Protein AF-0000000084959348 (afdb_homodimer)

Nearest PDB structures (foldseek):
  6wb6-assembly1_A  TM=6.745E-01  e=1.686E-42  Manduca sexta
  6wb6-assembly2_B  TM=6.674E-01  e=2.872E-41  Manduca sexta
  6xr0-assembly1_M  TM=3.450E-01  e=1.501E-37  Homo sapiens
  1f9b-assembly1_A  TM=3.464E-01  e=2.519E-33  Equus caballus
  5ub7-assembly2_B  TM=6.569E-01  e=8.329E-08  Xanthomonas citri pv. citri str. 306

pLDDT: mean 89.27, std 14.3, range [28.97, 98.81]

Solvent-accessible surface area (backbone atoms only — not comparable to full-atom values): 75124 Å² total; per-residue (Å²): 120,70,71,59,53,54,52,51,53,50,52,53,54,62,62,57,57,64,77,65,68,81,73,59,47,29,35,38,31,29,53,82,78,40,49,71,45,32,40,54,30,24,43,39,87,89,41,54,38,38,63,43,80,36,82,21,52,49,48,39,50,53,30,22,63,72,64,73,24,38,32,36,75,40,44,49,70,42,44,51,54,42,41,76,79,42,52,78,39,42,28,47,43,29,38,38,34,42,66,90,40,68,84,52,84,42,68,48,36,33,29,35,38,28,64,60,54,85,68,56,79,80,46,53,32,65,51,52,56,56,58,44,50,59,38,18,35,14,35,30,45,44,59,91,87,42,87,71,49,52,34,69,76,40,42,67,58,53,61,62,40,25,76,66,73,68,72,59,88,90,49,37,45,66,52,34,53,50,50,35,46,39,72,34,19,46,35,16,19,55,23,56,66,83,40,75,42,67,70,59,29,52,52,50,45,67,74,44,46,42,41,14,61,46,24,75,35,48,89,76,22,29,53,81,48,53,52,82,64,12,39,56,24,12,49,46,30,30,75,68,62,54,15,51,29,20,54,37,49,43,71,56,44,49,70,71,52,40,67,44,75,63,32,24,36,45,27,86,73,27,45,73,43,62,45,70,48,89,79,61,67,54,73,36,45,40,53,45,29,25,39,30,22,19,51,93,48,37,77,70,44,49,60,50,48,50,43,36,56,73,59,49,82,46,72,23,30,43,34,47,26,45,74,74,33,65,66,24,44,79,39,83,47,68,92,47,45,47,67,64,69,45,70,57,46,85,72,63,53,85,72,63,80,64,46,65,70,65,44,33,34,41,24,54,44,69,68,27,28,50,54,42,47,53,51,31,50,45,34,46,63,41,48,47,52,36,50,58,43,65,42,70,35,86,37,73,66,56,39,42,52,32,25,62,71,66,74,30,42,36,39,59,42,57,41,44,46,49,56,40,40,36,75,61,43,57,33,33,77,66,32,35,32,35,47,33,88,94,48,48,37,37,24,36,35,39,29,70,48,49,94,81,79,64,60,82,61,65,37,64,75,45,46,56,63,32,25,37,17,27,22,31,46,60,20,52,39,45,51,32,46,52,52,41,32,35,76,68,65,72,38,67,64,61,58,68,58,52,67,55,50,50,41,68,39,25,67,24,13,20,32,13,17,65,83,34,68,90,57,36,86,62,86,64,57,63,74,39,51,49,34,32,26,50,48,39,40,44,100,87,36,72,38,41,42,67,41,83,79,14,75,38,27,36,45,70,6,8,49,46,30,35,74,69,62,58,18,59,30,18,32,32,51,54,97,76,42,75,87,77,56,68,45,70,52,25,28,34,44,19,52,86,28,43,59,49,93,48,58,25,81,76,66,58,78,74,33,37,52,38,58,20,44,44,31,30,29,35,23,58,46,59,94,77,43,58,50,63,50,51,32,50,51,39,33,52,48,44,46,42,72,68,22,44,57,42,61,91,55,87,40,51,46,60,59,41,32,63,56,90,89,38,70,52,37,70,32,49,54,46,36,65,48,76,38,57,82,81,48,78,50,66,34,55,43,44,39,52,48,53,58,49,54,67,65,61,13,72,69,70,68,60,66,67,53,55,54,48,50,48,48,49,52,50,48,49,57,56,58,59,58,64,72,108,122,69,72,59,53,52,51,51,53,50,48,53,54,60,65,56,55,62,77,66,66,82,71,59,46,29,36,39,31,28,53,82,79,41,50,70,46,32,40,52,29,24,43,38,87,87,42,54,39,38,63,42,78,35,80,21,51,49,48,41,51,52,31,22,61,70,65,74,23,38,33,37,75,40,43,49,70,42,45,49,53,42,42,76,79,43,50,78,38,40,27,48,43,28,39,39,33,42,67,92,41,68,84,51,84,45,69,47,36,32,30,34,40,28,65,60,53,85,70,56,79,79,47,53,32,64,52,52,56,56,59,44,50,59,38,18,35,15,36,30,45,44,58,92,87,44,87,72,48,53,34,69,76,40,42,65,60,53,61,62,40,25,75,66,73,69,70,58,88,92,49,36,43,66,52,34,53,50,51,35,46,40,72,34,20,45,33,16,18,54,21,55,64,81,39,72,42,66,70,60,28,52,51,52,47,69,75,45,45,41,46,13,61,45,25,75,35,48,89,76,24,28,53,81,46,52,52,81,64,12,38,54,24,11,50,47,29,31,75,69,64,56,15,51,29,21,54,38,47,44,72,57,45,50,72,72,52,40,65,44,75,64,31,25,35,46,28,86,72,27,46,73,44,61,45,72,49,88,80,61,67,52,71,36,48,39,52,46,28,25,39,31,22,18,50,94,48,36,75,68,44,49,59,51,50,50,42,37,55,72,59,50,81,46,73,22,30,44,34,47,25,46,72,74,33,66,66,26,43,77,41,83,48,67,93,49,44,45,69,65,66,45,64,62,44,84,74,63,52,85,72,62,82,64,46,63,69,65,43,32,35,40,26,53,44,67,70,25,28,49,53,44,49,53,50,32,51,44,34,44,62,42,48,46,52,36,50,56,42,66,42,69,34,88,37,72,66,54,38,44,52,32,26,62,70,67,74,30,44,36,37,58,40,56,41,45,46,50,56,39,39,35,73,63,43,57,32,32,77,64,32,35,32,36,48,34,88,93,48,49,38,37,23,37,35,37,30,70,48,50,94,82,78,65,62,81,60,65,38,63,76,44,45,56,64,32,26,38,17,26,23,31,45,61,20,53,39,45,51,31,48,52,53,42,32,35,76,66,64,73,39,68,65,63,56,67,57,53,67,55,51,51,41,70,39,27,66,25,14,18,32,12,18,64,84,33,69,89,57,34,86,63,87,64,56,64,73,39,51,48,33,31,26,48,47,39,39,45,101,89,37,74,40,42,42,66,43,84,78,15,76,41,27,36,47,72,7,8,48,45,30,35,74,70,62,56,18,60,30,19,33,30,52,54,95,77,42,74,87,77,54,69,45,70,52,24,30,33,44,20,51,87,28,44,57,49,92,46,59,26,80,77,67,59,78,73,33,36,51,38,57,21,42,43,31,32,29,35,22,58,44,59,91,75,43,57,50,62,49,51,33,49,50,38,32,52,46,45,47,42,72,69,22,44,57,42,60,90,56,87,41,53,45,59,59,40,32,62,56,91,89,36,71,52,37,69,32,48,54,46,36,63,48,76,37,58,82,81,49,79,49,65,33,54,44,44,38,50,48,54,58,49,55,66,63,61,13,73,70,70,69,62,66,67,57,56,55,53,51,50,50,53,53,52,50,51,57,59,60,57,61,67,72,111

Structure (mmCIF, N/CA/C/O backbone):
data_AF-0000000084959348-model_v1
#
loop_
_entity.id
_entity.type
_entity.pdbx_description
1 polymer 'Transferrin-like domain-containing protein'
#
loop_
_atom_site.group_PDB
_atom_site.id
_atom_site.type_symbol
_atom_site.label_atom_id
_atom_site.label_alt_id
_atom_site.label_comp_id
_atom_site.label_asym_id
_atom_site.label_entity_id
_atom_site.label_seq_id
_atom_site.pdbx_PDB_ins_code
_atom_site.Cartn_x
_atom_site.Cartn_y
_atom_site.Cartn_z
_atom_site.occupancy
_atom_site.B_iso_or_equiv
_atom_site.auth_seq_id
_atom_site.auth_comp_id
_atom_site.auth_asym_id
_atom_site.auth_atom_id
_atom_site.pdbx_PDB_model_num
ATOM 1 N N . MET A 1 1 ? 8.578 -3.455 -66.5 1 36.06 1 MET A N 1
ATOM 2 C CA . MET A 1 1 ? 8.773 -2.479 -65.438 1 36.06 1 MET A CA 1
ATOM 3 C C . MET A 1 1 ? 7.609 -2.506 -64.438 1 36.06 1 MET A C 1
ATOM 5 O O . MET A 1 1 ? 7.691 -1.922 -63.344 1 36.06 1 MET A O 1
ATOM 9 N N . GLY A 1 2 ? 6.438 -2.943 -64.875 1 48.62 2 GLY A N 1
ATOM 10 C CA . GLY A 1 2 ? 5.215 -2.971 -64.125 1 48.62 2 GLY A CA 1
ATOM 11 C C . GLY A 1 2 ? 5.246 -4.008 -63 1 48.62 2 GLY A C 1
ATOM 12 O O . GLY A 1 2 ? 4.695 -3.787 -61.906 1 48.62 2 GLY A O 1
ATOM 13 N N . ASN A 1 3 ? 5.824 -5.172 -63.281 1 51.34 3 ASN A N 1
ATOM 14 C CA . ASN A 1 3 ? 5.801 -6.27 -62.344 1 51.34 3 ASN A CA 1
ATOM 15 C C . ASN A 1 3 ? 6.742 -6.012 -61.156 1 51.34 3 ASN A C 1
ATOM 17 O O . ASN A 1 3 ? 6.652 -6.68 -60.125 1 51.34 3 ASN A O 1
ATOM 21 N N . LEU A 1 4 ? 7.785 -5.117 -61.375 1 51.5 4 LEU A N 1
ATOM 22 C CA . LEU A 1 4 ? 8.742 -4.84 -60.312 1 51.5 4 LEU A CA 1
ATOM 23 C C . LEU A 1 4 ? 8.125 -3.932 -59.25 1 51.5 4 LEU A C 1
ATOM 25 O O . LEU A 1 4 ? 8.383 -4.098 -58.031 1 51.5 4 LEU A O 1
ATOM 29 N N . VAL A 1 5 ? 7.195 -3.02 -59.656 1 55.66 5 VAL A N 1
ATOM 30 C CA . VAL A 1 5 ? 6.586 -2.109 -58.688 1 55.66 5 VAL A CA 1
ATOM 31 C C . VAL A 1 5 ? 5.633 -2.881 -57.781 1 55.66 5 VAL A C 1
ATOM 33 O O . VAL A 1 5 ? 5.562 -2.617 -56.562 1 55.66 5 VAL A O 1
ATOM 36 N N . TRP A 1 6 ? 4.98 -3.928 -58.312 1 54.16 6 TRP A N 1
ATOM 37 C CA . TRP A 1 6 ? 4.027 -4.645 -57.469 1 54.16 6 TRP A CA 1
ATOM 38 C C . TRP A 1 6 ? 4.754 -5.465 -56.406 1 54.16 6 TRP A C 1
ATOM 40 O O . TRP A 1 6 ? 4.293 -5.57 -55.281 1 54.16 6 TRP A O 1
ATOM 50 N N . VAL A 1 7 ? 5.98 -6 -56.719 1 52.06 7 VAL A N 1
ATOM 51 C CA . VAL A 1 7 ? 6.727 -6.766 -55.719 1 52.06 7 VAL A CA 1
ATOM 52 C C . VAL A 1 7 ? 7.273 -5.828 -54.656 1 52.06 7 VAL A C 1
ATOM 54 O O . VAL A 1 7 ? 7.277 -6.168 -53.469 1 52.06 7 VAL A O 1
ATOM 57 N N . ILE A 1 8 ? 7.664 -4.531 -55.031 1 53.38 8 ILE A N 1
ATOM 58 C CA . ILE A 1 8 ? 8.164 -3.615 -54 1 53.38 8 ILE A CA 1
ATOM 59 C C . ILE A 1 8 ? 7.012 -3.186 -53.094 1 53.38 8 ILE A C 1
ATOM 61 O O . ILE A 1 8 ? 7.176 -3.107 -51.875 1 53.38 8 ILE A O 1
ATOM 65 N N . LEU A 1 9 ? 5.789 -2.947 -53.688 1 50.22 9 LEU A N 1
ATOM 66 C CA . LEU A 1 9 ? 4.656 -2.582 -52.844 1 50.22 9 LEU A CA 1
ATOM 67 C C . LEU A 1 9 ? 4.227 -3.756 -51.969 1 50.22 9 LEU A C 1
ATOM 69 O O . LEU A 1 9 ? 3.82 -3.566 -50.844 1 50.22 9 LEU A O 1
ATOM 73 N N . LEU A 1 10 ? 4.355 -4.988 -52.5 1 46.06 10 LEU A N 1
ATOM 74 C CA . LEU A 1 10 ? 3.984 -6.129 -51.688 1 46.06 10 LEU A CA 1
ATOM 75 C C . LEU A 1 10 ? 5.031 -6.375 -50.594 1 46.06 10 LEU A C 1
ATOM 77 O O . LEU A 1 10 ? 4.695 -6.754 -49.469 1 46.06 10 LEU A O 1
ATOM 81 N N . VAL A 1 11 ? 6.398 -6.168 -50.938 1 47.94 11 VAL A N 1
ATOM 82 C CA . VAL A 1 11 ? 7.41 -6.352 -49.906 1 47.94 11 VAL A CA 1
ATOM 83 C C . VAL A 1 11 ? 7.316 -5.215 -48.906 1 47.94 11 VAL A C 1
ATOM 85 O O . VAL A 1 11 ? 7.633 -5.398 -47.719 1 47.94 11 VAL A O 1
ATOM 88 N N . ALA A 1 12 ? 7.031 -3.99 -49.406 1 46.06 12 ALA A N 1
ATOM 89 C CA . ALA A 1 12 ? 6.848 -2.922 -48.406 1 46.06 12 ALA A CA 1
ATOM 90 C C . ALA A 1 12 ? 5.617 -3.178 -47.562 1 46.06 12 ALA A C 1
ATOM 92 O O . ALA A 1 12 ? 5.551 -2.721 -46.406 1 46.06 12 ALA A O 1
ATOM 93 N N . ALA A 1 13 ? 4.527 -3.787 -48.062 1 43.28 13 ALA A N 1
ATOM 94 C CA . ALA A 1 13 ? 3.355 -4.098 -47.25 1 43.28 13 ALA A CA 1
ATOM 95 C C . ALA A 1 13 ? 3.65 -5.238 -46.281 1 43.28 13 ALA A C 1
ATOM 97 O O . ALA A 1 13 ? 3.059 -5.312 -45.219 1 43.28 13 ALA A O 1
ATOM 98 N N . ALA A 1 14 ? 4.449 -6.27 -46.656 1 43.34 14 ALA A N 1
ATOM 99 C CA . ALA A 1 14 ? 4.75 -7.328 -45.688 1 43.34 14 ALA A CA 1
ATOM 100 C C . ALA A 1 14 ? 5.629 -6.801 -44.562 1 43.34 14 ALA A C 1
ATOM 102 O O . ALA A 1 14 ? 5.613 -7.34 -43.438 1 43.34 14 ALA A O 1
ATOM 103 N N . HIS A 1 15 ? 6.566 -5.887 -44.844 1 36.09 15 HIS A N 1
ATOM 104 C CA . HIS A 1 15 ? 7.434 -5.422 -43.75 1 36.09 15 HIS A CA 1
ATOM 105 C C . HIS A 1 15 ? 6.664 -4.543 -42.781 1 36.09 15 HIS A C 1
ATOM 107 O O . HIS A 1 15 ? 7.152 -4.258 -41.688 1 36.09 15 HIS A O 1
ATOM 113 N N . ALA A 1 16 ? 5.836 -3.785 -43.438 1 37.88 16 ALA A N 1
ATOM 114 C CA . ALA A 1 16 ? 5.195 -2.969 -42.406 1 37.88 16 ALA A CA 1
ATOM 115 C C . ALA A 1 16 ? 4.293 -3.82 -41.5 1 37.88 16 ALA A C 1
ATOM 117 O O . ALA A 1 16 ? 3.08 -3.604 -41.469 1 37.88 16 ALA A O 1
ATOM 118 N N . GLN A 1 17 ? 4.273 -5.078 -41.625 1 33.5 17 GLN A N 1
ATOM 119 C CA . GLN A 1 17 ? 3.629 -5.637 -40.438 1 33.5 17 GLN A CA 1
ATOM 120 C C . GLN A 1 17 ? 4.09 -4.918 -39.156 1 33.5 17 GLN A C 1
ATOM 122 O O . GLN A 1 17 ? 5.223 -5.105 -38.719 1 33.5 17 GLN A O 1
ATOM 127 N N . ASP A 1 18 ? 3.932 -3.754 -38.969 1 34.72 18 ASP A N 1
ATOM 128 C CA . ASP A 1 18 ? 3.967 -2.994 -37.719 1 34.72 18 ASP A CA 1
ATOM 129 C C . ASP A 1 18 ? 3.707 -3.898 -36.531 1 34.72 18 ASP A C 1
ATOM 131 O O . ASP A 1 18 ? 2.627 -4.477 -36.406 1 34.72 18 ASP A O 1
ATOM 135 N N . LEU A 1 19 ? 4.562 -4.742 -36.125 1 37.03 19 LEU A N 1
ATOM 136 C CA . LEU A 1 19 ? 4.441 -5.199 -34.75 1 37.03 19 LEU A CA 1
ATOM 137 C C . LEU A 1 19 ? 3.689 -4.18 -33.906 1 37.03 19 LEU A C 1
ATOM 139 O O . LEU A 1 19 ? 4.207 -3.096 -33.625 1 37.03 19 LEU A O 1
ATOM 143 N N . GLU A 1 20 ? 2.559 -3.889 -34.156 1 42.62 20 GLU A N 1
ATOM 144 C CA . GLU A 1 20 ? 1.675 -3.104 -33.312 1 42.62 20 GLU A CA 1
ATOM 145 C C . GLU A 1 20 ? 2.047 -3.262 -31.844 1 42.62 20 GLU A C 1
ATOM 147 O O . GLU A 1 20 ? 1.857 -4.332 -31.25 1 42.62 20 GLU A O 1
ATOM 152 N N . LYS A 1 21 ? 3.047 -2.74 -31.562 1 53.06 21 LYS A N 1
ATOM 153 C CA . LYS A 1 21 ? 3.309 -2.627 -30.125 1 53.06 21 LYS A CA 1
ATOM 154 C C . LYS A 1 21 ? 2.008 -2.52 -29.344 1 53.06 21 LYS A C 1
ATOM 156 O O . LYS A 1 21 ? 1.189 -1.634 -29.594 1 53.06 21 LYS A O 1
ATOM 161 N N . ARG A 1 22 ? 1.646 -3.709 -28.859 1 60.22 22 ARG A N 1
ATOM 162 C CA . ARG A 1 22 ? 0.459 -3.711 -28.016 1 60.22 22 ARG A CA 1
ATOM 163 C C . ARG A 1 22 ? 0.376 -2.432 -27.188 1 60.22 22 ARG A C 1
ATOM 165 O O . ARG A 1 22 ? 1.307 -2.1 -26.453 1 60.22 22 ARG A O 1
ATOM 172 N N . HIS A 1 23 ? -0.506 -1.532 -27.609 1 76.94 23 HIS A N 1
ATOM 173 C CA . HIS A 1 23 ? -0.757 -0.263 -26.938 1 76.94 23 HIS A CA 1
ATOM 174 C C . HIS A 1 23 ? -1.58 -0.466 -25.672 1 76.94 23 HIS A C 1
ATOM 176 O O . HIS A 1 23 ? -2.646 -1.083 -25.719 1 76.94 23 HIS A O 1
ATOM 182 N N . PHE A 1 24 ? -0.918 -0.311 -24.547 1 89.69 24 PHE A N 1
ATOM 183 C CA . PHE A 1 24 ? -1.628 -0.36 -23.266 1 89.69 24 PHE A CA 1
ATOM 184 C C . PHE A 1 24 ? -2.15 1.02 -22.891 1 89.69 24 PHE A C 1
ATOM 186 O O . PHE A 1 24 ? -1.478 2.027 -23.109 1 89.69 24 PHE A O 1
ATOM 193 N N . TYR A 1 25 ? -3.422 1.041 -22.484 1 96.56 25 TYR A N 1
ATOM 194 C CA . TYR A 1 25 ? -3.904 2.24 -21.812 1 96.56 25 TYR A CA 1
ATOM 195 C C . TYR A 1 25 ? -3.5 2.244 -20.344 1 96.56 25 TYR A C 1
ATOM 197 O O . TYR A 1 25 ? -3.68 1.245 -19.656 1 96.56 25 TYR A O 1
ATOM 205 N N . LYS A 1 26 ? -2.912 3.305 -19.969 1 97.5 26 LYS A N 1
ATOM 206 C CA . LYS A 1 26 ? -2.369 3.383 -18.609 1 97.5 26 LYS A CA 1
ATOM 207 C C . LYS A 1 26 ? -3.416 3.896 -17.625 1 97.5 26 LYS A C 1
ATOM 209 O O . LYS A 1 26 ? -3.908 5.02 -17.766 1 97.5 26 LYS A O 1
ATOM 214 N N . PHE A 1 27 ? -3.801 3.102 -16.625 1 98 27 PHE A N 1
ATOM 215 C CA . PHE A 1 27 ? -4.699 3.439 -15.531 1 98 27 PHE A CA 1
ATOM 216 C C . PHE A 1 27 ? -3.93 4.062 -14.375 1 98 27 PHE A C 1
ATOM 218 O O . PHE A 1 27 ? -2.984 3.465 -13.852 1 98 27 PHE A O 1
ATOM 225 N N . CYS A 1 28 ? -4.316 5.266 -13.984 1 98.19 28 CYS A N 1
ATOM 226 C CA . CYS A 1 28 ? -3.664 5.957 -12.883 1 98.19 28 CYS A CA 1
ATOM 227 C C . CYS A 1 28 ? -4.227 5.496 -11.539 1 98.19 28 CYS A C 1
ATOM 229 O O . CYS A 1 28 ? -5.426 5.633 -11.289 1 98.19 28 CYS A O 1
ATOM 231 N N . ALA A 1 29 ? -3.342 5.004 -10.664 1 97.19 29 ALA A N 1
ATOM 232 C CA . ALA A 1 29 ? -3.791 4.34 -9.445 1 97.19 29 ALA A CA 1
ATOM 233 C C . ALA A 1 29 ? -3.113 4.938 -8.211 1 97.19 29 ALA A C 1
ATOM 235 O O . ALA A 1 29 ? -2.012 4.523 -7.844 1 97.19 29 ALA A O 1
ATOM 236 N N . PRO A 1 30 ? -3.811 5.883 -7.484 1 95.56 30 PRO A N 1
ATOM 237 C CA . PRO A 1 30 ? -3.252 6.348 -6.215 1 95.56 30 PRO A CA 1
ATOM 238 C C . PRO A 1 30 ? -3.096 5.223 -5.191 1 95.56 30 PRO A C 1
ATOM 240 O O . PRO A 1 30 ? -4.012 4.414 -5.016 1 95.56 30 PRO A O 1
ATOM 243 N N . VAL A 1 31 ? -2.047 5.188 -4.453 1 92.31 31 VAL A N 1
ATOM 244 C CA . VAL A 1 31 ? -1.643 4.051 -3.629 1 92.31 31 VAL A CA 1
ATOM 245 C C . VAL A 1 31 ? -2.617 3.885 -2.465 1 92.31 31 VAL A C 1
ATOM 247 O O . VAL A 1 31 ? -2.795 2.777 -1.951 1 92.31 31 VAL A O 1
ATOM 250 N N . ASP A 1 32 ? -3.271 4.938 -2.025 1 90.19 32 ASP A N 1
ATOM 251 C CA . ASP A 1 32 ? -4.199 4.855 -0.901 1 90.19 32 ASP A CA 1
ATOM 252 C C . ASP A 1 32 ? -5.551 4.305 -1.346 1 90.19 32 ASP A C 1
ATOM 254 O O . ASP A 1 32 ? -6.383 3.941 -0.512 1 90.19 32 ASP A O 1
ATOM 258 N N . VAL A 1 33 ? -5.75 4.227 -2.674 1 91.62 33 VAL A N 1
ATOM 259 C CA . VAL A 1 33 ? -7.059 3.846 -3.193 1 91.62 33 VAL A CA 1
ATOM 260 C C . VAL A 1 33 ? -6.969 2.477 -3.863 1 91.62 33 VAL A C 1
ATOM 262 O O . VAL A 1 33 ? -7.883 1.655 -3.738 1 91.62 33 VAL A O 1
ATOM 265 N N . VAL A 1 34 ? -5.961 2.258 -4.602 1 94.44 34 VAL A N 1
ATOM 266 C CA . VAL A 1 34 ? -5.75 1.014 -5.336 1 94.44 34 VAL A CA 1
ATOM 267 C C . VAL A 1 34 ? -4.492 0.319 -4.824 1 94.44 34 VAL A C 1
ATOM 269 O O . VAL A 1 34 ? -3.393 0.871 -4.91 1 94.44 34 VAL A O 1
ATOM 272 N N . THR A 1 35 ? -4.598 -0.896 -4.359 1 92.81 35 THR A N 1
ATOM 273 C CA . THR A 1 35 ? -3.463 -1.628 -3.807 1 92.81 35 THR A CA 1
ATOM 274 C C . THR A 1 35 ? -2.555 -2.141 -4.922 1 92.81 35 THR A C 1
ATOM 276 O O . THR A 1 35 ? -2.967 -2.211 -6.082 1 92.81 35 THR A O 1
ATOM 279 N N . GLU A 1 36 ? -1.36 -2.486 -4.562 1 92.88 36 GLU A N 1
ATOM 280 C CA . GLU A 1 36 ? -0.412 -3.055 -5.516 1 92.88 36 GLU A CA 1
ATOM 281 C C . GLU A 1 36 ? -0.927 -4.375 -6.086 1 92.88 36 GLU A C 1
ATOM 283 O O . GLU A 1 36 ? -0.779 -4.641 -7.281 1 92.88 36 GLU A O 1
ATOM 288 N N . SER A 1 37 ? -1.559 -5.188 -5.25 1 93.25 37 SER A N 1
ATOM 289 C CA . SER A 1 37 ? -2.117 -6.465 -5.688 1 93.25 37 SER A CA 1
ATOM 290 C C . SER A 1 37 ? -3.209 -6.262 -6.73 1 93.25 37 SER A C 1
ATOM 292 O O . SER A 1 37 ? -3.305 -7.027 -7.691 1 93.25 37 SER A O 1
ATOM 294 N N . SER A 1 38 ? -3.992 -5.227 -6.539 1 94.62 38 SER A N 1
ATOM 295 C CA . SER A 1 38 ? -5.039 -4.918 -7.508 1 94.62 38 SER A CA 1
ATOM 296 C C . SER A 1 38 ? -4.449 -4.48 -8.844 1 94.62 38 SER A C 1
ATOM 298 O O . SER A 1 38 ? -4.953 -4.855 -9.906 1 94.62 38 SER A O 1
ATOM 300 N N . CYS A 1 39 ? -3.398 -3.709 -8.781 1 95.62 39 CYS A N 1
ATOM 301 C CA . CYS A 1 39 ? -2.715 -3.266 -9.992 1 95.62 39 CYS A CA 1
ATOM 302 C C . CYS A 1 39 ? -2.135 -4.449 -10.758 1 95.62 39 CYS A C 1
ATOM 304 O O . CYS A 1 39 ? -2.232 -4.512 -11.984 1 95.62 39 CYS A O 1
ATOM 306 N N . ILE A 1 40 ? -1.547 -5.371 -10.047 1 95.31 40 ILE A N 1
ATOM 307 C CA . ILE A 1 40 ? -0.975 -6.555 -10.688 1 95.31 40 ILE A CA 1
ATOM 308 C C . ILE A 1 40 ? -2.086 -7.383 -11.328 1 95.31 40 ILE A C 1
ATOM 310 O O . ILE A 1 40 ? -1.947 -7.844 -12.461 1 95.31 40 ILE A O 1
ATOM 314 N N . ALA A 1 41 ? -3.209 -7.516 -10.664 1 94.5 41 ALA A N 1
ATOM 315 C CA . ALA A 1 41 ? -4.328 -8.32 -11.141 1 94.5 41 ALA A CA 1
ATOM 316 C C . ALA A 1 41 ? -4.875 -7.773 -12.461 1 94.5 41 ALA A C 1
ATOM 318 O O . ALA A 1 41 ? -5.191 -8.539 -13.375 1 94.5 41 ALA A O 1
ATOM 319 N N . VAL A 1 42 ? -4.949 -6.48 -12.625 1 95.75 42 VAL A N 1
ATOM 320 C CA . VAL A 1 42 ? -5.535 -5.875 -13.82 1 95.75 42 VAL A CA 1
ATOM 321 C C . VAL A 1 42 ? -4.582 -6.027 -15 1 95.75 42 VAL A C 1
ATOM 323 O O . VAL A 1 42 ? -5.012 -6.023 -16.156 1 95.75 42 VAL A O 1
ATOM 326 N N . GLN A 1 43 ? -3.33 -6.246 -14.742 1 95.31 43 GLN A N 1
ATOM 327 C CA . GLN A 1 43 ? -2.32 -6.266 -15.797 1 95.31 43 GLN A CA 1
ATOM 328 C C . GLN A 1 43 ? -2.072 -7.688 -16.297 1 95.31 43 GLN A C 1
ATOM 330 O O . GLN A 1 43 ? -1.3 -7.898 -17.234 1 95.31 43 GLN A O 1
ATOM 335 N N . ARG A 1 44 ? -2.715 -8.602 -15.781 1 92.88 44 ARG A N 1
ATOM 336 C CA . ARG A 1 44 ? -2.443 -10 -16.094 1 92.88 44 ARG A CA 1
ATOM 337 C C . ARG A 1 44 ? -3.068 -10.398 -17.422 1 92.88 44 ARG A C 1
ATOM 339 O O . ARG A 1 44 ? -4.027 -9.766 -17.875 1 92.88 44 ARG A O 1
ATOM 346 N N . GLY A 1 45 ? -2.506 -11.445 -18.016 1 90 45 GLY A N 1
ATOM 347 C CA . GLY A 1 45 ? -3.049 -12.008 -19.234 1 90 45 GLY A CA 1
ATOM 348 C C . GLY A 1 45 ? -2.865 -11.109 -20.438 1 90 45 GLY A C 1
ATOM 349 O O . GLY A 1 45 ? -1.77 -10.594 -20.672 1 90 45 GLY A O 1
ATOM 350 N N . ASN A 1 46 ? -3.912 -10.984 -21.203 1 88.94 46 ASN A N 1
ATOM 351 C CA . ASN A 1 46 ? -3.883 -10.156 -22.406 1 88.94 46 ASN A CA 1
ATOM 352 C C . ASN A 1 46 ? -4.516 -8.789 -22.156 1 88.94 46 ASN A C 1
ATOM 354 O O . ASN A 1 46 ? -5.266 -8.289 -23 1 88.94 46 ASN A O 1
ATOM 358 N N . SER A 1 47 ? -4.23 -8.289 -20.984 1 93.44 47 SER A N 1
ATOM 359 C CA . SER A 1 47 ? -4.816 -7.012 -20.594 1 93.44 47 SER A CA 1
ATOM 360 C C . SER A 1 47 ? -4.43 -5.902 -21.562 1 93.44 47 SER A C 1
ATOM 362 O O . SER A 1 47 ? -3.305 -5.875 -22.062 1 93.44 47 SER A O 1
ATOM 364 N N . GLU A 1 48 ? -5.34 -5 -21.797 1 94.44 48 GLU A N 1
ATOM 365 C CA . GLU A 1 48 ? -5.09 -3.795 -22.594 1 94.44 48 GLU A CA 1
ATOM 366 C C . GLU A 1 48 ? -4.793 -2.6 -21.688 1 94.44 48 GLU A C 1
ATOM 368 O O . GLU A 1 48 ? -4.629 -1.478 -22.172 1 94.44 48 GLU A O 1
ATOM 373 N N . VAL A 1 49 ? -4.75 -2.92 -20.375 1 96.19 49 VAL A N 1
ATOM 374 C CA . VAL A 1 49 ? -4.594 -1.843 -19.406 1 96.19 49 VAL A CA 1
ATOM 375 C C . VAL A 1 49 ? -3.355 -2.094 -18.547 1 96.19 49 VAL A C 1
ATOM 377 O O . VAL A 1 49 ? -3.125 -3.215 -18.094 1 96.19 49 VAL A O 1
ATOM 380 N N . SER A 1 50 ? -2.482 -1.104 -18.484 1 96.25 50 SER A N 1
ATOM 381 C CA . SER A 1 50 ? -1.407 -1.106 -17.5 1 96.25 50 SER A CA 1
ATOM 382 C C . SER A 1 50 ? -1.73 -0.188 -16.328 1 96.25 50 SER A C 1
ATOM 384 O O . SER A 1 50 ? -2.619 0.662 -16.422 1 96.25 50 SER A O 1
ATOM 386 N N . CYS A 1 51 ? -1.117 -0.48 -15.242 1 96.31 51 CYS A N 1
ATOM 387 C CA . CYS A 1 51 ? -1.401 0.254 -14.016 1 96.31 51 CYS A CA 1
ATOM 388 C C . CYS A 1 51 ? -0.211 1.113 -13.609 1 96.31 51 CYS A C 1
ATOM 390 O O . CYS A 1 51 ? 0.925 0.636 -13.586 1 96.31 51 CYS A O 1
ATOM 392 N N . LEU A 1 52 ? -0.431 2.395 -13.375 1 97.06 52 LEU A N 1
ATOM 393 C CA . LEU A 1 52 ? 0.592 3.314 -12.891 1 97.06 52 LEU A CA 1
ATOM 394 C C . LEU A 1 52 ? 0.301 3.744 -11.453 1 97.06 52 LEU A C 1
ATOM 396 O O . LEU A 1 52 ? -0.651 4.488 -11.211 1 97.06 52 LEU A O 1
ATOM 400 N N . SER A 1 53 ? 1.122 3.299 -10.523 1 95.75 53 SER A N 1
ATOM 401 C CA . SER A 1 53 ? 0.96 3.688 -9.125 1 95.75 53 SER A CA 1
ATOM 402 C C . SER A 1 53 ? 1.501 5.094 -8.875 1 95.75 53 SER A C 1
ATOM 404 O O . SER A 1 53 ? 2.619 5.414 -9.281 1 95.75 53 SER A O 1
ATOM 406 N N . VAL A 1 54 ? 0.659 5.906 -8.25 1 96.25 54 VAL A N 1
ATOM 407 C CA . VAL A 1 54 ? 1.06 7.277 -7.938 1 96.25 54 VAL A CA 1
ATOM 408 C C . VAL A 1 54 ? 0.737 7.59 -6.48 1 96.25 54 VAL A C 1
ATOM 410 O O . VAL A 1 54 ? 0.099 6.789 -5.793 1 96.25 54 VAL A O 1
ATOM 413 N N . SER A 1 55 ? 1.174 8.766 -6.004 1 94.06 55 SER A N 1
ATOM 414 C CA . SER A 1 55 ? 1.036 9.133 -4.598 1 94.06 55 SER A CA 1
ATOM 415 C C . SER A 1 55 ? -0.399 9.523 -4.266 1 94.06 55 SER A C 1
ATOM 417 O O . SER A 1 55 ? -0.924 9.148 -3.215 1 94.06 55 SER A O 1
ATOM 419 N N . ASP A 1 56 ? -1.006 10.352 -5.105 1 95.81 56 ASP A N 1
ATOM 420 C CA . ASP A 1 56 ? -2.346 10.875 -4.844 1 95.81 56 ASP A CA 1
ATOM 421 C C . ASP A 1 56 ? -3.023 11.312 -6.141 1 95.81 56 ASP A C 1
ATOM 423 O O . ASP A 1 56 ? -2.488 11.102 -7.23 1 95.81 56 ASP A O 1
ATOM 427 N N . SER A 1 57 ? -4.184 11.93 -6.07 1 96.44 57 SER A N 1
ATOM 428 C CA . SER A 1 57 ? -4.977 12.281 -7.25 1 96.44 57 SER A CA 1
ATOM 429 C C . SER A 1 57 ? -4.344 13.438 -8.016 1 96.44 57 SER A C 1
ATOM 431 O O . SER A 1 57 ? -4.492 13.539 -9.234 1 96.44 57 SER A O 1
ATOM 433 N N . SER A 1 58 ? -3.672 14.336 -7.297 1 97.75 58 SER A N 1
ATOM 434 C CA . SER A 1 58 ? -2.984 15.422 -7.988 1 97.75 58 SER A CA 1
ATOM 435 C C . SER A 1 58 ? -1.904 14.891 -8.922 1 97.75 58 SER A C 1
ATOM 437 O O . SER A 1 58 ? -1.755 15.367 -10.047 1 97.75 58 SER A O 1
ATOM 439 N N . GLU A 1 59 ? -1.168 13.93 -8.43 1 97.31 59 GLU A N 1
ATOM 440 C CA . GLU A 1 59 ? -0.172 13.328 -9.312 1 97.31 59 GLU A CA 1
ATOM 441 C C . GLU A 1 59 ? -0.834 12.625 -10.492 1 97.31 59 GLU A C 1
ATOM 443 O O . GLU A 1 59 ? -0.296 12.625 -11.602 1 97.31 59 GLU A O 1
ATOM 448 N N . CYS A 1 60 ? -1.964 11.977 -10.273 1 97.62 60 CYS A N 1
ATOM 449 C CA . CYS A 1 60 ? -2.711 11.391 -11.383 1 97.62 60 CYS A CA 1
ATOM 450 C C . CYS A 1 60 ? -3.057 12.438 -12.43 1 97.62 60 CYS A C 1
ATOM 452 O O . CYS A 1 60 ? -2.898 12.203 -13.625 1 97.62 60 CYS A O 1
ATOM 454 N N . ALA A 1 61 ? -3.551 13.547 -11.969 1 98.12 61 ALA A N 1
ATOM 455 C CA . ALA A 1 61 ? -3.912 14.625 -12.891 1 98.12 61 ALA A CA 1
ATOM 456 C C . ALA A 1 61 ? -2.701 15.086 -13.695 1 98.12 61 ALA A C 1
ATOM 458 O O . ALA A 1 61 ? -2.799 15.297 -14.906 1 98.12 61 ALA A O 1
ATOM 459 N N . ILE A 1 62 ? -1.571 15.258 -13.039 1 98.25 62 ILE A N 1
ATOM 460 C CA . ILE A 1 62 ? -0.341 15.688 -13.695 1 98.25 62 ILE A CA 1
ATOM 461 C C . ILE A 1 62 ? 0.069 14.664 -14.75 1 98.25 62 ILE A C 1
ATOM 463 O O . ILE A 1 62 ? 0.388 15.023 -15.883 1 98.25 62 ILE A O 1
ATOM 467 N N . ARG A 1 63 ? -0.019 13.312 -14.406 1 98.38 63 ARG A N 1
ATOM 468 C CA . ARG A 1 63 ? 0.368 12.258 -15.328 1 98.38 63 ARG A CA 1
ATOM 469 C C . ARG A 1 63 ? -0.568 12.211 -16.531 1 98.38 63 ARG A C 1
ATOM 471 O O . ARG A 1 63 ? -0.128 11.977 -17.656 1 98.38 63 ARG A O 1
ATOM 478 N N . LEU A 1 64 ? -1.842 12.406 -16.297 1 98.38 64 LEU A N 1
ATOM 479 C CA . LEU A 1 64 ? -2.793 12.445 -17.406 1 98.38 64 LEU A CA 1
ATOM 480 C C . LEU A 1 64 ? -2.498 13.617 -18.328 1 98.38 64 LEU A C 1
ATOM 482 O O . LEU A 1 64 ? -2.426 13.445 -19.547 1 98.38 64 LEU A O 1
ATOM 486 N N . ALA A 1 65 ? -2.291 14.758 -17.734 1 97.81 65 ALA A N 1
ATOM 487 C CA . ALA A 1 65 ? -2.033 15.961 -18.531 1 97.81 65 ALA A CA 1
ATOM 488 C C . ALA A 1 65 ? -0.742 15.82 -19.328 1 97.81 65 ALA A C 1
ATOM 490 O O . ALA A 1 65 ? -0.638 16.344 -20.438 1 97.81 65 ALA A O 1
ATOM 491 N N . GLU A 1 66 ? 0.253 15.102 -18.781 1 96.81 66 GLU A N 1
ATOM 492 C CA . GLU A 1 66 ? 1.55 14.93 -19.438 1 96.81 66 GLU A CA 1
ATOM 493 C C . GLU A 1 66 ? 1.511 13.789 -20.453 1 96.81 66 GLU A C 1
ATOM 495 O O . GLU A 1 66 ? 2.469 13.586 -21.203 1 96.81 66 GLU A O 1
ATOM 500 N N . GLY A 1 67 ? 0.467 13.07 -20.438 1 96.81 67 GLY A N 1
ATOM 501 C CA . GLY A 1 67 ? 0.358 11.945 -21.344 1 96.81 67 GLY A CA 1
ATOM 502 C C . GLY A 1 67 ? 1.043 10.695 -20.844 1 96.81 67 GLY A C 1
ATOM 503 O O . GLY A 1 67 ? 1.314 9.766 -21.609 1 96.81 67 GLY A O 1
ATOM 504 N N . LYS A 1 68 ? 1.313 10.656 -19.578 1 97.06 68 LYS A N 1
ATOM 505 C CA . LYS A 1 68 ? 1.988 9.516 -18.984 1 97.06 68 LYS A CA 1
ATOM 506 C C . LYS A 1 68 ? 0.982 8.539 -18.375 1 97.06 68 LYS A C 1
ATOM 508 O O . LYS A 1 68 ? 1.349 7.434 -17.969 1 97.06 68 LYS A O 1
ATOM 513 N N . ALA A 1 69 ? -0.245 8.914 -18.25 1 97.94 69 ALA A N 1
ATOM 514 C CA . ALA A 1 69 ? -1.402 8.086 -17.922 1 97.94 69 ALA A CA 1
ATOM 515 C C . ALA A 1 69 ? -2.59 8.414 -18.812 1 97.94 69 ALA A C 1
ATOM 517 O O . ALA A 1 69 ? -2.625 9.477 -19.453 1 97.94 69 ALA A O 1
ATOM 518 N N . ASP A 1 70 ? -3.523 7.535 -18.859 1 98.44 70 ASP A N 1
ATOM 519 C CA . ASP A 1 70 ? -4.605 7.738 -19.828 1 98.44 70 ASP A CA 1
ATOM 520 C C . ASP A 1 70 ? -5.934 7.992 -19.109 1 98.44 70 ASP A C 1
ATOM 522 O O . ASP A 1 70 ? -6.777 8.734 -19.609 1 98.44 70 ASP A O 1
ATOM 526 N N . PHE A 1 71 ? -6.18 7.336 -18.031 1 98.69 71 PHE A N 1
ATOM 527 C CA . PHE A 1 71 ? -7.449 7.547 -17.344 1 98.69 71 PHE A CA 1
ATOM 528 C C . PHE A 1 71 ? -7.312 7.246 -15.859 1 98.69 71 PHE A C 1
ATOM 530 O O . PHE A 1 71 ? -6.34 6.625 -15.438 1 98.69 71 PHE A O 1
ATOM 537 N N . GLY A 1 72 ? -8.164 7.75 -15.023 1 98.25 72 GLY A N 1
ATOM 538 C CA . GLY A 1 72 ? -8.25 7.551 -13.586 1 98.25 72 GLY A CA 1
ATOM 539 C C . GLY A 1 72 ? -9.617 7.879 -13.016 1 98.25 72 GLY A C 1
ATOM 540 O O . GLY A 1 72 ? -10.5 8.344 -13.734 1 98.25 72 GLY A O 1
ATOM 541 N N . VAL A 1 73 ? -9.836 7.555 -11.758 1 98.31 73 VAL A N 1
ATOM 542 C CA . VAL A 1 73 ? -11.086 7.836 -11.055 1 98.31 73 VAL A CA 1
ATOM 543 C C . VAL A 1 73 ? -10.898 9.047 -10.141 1 98.31 73 VAL A C 1
ATOM 545 O O . VAL A 1 73 ? -9.938 9.109 -9.375 1 98.31 73 VAL A O 1
ATOM 548 N N . PHE A 1 74 ? -11.828 9.977 -10.211 1 97.88 74 PHE A N 1
ATOM 549 C CA . PHE A 1 74 ? -11.75 11.195 -9.406 1 97.88 74 PHE A CA 1
ATOM 550 C C . PHE A 1 74 ? -13.102 11.516 -8.781 1 97.88 74 PHE A C 1
ATOM 552 O O . PHE A 1 74 ? -14.148 11.359 -9.422 1 97.88 74 PHE A O 1
ATOM 559 N N . ASN A 1 75 ? -13.086 11.898 -7.523 1 95.56 75 ASN A N 1
ATOM 560 C CA . ASN A 1 75 ? -14.312 12.438 -6.949 1 95.56 75 ASN A CA 1
ATOM 561 C C . ASN A 1 75 ? -14.453 13.93 -7.234 1 95.56 75 ASN A C 1
ATOM 563 O O . ASN A 1 75 ? -13.609 14.523 -7.898 1 95.56 75 ASN A O 1
ATOM 567 N N . ALA A 1 76 ? -15.508 14.508 -6.785 1 95.19 76 ALA A N 1
ATOM 568 C CA . ALA A 1 76 ? -15.836 15.891 -7.137 1 95.19 76 ALA A CA 1
ATOM 569 C C . ALA A 1 76 ? -14.812 16.859 -6.566 1 95.19 76 ALA A C 1
ATOM 571 O O . ALA A 1 76 ? -14.438 17.844 -7.219 1 95.19 76 ALA A O 1
ATOM 572 N N . GLU A 1 77 ? -14.359 16.656 -5.352 1 93.62 77 GLU A N 1
ATOM 573 C CA . GLU A 1 77 ? -13.375 17.516 -4.715 1 93.62 77 GLU A CA 1
ATOM 574 C C . GLU A 1 77 ? -12.039 17.484 -5.461 1 93.62 77 GLU A C 1
ATOM 576 O O . GLU A 1 77 ? -11.398 18.516 -5.648 1 93.62 77 GLU A O 1
ATOM 581 N N . GLU A 1 78 ? -11.656 16.312 -5.852 1 96.25 78 GLU A N 1
ATOM 582 C CA . GLU A 1 78 ? -10.43 16.141 -6.633 1 96.25 78 GLU A CA 1
ATOM 583 C C . GLU A 1 78 ? -10.547 16.844 -7.988 1 96.25 78 GLU A C 1
ATOM 585 O O . GLU A 1 78 ? -9.602 17.5 -8.43 1 96.25 78 GLU A O 1
ATOM 590 N N . LEU A 1 79 ? -11.695 16.719 -8.594 1 96.69 79 LEU A N 1
ATOM 591 C CA . LEU A 1 79 ? -11.922 17.359 -9.883 1 96.69 79 LEU A CA 1
ATOM 592 C C . LEU A 1 79 ? -11.852 18.875 -9.742 1 96.69 79 LEU A C 1
ATOM 594 O O . LEU A 1 79 ? -11.336 19.562 -10.633 1 96.69 79 LEU A O 1
ATOM 598 N N . LEU A 1 80 ? -12.43 19.344 -8.672 1 95.94 80 LEU A N 1
ATOM 599 C CA . LEU A 1 80 ? -12.398 20.781 -8.43 1 95.94 80 LEU A CA 1
ATOM 600 C C . LEU A 1 80 ? -10.969 21.297 -8.375 1 95.94 80 LEU A C 1
ATOM 602 O O . LEU A 1 80 ? -10.648 22.328 -8.961 1 95.94 80 LEU A O 1
ATOM 606 N N . LEU A 1 81 ? -10.141 20.578 -7.68 1 96.69 81 LEU A N 1
ATOM 607 C CA . LEU A 1 81 ? -8.734 20.969 -7.586 1 96.69 81 LEU A CA 1
ATOM 608 C C . LEU A 1 81 ? -8.047 20.828 -8.938 1 96.69 81 LEU A C 1
ATOM 610 O O . LEU A 1 81 ? -7.301 21.734 -9.352 1 96.69 81 LEU A O 1
ATOM 614 N N . ILE A 1 82 ? -8.312 19.797 -9.664 1 96.88 82 ILE A N 1
ATOM 615 C CA . ILE A 1 82 ? -7.699 19.516 -10.961 1 96.88 82 ILE A CA 1
ATOM 616 C C . ILE A 1 82 ? -8.094 20.594 -11.961 1 96.88 82 ILE A C 1
ATOM 618 O O . ILE A 1 82 ? -7.27 21.031 -12.773 1 96.88 82 ILE A O 1
ATOM 622 N N . ASN A 1 83 ? -9.32 21.031 -11.852 1 96.12 83 ASN A N 1
ATOM 623 C CA . ASN A 1 83 ? -9.836 22.031 -12.773 1 96.12 83 ASN A CA 1
ATOM 624 C C . ASN A 1 83 ? -9.062 23.344 -12.648 1 96.12 83 ASN A C 1
ATOM 626 O O . ASN A 1 83 ? -9.031 24.141 -13.594 1 96.12 83 ASN A O 1
ATOM 630 N N . GLN A 1 84 ? -8.477 23.625 -11.477 1 96.31 84 GLN A N 1
ATOM 631 C CA . GLN A 1 84 ? -7.727 24.859 -11.273 1 96.31 84 GLN A CA 1
ATOM 632 C C . GLN A 1 84 ? -6.434 24.859 -12.078 1 96.31 84 GLN A C 1
ATOM 634 O O . GLN A 1 84 ? -5.883 25.922 -12.383 1 96.31 84 GLN A O 1
ATOM 639 N N . PHE A 1 85 ? -5.914 23.688 -12.438 1 97 85 PHE A N 1
ATOM 640 C CA . PHE A 1 85 ? -4.605 23.578 -13.07 1 97 85 PHE A CA 1
ATOM 641 C C . PHE A 1 85 ? -4.738 23.062 -14.492 1 97 85 PHE A C 1
ATOM 643 O O . PHE A 1 85 ? -3.99 23.469 -15.383 1 97 85 PHE A O 1
ATOM 650 N N . TYR A 1 86 ? -5.719 22.125 -14.656 1 96.62 86 TYR A N 1
ATOM 651 C CA . TYR A 1 86 ? -5.875 21.469 -15.945 1 96.62 86 TYR A CA 1
ATOM 652 C C . TYR A 1 86 ? -7.336 21.469 -16.391 1 96.62 86 TYR A C 1
ATOM 654 O O . TYR A 1 86 ? -7.941 20.406 -16.562 1 96.62 86 TYR A O 1
ATOM 662 N N . PRO A 1 87 ? -7.879 22.578 -16.719 1 94.56 87 PRO A N 1
ATOM 663 C CA . PRO A 1 87 ? -9.305 22.672 -17.047 1 94.56 87 PRO A CA 1
ATOM 664 C C . PRO A 1 87 ? -9.641 22.047 -18.406 1 94.56 87 PRO A C 1
ATOM 666 O O . PRO A 1 87 ? -10.781 21.672 -18.641 1 94.56 87 PRO A O 1
ATOM 669 N N . SER A 1 88 ? -8.617 21.891 -19.312 1 95.19 88 SER A N 1
ATOM 670 C CA . SER A 1 88 ? -8.93 21.469 -20.672 1 95.19 88 SER A CA 1
ATOM 671 C C . SER A 1 88 ? -8.211 20.156 -21.031 1 95.19 88 SER A C 1
ATOM 673 O O . SER A 1 88 ? -8.453 19.594 -22.094 1 95.19 88 SER A O 1
ATOM 675 N N . ASP A 1 89 ? -7.414 19.625 -20.156 1 97.12 89 ASP A N 1
ATOM 676 C CA . ASP A 1 89 ? -6.551 18.5 -20.5 1 97.12 89 ASP A CA 1
ATOM 677 C C . ASP A 1 89 ? -7.223 17.172 -20.172 1 97.12 89 ASP A C 1
ATOM 679 O O . ASP A 1 89 ? -6.832 16.125 -20.688 1 97.12 89 ASP A O 1
ATOM 683 N N . ILE A 1 90 ? -8.203 17.219 -19.312 1 97.75 90 ILE A N 1
ATOM 684 C CA . ILE A 1 90 ? -8.852 16.031 -18.766 1 97.75 90 ILE A CA 1
ATOM 685 C C . ILE A 1 90 ? -10.359 16.125 -18.938 1 97.75 90 ILE A C 1
ATOM 687 O O . ILE A 1 90 ? -10.938 17.203 -18.766 1 97.75 90 ILE A O 1
ATOM 691 N N . GLU A 1 91 ? -10.984 15.031 -19.297 1 97.19 91 GLU A N 1
ATOM 692 C CA . GLU A 1 91 ? -12.422 15.008 -19.562 1 97.19 91 GLU A CA 1
ATOM 693 C C . GLU A 1 91 ? -13.102 13.875 -18.797 1 97.19 91 GLU A C 1
ATOM 695 O O . GLU A 1 91 ? -12.664 12.719 -18.859 1 97.19 91 GLU A O 1
ATOM 700 N N . PRO A 1 92 ? -14.141 14.227 -18.016 1 97.69 92 PRO A N 1
ATOM 701 C CA . PRO A 1 92 ? -14.938 13.141 -17.438 1 97.69 92 PRO A CA 1
ATOM 702 C C . PRO A 1 92 ? -15.742 12.383 -18.5 1 97.69 92 PRO A C 1
ATOM 704 O O . PRO A 1 92 ? -16.359 13 -19.375 1 97.69 92 PRO A O 1
ATOM 707 N N . ILE A 1 93 ? -15.859 11.047 -18.422 1 97.62 93 ILE A N 1
ATOM 708 C CA . ILE A 1 93 ? -16.531 10.328 -19.5 1 97.62 93 ILE A CA 1
ATOM 709 C C . ILE A 1 93 ? -17.531 9.344 -18.922 1 97.62 93 ILE A C 1
ATOM 711 O O . ILE A 1 93 ? -18.5 8.945 -19.594 1 97.62 93 ILE A O 1
ATOM 715 N N . ILE A 1 94 ? -17.281 8.859 -17.688 1 97.62 94 ILE A N 1
ATOM 716 C CA . ILE A 1 94 ? -18.188 7.93 -17.031 1 97.62 94 ILE A CA 1
ATOM 717 C C . ILE A 1 94 ? -18.484 8.406 -15.609 1 97.62 94 ILE A C 1
ATOM 719 O O . ILE A 1 94 ? -17.547 8.688 -14.844 1 97.62 94 ILE A O 1
ATOM 723 N N . GLN A 1 95 ? -19.719 8.547 -15.242 1 97.69 95 GLN A N 1
ATOM 724 C CA . GLN A 1 95 ? -20.156 8.867 -13.891 1 97.69 95 GLN A CA 1
ATOM 725 C C . GLN A 1 95 ? -20.344 7.605 -13.055 1 97.69 95 GLN A C 1
ATOM 727 O O . GLN A 1 95 ? -20.891 6.609 -13.555 1 97.69 95 GLN A O 1
ATOM 732 N N . LEU A 1 96 ? -19.875 7.578 -11.844 1 97.94 96 LEU A N 1
ATOM 733 C CA . LEU A 1 96 ? -19.953 6.41 -10.969 1 97.94 96 LEU A CA 1
ATOM 734 C C . LEU A 1 96 ? -20.969 6.633 -9.859 1 97.94 96 LEU A C 1
ATOM 736 O O . LEU A 1 96 ? -20.625 7.129 -8.781 1 97.94 96 LEU A O 1
ATOM 740 N N . ARG A 1 97 ? -22.156 6.164 -10.062 1 97.38 97 ARG A N 1
ATOM 741 C CA . ARG A 1 97 ? -23.219 6.293 -9.07 1 97.38 97 ARG A CA 1
ATOM 742 C C . ARG A 1 97 ? -23.234 5.09 -8.133 1 97.38 97 ARG A C 1
ATOM 744 O O . ARG A 1 97 ? -23.016 3.955 -8.562 1 97.38 97 ARG A O 1
ATOM 751 N N . HIS A 1 98 ? -23.5 5.367 -6.918 1 95.12 98 HIS A N 1
ATOM 752 C CA . HIS A 1 98 ? -23.609 4.262 -5.977 1 95.12 98 HIS A CA 1
ATOM 753 C C . HIS A 1 98 ? -24.672 3.262 -6.422 1 95.12 98 HIS A C 1
ATOM 755 O O . HIS A 1 98 ? -25.734 3.652 -6.914 1 95.12 98 HIS A O 1
ATOM 761 N N . ARG A 1 99 ? -24.469 2.016 -6.156 1 92.06 99 ARG A N 1
ATOM 762 C CA . ARG A 1 99 ? -25.328 0.94 -6.645 1 92.06 99 ARG A CA 1
ATOM 763 C C . ARG A 1 99 ? -26.734 1.065 -6.078 1 92.06 99 ARG A C 1
ATOM 765 O O . ARG A 1 99 ? -27.703 0.729 -6.754 1 92.06 99 ARG A O 1
ATOM 772 N N . THR A 1 100 ? -26.844 1.592 -4.91 1 90.31 100 THR A N 1
ATOM 773 C CA . THR A 1 100 ? -28.156 1.669 -4.273 1 90.31 100 THR A CA 1
ATOM 774 C C . THR A 1 100 ? -28.781 3.053 -4.469 1 90.31 100 THR A C 1
ATOM 776 O O . THR A 1 100 ? -29.859 3.332 -3.955 1 90.31 100 THR A O 1
ATOM 779 N N . LYS A 1 101 ? -28.094 3.92 -5.18 1 93.19 101 LYS A N 1
ATOM 780 C CA . LYS A 1 101 ? -28.562 5.285 -5.402 1 93.19 101 LYS A CA 1
ATOM 781 C C . LYS A 1 101 ? -28.5 5.656 -6.879 1 93.19 101 LYS A C 1
ATOM 783 O O . LYS A 1 101 ? -28 6.727 -7.234 1 93.19 101 LYS A O 1
ATOM 788 N N . GLN A 1 102 ? -29 4.84 -7.684 1 92.88 102 GLN A N 1
ATOM 789 C CA . GLN A 1 102 ? -28.844 4.988 -9.125 1 92.88 102 GLN A CA 1
ATOM 790 C C . GLN A 1 102 ? -29.734 6.102 -9.664 1 92.88 102 GLN A C 1
ATOM 792 O O . GLN A 1 102 ? -29.453 6.688 -10.711 1 92.88 102 GLN A O 1
ATOM 797 N N . LEU A 1 103 ? -30.734 6.414 -8.945 1 91.25 103 LEU A N 1
ATOM 798 C CA . LEU A 1 103 ? -31.688 7.41 -9.43 1 91.25 103 LEU A CA 1
ATOM 799 C C . LEU A 1 103 ? -31.328 8.805 -8.93 1 91.25 103 LEU A C 1
ATOM 801 O O . LEU A 1 103 ? -31.859 9.805 -9.422 1 91.25 103 LEU A O 1
ATOM 805 N N . GLU A 1 104 ? -30.359 8.805 -7.977 1 91.75 104 GLU A N 1
ATOM 806 C CA . GLU A 1 104 ? -29.953 10.102 -7.441 1 91.75 104 GLU A CA 1
ATOM 807 C C . GLU A 1 104 ? -29 10.812 -8.398 1 91.75 104 GLU A C 1
ATOM 809 O O . GLU A 1 104 ? -28.016 10.227 -8.852 1 91.75 104 GLU A O 1
ATOM 814 N N . GLU A 1 105 ? -29.297 12 -8.625 1 90.31 105 GLU A N 1
ATOM 815 C CA . GLU A 1 105 ? -28.5 12.773 -9.578 1 90.31 105 GLU A CA 1
ATOM 816 C C . GLU A 1 105 ? -27.156 13.164 -8.984 1 90.31 105 GLU A C 1
ATOM 818 O O . GLU A 1 105 ? -26.156 13.25 -9.695 1 90.31 105 GLU A O 1
ATOM 823 N N . PHE A 1 106 ? -27.188 13.461 -7.688 1 93.5 106 PHE A N 1
ATOM 824 C CA . PHE A 1 106 ? -25.984 13.938 -7.008 1 93.5 106 PHE A CA 1
ATOM 825 C C . PHE A 1 106 ? -25.594 12.977 -5.887 1 93.5 106 PHE A C 1
ATOM 827 O O . PHE A 1 106 ? -26.422 12.242 -5.367 1 93.5 106 PHE A O 1
ATOM 834 N N . GLU A 1 107 ? -24.297 12.938 -5.637 1 93.81 107 GLU A N 1
ATOM 835 C CA . GLU A 1 107 ? -23.812 12.148 -4.508 1 93.81 107 GLU A CA 1
ATOM 836 C C . GLU A 1 107 ? -24.453 12.602 -3.199 1 93.81 107 GLU A C 1
ATOM 838 O O . GLU A 1 107 ? -24.859 11.773 -2.383 1 93.81 107 GLU A O 1
ATOM 843 N N . PHE A 1 108 ? -24.5 13.953 -2.994 1 92.94 108 PHE A N 1
ATOM 844 C CA . PHE A 1 108 ? -25.281 14.523 -1.905 1 92.94 108 PHE A CA 1
ATOM 845 C C . PHE A 1 108 ? -25.688 15.961 -2.219 1 92.94 108 PHE A C 1
ATOM 847 O O . PHE A 1 108 ? -25.156 16.562 -3.152 1 92.94 108 PHE A O 1
ATOM 854 N N . GLN A 1 109 ? -26.609 16.438 -1.484 1 94.62 109 GLN A N 1
ATOM 855 C CA . GLN A 1 109 ? -27.109 17.812 -1.52 1 94.62 109 GLN A CA 1
ATOM 856 C C . GLN A 1 109 ? -27.281 18.375 -0.11 1 94.62 109 GLN A C 1
ATOM 858 O O . GLN A 1 109 ? -27.688 17.656 0.8 1 94.62 109 GLN A O 1
ATOM 863 N N . MET A 1 110 ? -26.859 19.656 -0.02 1 96.06 110 MET A N 1
ATOM 864 C CA . MET A 1 110 ? -27.094 20.328 1.247 1 96.06 110 MET A CA 1
ATOM 865 C C . MET A 1 110 ? -28.312 21.25 1.151 1 96.06 110 MET A C 1
ATOM 867 O O . MET A 1 110 ? -28.469 21.984 0.183 1 96.06 110 MET A O 1
ATOM 871 N N . VAL A 1 111 ? -29.156 21.156 2.188 1 97.69 111 VAL A N 1
ATOM 872 C CA . VAL A 1 111 ? -30.406 21.922 2.16 1 97.69 111 VAL A CA 1
ATOM 873 C C . VAL A 1 111 ? -30.609 22.625 3.496 1 97.69 111 VAL A C 1
ATOM 875 O O . VAL A 1 111 ? -30.016 22.234 4.508 1 97.69 111 VAL A O 1
ATOM 878 N N . ALA A 1 112 ? -31.344 23.656 3.439 1 98 112 ALA A N 1
ATOM 879 C CA . ALA A 1 112 ? -31.828 24.328 4.641 1 98 112 ALA A CA 1
ATOM 880 C C . ALA A 1 112 ? -33.312 24.031 4.891 1 98 112 ALA A C 1
ATOM 882 O O . ALA A 1 112 ? -34.125 24.062 3.967 1 98 112 ALA A O 1
ATOM 883 N N . VAL A 1 113 ? -33.594 23.656 6.117 1 98.25 113 VAL A N 1
ATOM 884 C CA . VAL A 1 113 ? -34.969 23.297 6.492 1 98.25 113 VAL A CA 1
ATOM 885 C C . VAL A 1 113 ? -35.469 24.266 7.555 1 98.25 113 VAL A C 1
ATOM 887 O O . VAL A 1 113 ? -34.781 24.578 8.516 1 98.25 113 VAL A O 1
ATOM 890 N N . ILE A 1 114 ? -36.719 24.734 7.375 1 97.38 114 ILE A N 1
ATOM 891 C CA . ILE A 1 114 ? -37.344 25.672 8.305 1 97.38 114 ILE A CA 1
ATOM 892 C C . ILE A 1 114 ? -38.75 25.172 8.648 1 97.38 114 ILE A C 1
ATOM 894 O O . ILE A 1 114 ? -39.344 24.391 7.898 1 97.38 114 ILE A O 1
ATOM 898 N N . PRO A 1 115 ? -39.25 25.578 9.789 1 96.62 115 PRO A N 1
ATOM 899 C CA . PRO A 1 115 ? -40.656 25.266 10.086 1 96.62 115 PRO A CA 1
ATOM 900 C C . PRO A 1 115 ? -41.625 25.984 9.148 1 96.62 115 PRO A C 1
ATOM 902 O O . PRO A 1 115 ? -41.312 27.094 8.672 1 96.62 115 PRO A O 1
ATOM 905 N N . THR A 1 116 ? -42.688 25.312 8.969 1 94.62 116 THR A N 1
ATOM 906 C CA . THR A 1 116 ? -43.75 25.969 8.188 1 94.62 116 THR A CA 1
ATOM 907 C C . THR A 1 116 ? -44.344 27.141 8.969 1 94.62 116 THR A C 1
ATOM 909 O O . THR A 1 116 ? -44.625 27.016 10.172 1 94.62 116 THR A O 1
ATOM 912 N N . ASP A 1 117 ? -44.375 28.219 8.328 1 88.25 117 ASP A N 1
ATOM 913 C CA . ASP A 1 117 ? -44.969 29.438 8.891 1 88.25 117 ASP A CA 1
ATOM 914 C C . ASP A 1 117 ? -46 30.047 7.945 1 88.25 117 ASP A C 1
ATOM 916 O O . ASP A 1 117 ? -45.656 30.5 6.852 1 88.25 117 ASP A O 1
ATOM 920 N N . PRO A 1 118 ? -47.219 30.156 8.383 1 84.5 118 PRO A N 1
ATOM 921 C CA . PRO A 1 118 ? -48.281 30.688 7.523 1 84.5 118 PRO A CA 1
ATOM 922 C C . PRO A 1 118 ? -48.031 32.125 7.105 1 84.5 118 PRO A C 1
ATOM 924 O O . PRO A 1 118 ? -48.531 32.594 6.074 1 84.5 118 PRO A O 1
ATOM 927 N N . THR A 1 119 ? -47.25 32.844 7.875 1 82.94 119 THR A N 1
ATOM 928 C CA . THR A 1 119 ? -47.031 34.25 7.574 1 82.94 119 THR A CA 1
ATOM 929 C C . THR A 1 119 ? -46.031 34.375 6.402 1 82.94 119 THR A C 1
ATOM 931 O O . THR A 1 119 ? -45.938 35.438 5.816 1 82.94 119 THR A O 1
ATOM 934 N N . PHE A 1 120 ? -45.406 33.312 6.008 1 82.19 120 PHE A N 1
ATOM 935 C CA . PHE A 1 120 ? -44.344 33.344 4.988 1 82.19 120 PHE A CA 1
ATOM 936 C C . PHE A 1 120 ? -44.969 33.594 3.609 1 82.19 120 PHE A C 1
ATOM 938 O O . PHE A 1 120 ? -44.281 34.062 2.695 1 82.19 120 PHE A O 1
ATOM 945 N N . ILE A 1 121 ? -46.25 33.312 3.496 1 75.31 121 ILE A N 1
ATOM 946 C CA . ILE A 1 121 ? -46.906 33.531 2.215 1 75.31 121 ILE A CA 1
ATOM 947 C C . ILE A 1 121 ? -47.031 35 1.918 1 75.31 121 ILE A C 1
ATOM 949 O O . ILE A 1 121 ? -47.094 35.406 0.754 1 75.31 121 ILE A O 1
ATOM 953 N N . HIS A 1 122 ? -46.875 35.812 2.969 1 84.31 122 HIS A N 1
ATOM 954 C CA . HIS A 1 122 ? -47.125 37.25 2.801 1 84.31 122 HIS A CA 1
ATOM 955 C C . HIS A 1 122 ? -45.812 38.031 2.68 1 84.31 122 HIS A C 1
ATOM 957 O O . HIS A 1 122 ? -45.812 39.25 2.527 1 84.31 122 HIS A O 1
ATOM 963 N N . ILE A 1 123 ? -44.75 37.281 2.719 1 88 123 ILE A N 1
ATOM 964 C CA . ILE A 1 123 ? -43.469 38 2.674 1 88 123 ILE A CA 1
ATOM 965 C C . ILE A 1 123 ? -42.688 37.562 1.439 1 88 123 ILE A C 1
ATOM 967 O O . ILE A 1 123 ? -42.906 36.5 0.879 1 88 123 ILE A O 1
ATOM 971 N N . THR A 1 124 ? -41.812 38.469 0.987 1 90.44 124 THR A N 1
ATOM 972 C CA . THR A 1 124 ? -40.969 38.188 -0.184 1 90.44 124 THR A CA 1
ATOM 973 C C . THR A 1 124 ? -39.875 37.188 0.144 1 90.44 124 THR A C 1
ATOM 975 O O . THR A 1 124 ? -39.531 37 1.312 1 90.44 124 THR A O 1
ATOM 978 N N . PRO A 1 125 ? -39.406 36.531 -0.882 1 90 125 PRO A N 1
ATOM 979 C CA . PRO A 1 125 ? -38.281 35.594 -0.671 1 90 125 PRO A CA 1
ATOM 980 C C . PRO A 1 125 ? -37.094 36.25 0.046 1 90 125 PRO A C 1
ATOM 982 O O . PRO A 1 125 ? -36.5 35.625 0.92 1 90 125 PRO A O 1
ATOM 985 N N . ARG A 1 126 ? -36.781 37.406 -0.283 1 89.62 126 ARG A N 1
ATOM 986 C CA . ARG A 1 126 ? -35.688 38.125 0.365 1 89.62 126 ARG A CA 1
ATOM 987 C C . ARG A 1 126 ? -35.969 38.344 1.847 1 89.62 126 ARG A C 1
ATOM 989 O O . ARG A 1 126 ? -35.062 38.156 2.688 1 89.62 126 ARG A O 1
ATOM 996 N N . GLU A 1 127 ? -37.156 38.656 2.129 1 90.94 127 GLU A N 1
ATOM 997 C CA . GLU A 1 127 ? -37.562 38.875 3.514 1 90.94 127 GLU A CA 1
ATOM 998 C C . GLU A 1 127 ? -37.531 37.562 4.32 1 90.94 127 GLU A C 1
ATOM 1000 O O . GLU A 1 127 ? -37.219 37.594 5.516 1 90.94 127 GLU A O 1
ATOM 1005 N N . ARG A 1 128 ? -37.812 36.531 3.688 1 90.94 128 ARG A N 1
ATOM 1006 C CA . ARG A 1 128 ? -37.75 35.25 4.359 1 90.94 128 ARG A CA 1
ATOM 1007 C C . ARG A 1 128 ? -36.344 34.906 4.828 1 90.94 128 ARG A C 1
ATOM 1009 O O . ARG A 1 128 ? -36.156 34.375 5.914 1 90.94 128 ARG A O 1
ATOM 1016 N N . LEU A 1 129 ? -35.438 35.188 4.004 1 92.69 129 LEU A N 1
ATOM 1017 C CA . LEU A 1 129 ? -34.031 35 4.379 1 92.69 129 LEU A CA 1
ATOM 1018 C C . LEU A 1 129 ? -33.625 35.938 5.52 1 92.69 129 LEU A C 1
ATOM 1020 O O . LEU A 1 129 ? -32.906 35.531 6.426 1 92.69 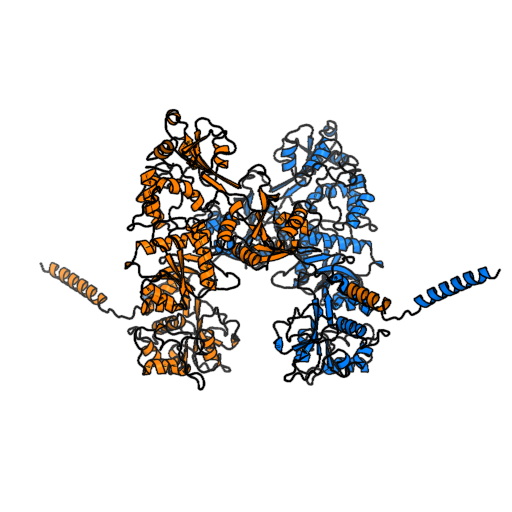129 LEU A O 1
ATOM 1024 N N . GLU A 1 130 ? -34.156 37.125 5.508 1 90.5 130 GLU A N 1
ATOM 1025 C CA . GLU A 1 130 ? -33.844 38.094 6.543 1 90.5 130 GLU A CA 1
ATOM 1026 C C . GLU A 1 130 ? -34.469 37.688 7.883 1 90.5 130 GLU A C 1
ATOM 1028 O O . GLU A 1 130 ? -33.906 38.031 8.945 1 90.5 130 GLU A O 1
ATOM 1033 N N . ARG A 1 131 ? -35.5 36.969 7.812 1 90.5 131 ARG A N 1
ATOM 1034 C CA . ARG A 1 131 ? -36.219 36.562 9.023 1 90.5 131 ARG A CA 1
ATOM 1035 C C . ARG A 1 131 ? -35.406 35.531 9.797 1 90.5 131 ARG A C 1
ATOM 1037 O O . ARG A 1 131 ? -35.688 35.25 10.961 1 90.5 131 ARG A O 1
ATOM 1044 N N . LEU A 1 132 ? -34.375 35.031 9.156 1 94 132 LEU A N 1
ATOM 1045 C CA . LEU A 1 132 ? -33.531 34.094 9.859 1 94 132 LEU A CA 1
ATOM 1046 C C . LEU A 1 132 ? -32.688 34.812 10.914 1 94 132 LEU A C 1
ATOM 1048 O O . LEU A 1 132 ? -32.125 34.156 11.812 1 94 132 LEU A O 1
ATOM 1052 N N . LYS A 1 133 ? -32.625 36.125 10.797 1 94 133 LYS A N 1
ATOM 1053 C CA . LYS A 1 133 ? -31.859 36.938 11.734 1 94 133 LYS A CA 1
ATOM 1054 C C . LYS A 1 133 ? -32.375 36.781 13.156 1 94 133 LYS A C 1
ATOM 1056 O O . LYS A 1 133 ? -33.594 36.906 13.391 1 94 133 LYS A O 1
ATOM 1061 N N . ASP A 1 134 ? -31.516 36.406 14.055 1 95.19 134 ASP A N 1
ATOM 1062 C CA . ASP A 1 134 ? -31.781 36.281 15.492 1 95.19 134 ASP A CA 1
ATOM 1063 C C . ASP A 1 134 ? -32.781 35.188 15.781 1 95.19 134 ASP A C 1
ATOM 1065 O O . ASP A 1 134 ? -33.5 35.219 16.781 1 95.19 134 ASP A O 1
ATOM 1069 N N . ASN A 1 135 ? -32.938 34.281 14.875 1 95.25 135 ASN A N 1
ATOM 1070 C CA . ASN A 1 135 ? -33.938 33.25 15.07 1 95.25 135 ASN A CA 1
ATOM 1071 C C . ASN A 1 135 ? -33.312 31.859 15.258 1 95.25 135 ASN A C 1
ATOM 1073 O O . ASN A 1 135 ? -34.031 30.844 15.219 1 95.25 135 ASN A O 1
ATOM 1077 N N . GLY A 1 136 ? -32.062 31.812 15.445 1 97.12 136 GLY A N 1
ATOM 1078 C CA . GLY A 1 136 ? -31.391 30.594 15.844 1 97.12 136 GLY A CA 1
ATOM 1079 C C . GLY A 1 136 ? -31 29.719 14.672 1 97.12 136 GLY A C 1
ATOM 1080 O O . GLY A 1 136 ? -31.719 29.641 13.672 1 97.12 136 GLY A O 1
ATOM 1081 N N . PHE A 1 137 ? -29.906 29 14.789 1 97.94 137 PHE A N 1
ATOM 1082 C CA . PHE A 1 137 ? -29.328 28.188 13.727 1 97.94 137 PHE A CA 1
ATOM 1083 C C . PHE A 1 137 ? -28.906 26.812 14.258 1 97.94 137 PHE A C 1
ATOM 1085 O O . PHE A 1 137 ? -28.172 26.734 15.25 1 97.94 137 PHE A O 1
ATOM 1092 N N . CYS A 1 138 ? -29.359 25.703 13.633 1 98.69 138 CYS A N 1
ATOM 1093 C CA . CYS A 1 138 ? -28.984 24.328 13.969 1 98.69 138 CYS A CA 1
ATOM 1094 C C . CYS A 1 138 ? -28.016 23.766 12.945 1 98.69 138 CYS A C 1
ATOM 1096 O O . CYS A 1 138 ? -28.406 23.438 11.828 1 98.69 138 CYS A O 1
ATOM 1098 N N . HIS A 1 139 ? -26.781 23.609 13.367 1 98.06 139 HIS A N 1
ATOM 1099 C CA . HIS A 1 139 ? -25.703 23.125 12.516 1 98.06 139 HIS A CA 1
ATOM 1100 C C . HIS A 1 139 ? -25.266 21.719 12.906 1 98.06 139 HIS A C 1
ATOM 1102 O O . HIS A 1 139 ? -25.203 21.391 14.094 1 98.06 139 HIS A O 1
ATOM 1108 N N . PRO A 1 140 ? -24.938 20.812 11.906 1 96.62 140 PRO A N 1
ATOM 1109 C CA . PRO A 1 140 ? -24.547 19.438 12.258 1 96.62 140 PRO A CA 1
ATOM 1110 C C . PRO A 1 140 ? -23.219 19.391 13.008 1 96.62 140 PRO A C 1
ATOM 1112 O O . PRO A 1 140 ? -22.938 18.391 13.695 1 96.62 140 PRO A O 1
ATOM 1115 N N . GLY A 1 141 ? -22.453 20.406 12.836 1 95.19 141 GLY A N 1
ATOM 1116 C CA . GLY A 1 141 ? -21.188 20.469 13.555 1 95.19 141 GLY A CA 1
ATOM 1117 C C . GLY A 1 141 ? -20.016 19.953 12.75 1 95.19 141 GLY A C 1
ATOM 1118 O O . GLY A 1 141 ? -20.141 19.703 11.555 1 95.19 141 GLY A O 1
ATOM 1119 N N . PHE A 1 142 ? -18.797 19.922 13.469 1 91.94 142 PHE A N 1
ATOM 1120 C CA . PHE A 1 142 ? -17.547 19.5 12.867 1 91.94 142 PHE A CA 1
ATOM 1121 C C . PHE A 1 142 ? -16.984 18.281 13.586 1 91.94 142 PHE A C 1
ATOM 1123 O O . PHE A 1 142 ? -17.062 18.188 14.812 1 91.94 142 PHE A O 1
ATOM 1130 N N . SER A 1 143 ? -16.688 17.172 12.805 1 79.12 143 SER A N 1
ATOM 1131 C CA . SER A 1 143 ? -16.062 15.992 13.398 1 79.12 143 SER A CA 1
ATOM 1132 C C . SER A 1 143 ? -15.047 15.367 12.453 1 79.12 143 SER A C 1
ATOM 1134 O O . SER A 1 143 ? -15.102 15.586 11.242 1 79.12 143 SER A O 1
ATOM 1136 N N . GLN A 1 144 ? -14.117 14.641 13.023 1 71.44 144 GLN A N 1
ATOM 1137 C CA . GLN A 1 144 ? -13.102 13.969 12.219 1 71.44 144 GLN A CA 1
ATOM 1138 C C . GLN A 1 144 ? -13.711 12.797 11.445 1 71.44 144 GLN A C 1
ATOM 1140 O O . GLN A 1 144 ? -13.133 12.336 10.453 1 71.44 144 GLN A O 1
ATOM 1145 N N . SER A 1 145 ? -14.844 12.32 11.883 1 67.06 145 SER A N 1
ATOM 1146 C CA . SER A 1 145 ? -15.484 11.188 11.219 1 67.06 145 SER A CA 1
ATOM 1147 C C . SER A 1 145 ? -16.328 11.648 10.031 1 67.06 145 SER A C 1
ATOM 1149 O O . SER A 1 145 ? -16.75 10.836 9.211 1 67.06 145 SER A O 1
ATOM 1151 N N . GLN A 1 146 ? -16.422 13.023 10.023 1 71.62 146 GLN A N 1
ATOM 1152 C CA . GLN A 1 146 ? -17.25 13.602 8.977 1 71.62 146 GLN A CA 1
ATOM 1153 C C . GLN A 1 146 ? -16.531 13.562 7.629 1 71.62 146 GLN A C 1
ATOM 1155 O O . GLN A 1 146 ? -15.32 13.781 7.559 1 71.62 146 GLN A O 1
ATOM 1160 N N . TRP A 1 147 ? -17.359 13.297 6.574 1 77.12 147 TRP A N 1
ATOM 1161 C CA . TRP A 1 147 ? -16.797 13.211 5.23 1 77.12 147 TRP A CA 1
ATOM 1162 C C . TRP A 1 147 ? -16.875 14.562 4.527 1 77.12 147 TRP A C 1
ATOM 1164 O O . TRP A 1 147 ? -16.141 14.812 3.562 1 77.12 147 TRP A O 1
ATOM 1174 N N . LEU A 1 148 ? -17.75 15.461 5.082 1 89.81 148 LEU A N 1
ATOM 1175 C CA . LEU A 1 148 ? -17.922 16.766 4.445 1 89.81 148 LEU A CA 1
ATOM 1176 C C . LEU A 1 148 ? -16.875 17.75 4.949 1 89.81 148 LEU A C 1
ATOM 1178 O O . LEU A 1 148 ? -16.625 17.844 6.156 1 89.81 148 LEU A O 1
ATOM 1182 N N . ASN A 1 149 ? -16.281 18.469 4.098 1 90 149 ASN A N 1
ATOM 1183 C CA . ASN A 1 149 ? -15.234 19.406 4.504 1 90 149 ASN A CA 1
ATOM 1184 C C . ASN A 1 149 ? -15.82 20.719 5 1 90 149 ASN A C 1
ATOM 1186 O O . ASN A 1 149 ? -17.047 20.906 4.977 1 90 149 ASN A O 1
ATOM 1190 N N . ASP A 1 150 ? -15.023 21.656 5.395 1 91.62 150 ASP A N 1
ATOM 1191 C CA . ASP A 1 150 ? -15.438 22.906 6.031 1 91.62 150 ASP A CA 1
ATOM 1192 C C . ASP A 1 150 ? -16.172 23.812 5.039 1 91.62 150 ASP A C 1
ATOM 1194 O O . ASP A 1 150 ? -17.109 24.5 5.406 1 91.62 150 ASP A O 1
ATOM 1198 N N . TYR A 1 151 ? -15.695 23.828 3.857 1 92.75 151 TYR A N 1
ATOM 1199 C CA . TYR A 1 151 ? -16.344 24.672 2.859 1 92.75 151 TYR A CA 1
ATOM 1200 C C . TYR A 1 151 ? -17.812 24.312 2.725 1 92.75 151 TYR A C 1
ATOM 1202 O O . TYR A 1 151 ? -18.688 25.188 2.717 1 92.75 151 TYR A O 1
ATOM 1210 N N . ILE A 1 152 ? -18.078 23.047 2.684 1 93.62 152 ILE A N 1
ATOM 1211 C CA . ILE A 1 152 ? -19.438 22.547 2.494 1 93.62 152 ILE A CA 1
ATOM 1212 C C . ILE A 1 152 ? -20.266 22.844 3.74 1 93.62 152 ILE A C 1
ATOM 1214 O O . ILE A 1 152 ? -21.375 23.375 3.641 1 93.62 152 ILE A O 1
ATOM 1218 N N . LEU A 1 153 ? -19.75 22.578 4.859 1 95.19 153 LEU A N 1
ATOM 1219 C CA . LEU A 1 153 ? -20.484 22.703 6.113 1 95.19 153 LEU A CA 1
ATOM 1220 C C . LEU A 1 153 ? -20.719 24.156 6.469 1 95.19 153 LEU A C 1
ATOM 1222 O O . LEU A 1 153 ? -21.688 24.484 7.16 1 95.19 153 LEU A O 1
ATOM 1226 N N . LYS A 1 154 ? -19.875 25.078 5.957 1 93.69 154 LYS A N 1
ATOM 1227 C CA . LYS A 1 154 ? -19.984 26.484 6.316 1 93.69 154 LYS A CA 1
ATOM 1228 C C . LYS A 1 154 ? -20.641 27.297 5.195 1 93.69 154 LYS A C 1
ATOM 1230 O O . LYS A 1 154 ? -20.844 28.5 5.332 1 93.69 154 LYS A O 1
ATOM 1235 N N . TYR A 1 155 ? -21.016 26.672 4.172 1 93.12 155 TYR A N 1
ATOM 1236 C CA . TYR A 1 155 ? -21.469 27.375 2.979 1 93.12 155 TYR A CA 1
ATOM 1237 C C . TYR A 1 155 ? -22.703 28.219 3.285 1 93.12 155 TYR A C 1
ATOM 1239 O O . TYR A 1 155 ? -22.766 29.391 2.922 1 93.12 155 TYR A O 1
ATOM 1247 N N . PHE A 1 156 ? -23.672 27.688 3.965 1 94.69 156 PHE A N 1
ATOM 1248 C CA . PHE A 1 156 ? -24.938 28.344 4.258 1 94.69 156 PHE A CA 1
ATOM 1249 C C . PHE A 1 156 ? -24.719 29.562 5.148 1 94.69 156 PHE A C 1
ATOM 1251 O O . PHE A 1 156 ? -25.141 30.672 4.805 1 94.69 156 PHE A O 1
ATOM 1258 N N . GLU A 1 157 ? -24.031 29.344 6.215 1 91.12 157 GLU A N 1
ATOM 1259 C CA . GLU A 1 157 ? -23.797 30.422 7.164 1 91.12 157 GLU A CA 1
ATOM 1260 C C . GLU A 1 157 ? -22.938 31.531 6.543 1 91.12 157 GLU A C 1
ATOM 1262 O O . GLU A 1 157 ? -23.172 32.719 6.789 1 91.12 157 GLU A O 1
ATOM 1267 N N . ASN A 1 158 ? -21.984 31.156 5.719 1 88.19 158 ASN A N 1
ATOM 1268 C CA . ASN A 1 158 ? -21.094 32.125 5.098 1 88.19 158 ASN A CA 1
ATOM 1269 C C . ASN A 1 158 ? -21.812 32.906 3.998 1 88.19 158 ASN A C 1
ATOM 1271 O O . ASN A 1 158 ? -21.453 34.062 3.707 1 88.19 158 ASN A O 1
ATOM 1275 N N . THR A 1 159 ? -22.734 32.312 3.426 1 86.94 159 THR A N 1
ATOM 1276 C CA . THR A 1 159 ? -23.5 32.969 2.393 1 86.94 159 THR A CA 1
ATOM 1277 C C . THR A 1 159 ? -24.438 34 3.01 1 86.94 159 THR A C 1
ATOM 1279 O O . THR A 1 159 ? -24.641 35.094 2.449 1 86.94 159 THR A O 1
ATOM 1282 N N . LEU A 1 160 ? -24.984 33.75 4.129 1 83.94 160 LEU A N 1
ATOM 1283 C CA . LEU A 1 160 ? -25.969 34.625 4.758 1 83.94 160 LEU A CA 1
ATOM 1284 C C . LEU A 1 160 ? -25.297 35.688 5.621 1 83.94 160 LEU A C 1
ATOM 1286 O O . LEU A 1 160 ? -25.703 36.844 5.609 1 83.94 160 LEU A O 1
ATOM 1290 N N . SER A 1 161 ? -24.359 35.25 6.367 1 73 161 SER A N 1
ATOM 1291 C CA . SER A 1 161 ? -23.781 36.125 7.387 1 73 161 SER A CA 1
ATOM 1292 C C . SER A 1 161 ? -22.797 37.094 6.773 1 73 161 SER A C 1
ATOM 1294 O O . SER A 1 161 ? -22.375 38.062 7.426 1 73 161 SER A O 1
ATOM 1296 N N . VAL A 1 162 ? -22.422 36.938 5.586 1 63.88 162 VAL A N 1
ATOM 1297 C CA . VAL A 1 162 ? -21.359 37.75 5.02 1 63.88 162 VAL A CA 1
ATOM 1298 C C . VAL A 1 162 ? -21.938 38.75 4.004 1 63.88 162 VAL A C 1
ATOM 1300 O O . VAL A 1 162 ? -21.203 39.312 3.186 1 63.88 162 VAL A O 1
ATOM 1303 N N . ASN A 1 163 ? -23.062 38.812 4.051 1 66.38 163 ASN A N 1
ATOM 1304 C CA . ASN A 1 163 ? -23.609 39.75 3.082 1 66.38 163 ASN A CA 1
ATOM 1305 C C . ASN A 1 163 ? -23.891 41.094 3.721 1 66.38 163 ASN A C 1
ATOM 1307 O O . ASN A 1 163 ? -25 41.344 4.203 1 66.38 163 ASN A O 1
ATOM 1311 N N . PRO A 1 164 ? -22.781 41.906 3.865 1 67.75 164 PRO A N 1
ATOM 1312 C CA . PRO A 1 164 ? -21.438 41.719 3.342 1 67.75 164 PRO A CA 1
ATOM 1313 C C . PRO A 1 164 ? -20.5 41.094 4.375 1 67.75 164 PRO A C 1
ATOM 1315 O O . PRO A 1 164 ? -20.766 41.156 5.578 1 67.75 164 PRO A O 1
ATOM 1318 N N . LEU A 1 165 ? -19.484 40.469 3.889 1 78.88 165 LEU A N 1
ATOM 1319 C CA . LEU A 1 165 ? -18.438 39.969 4.781 1 78.88 165 LEU A CA 1
ATOM 1320 C C . LEU A 1 165 ? -17.828 41.094 5.598 1 78.88 165 LEU A C 1
ATOM 1322 O O . LEU A 1 165 ? -17.391 42.094 5.043 1 78.88 165 LEU A O 1
ATOM 1326 N N . GLN A 1 166 ? -18 41 6.895 1 87.69 166 GLN A N 1
ATOM 1327 C CA . GLN A 1 166 ? -17.375 41.969 7.793 1 87.69 166 GLN A CA 1
ATOM 1328 C C . GLN A 1 166 ? -16.109 41.406 8.43 1 87.69 166 GLN A C 1
ATOM 1330 O O . GLN A 1 166 ? -16.156 40.344 9.031 1 87.69 166 GLN A O 1
ATOM 1335 N N . CYS A 1 167 ? -15.125 42.125 8.258 1 92.62 167 CYS A N 1
ATOM 1336 C CA . CYS A 1 167 ? -13.844 41.656 8.773 1 92.62 167 CYS A CA 1
ATOM 1337 C C . CYS A 1 167 ? -13.25 42.656 9.75 1 92.62 167 CYS A C 1
ATOM 1339 O O . CYS A 1 167 ? -13.125 43.844 9.43 1 92.62 167 CYS A O 1
ATOM 1341 N N . GLN A 1 168 ? -12.953 42.156 10.906 1 92 168 GLN A N 1
ATOM 1342 C CA . GLN A 1 168 ? -12.219 42.938 11.898 1 92 168 GLN A CA 1
ATOM 1343 C C . GLN A 1 168 ? -10.75 42.531 11.945 1 92 168 GLN A C 1
ATOM 1345 O O . GLN A 1 168 ? -10.43 41.344 11.938 1 92 168 GLN A O 1
ATOM 1350 N N . ASP A 1 169 ? -9.906 43.5 12.047 1 89.12 169 ASP A N 1
ATOM 1351 C CA . ASP A 1 169 ? -8.477 43.219 11.953 1 89.12 169 ASP A CA 1
ATOM 1352 C C . ASP A 1 169 ? -7.902 42.844 13.312 1 89.12 169 ASP A C 1
ATOM 1354 O O . ASP A 1 169 ? -6.801 42.281 13.398 1 89.12 169 ASP A O 1
ATOM 1358 N N . ASN A 1 170 ? -8.648 43.094 14.352 1 92.31 170 ASN A N 1
ATOM 1359 C CA . ASN A 1 170 ? -8.102 42.875 15.688 1 92.31 170 ASN A CA 1
ATOM 1360 C C . ASN A 1 170 ? -8.484 41.531 16.25 1 92.31 170 ASN A C 1
ATOM 1362 O O . ASN A 1 170 ? -8.289 41.25 17.438 1 92.31 170 ASN A O 1
ATOM 1366 N N . VAL A 1 171 ? -9.078 40.625 15.453 1 94.5 171 VAL A N 1
ATOM 1367 C CA . VAL A 1 171 ? -9.398 39.281 15.867 1 94.5 171 VAL A CA 1
ATOM 1368 C C . VAL A 1 171 ? -8.992 38.281 14.773 1 94.5 171 VAL A C 1
ATOM 1370 O O . VAL A 1 171 ? -8.742 38.688 13.633 1 94.5 171 VAL A O 1
ATOM 1373 N N . THR A 1 172 ? -8.898 37.031 15.148 1 95.69 172 THR A N 1
ATOM 1374 C CA . THR A 1 172 ? -8.508 36 14.211 1 95.69 172 THR A CA 1
ATOM 1375 C C . THR A 1 172 ? -9.609 35.75 13.18 1 95.69 172 THR A C 1
ATOM 1377 O O . THR A 1 172 ? -10.75 36.188 13.367 1 95.69 172 THR A O 1
ATOM 1380 N N . VAL A 1 173 ? -9.297 35.094 12.117 1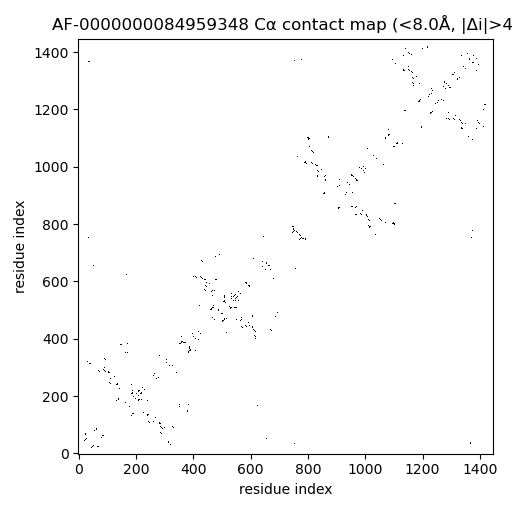 95.62 173 VAL A N 1
ATOM 1381 C CA . VAL A 1 173 ? -10.227 34.812 11.039 1 95.62 173 VAL A CA 1
ATOM 1382 C C . VAL A 1 173 ? -11.391 33.969 11.578 1 95.62 173 VAL A C 1
ATOM 1384 O O . VAL A 1 173 ? -12.555 34.25 11.258 1 95.62 173 VAL A O 1
ATOM 1387 N N . ILE A 1 174 ? -11.094 32.969 12.375 1 95.81 174 ILE A N 1
ATOM 1388 C CA . ILE A 1 174 ? -12.133 32.094 12.93 1 95.81 174 ILE A CA 1
ATOM 1389 C C . ILE A 1 174 ? -13.031 32.906 13.867 1 95.81 174 ILE A C 1
ATOM 1391 O O . ILE A 1 174 ? -14.242 32.688 13.922 1 95.81 174 ILE A O 1
ATOM 1395 N N . GLU A 1 175 ? -12.469 33.844 14.609 1 95.88 175 GLU A N 1
ATOM 1396 C CA . GLU A 1 175 ? -13.297 34.656 15.477 1 95.88 175 GLU A CA 1
ATOM 1397 C C . GLU A 1 175 ? -14.195 35.594 14.672 1 95.88 175 GLU A C 1
ATOM 1399 O O . GLU A 1 175 ? -15.336 35.875 15.055 1 95.88 175 GLU A O 1
ATOM 1404 N N . ASN A 1 176 ? -13.68 36.156 13.57 1 95.62 176 ASN A N 1
ATOM 1405 C CA . ASN A 1 176 ? -14.516 36.906 12.664 1 95.62 176 ASN A CA 1
ATOM 1406 C C . ASN A 1 176 ? -15.719 36.125 12.195 1 95.62 176 ASN A C 1
ATOM 1408 O O . ASN A 1 176 ? -16.844 36.625 12.156 1 95.62 176 ASN A O 1
ATOM 1412 N N . GLU A 1 177 ? -15.469 34.906 11.828 1 93.94 177 GLU A N 1
ATOM 1413 C CA . GLU A 1 177 ? -16.531 34 11.398 1 93.94 177 GLU A CA 1
ATOM 1414 C C . GLU A 1 177 ? -17.578 33.812 12.492 1 93.94 177 GLU A C 1
ATOM 1416 O O . GLU A 1 177 ? -18.781 33.906 12.234 1 93.94 177 GLU A O 1
ATOM 1421 N N . ILE A 1 178 ? -17.109 33.625 13.664 1 95.12 178 ILE A N 1
ATOM 1422 C CA . ILE A 1 178 ? -17.969 33.375 14.82 1 95.12 178 ILE A CA 1
ATOM 1423 C C . ILE A 1 178 ? -18.781 34.625 15.117 1 95.12 178 ILE A C 1
ATOM 1425 O O . ILE A 1 178 ? -19.984 34.562 15.375 1 95.12 178 ILE A O 1
ATOM 1429 N N . ILE A 1 179 ? -18.156 35.781 15.07 1 95.25 179 ILE A N 1
ATOM 1430 C CA . ILE A 1 179 ? -18.828 37.031 15.328 1 95.25 179 ILE A CA 1
ATOM 1431 C C . ILE A 1 179 ? -19.922 37.281 14.289 1 95.25 179 ILE A C 1
ATOM 1433 O O . ILE A 1 179 ? -21.047 37.656 14.633 1 95.25 179 ILE A O 1
ATOM 1437 N N . ASN A 1 180 ? -19.594 37.031 13.055 1 93.75 180 ASN A N 1
ATOM 1438 C CA . ASN A 1 180 ? -20.578 37.219 11.984 1 93.75 180 ASN A CA 1
ATOM 1439 C C . ASN A 1 180 ? -21.781 36.281 12.164 1 93.75 180 ASN A C 1
ATOM 1441 O O . ASN A 1 180 ? -22.922 36.688 11.945 1 93.75 180 ASN A O 1
ATOM 1445 N N . LEU A 1 181 ? -21.547 35.062 12.57 1 94.06 181 LEU A N 1
ATOM 1446 C CA . LEU A 1 181 ? -22.609 34.094 12.789 1 94.06 181 LEU A CA 1
ATOM 1447 C C . LEU A 1 181 ? -23.516 34.5 13.945 1 94.06 181 LEU A C 1
ATOM 1449 O O . LEU A 1 181 ? -24.734 34.438 13.844 1 94.06 181 LEU A O 1
ATOM 1453 N N . LYS A 1 182 ? -22.844 34.906 15.016 1 95 182 LYS A N 1
ATOM 1454 C CA . LYS A 1 182 ? -23.578 35.344 16.188 1 95 182 LYS A CA 1
ATOM 1455 C C . LYS A 1 182 ? -24.453 36.562 15.867 1 95 182 LYS A C 1
ATOM 1457 O O . LYS A 1 182 ? -25.625 36.625 16.25 1 95 182 LYS A O 1
ATOM 1462 N N . ASN A 1 183 ? -23.859 37.469 15.156 1 93.62 183 ASN A N 1
ATOM 1463 C CA . ASN A 1 183 ? -24.578 38.688 14.836 1 93.62 183 ASN A CA 1
ATOM 1464 C C . ASN A 1 183 ? -25.766 38.438 13.93 1 93.62 183 ASN A C 1
ATOM 1466 O O . ASN A 1 183 ? -26.781 39.156 14 1 93.62 183 ASN A O 1
ATOM 1470 N N . PHE A 1 184 ? -25.672 37.469 13.117 1 94.5 184 PHE A N 1
ATOM 1471 C CA . PHE A 1 184 ? -26.766 37.188 12.188 1 94.5 184 PHE A CA 1
ATOM 1472 C C . PHE A 1 184 ? -27.828 36.344 12.836 1 94.5 184 PHE A C 1
ATOM 1474 O O . PHE A 1 184 ? -29 36.719 12.93 1 94.5 184 PHE A O 1
ATOM 1481 N N . PHE A 1 185 ? -27.5 35.188 13.414 1 96.19 185 PHE A N 1
ATOM 1482 C CA . PHE A 1 185 ? -28.484 34.219 13.859 1 96.19 185 PHE A CA 1
ATOM 1483 C C . PHE A 1 185 ? -28.859 34.438 15.32 1 96.19 185 PHE A C 1
ATOM 1485 O O . PHE A 1 185 ? -29.844 33.875 15.812 1 96.19 185 PHE A O 1
ATOM 1492 N N . GLY A 1 186 ? -28.047 35.156 16.078 1 96.31 186 GLY A N 1
ATOM 1493 C CA . GLY A 1 186 ? -28.281 35.375 17.5 1 96.31 186 GLY A CA 1
ATOM 1494 C C . GLY A 1 186 ? -27.797 34.219 18.359 1 96.31 186 GLY A C 1
ATOM 1495 O O . GLY A 1 186 ? -26.906 34.406 19.188 1 96.31 186 GLY A O 1
ATOM 1496 N N . LYS A 1 187 ? -28.453 33.062 18.172 1 97.56 187 LYS A N 1
ATOM 1497 C CA . LYS A 1 187 ? -28.078 31.844 18.859 1 97.56 187 LYS A CA 1
ATOM 1498 C C . LYS A 1 187 ? -27.953 30.688 17.875 1 97.56 187 LYS A C 1
ATOM 1500 O O . LYS A 1 187 ? -28.5 30.734 16.766 1 97.56 187 LYS A O 1
ATOM 1505 N N . ALA A 1 188 ? -27.172 29.719 18.375 1 98.25 188 ALA A N 1
ATOM 1506 C CA . ALA A 1 188 ? -27.016 28.547 17.516 1 98.25 188 ALA A CA 1
ATOM 1507 C C . ALA A 1 188 ? -26.562 27.344 18.312 1 98.25 188 ALA A C 1
ATOM 1509 O O . ALA A 1 188 ? -26.359 27.422 19.531 1 98.25 188 ALA A O 1
ATOM 1510 N N . CYS A 1 189 ? -26.609 26.234 17.719 1 98.31 189 CYS A N 1
ATOM 1511 C CA . CYS A 1 189 ? -25.812 25.078 18.109 1 98.31 189 CYS A CA 1
ATOM 1512 C C . CYS A 1 189 ? -24.891 24.656 16.984 1 98.31 189 CYS A C 1
ATOM 1514 O O . CYS A 1 189 ? -25.344 24.219 15.922 1 98.31 189 CYS A O 1
ATOM 1516 N N . ARG A 1 190 ? -23.672 24.828 17.188 1 96.94 190 ARG A N 1
ATOM 1517 C CA . ARG A 1 190 ? -22.625 24.469 16.234 1 96.94 190 ARG A CA 1
ATOM 1518 C C . ARG A 1 190 ? -21.578 23.562 16.891 1 96.94 190 ARG A C 1
ATOM 1520 O O . ARG A 1 190 ? -20.484 24.016 17.234 1 96.94 190 ARG A O 1
ATOM 1527 N N . PRO A 1 191 ? -21.906 22.281 16.969 1 96.19 191 PRO A N 1
ATOM 1528 C CA . PRO A 1 191 ? -21.047 21.359 17.719 1 96.19 191 PRO A CA 1
ATOM 1529 C C . PRO A 1 191 ? -19.703 21.109 17.016 1 96.19 191 PRO A C 1
ATOM 1531 O O . PRO A 1 191 ? -19.547 21.422 15.836 1 96.19 191 PRO A O 1
ATOM 1534 N N . GLY A 1 192 ? -18.75 20.547 17.812 1 92.81 192 GLY A N 1
ATOM 1535 C CA . GLY A 1 192 ? -17.469 20.125 17.25 1 92.81 192 GLY A CA 1
ATOM 1536 C C . GLY A 1 192 ? -16.375 21.172 17.406 1 92.81 192 GLY A C 1
ATOM 1537 O O . GLY A 1 192 ? -16.5 22.078 18.219 1 92.81 192 GLY A O 1
ATOM 1538 N N . GLU A 1 193 ? -15.336 21.016 16.578 1 90.94 193 GLU A N 1
ATOM 1539 C CA . GLU A 1 193 ? -14.156 21.875 16.688 1 90.94 193 GLU A CA 1
ATOM 1540 C C . GLU A 1 193 ? -14.273 23.094 15.789 1 90.94 193 GLU A C 1
ATOM 1542 O O . GLU A 1 193 ? -14.258 22.984 14.562 1 90.94 193 GLU A O 1
ATOM 1547 N N . TRP A 1 194 ? -14.305 24.25 16.516 1 94.62 194 TRP A N 1
ATOM 1548 C CA . TRP A 1 194 ? -14.352 25.5 15.75 1 94.62 194 TRP A CA 1
ATOM 1549 C C . TRP A 1 194 ? -12.961 25.875 15.242 1 94.62 194 TRP A C 1
ATOM 1551 O O . TRP A 1 194 ? -12.82 26.469 14.164 1 94.62 194 TRP A O 1
ATOM 1561 N N . ALA A 1 195 ? -12.008 25.531 16.047 1 94.12 195 ALA A N 1
ATOM 1562 C CA . ALA A 1 195 ? -10.609 25.797 15.742 1 94.12 195 ALA A CA 1
ATOM 1563 C C . ALA A 1 195 ? -9.758 24.531 15.914 1 94.12 195 ALA A C 1
ATOM 1565 O O . ALA A 1 195 ? -10.023 23.719 16.797 1 94.12 195 ALA A O 1
ATOM 1566 N N . SER A 1 196 ? -8.68 24.469 15.133 1 89.69 196 SER A N 1
ATOM 1567 C CA . SER A 1 196 ? -7.84 23.266 15.117 1 89.69 196 SER A CA 1
ATOM 1568 C C . SER A 1 196 ? -6.941 23.203 16.344 1 89.69 196 SER A C 1
ATOM 1570 O O . SER A 1 196 ? -6.328 22.172 16.625 1 89.69 196 SER A O 1
ATOM 1572 N N . ASN A 1 197 ? -6.824 24.234 17.094 1 91.62 197 ASN A N 1
ATOM 1573 C CA . ASN A 1 197 ? -6.121 24.266 18.375 1 91.62 197 ASN A CA 1
ATOM 1574 C C . ASN A 1 197 ? -7.09 24.172 19.547 1 91.62 197 ASN A C 1
ATOM 1576 O O . ASN A 1 197 ? -7.977 25.016 19.688 1 91.62 197 ASN A O 1
ATOM 1580 N N . LYS A 1 198 ? -6.891 23.266 20.422 1 89 198 LYS A N 1
ATOM 1581 C CA . LYS A 1 198 ? -7.844 22.953 21.484 1 89 198 LYS A CA 1
ATOM 1582 C C . LYS A 1 198 ? -8.023 24.125 22.438 1 89 198 LYS A C 1
ATOM 1584 O O . LYS A 1 198 ? -9.141 24.422 22.859 1 89 198 LYS A O 1
ATOM 1589 N N . SER A 1 199 ? -6.93 24.75 22.781 1 92.44 199 SER A N 1
ATOM 1590 C CA . SER A 1 199 ? -6.996 25.875 23.719 1 92.44 199 SER A CA 1
ATOM 1591 C C . SER A 1 199 ? -7.77 27.031 23.109 1 92.44 199 SER A C 1
ATOM 1593 O O . SER A 1 199 ? -8.617 27.625 23.766 1 92.44 199 SER A O 1
ATOM 1595 N N . ILE A 1 200 ? -7.527 27.281 21.875 1 94.75 200 ILE A N 1
ATOM 1596 C CA . ILE A 1 200 ? -8.203 28.375 21.188 1 94.75 200 ILE A CA 1
ATOM 1597 C C . ILE A 1 200 ? -9.68 28.031 21 1 94.75 200 ILE A C 1
ATOM 1599 O O . ILE A 1 200 ? -10.547 28.906 21.141 1 94.75 200 ILE A O 1
ATOM 1603 N N . ASP A 1 201 ? -9.953 26.844 20.703 1 95.06 201 ASP A N 1
ATOM 1604 C CA . ASP A 1 201 ? -11.32 26.359 20.547 1 95.06 201 ASP A CA 1
ATOM 1605 C C . ASP A 1 201 ? -12.125 26.594 21.828 1 95.06 201 ASP A C 1
ATOM 1607 O O . ASP A 1 201 ? -13.234 27.125 21.781 1 95.06 201 ASP A O 1
ATOM 1611 N N . GLN A 1 202 ? -11.555 26.25 22.922 1 95.38 202 GLN A N 1
ATOM 1612 C CA . GLN A 1 202 ? -12.211 26.406 24.219 1 95.38 202 GLN A CA 1
ATOM 1613 C C . GLN A 1 202 ? -12.414 27.875 24.562 1 95.38 202 GLN A C 1
ATOM 1615 O O . GLN A 1 202 ? -13.484 28.25 25.047 1 95.38 202 GLN A O 1
ATOM 1620 N N . GLU A 1 203 ? -11.438 28.641 24.312 1 96.62 203 GLU A N 1
ATOM 1621 C CA . GLU A 1 203 ? -11.523 30.062 24.594 1 96.62 203 GLU A CA 1
ATOM 1622 C C . GLU A 1 203 ? -12.641 30.719 23.781 1 96.62 203 GLU A C 1
ATOM 1624 O O . GLU A 1 203 ? -13.391 31.547 24.312 1 96.62 203 GLU A O 1
ATOM 1629 N N . LEU A 1 204 ? -12.727 30.359 22.531 1 97.44 204 LEU A N 1
ATOM 1630 C CA . LEU A 1 204 ? -13.75 30.922 21.656 1 97.44 204 LEU A CA 1
ATOM 1631 C C . LEU A 1 204 ? -15.141 30.516 22.125 1 97.44 204 LEU A C 1
ATOM 1633 O O . LEU A 1 204 ? -16.078 31.312 22.094 1 97.44 204 LEU A O 1
ATOM 1637 N N . LYS A 1 205 ? -15.312 29.328 22.578 1 97.19 205 LYS A N 1
ATOM 1638 C CA . LYS A 1 205 ? -16.609 28.844 23.031 1 97.19 205 LYS A CA 1
ATOM 1639 C C . LYS A 1 205 ? -17.031 29.516 24.328 1 97.19 205 LYS A C 1
ATOM 1641 O O . LYS A 1 205 ? -18.203 29.75 24.562 1 97.19 205 LYS A O 1
ATOM 1646 N N . GLU A 1 206 ? -16.062 29.844 25.156 1 97 206 GLU A N 1
ATOM 1647 C CA . GLU A 1 206 ? -16.328 30.562 26.391 1 97 206 GLU A CA 1
ATOM 1648 C C . GLU A 1 206 ? -16.688 32.031 26.109 1 97 206 GLU A C 1
ATOM 1650 O O . GLU A 1 206 ? -17.562 32.594 26.766 1 97 206 GLU A O 1
ATOM 1655 N N . LYS A 1 207 ? -16.031 32.531 25.172 1 97.25 207 LYS A N 1
ATOM 1656 C CA . LYS A 1 207 ? -16.234 33.938 24.812 1 97.25 207 LYS A CA 1
ATOM 1657 C C . LYS A 1 207 ? -17.562 34.125 24.094 1 97.25 207 LYS A C 1
ATOM 1659 O O . LYS A 1 207 ? -18.203 35.188 24.219 1 97.25 207 LYS A O 1
ATOM 1664 N N . TYR A 1 208 ? -17.953 33.125 23.328 1 97.69 208 TYR A N 1
ATOM 1665 C CA . TYR A 1 208 ? -19.172 33.25 22.516 1 97.69 208 TYR A CA 1
ATOM 1666 C C . TYR A 1 208 ? -20.109 32.062 22.797 1 97.69 208 TYR A C 1
ATOM 1668 O O . TYR A 1 208 ? -20.438 31.312 21.891 1 97.69 208 TYR A O 1
ATOM 1676 N N . PRO A 1 209 ? -20.688 31.969 23.938 1 97.69 209 PRO A N 1
ATOM 1677 C CA . PRO A 1 209 ? -21.547 30.859 24.312 1 97.69 209 PRO A CA 1
ATOM 1678 C C . PRO A 1 209 ? -22.859 30.828 23.516 1 97.69 209 PRO A C 1
ATOM 1680 O O . PRO A 1 209 ? -23.547 29.812 23.516 1 97.69 209 PRO A O 1
ATOM 1683 N N . GLU A 1 210 ? -23.219 31.938 22.844 1 97.62 210 GLU A N 1
ATOM 1684 C CA . GLU A 1 210 ? -24.453 32.031 22.062 1 97.62 210 GLU A CA 1
ATOM 1685 C C . GLU A 1 210 ? -24.5 30.938 20.984 1 97.62 210 GLU A C 1
ATOM 1687 O O . GLU A 1 210 ? -25.578 30.438 20.641 1 97.62 210 GLU A O 1
ATOM 1692 N N . LEU A 1 211 ? -23.344 30.547 20.484 1 97.88 211 LEU A N 1
ATOM 1693 C CA . LEU A 1 211 ? -23.297 29.578 19.391 1 97.88 211 LEU A CA 1
ATOM 1694 C C . LEU A 1 211 ? -23.359 28.156 19.922 1 97.88 211 LEU A C 1
ATOM 1696 O O . LEU A 1 211 ? -23.312 27.203 19.141 1 97.88 211 LEU A O 1
ATOM 1700 N N . CYS A 1 212 ? -23.484 28 21.234 1 98.25 212 CYS A N 1
ATOM 1701 C CA . CYS A 1 212 ? -23.703 26.703 21.875 1 98.25 212 CYS A CA 1
ATOM 1702 C C . CYS A 1 212 ? -25 26.688 22.656 1 98.25 212 CYS A C 1
ATOM 1704 O O . CYS A 1 212 ? -25.375 25.656 23.219 1 98.25 212 CYS A O 1
ATOM 1706 N N . ALA A 1 213 ? -25.734 27.734 22.609 1 98.19 213 ALA A N 1
ATOM 1707 C CA . ALA A 1 213 ? -26.891 27.953 23.5 1 98.19 213 ALA A CA 1
ATOM 1708 C C . ALA A 1 213 ? -28.031 27.031 23.141 1 98.19 213 ALA A C 1
ATOM 1710 O O . ALA A 1 213 ? -28.859 26.688 24 1 98.19 213 ALA A O 1
ATOM 1711 N N . LEU A 1 214 ? -28.078 26.625 21.875 1 98.44 214 LEU A N 1
ATOM 1712 C CA . LEU A 1 214 ? -29.203 25.812 21.438 1 98.44 214 LEU A CA 1
ATOM 1713 C C . LEU A 1 214 ? -28.859 24.328 21.547 1 98.44 214 LEU A C 1
ATOM 1715 O O . LEU A 1 214 ? -29.688 23.469 21.219 1 98.44 214 LEU A O 1
ATOM 1719 N N . CYS A 1 215 ? -27.672 23.969 21.953 1 98.31 215 CYS A N 1
ATOM 1720 C CA . CYS A 1 215 ? -27.234 22.578 22.047 1 98.31 215 CYS A CA 1
ATOM 1721 C C . CYS A 1 215 ? -27.844 21.906 23.266 1 98.31 215 CYS A C 1
ATOM 1723 O O . CYS A 1 215 ? -28.312 22.578 24.188 1 98.31 215 CYS A O 1
ATOM 1725 N N . ASP A 1 216 ? -27.922 20.578 23.25 1 97.5 216 ASP A N 1
ATOM 1726 C CA . ASP A 1 216 ? -28.375 19.828 24.406 1 97.5 216 ASP A CA 1
ATOM 1727 C C . ASP A 1 216 ? -27.438 20.016 25.594 1 97.5 216 ASP A C 1
ATOM 1729 O O . ASP A 1 216 ? -27.891 20.234 26.719 1 97.5 216 ASP A O 1
ATOM 1733 N N . ASP A 1 217 ? -26.203 19.891 25.312 1 96.75 217 ASP A N 1
ATOM 1734 C CA . ASP A 1 217 ? -25.156 20.219 26.266 1 96.75 217 ASP A CA 1
ATOM 1735 C C . ASP A 1 217 ? -24.453 21.516 25.906 1 96.75 217 ASP A C 1
ATOM 1737 O O . ASP A 1 217 ? -23.516 21.516 25.109 1 96.75 217 ASP A O 1
ATOM 1741 N N . THR A 1 218 ? -24.781 22.531 26.547 1 96.19 218 THR A N 1
ATOM 1742 C CA . THR A 1 218 ? -24.312 23.859 26.188 1 96.19 218 THR A CA 1
ATOM 1743 C C . THR A 1 218 ? -22.859 24.047 26.594 1 96.19 218 THR A C 1
ATOM 1745 O O . THR A 1 218 ? -22.125 24.812 25.969 1 96.19 218 THR A O 1
ATOM 1748 N N . ALA A 1 219 ? -22.469 23.297 27.641 1 92.62 219 ALA A N 1
ATOM 1749 C CA . ALA A 1 219 ? -21.094 23.391 28.109 1 92.62 219 ALA A CA 1
ATOM 1750 C C . ALA A 1 219 ? -20.141 22.688 27.141 1 92.62 219 ALA A C 1
ATOM 1752 O O . ALA A 1 219 ? -19.094 23.219 26.797 1 92.62 219 ALA A O 1
ATOM 1753 N N . ALA A 1 220 ? -20.562 21.562 26.688 1 92.5 220 ALA A N 1
ATOM 1754 C CA . ALA A 1 220 ? -19.734 20.781 25.781 1 92.5 220 ALA A CA 1
ATOM 1755 C C . ALA A 1 220 ? -19.984 21.188 24.328 1 92.5 220 ALA A C 1
ATOM 1757 O O . ALA A 1 220 ? -19.234 20.797 23.438 1 92.5 220 ALA A O 1
ATOM 1758 N N . CYS A 1 221 ? -20.984 21.984 24.141 1 95.62 221 CYS A N 1
ATOM 1759 C CA . CYS A 1 221 ? -21.406 22.406 22.812 1 95.62 221 CYS A CA 1
ATOM 1760 C C . CYS A 1 221 ? -21.656 21.203 21.906 1 95.62 221 CYS A C 1
ATOM 1762 O O . CYS A 1 221 ? -21.016 21.047 20.875 1 95.62 221 CYS A O 1
ATOM 1764 N N . SER A 1 222 ? -22.609 20.344 22.344 1 95.75 222 SER A N 1
ATOM 1765 C CA . SER A 1 222 ? -22.844 19.078 21.656 1 95.75 222 SER A CA 1
ATOM 1766 C C . SER A 1 222 ? -24.312 18.672 21.734 1 95.75 222 SER A C 1
ATOM 1768 O O . SER A 1 222 ? -25.016 19.047 22.672 1 95.75 222 SER A O 1
ATOM 1770 N N . TYR A 1 223 ? -24.656 17.984 20.688 1 96.94 223 TYR A N 1
ATOM 1771 C CA . TYR A 1 223 ? -25.969 17.344 20.719 1 96.94 223 TYR A CA 1
ATOM 1772 C C . TYR A 1 223 ? -25.938 16.047 21.531 1 96.94 223 TYR A C 1
ATOM 1774 O O . TYR A 1 223 ? -24.891 15.414 21.625 1 96.94 223 TYR A O 1
ATOM 1782 N N . ASP A 1 224 ? -27.062 15.688 22.016 1 94.75 224 ASP A N 1
ATOM 1783 C CA . ASP A 1 224 ? -27.188 14.344 22.562 1 94.75 224 ASP A CA 1
ATOM 1784 C C . ASP A 1 224 ? -27.188 13.297 21.453 1 94.75 224 ASP A C 1
ATOM 1786 O O . ASP A 1 224 ? -26.516 12.258 21.578 1 94.75 224 ASP A O 1
ATOM 1790 N N . ASN A 1 225 ? -27.969 13.625 20.438 1 94.19 225 ASN A N 1
ATOM 1791 C CA . ASN A 1 225 ? -28.016 12.758 19.266 1 94.19 225 ASN A CA 1
ATOM 1792 C C . ASN A 1 225 ? -26.906 13.094 18.266 1 94.19 225 ASN A C 1
ATOM 1794 O O . ASN A 1 225 ? -27.062 14 17.438 1 94.19 225 ASN A O 1
ATOM 1798 N N . LYS A 1 226 ? -25.859 12.312 18.219 1 90.25 226 LYS A N 1
ATOM 1799 C CA . LYS A 1 226 ? -24.719 12.594 17.359 1 90.25 226 LYS A CA 1
ATOM 1800 C C . LYS A 1 226 ? -24.719 11.695 16.125 1 90.25 226 LYS A C 1
ATOM 1802 O O . LYS A 1 226 ? -23.734 11.648 15.391 1 90.25 226 LYS A O 1
ATOM 1807 N N . GLN A 1 227 ? -25.781 11.016 15.906 1 89.06 227 GLN A N 1
ATOM 1808 C CA . GLN A 1 227 ? -25.859 10.094 14.773 1 89.06 227 GLN A CA 1
ATOM 1809 C C . GLN A 1 227 ? -25.688 10.836 13.453 1 89.06 227 GLN A C 1
ATOM 1811 O O . GLN A 1 227 ? -26.062 12 13.336 1 89.06 227 GLN A O 1
ATOM 1816 N N . HIS A 1 228 ? -25.109 10.07 12.508 1 89.75 228 HIS A N 1
ATOM 1817 C CA . HIS A 1 228 ? -24.891 10.562 11.148 1 89.75 228 HIS A CA 1
ATOM 1818 C C . HIS A 1 228 ? -24.109 11.875 11.164 1 89.75 228 HIS A C 1
ATOM 1820 O O . HIS A 1 228 ? -24.5 12.844 10.516 1 89.75 228 HIS A O 1
ATOM 1826 N N . HIS A 1 229 ? -23.156 11.914 11.992 1 88.19 229 HIS A N 1
ATOM 1827 C CA . HIS A 1 229 ? -22.172 12.992 12.078 1 88.19 229 HIS A CA 1
ATOM 1828 C C . HIS A 1 229 ? -22.828 14.305 12.5 1 88.19 229 HIS A C 1
ATOM 1830 O O . HIS A 1 229 ? -22.469 15.367 12 1 88.19 229 HIS A O 1
ATOM 1836 N N . GLY A 1 230 ? -23.922 14.234 13.242 1 93.44 230 GLY A N 1
ATOM 1837 C CA . GLY A 1 230 ? -24.547 15.406 13.836 1 93.44 230 GLY A CA 1
ATOM 1838 C C . GLY A 1 230 ? -25.766 15.883 13.078 1 93.44 230 GLY A C 1
ATOM 1839 O O . GLY A 1 230 ? -26.516 16.734 13.57 1 93.44 230 GLY A O 1
ATOM 1840 N N . HIS A 1 231 ? -26.062 15.266 11.938 1 96.19 231 HIS A N 1
ATOM 1841 C CA . HIS A 1 231 ? -27.188 15.719 11.133 1 96.19 231 HIS A CA 1
ATOM 1842 C C . HIS A 1 231 ? -28.5 15.469 11.852 1 96.19 231 HIS A C 1
ATOM 1844 O O . HIS A 1 231 ? -29.406 16.312 11.812 1 96.19 231 HIS A O 1
ATOM 1850 N N . PHE A 1 232 ? -28.625 14.398 12.562 1 96.88 232 PHE A N 1
ATOM 1851 C CA . PHE A 1 232 ? -29.859 14.125 13.305 1 96.88 232 PHE A CA 1
ATOM 1852 C C . PHE A 1 232 ? -29.984 15.062 14.5 1 96.88 232 PHE A C 1
ATOM 1854 O O . PHE A 1 232 ? -31.094 15.492 14.844 1 96.88 232 PHE A O 1
ATOM 1861 N N . GLY A 1 233 ? -28.828 15.336 15.062 1 97.62 233 GLY A N 1
ATOM 1862 C CA . GLY A 1 233 ? -28.859 16.312 16.141 1 97.62 233 GLY A CA 1
ATOM 1863 C C . GLY A 1 233 ? -29.344 17.688 15.688 1 97.62 233 GLY A C 1
ATOM 1864 O O . GLY A 1 233 ? -30.109 18.328 16.391 1 97.62 233 GLY A O 1
ATOM 1865 N N . ALA A 1 234 ? -28.891 18.109 14.57 1 98.31 234 ALA A N 1
ATOM 1866 C CA . ALA A 1 234 ? -29.297 19.391 14.016 1 98.31 234 ALA A CA 1
ATOM 1867 C C . ALA A 1 234 ? -30.797 19.406 13.719 1 98.31 234 ALA A C 1
ATOM 1869 O O . ALA A 1 234 ? -31.469 20.406 13.961 1 98.31 234 ALA A O 1
ATOM 1870 N N . LEU A 1 235 ? -31.312 18.312 13.172 1 98.5 235 LEU A N 1
ATOM 1871 C CA . LEU A 1 235 ? -32.75 18.219 12.859 1 98.5 235 LEU A CA 1
ATOM 1872 C C . LEU A 1 235 ? -33.562 18.188 14.133 1 98.5 235 LEU A C 1
ATOM 1874 O O . LEU A 1 235 ? -34.656 18.75 14.18 1 98.5 235 LEU A O 1
ATOM 1878 N N . GLN A 1 236 ? -33.062 17.562 15.133 1 98.31 236 GLN A N 1
ATOM 1879 C CA . GLN A 1 236 ? -33.719 17.547 16.422 1 98.31 236 GLN A CA 1
ATOM 1880 C C . GLN A 1 236 ? -33.781 18.938 17.047 1 98.31 236 GLN A C 1
ATOM 1882 O O . GLN A 1 236 ? -34.781 19.328 17.625 1 98.31 236 GLN A O 1
ATOM 1887 N N . CYS A 1 237 ? -32.656 19.578 16.922 1 98.38 237 CYS A N 1
ATOM 1888 C CA . CYS A 1 237 ? -32.594 20.953 17.359 1 98.38 237 CYS A CA 1
ATOM 1889 C C . CYS A 1 237 ? -33.688 21.797 16.703 1 98.38 237 CYS A C 1
ATOM 1891 O O . CYS A 1 237 ? -34.344 22.609 17.375 1 98.38 237 CYS A O 1
ATOM 1893 N N . LEU A 1 238 ? -33.938 21.609 15.477 1 98.38 238 LEU A N 1
ATOM 1894 C CA . LEU A 1 238 ? -34.969 22.312 14.734 1 98.38 238 LEU A CA 1
ATOM 1895 C C . LEU A 1 238 ? -36.344 21.875 15.195 1 98.38 238 LEU A C 1
ATOM 1897 O O . LEU A 1 238 ? -37.219 22.719 15.438 1 98.38 238 LEU A O 1
ATOM 1901 N N . THR A 1 239 ? -36.594 20.578 15.367 1 97.75 239 THR A N 1
ATOM 1902 C CA . THR A 1 239 ? -37.938 20.047 15.656 1 97.75 239 THR A CA 1
ATOM 1903 C C . THR A 1 239 ? -38.344 20.344 17.094 1 97.75 239 THR A C 1
ATOM 1905 O O . THR A 1 239 ? -39.531 20.375 17.422 1 97.75 239 THR A O 1
ATOM 1908 N N . GLN A 1 240 ? -37.375 20.594 17.891 1 97.31 240 GLN A N 1
ATOM 1909 C CA . GLN A 1 240 ? -37.688 20.984 19.266 1 97.31 240 GLN A CA 1
ATOM 1910 C C . GLN A 1 240 ? -37.812 22.5 19.375 1 97.31 240 GLN A C 1
ATOM 1912 O O . GLN A 1 240 ? -37.906 23.047 20.484 1 97.31 240 GLN A O 1
ATOM 1917 N N . SER A 1 241 ? -37.719 23.172 18.312 1 95.94 241 SER A N 1
ATOM 1918 C CA . SER A 1 241 ? -37.938 24.609 18.188 1 95.94 241 SER A CA 1
ATOM 1919 C C . SER A 1 241 ? -36.875 25.406 18.906 1 95.94 241 SER A C 1
ATOM 1921 O O . SER A 1 241 ? -37.125 26.5 19.422 1 95.94 241 SER A O 1
ATOM 1923 N N . ARG A 1 242 ? -35.75 24.781 18.969 1 97.19 242 ARG A N 1
ATOM 1924 C CA . ARG A 1 242 ? -34.656 25.547 19.531 1 97.19 242 ARG A CA 1
ATOM 1925 C C . ARG A 1 242 ? -34.062 26.516 18.516 1 97.19 242 ARG A C 1
ATOM 1927 O O . ARG A 1 242 ? -33.688 27.641 18.875 1 97.19 242 ARG A O 1
ATOM 1934 N N . GLY A 1 243 ? -33.906 26.125 17.344 1 97.12 243 GLY A N 1
ATOM 1935 C CA . GLY A 1 243 ? -33.562 26.969 16.203 1 97.12 243 GLY A CA 1
ATOM 1936 C C . GLY A 1 243 ? -34.625 27 15.125 1 97.12 243 GLY A C 1
ATOM 1937 O O . GLY A 1 243 ? -35.469 26.109 15.07 1 97.12 243 GLY A O 1
ATOM 1938 N N . LYS A 1 244 ? -34.531 27.969 14.289 1 96.38 244 LYS A N 1
ATOM 1939 C CA . LYS A 1 244 ? -35.594 28.109 13.289 1 96.38 244 LYS A CA 1
ATOM 1940 C C . LYS A 1 244 ? -35.094 27.688 11.906 1 96.38 244 LYS A C 1
ATOM 1942 O O . LYS A 1 244 ? -35.844 27.734 10.93 1 96.38 244 LYS A O 1
ATOM 1947 N N . VAL A 1 245 ? -33.875 27.281 11.836 1 97.88 245 VAL A N 1
ATOM 1948 C CA . VAL A 1 245 ? -33.344 26.766 10.57 1 97.88 245 VAL A CA 1
ATOM 1949 C C . VAL A 1 245 ? -32.281 25.719 10.836 1 97.88 245 VAL A C 1
ATOM 1951 O O . VAL A 1 245 ? -31.469 25.859 11.758 1 97.88 245 VAL A O 1
ATOM 1954 N N . ALA A 1 246 ? -32.281 24.625 10.086 1 98.62 246 ALA A N 1
ATOM 1955 C CA . ALA A 1 246 ? -31.234 23.609 10.094 1 98.62 246 ALA A CA 1
ATOM 1956 C C . ALA A 1 246 ? -30.609 23.453 8.703 1 98.62 246 ALA A C 1
ATOM 1958 O O . ALA A 1 246 ? -31.312 23.469 7.695 1 98.62 246 ALA A O 1
ATOM 1959 N N . TYR A 1 247 ? -29.344 23.422 8.633 1 98 247 TYR A N 1
ATOM 1960 C CA . TYR A 1 247 ? -28.578 23.172 7.414 1 98 247 TYR A CA 1
ATOM 1961 C C . TYR A 1 247 ? -27.984 21.766 7.434 1 98 247 TYR A C 1
ATOM 1963 O O . TYR A 1 247 ? -27.062 21.484 8.203 1 98 247 TYR A O 1
ATOM 1971 N N . VAL A 1 248 ? -28.516 20.844 6.605 1 97.81 248 VAL A N 1
ATOM 1972 C CA . VAL A 1 248 ? -28.156 19.438 6.699 1 97.81 248 VAL A CA 1
ATOM 1973 C C . VAL A 1 248 ? -28.156 18.812 5.305 1 97.81 248 VAL A C 1
ATOM 1975 O O . VAL A 1 248 ? -28.547 19.453 4.328 1 97.81 248 VAL A O 1
ATOM 1978 N N . ALA A 1 249 ? -27.672 17.578 5.277 1 96.44 249 ALA A N 1
ATOM 1979 C CA . ALA A 1 249 ? -27.719 16.844 4.02 1 96.44 249 ALA A CA 1
ATOM 1980 C C . ALA A 1 249 ? -29.141 16.344 3.734 1 96.44 249 ALA A C 1
ATOM 1982 O O . ALA A 1 249 ? -29.844 15.898 4.641 1 96.44 249 ALA A O 1
ATOM 1983 N N . LEU A 1 250 ? -29.516 16.406 2.52 1 96.31 250 LEU A N 1
ATOM 1984 C CA . LEU A 1 250 ? -30.875 16.094 2.08 1 96.31 250 LEU A CA 1
ATOM 1985 C C . LEU A 1 250 ? -31.281 14.695 2.5 1 96.31 250 LEU A C 1
ATOM 1987 O O . LEU A 1 250 ? -32.406 14.477 2.969 1 96.31 250 LEU A O 1
ATOM 1991 N N . HIS A 1 251 ? -30.359 13.758 2.338 1 93.25 251 HIS A N 1
ATOM 1992 C CA . HIS A 1 251 ? -30.656 12.359 2.631 1 93.25 251 HIS A CA 1
ATOM 1993 C C . HIS A 1 251 ? -31.094 12.18 4.082 1 93.25 251 HIS A C 1
ATOM 1995 O O . HIS A 1 251 ? -31.969 11.359 4.375 1 93.25 251 HIS A O 1
ATOM 2001 N N . TYR A 1 252 ? -30.594 12.953 4.961 1 95.31 252 TYR A N 1
ATOM 2002 C CA . TYR A 1 252 ? -30.922 12.805 6.375 1 95.31 252 TYR A CA 1
ATOM 2003 C C . TYR A 1 252 ? -32.25 13.477 6.703 1 95.31 252 TYR A C 1
ATOM 2005 O O . TYR A 1 252 ? -32.938 13.062 7.629 1 95.31 252 TYR A O 1
ATOM 2013 N N . VAL A 1 253 ? -32.625 14.508 5.961 1 97.19 253 VAL A N 1
ATOM 2014 C CA . VAL A 1 253 ? -33.938 15.102 6.102 1 97.19 253 VAL A CA 1
ATOM 2015 C C . VAL A 1 253 ? -35 14.086 5.711 1 97.19 253 VAL A C 1
ATOM 2017 O O . VAL A 1 253 ? -36 13.914 6.422 1 97.19 253 VAL A O 1
ATOM 2020 N N . GLN A 1 254 ? -34.781 13.461 4.602 1 95.31 254 GLN A N 1
ATOM 2021 C CA . GLN A 1 254 ? -35.719 12.477 4.086 1 95.31 254 GLN A CA 1
ATOM 2022 C C . GLN A 1 254 ? -35.875 11.297 5.047 1 95.31 254 GLN A C 1
ATOM 2024 O O . GLN A 1 254 ? -36.969 10.758 5.211 1 95.31 254 GLN A O 1
ATOM 2029 N N . LYS A 1 255 ? -34.812 10.938 5.656 1 94.56 255 LYS A N 1
ATOM 2030 C CA . LYS A 1 255 ? -34.844 9.82 6.602 1 94.56 255 LYS A CA 1
ATOM 2031 C C . LYS A 1 255 ? -35.5 10.227 7.914 1 94.56 255 LYS A C 1
ATOM 2033 O O . LYS A 1 255 ? -36.281 9.453 8.492 1 94.56 255 LYS A O 1
ATOM 2038 N N . TYR A 1 256 ? -35.219 11.445 8.367 1 96.44 256 TYR A N 1
ATOM 2039 C CA . TYR A 1 256 ? -35.625 11.867 9.703 1 96.44 256 TYR A CA 1
ATOM 2040 C C . TYR A 1 256 ? -37 12.484 9.688 1 96.44 256 TYR A C 1
ATOM 2042 O O . TYR A 1 256 ? -37.844 12.188 10.547 1 96.44 256 TYR A O 1
ATOM 2050 N N . LEU A 1 257 ? -37.312 13.391 8.695 1 97.25 257 LEU A N 1
ATOM 2051 C CA . LEU A 1 257 ? -38.531 14.156 8.68 1 97.25 257 LEU A CA 1
ATOM 2052 C C . LEU A 1 257 ? -39.5 13.602 7.645 1 97.25 257 LEU A C 1
ATOM 2054 O O . LEU A 1 257 ? -40.719 13.891 7.691 1 97.25 257 LEU A O 1
ATOM 2058 N N . GLN A 1 258 ? -38.969 12.898 6.727 1 95.5 258 GLN A N 1
ATOM 2059 C CA . GLN A 1 258 ? -39.781 12.375 5.648 1 95.5 258 GLN A CA 1
ATOM 2060 C C . GLN A 1 258 ? -40.594 13.477 4.988 1 95.5 258 GLN A C 1
ATOM 2062 O O . GLN A 1 258 ? -40.031 14.492 4.551 1 95.5 258 GLN A O 1
ATOM 2067 N N . THR A 1 259 ? -41.906 13.32 4.891 1 95.19 259 THR A N 1
ATOM 2068 C CA . THR A 1 259 ? -42.719 14.32 4.227 1 95.19 259 THR A CA 1
ATOM 2069 C C . THR A 1 259 ? -43.531 15.125 5.242 1 95.19 259 THR A C 1
ATOM 2071 O O . THR A 1 259 ? -44.656 15.531 4.965 1 95.19 259 THR A O 1
ATOM 2074 N N . ASN A 1 260 ? -42.938 15.352 6.379 1 96.69 260 ASN A N 1
ATOM 2075 C CA . ASN A 1 260 ? -43.594 16.094 7.445 1 96.69 260 ASN A CA 1
ATOM 2076 C C . ASN A 1 260 ? -43.969 17.516 6.992 1 96.69 260 ASN A C 1
ATOM 2078 O O . ASN A 1 260 ? -43.062 18.328 6.703 1 96.69 260 ASN A O 1
ATOM 2082 N N . GLU A 1 261 ? -45.188 17.938 7.066 1 95.56 261 GLU A N 1
ATOM 2083 C CA . GLU A 1 261 ? -45.688 19.188 6.512 1 95.56 261 GLU A CA 1
ATOM 2084 C C . GLU A 1 261 ? -45.406 20.359 7.453 1 95.56 261 GLU A C 1
ATOM 2086 O O . GLU A 1 261 ? -45.531 21.516 7.059 1 95.56 261 GLU A O 1
ATOM 2091 N N . SER A 1 262 ? -44.938 20.047 8.617 1 96.5 262 SER A N 1
ATOM 2092 C CA . SER A 1 262 ? -44.625 21.094 9.57 1 96.5 262 SER A CA 1
ATOM 2093 C C . SER A 1 262 ? -43.312 21.781 9.227 1 96.5 262 SER A C 1
ATOM 2095 O O . SER A 1 262 ? -42.969 22.812 9.812 1 96.5 262 SER A O 1
ATOM 2097 N N . TYR A 1 263 ? -42.656 21.188 8.227 1 97.62 263 TYR A N 1
ATOM 2098 C CA . TYR A 1 263 ? -41.344 21.75 7.816 1 97.62 263 TYR A CA 1
ATOM 2099 C C . TYR A 1 263 ? -41.281 21.891 6.301 1 97.62 263 TYR A C 1
ATOM 2101 O O . TYR A 1 263 ? -42.094 21.297 5.574 1 97.62 263 TYR A O 1
ATOM 2109 N N . GLN A 1 264 ? -40.375 22.688 5.859 1 96.56 264 GLN A N 1
ATOM 2110 C CA . GLN A 1 264 ? -40.188 22.953 4.434 1 96.56 264 GLN A CA 1
ATOM 2111 C C . GLN A 1 264 ? -38.75 23.312 4.113 1 96.56 264 GLN A C 1
ATOM 2113 O O . GLN A 1 264 ? -37.969 23.641 5.012 1 96.56 264 GLN A O 1
ATOM 2118 N N . PHE A 1 265 ? -38.406 23.219 2.824 1 97.19 265 PHE A N 1
ATOM 2119 C CA . PHE A 1 265 ? -37.094 23.609 2.357 1 97.19 265 PHE A CA 1
ATOM 2120 C C . PHE A 1 265 ? -37.031 25.109 2.123 1 97.19 265 PHE A C 1
ATOM 2122 O O . PHE A 1 265 ? -37.969 25.703 1.608 1 97.19 265 PHE A O 1
ATOM 2129 N N . LEU A 1 266 ? -35.969 25.734 2.607 1 96.38 266 LEU A N 1
ATOM 2130 C CA . LEU A 1 266 ? -35.656 27.125 2.275 1 96.38 266 LEU A CA 1
ATOM 2131 C C . LEU A 1 266 ? -34.594 27.203 1.183 1 96.38 266 LEU A C 1
ATOM 2133 O O . LEU A 1 266 ? -33.469 26.766 1.386 1 96.38 266 LEU A O 1
ATOM 2137 N N . CYS A 1 267 ? -34.938 27.781 0.096 1 95.62 267 CYS A N 1
ATOM 2138 C CA . CYS A 1 267 ? -34.062 27.812 -1.07 1 95.62 267 CYS A CA 1
ATOM 2139 C C . CYS A 1 267 ? -33.125 29 -0.998 1 95.62 267 CYS A C 1
ATOM 2141 O O . CYS A 1 267 ? -33.344 29.953 -0.241 1 95.62 267 CYS A O 1
ATOM 2143 N N . PRO A 1 268 ? -32 29.016 -1.79 1 93.62 268 PRO A N 1
ATOM 2144 C CA . PRO A 1 268 ? -31.031 30.094 -1.779 1 93.62 268 PRO A CA 1
ATOM 2145 C C . PRO A 1 268 ? -31.641 31.438 -2.168 1 93.62 268 PRO A C 1
ATOM 2147 O O . PRO A 1 268 ? -31.188 32.5 -1.688 1 93.62 268 PRO A O 1
ATOM 2150 N N . ASP A 1 269 ? -32.688 31.406 -2.947 1 92.38 269 ASP A N 1
ATOM 2151 C CA . ASP A 1 269 ? -33.312 32.656 -3.373 1 92.38 269 ASP A CA 1
ATOM 2152 C C . ASP A 1 269 ? -34.406 33.062 -2.398 1 92.38 269 ASP A C 1
ATOM 2154 O O . ASP A 1 269 ? -35.094 34.062 -2.619 1 92.38 269 ASP A O 1
ATOM 2158 N N . GLY A 1 270 ? -34.625 32.281 -1.402 1 93.31 270 GLY A N 1
ATOM 2159 C CA . GLY A 1 270 ? -35.594 32.625 -0.383 1 93.31 270 GLY A CA 1
ATOM 2160 C C . GLY A 1 270 ? -36.938 31.938 -0.609 1 93.31 270 GLY A C 1
ATOM 2161 O O . GLY A 1 270 ? -37.844 32.031 0.242 1 93.31 270 GLY A O 1
ATOM 2162 N N . SER A 1 271 ? -37.094 31.297 -1.755 1 93.56 271 SER A N 1
ATOM 2163 C CA . SER A 1 271 ? -38.312 30.547 -1.971 1 93.56 271 SER A CA 1
ATOM 2164 C C . SER A 1 271 ? -38.406 29.312 -1.076 1 93.56 271 SER A C 1
ATOM 2166 O O . SER A 1 271 ? -37.406 28.969 -0.424 1 93.56 271 SER A O 1
ATOM 2168 N N . ILE A 1 272 ? -39.594 28.766 -0.952 1 94.81 272 ILE A N 1
ATOM 2169 C CA . ILE A 1 272 ? -39.781 27.609 -0.083 1 94.81 272 ILE A CA 1
ATOM 2170 C C . ILE A 1 272 ? -40.406 26.469 -0.878 1 94.81 272 ILE A C 1
ATOM 2172 O O . ILE A 1 272 ? -41.156 26.688 -1.835 1 94.81 272 ILE A O 1
ATOM 2176 N N . LEU A 1 273 ? -40.062 25.281 -0.56 1 95.31 273 LEU A N 1
ATOM 2177 C CA . LEU A 1 273 ? -40.594 24.078 -1.165 1 95.31 273 LEU A CA 1
ATOM 2178 C C . LEU A 1 273 ? -41 23.062 -0.095 1 95.31 273 LEU A C 1
ATOM 2180 O O . LEU A 1 273 ? -40.344 22.938 0.93 1 95.31 273 LEU A O 1
ATOM 2184 N N . PRO A 1 274 ? -42.125 22.344 -0.344 1 95.75 274 PRO A N 1
ATOM 2185 C CA . PRO A 1 274 ? -42.5 21.297 0.616 1 95.75 274 PRO A CA 1
ATOM 2186 C C . PRO A 1 274 ? -41.469 20.172 0.694 1 95.75 274 PRO A C 1
ATOM 2188 O O . PRO A 1 274 ? -40.719 19.938 -0.267 1 95.75 274 PRO A O 1
ATOM 2191 N N . LEU A 1 275 ? -41.438 19.469 1.806 1 96.88 275 LEU A N 1
ATOM 2192 C CA . LEU A 1 275 ? -40.469 18.375 2 1 96.88 275 LEU A CA 1
ATOM 2193 C C . LEU A 1 275 ? -40.781 17.219 1.051 1 96.88 275 LEU A C 1
ATOM 2195 O O . LEU A 1 275 ? -39.938 16.328 0.86 1 96.88 275 LEU A O 1
ATOM 2199 N N . SER A 1 276 ? -41.875 17.203 0.405 1 95 276 SER A N 1
ATOM 2200 C CA . SER A 1 276 ? -42.281 16.141 -0.525 1 95 276 SER A CA 1
ATOM 2201 C C . SER A 1 276 ? -41.594 16.312 -1.877 1 95 276 SER A C 1
ATOM 2203 O O . SER A 1 276 ? -41.625 15.422 -2.727 1 95 276 SER A O 1
ATOM 2205 N N . THR A 1 277 ? -40.969 17.469 -1.964 1 93.06 277 THR A N 1
ATOM 2206 C CA . THR A 1 277 ? -40.25 17.703 -3.217 1 93.06 277 THR A CA 1
ATOM 2207 C C . THR A 1 277 ? -39.062 16.734 -3.352 1 93.06 277 THR A C 1
ATOM 2209 O O . THR A 1 277 ? -38.156 16.734 -2.506 1 93.06 277 THR A O 1
ATOM 2212 N N . SER A 1 278 ? -39 15.961 -4.414 1 85.31 278 SER A N 1
ATOM 2213 C CA . SER A 1 278 ? -37.969 14.945 -4.605 1 85.31 278 SER A CA 1
ATOM 2214 C C . SER A 1 278 ? -36.594 15.586 -4.875 1 85.31 278 SER A C 1
ATOM 2216 O O . SER A 1 278 ? -35.594 15.125 -4.359 1 85.31 278 SER A O 1
ATOM 2218 N N . ASN A 1 279 ? -36.594 16.641 -5.715 1 86.75 279 ASN A N 1
ATOM 2219 C CA . ASN A 1 279 ? -35.375 17.375 -6.023 1 86.75 279 ASN A CA 1
ATOM 2220 C C . ASN A 1 279 ? -35.5 18.859 -5.652 1 86.75 279 ASN A C 1
ATOM 2222 O O . ASN A 1 279 ? -35.688 19.703 -6.523 1 86.75 279 ASN A O 1
ATOM 2226 N N . PRO A 1 280 ? -35.281 19.031 -4.406 1 92.75 280 PRO A N 1
ATOM 2227 C CA . PRO A 1 280 ? -35.5 20.406 -3.961 1 92.75 280 PRO A CA 1
ATOM 2228 C C . PRO A 1 280 ? -34.344 21.328 -4.348 1 92.75 280 PRO A C 1
ATOM 2230 O O . PRO A 1 280 ? -33.344 20.875 -4.902 1 92.75 280 PRO A O 1
ATOM 2233 N N . CYS A 1 281 ? -34.625 22.609 -4.109 1 93.19 281 CYS A N 1
ATOM 2234 C CA . CYS A 1 281 ? -33.562 23.594 -4.262 1 93.19 281 CYS A CA 1
ATOM 2235 C C . CYS A 1 281 ? -32.469 23.406 -3.203 1 93.19 281 CYS A C 1
ATOM 2237 O O . CYS A 1 281 ? -32.75 23.484 -2.004 1 93.19 281 CYS A O 1
ATOM 2239 N N . ALA A 1 282 ? -31.281 23.031 -3.68 1 94.44 282 ALA A N 1
ATOM 2240 C CA . ALA A 1 282 ? -30.172 22.766 -2.77 1 94.44 282 ALA A CA 1
ATOM 2241 C C . ALA A 1 282 ? -29.25 23.984 -2.678 1 94.44 282 ALA A C 1
ATOM 2243 O O . ALA A 1 282 ? -29.094 24.734 -3.645 1 94.44 282 ALA A O 1
ATOM 2244 N N . TRP A 1 283 ? -28.734 24.234 -1.509 1 94.88 283 TRP A N 1
ATOM 2245 C CA . TRP A 1 283 ? -27.734 25.281 -1.312 1 94.88 283 TRP A CA 1
ATOM 2246 C C . TRP A 1 283 ? -26.406 24.859 -1.916 1 94.88 283 TRP A C 1
ATOM 2248 O O . TRP A 1 283 ? -25.641 25.719 -2.404 1 94.88 283 TRP A O 1
ATOM 2258 N N . LEU A 1 284 ? -26.094 23.625 -1.841 1 93.56 284 LEU A N 1
ATOM 2259 C CA . LEU A 1 284 ? -24.875 23.047 -2.416 1 93.56 284 LEU A CA 1
ATOM 2260 C C . LEU A 1 284 ? -25.141 21.625 -2.9 1 93.56 284 LEU A C 1
ATOM 2262 O O . LEU A 1 284 ? -25.859 20.859 -2.25 1 93.56 284 LEU A O 1
ATOM 2266 N N . GLN A 1 285 ? -24.625 21.312 -4.016 1 93.56 285 GLN A N 1
ATOM 2267 C CA . GLN A 1 285 ? -24.75 19.969 -4.59 1 93.56 285 GLN A CA 1
ATOM 2268 C C . GLN A 1 285 ? -23.391 19.438 -5.031 1 93.56 285 GLN A C 1
ATOM 2270 O O . GLN A 1 285 ? -22.578 20.188 -5.59 1 93.56 285 GLN A O 1
ATOM 2275 N N . GLN A 1 286 ? -23.156 18.25 -4.762 1 93.31 286 GLN A N 1
ATOM 2276 C CA . GLN A 1 286 ? -21.922 17.609 -5.195 1 93.31 286 GLN A CA 1
ATOM 2277 C C . GLN A 1 286 ? -22.203 16.438 -6.129 1 93.31 286 GLN A C 1
ATOM 2279 O O . GLN A 1 286 ? -22.938 15.516 -5.766 1 93.31 286 GLN A O 1
ATOM 2284 N N . PRO A 1 287 ? -21.656 16.484 -7.352 1 95.5 287 PRO A N 1
ATOM 2285 C CA . PRO A 1 287 ? -21.875 15.359 -8.266 1 95.5 287 PRO A CA 1
ATOM 2286 C C . PRO A 1 287 ? -21.078 14.125 -7.875 1 95.5 287 PRO A C 1
ATOM 2288 O O . PRO A 1 287 ? -20.219 14.188 -6.988 1 95.5 287 PRO A O 1
ATOM 2291 N N . TRP A 1 288 ? -21.359 12.992 -8.508 1 96.56 288 TRP A N 1
ATOM 2292 C CA . TRP A 1 288 ? -20.75 11.695 -8.242 1 96.56 288 TRP A CA 1
ATOM 2293 C C . TRP A 1 288 ? -19.312 11.656 -8.758 1 96.56 288 TRP A C 1
ATOM 2295 O O . TRP A 1 288 ? -18.906 12.523 -9.539 1 96.56 288 TRP A O 1
ATOM 2305 N N . SER A 1 289 ? -18.531 10.672 -8.336 1 97.25 289 SER A N 1
ATOM 2306 C CA . SER A 1 289 ? -17.188 10.422 -8.875 1 97.25 289 SER A CA 1
ATOM 2307 C C . SER A 1 289 ? -17.25 10.062 -10.359 1 97.25 289 SER A C 1
ATOM 2309 O O . SER A 1 289 ? -18.312 9.688 -10.867 1 97.25 289 SER A O 1
ATOM 2311 N N . VAL A 1 290 ? -16.141 10.227 -11.008 1 98.25 290 VAL A N 1
ATOM 2312 C CA . VAL A 1 290 ? -16.125 9.953 -12.445 1 98.25 290 VAL A CA 1
ATOM 2313 C C . VAL A 1 290 ? -14.852 9.211 -12.82 1 98.25 290 VAL A C 1
ATOM 2315 O O . VAL A 1 290 ? -13.867 9.242 -12.078 1 98.25 290 VAL A O 1
ATOM 2318 N N . VAL A 1 291 ? -14.93 8.5 -13.906 1 98.44 291 VAL A N 1
ATOM 2319 C CA . VAL A 1 291 ? -13.727 8.133 -14.656 1 98.44 291 VAL A CA 1
ATOM 2320 C C . VAL A 1 291 ? -13.359 9.258 -15.617 1 98.44 291 VAL A C 1
ATOM 2322 O O . VAL A 1 291 ? -14.164 9.648 -16.469 1 98.44 291 VAL A O 1
ATOM 2325 N N . ALA A 1 292 ? -12.242 9.82 -15.445 1 98.44 292 ALA A N 1
ATOM 2326 C CA . ALA A 1 292 ? -11.766 10.891 -16.312 1 98.44 292 ALA A CA 1
ATOM 2327 C C . ALA A 1 292 ? -10.586 10.43 -17.172 1 98.44 292 ALA A C 1
ATOM 2329 O O . ALA A 1 292 ? -9.828 9.547 -16.766 1 98.44 292 ALA A O 1
ATOM 2330 N N . VAL A 1 293 ? -10.484 11.008 -18.344 1 98.31 293 VAL A N 1
ATOM 2331 C CA . VAL A 1 293 ? -9.516 10.562 -19.344 1 98.31 293 VAL A CA 1
ATOM 2332 C C . VAL A 1 293 ? -8.773 11.766 -19.922 1 98.31 293 VAL A C 1
ATOM 2334 O O . VAL A 1 293 ? -9.312 12.875 -19.953 1 98.31 293 VAL A O 1
ATOM 2337 N N . ARG A 1 294 ? -7.523 11.539 -20.266 1 97.62 294 ARG A N 1
ATOM 2338 C CA . ARG A 1 294 ? -6.805 12.578 -21 1 97.62 294 ARG A CA 1
ATOM 2339 C C . ARG A 1 294 ? -7.504 12.906 -22.312 1 97.62 294 ARG A C 1
ATOM 2341 O O . ARG A 1 294 ? -7.973 12.008 -23.016 1 97.62 294 ARG A O 1
ATOM 2348 N N . LYS A 1 295 ? -7.539 14.086 -22.672 1 95.75 295 LYS A N 1
ATOM 2349 C CA . LYS A 1 295 ? -8.352 14.609 -23.766 1 95.75 295 LYS A CA 1
ATOM 2350 C C . LYS A 1 295 ? -7.977 13.961 -25.094 1 95.75 295 LYS A C 1
ATOM 2352 O O . LYS A 1 295 ? -8.852 13.617 -25.906 1 95.75 295 LYS A O 1
ATOM 2357 N N . GLU A 1 296 ? -6.742 13.656 -25.344 1 94.94 296 GLU A N 1
ATOM 2358 C CA . GLU A 1 296 ? -6.234 13.195 -26.641 1 94.94 296 GLU A CA 1
ATOM 2359 C C . GLU A 1 296 ? -6.742 11.797 -26.969 1 94.94 296 GLU A C 1
ATOM 2361 O O . GLU A 1 296 ? -6.848 11.422 -28.141 1 94.94 296 GLU A O 1
ATOM 2366 N N . VAL A 1 297 ? -7.109 11.047 -25.938 1 95.5 297 VAL A N 1
ATOM 2367 C CA . VAL A 1 297 ? -7.516 9.664 -26.188 1 95.5 297 VAL A CA 1
ATOM 2368 C C . VAL A 1 297 ? -8.969 9.469 -25.75 1 95.5 297 VAL A C 1
ATOM 2370 O O . VAL A 1 297 ? -9.461 8.336 -25.719 1 95.5 297 VAL A O 1
ATOM 2373 N N . ALA A 1 298 ? -9.672 10.492 -25.406 1 95.12 298 ALA A N 1
ATOM 2374 C CA . ALA A 1 298 ? -11.008 10.414 -24.828 1 95.12 298 ALA A CA 1
ATOM 2375 C C . ALA A 1 298 ? -11.977 9.703 -25.766 1 95.12 298 ALA A C 1
ATOM 2377 O O . ALA A 1 298 ? -12.75 8.844 -25.328 1 95.12 298 ALA A O 1
ATOM 2378 N N . HIS A 1 299 ? -11.93 10 -27 1 91.56 299 HIS A N 1
ATOM 2379 C CA . HIS A 1 299 ? -12.875 9.438 -27.953 1 91.56 299 HIS A CA 1
ATOM 2380 C C . HIS A 1 299 ? -12.672 7.93 -28.094 1 91.56 299 HIS A C 1
ATOM 2382 O O . HIS A 1 299 ? -13.633 7.164 -28.016 1 91.56 299 HIS A O 1
ATOM 2388 N N . SER A 1 300 ? -11.461 7.5 -28.266 1 91.75 300 SER A N 1
ATOM 2389 C CA . SER A 1 300 ? -11.172 6.082 -28.453 1 91.75 300 SER A CA 1
ATOM 2390 C C . SER A 1 300 ? -11.344 5.293 -27.172 1 91.75 300 SER A C 1
ATOM 2392 O O . SER A 1 300 ? -11.82 4.156 -27.188 1 91.75 300 SER A O 1
ATOM 2394 N N . LEU A 1 301 ? -11.016 5.879 -26.125 1 95 301 LEU A N 1
ATOM 2395 C CA . LEU A 1 301 ? -11.008 5.168 -24.844 1 95 301 LEU A CA 1
ATOM 2396 C C . LEU A 1 301 ? -12.414 5.059 -24.281 1 95 301 LEU A C 1
ATOM 2398 O O . LEU A 1 301 ? -12.711 4.129 -23.516 1 95 301 LEU A O 1
ATOM 2402 N N . LYS A 1 302 ? -13.297 5.984 -24.609 1 94.5 302 LYS A N 1
ATOM 2403 C CA . LYS A 1 302 ? -14.664 5.957 -24.094 1 94.5 302 LYS A CA 1
ATOM 2404 C C . LYS A 1 302 ? -15.367 4.652 -24.469 1 94.5 302 LYS A C 1
ATOM 2406 O O . LYS A 1 302 ? -15.969 3.998 -23.625 1 94.5 302 LYS A O 1
ATOM 2411 N N . GLU A 1 303 ? -15.258 4.27 -25.672 1 93.31 303 GLU A N 1
ATOM 2412 C CA . GLU A 1 303 ? -15.891 3.037 -26.141 1 93.31 303 GLU A CA 1
ATOM 2413 C C . GLU A 1 303 ? -15.266 1.812 -25.484 1 93.31 303 GLU A C 1
ATOM 2415 O O . GLU A 1 303 ? -15.977 0.901 -25.047 1 93.31 303 GLU A O 1
ATOM 2420 N N . LYS A 1 304 ? -14.008 1.839 -25.453 1 95.19 304 LYS A N 1
ATOM 2421 C CA . LYS A 1 304 ? -13.305 0.714 -24.844 1 95.19 304 LYS A CA 1
ATOM 2422 C C . LYS A 1 304 ? -13.656 0.571 -23.359 1 95.19 304 LYS A C 1
ATOM 2424 O O . LYS A 1 304 ? -13.938 -0.533 -22.891 1 95.19 304 LYS A O 1
ATOM 2429 N N . LEU A 1 305 ? -13.656 1.703 -22.656 1 96.56 305 LEU A N 1
ATOM 2430 C CA . LEU A 1 305 ? -13.953 1.693 -21.219 1 96.56 305 LEU A CA 1
ATOM 2431 C C . LEU A 1 305 ? -15.375 1.196 -20.969 1 96.56 305 LEU A C 1
ATOM 2433 O O . LEU A 1 305 ? -15.609 0.426 -20.031 1 96.56 305 LEU A O 1
ATOM 2437 N N . SER A 1 306 ? -16.297 1.646 -21.781 1 94.62 306 SER A N 1
ATOM 2438 C CA . SER A 1 306 ? -17.672 1.183 -21.641 1 94.62 306 SER A CA 1
ATOM 2439 C C . SER A 1 306 ? -17.766 -0.33 -21.812 1 94.62 306 SER A C 1
ATOM 2441 O O . SER A 1 306 ? -18.438 -1.006 -21.016 1 94.62 306 SER A O 1
ATOM 2443 N N . ASN A 1 307 ? -17.047 -0.816 -22.734 1 94.19 307 ASN A N 1
ATOM 2444 C CA . ASN A 1 307 ? -17.047 -2.258 -22.969 1 94.19 307 ASN A CA 1
ATOM 2445 C C . ASN A 1 307 ? -16.359 -3.006 -21.828 1 94.19 307 ASN A C 1
ATOM 2447 O O . ASN A 1 307 ? -16.844 -4.047 -21.391 1 94.19 307 ASN A O 1
ATOM 2451 N N . TRP A 1 308 ? -15.203 -2.459 -21.422 1 95.81 308 TRP A N 1
ATOM 2452 C CA . TRP A 1 308 ? -14.422 -3.104 -20.375 1 95.81 308 TRP A CA 1
ATOM 2453 C C . TRP A 1 308 ? -15.211 -3.17 -19.078 1 95.81 308 TRP A C 1
ATOM 2455 O O . TRP A 1 308 ? -15.117 -4.152 -18.328 1 95.81 308 TRP A O 1
ATOM 2465 N N . LEU A 1 309 ? -16 -2.145 -18.734 1 95.69 309 LEU A N 1
ATOM 2466 C CA . LEU A 1 309 ? -16.641 -2.012 -17.422 1 95.69 309 LEU A CA 1
ATOM 2467 C C . LEU A 1 309 ? -18.016 -2.662 -17.422 1 95.69 309 LEU A C 1
ATOM 2469 O O . LEU A 1 309 ? -18.469 -3.184 -16.391 1 95.69 309 LEU A O 1
ATOM 2473 N N . TYR A 1 310 ? -18.703 -2.656 -18.641 1 92.12 310 TYR A N 1
ATOM 2474 C CA . TYR A 1 310 ? -20.094 -3.096 -18.672 1 92.12 310 TYR A CA 1
ATOM 2475 C C . TYR A 1 310 ? -20.188 -4.543 -19.141 1 92.12 310 TYR A C 1
ATOM 2477 O O . TYR A 1 310 ? -21.141 -5.25 -18.781 1 92.12 310 TYR A O 1
ATOM 2485 N N . LYS A 1 311 ? -19.281 -4.965 -19.953 1 88.25 311 LYS A N 1
ATOM 2486 C CA . LYS A 1 311 ? -19.281 -6.32 -20.484 1 88.25 311 LYS A CA 1
ATOM 2487 C C . LYS A 1 311 ? -17.984 -7.051 -20.141 1 88.25 311 LYS A C 1
ATOM 2489 O O . LYS A 1 311 ? -17.281 -7.527 -21.031 1 88.25 311 LYS A O 1
ATOM 2494 N N . SER A 1 312 ? -17.766 -7.191 -18.844 1 84.44 312 SER A N 1
ATOM 2495 C CA . SER A 1 312 ? -16.5 -7.777 -18.406 1 84.44 312 SER A CA 1
ATOM 2496 C C . SER A 1 312 ? -16.469 -9.281 -18.641 1 84.44 312 SER A C 1
ATOM 2498 O O . SER A 1 312 ? -17.078 -10.047 -17.891 1 84.44 312 SER A O 1
ATOM 2500 N N . ASN A 1 313 ? -15.742 -9.727 -19.672 1 83.19 313 ASN A N 1
ATOM 2501 C CA . ASN A 1 313 ? -15.742 -11.141 -20.047 1 83.19 313 ASN A CA 1
ATOM 2502 C C . ASN A 1 313 ? -14.391 -11.789 -19.781 1 83.19 313 ASN A C 1
ATOM 2504 O O . ASN A 1 313 ? -14.273 -13.016 -19.781 1 83.19 313 ASN A O 1
ATOM 2508 N N . SER A 1 314 ? -13.422 -10.969 -19.609 1 88 314 SER A N 1
ATOM 2509 C CA . SER A 1 314 ? -12.086 -11.477 -19.328 1 88 314 SER A CA 1
ATOM 2510 C C . SER A 1 314 ? -11.688 -11.203 -17.875 1 88 314 SER A C 1
ATOM 2512 O O . SER A 1 314 ? -12.289 -10.352 -17.219 1 88 314 SER A O 1
ATOM 2514 N N . ASP A 1 315 ? -10.688 -11.914 -17.406 1 87.31 315 ASP A N 1
ATOM 2515 C CA . ASP A 1 315 ? -10.266 -11.797 -16.016 1 87.31 315 ASP A CA 1
ATOM 2516 C C . ASP A 1 315 ? -9.789 -10.375 -15.703 1 87.31 315 ASP A C 1
ATOM 2518 O O . ASP A 1 315 ? -10.133 -9.82 -14.664 1 87.31 315 ASP A O 1
ATOM 2522 N N . TRP A 1 316 ? -9.039 -9.789 -16.625 1 92.88 316 TRP A N 1
ATOM 2523 C CA . TRP A 1 316 ? -8.516 -8.461 -16.344 1 92.88 316 TRP A CA 1
ATOM 2524 C C . TRP A 1 316 ? -9.625 -7.414 -16.406 1 92.88 316 TRP A C 1
ATOM 2526 O O . TRP A 1 316 ? -9.609 -6.441 -15.648 1 92.88 316 TRP A O 1
ATOM 2536 N N . THR A 1 317 ? -10.648 -7.566 -17.281 1 95.81 317 THR A N 1
ATOM 2537 C CA . THR A 1 317 ? -11.758 -6.617 -17.328 1 95.81 317 THR A CA 1
ATOM 2538 C C . THR A 1 317 ? -12.609 -6.723 -16.078 1 95.81 317 THR A C 1
ATOM 2540 O O . THR A 1 317 ? -13.117 -5.715 -15.57 1 95.81 317 THR A O 1
ATOM 2543 N N . LYS A 1 318 ? -12.773 -7.953 -15.594 1 92.38 318 LYS A N 1
ATOM 2544 C CA . LYS A 1 318 ? -13.469 -8.133 -14.32 1 92.38 318 LYS A CA 1
ATOM 2545 C C . LYS A 1 318 ? -12.727 -7.441 -13.18 1 92.38 318 LYS A C 1
ATOM 2547 O O . LYS A 1 318 ? -13.352 -6.812 -12.32 1 92.38 318 LYS A O 1
ATOM 2552 N N . SER A 1 319 ? -11.414 -7.586 -13.242 1 93.88 319 SER A N 1
ATOM 2553 C CA . SER A 1 319 ? -10.586 -6.926 -12.242 1 93.88 319 SER A CA 1
ATOM 2554 C C . SER A 1 319 ? -10.719 -5.41 -12.328 1 93.88 319 SER A C 1
ATOM 2556 O O . SER A 1 319 ? -10.891 -4.738 -11.312 1 93.88 319 SER A O 1
ATOM 2558 N N . LEU A 1 320 ? -10.641 -4.871 -13.508 1 96.81 320 LEU A N 1
ATOM 2559 C CA . LEU A 1 320 ? -10.773 -3.434 -13.711 1 96.81 320 LEU A CA 1
ATOM 2560 C C . LEU A 1 320 ? -12.133 -2.936 -13.234 1 96.81 320 LEU A C 1
ATOM 2562 O O . LEU A 1 320 ? -12.219 -1.912 -12.555 1 96.81 320 LEU A O 1
ATOM 2566 N N . SER A 1 321 ? -13.156 -3.666 -13.594 1 95.62 321 SER A N 1
ATOM 2567 C CA . SER A 1 321 ? -14.508 -3.307 -13.18 1 95.62 321 SER A CA 1
ATOM 2568 C C . SER A 1 321 ? -14.633 -3.32 -11.656 1 95.62 321 SER A C 1
ATOM 2570 O O . SER A 1 321 ? -15.281 -2.445 -11.078 1 95.62 321 SER A O 1
ATOM 2572 N N . ARG A 1 322 ? -14.023 -4.258 -11.086 1 93.12 322 ARG A N 1
ATOM 2573 C CA . ARG A 1 322 ? -14.086 -4.34 -9.625 1 93.12 322 ARG A CA 1
ATOM 2574 C C . ARG A 1 322 ? -13.391 -3.148 -8.984 1 93.12 322 ARG A C 1
ATOM 2576 O O . ARG A 1 322 ? -13.859 -2.621 -7.973 1 93.12 322 ARG A O 1
ATOM 2583 N N . ILE A 1 323 ? -12.273 -2.732 -9.5 1 95.5 323 ILE A N 1
ATOM 2584 C CA . ILE A 1 323 ? -11.539 -1.591 -8.961 1 95.5 323 ILE A CA 1
ATOM 2585 C C . ILE A 1 323 ? -12.391 -0.329 -9.086 1 95.5 323 ILE A C 1
ATOM 2587 O O . ILE A 1 323 ? -12.508 0.441 -8.133 1 95.5 323 ILE A O 1
ATOM 2591 N N . ILE A 1 324 ? -13.047 -0.163 -10.227 1 96.75 324 ILE A N 1
ATOM 2592 C CA . ILE A 1 324 ? -13.688 1.103 -10.562 1 96.75 324 ILE A CA 1
ATOM 2593 C C . ILE A 1 324 ? -15.133 1.096 -10.055 1 96.75 324 ILE A C 1
ATOM 2595 O O . ILE A 1 324 ? -15.641 2.123 -9.602 1 96.75 324 ILE A O 1
ATOM 2599 N N . GLN A 1 325 ? -15.789 -0.119 -10.031 1 94.44 325 GLN A N 1
ATOM 2600 C CA . GLN A 1 325 ? -17.234 -0.184 -9.789 1 94.44 325 GLN A CA 1
ATOM 2601 C C . GLN A 1 325 ? -17.531 -1.012 -8.547 1 94.44 325 GLN A C 1
ATOM 2603 O O . GLN A 1 325 ? -18.594 -1.634 -8.461 1 94.44 325 GLN A O 1
ATOM 2608 N N . GLU A 1 326 ? -16.625 -1.014 -7.648 1 87.38 326 GLU A N 1
ATOM 2609 C CA . GLU A 1 326 ? -16.859 -1.851 -6.477 1 87.38 326 GLU A CA 1
ATOM 2610 C C . GLU A 1 326 ? -18.203 -1.518 -5.828 1 87.38 326 GLU A C 1
ATOM 2612 O O . GLU A 1 326 ? -19.031 -2.402 -5.625 1 87.38 326 GLU A O 1
ATOM 2617 N N . ASP A 1 327 ? -18.484 -0.27 -5.555 1 90.38 327 ASP A N 1
ATOM 2618 C CA . ASP A 1 327 ? -19.734 0.126 -4.914 1 90.38 327 ASP A CA 1
ATOM 2619 C C . ASP A 1 327 ? -20.562 1.01 -5.84 1 90.38 327 ASP A C 1
ATOM 2621 O O . ASP A 1 327 ? -21.562 1.609 -5.41 1 90.38 327 ASP A O 1
ATOM 2625 N N . SER A 1 328 ? -20.109 1.09 -7.07 1 95.81 328 SER A N 1
ATOM 2626 C CA . SER A 1 328 ? -20.75 2.004 -8.016 1 95.81 328 SER A CA 1
ATOM 2627 C C . SER A 1 328 ? -21.062 1.304 -9.336 1 95.81 328 SER A C 1
ATOM 2629 O O . SER A 1 328 ? -20.578 0.192 -9.578 1 95.81 328 SER A O 1
ATOM 2631 N N . LYS A 1 329 ? -21.891 1.921 -10.062 1 95.69 329 LYS A N 1
ATOM 2632 C CA . LYS A 1 329 ? -22.172 1.545 -11.453 1 95.69 329 LYS A CA 1
ATOM 2633 C C . LYS A 1 329 ? -21.938 2.721 -12.398 1 95.69 329 LYS A C 1
ATOM 2635 O O . LYS A 1 329 ? -22.391 3.834 -12.133 1 95.69 329 LYS A O 1
ATOM 2640 N N . GLY A 1 330 ? -21.266 2.416 -13.469 1 96.31 330 GLY A N 1
ATOM 2641 C CA . GLY A 1 330 ? -20.922 3.463 -14.414 1 96.31 330 GLY A CA 1
ATOM 2642 C C . GLY A 1 330 ? -22.062 3.846 -15.336 1 96.31 330 GLY A C 1
ATOM 2643 O O . GLY A 1 330 ? -22.828 2.988 -15.766 1 96.31 330 GLY A O 1
ATOM 2644 N N . VAL A 1 331 ? -22.141 5.148 -15.57 1 95.75 331 VAL A N 1
ATOM 2645 C CA . VAL A 1 331 ? -23.062 5.711 -16.562 1 95.75 331 VAL A CA 1
ATOM 2646 C C . VAL A 1 331 ? -22.281 6.605 -17.516 1 95.75 331 VAL A C 1
ATOM 2648 O O . VAL A 1 331 ? -21.562 7.512 -17.094 1 95.75 331 VAL A O 1
ATOM 2651 N N . ASP A 1 332 ? -22.5 6.406 -18.812 1 95.31 332 ASP A N 1
ATOM 2652 C CA . ASP A 1 332 ? -21.766 7.18 -19.797 1 95.31 332 ASP A CA 1
ATOM 2653 C C . ASP A 1 332 ? -22.188 8.648 -19.781 1 95.31 332 ASP A C 1
ATOM 2655 O O . ASP A 1 332 ? -23.375 8.953 -19.688 1 95.31 332 ASP A O 1
ATOM 2659 N N . LEU A 1 333 ? -21.203 9.469 -19.844 1 96.19 333 LEU A N 1
ATOM 2660 C CA . LEU A 1 333 ? -21.453 10.898 -19.906 1 96.19 333 LEU A CA 1
ATOM 2661 C C . LEU A 1 333 ? -21.312 11.422 -21.328 1 96.19 333 LEU A C 1
ATOM 2663 O O . LEU A 1 333 ? -20.562 10.852 -22.125 1 96.19 333 LEU A O 1
ATOM 2667 N N . THR A 1 334 ? -22.062 12.445 -21.594 1 94.69 334 THR A N 1
ATOM 2668 C CA . THR A 1 334 ? -21.797 13.188 -22.828 1 94.69 334 THR A CA 1
ATOM 2669 C C . THR A 1 334 ? -20.5 13.984 -22.703 1 94.69 334 THR A C 1
ATOM 2671 O O . THR A 1 334 ? -20 14.211 -21.609 1 94.69 334 THR A O 1
ATOM 2674 N N . LYS A 1 335 ? -20 14.289 -23.844 1 94.62 335 LYS A N 1
ATOM 2675 C CA . LYS A 1 335 ? -18.781 15.07 -23.844 1 94.62 335 LYS A CA 1
ATOM 2676 C C . LYS A 1 335 ? -18.969 16.406 -23.125 1 94.62 335 LYS A C 1
ATOM 2678 O O . LYS A 1 335 ? -19.891 17.156 -23.422 1 94.62 335 LYS A O 1
ATOM 2683 N N . MET A 1 336 ? -18.109 16.656 -22.094 1 95.12 336 MET A N 1
ATOM 2684 C CA . MET A 1 336 ? -18.203 17.906 -21.344 1 95.12 336 MET A CA 1
ATOM 2685 C C . MET A 1 336 ? -16.891 18.203 -20.625 1 95.12 336 MET A C 1
ATOM 2687 O O . MET A 1 336 ? -16.047 17.312 -20.453 1 95.12 336 MET A O 1
ATOM 2691 N N . THR A 1 337 ? -16.719 19.422 -20.234 1 95 337 THR A N 1
ATOM 2692 C CA . THR A 1 337 ? -15.547 19.828 -19.453 1 95 337 THR A CA 1
ATOM 2693 C C . THR A 1 337 ? -15.758 19.531 -17.969 1 95 337 THR A C 1
ATOM 2695 O O . THR A 1 337 ? -16.875 19.234 -17.547 1 95 337 THR A O 1
ATOM 2698 N N . ILE A 1 338 ? -14.664 19.547 -17.234 1 96.31 338 ILE A N 1
ATOM 2699 C CA . ILE A 1 338 ? -14.75 19.391 -15.789 1 96.31 338 ILE A CA 1
ATOM 2700 C C . ILE A 1 338 ? -15.633 20.469 -15.195 1 96.31 338 ILE A C 1
ATOM 2702 O O . ILE A 1 338 ? -16.484 20.203 -14.344 1 96.31 338 ILE A O 1
ATOM 2706 N N . ALA A 1 339 ? -15.461 21.703 -15.664 1 95.25 339 ALA A N 1
ATOM 2707 C CA . ALA A 1 339 ? -16.234 22.828 -15.172 1 95.25 339 ALA A CA 1
ATOM 2708 C C . ALA A 1 339 ? -17.734 22.609 -15.398 1 95.25 339 ALA A C 1
ATOM 2710 O O . ALA A 1 339 ? -18.547 22.891 -14.516 1 95.25 339 ALA A O 1
ATOM 2711 N N . ALA A 1 340 ? -18.078 22.094 -16.516 1 94.88 340 ALA A N 1
ATOM 2712 C CA . ALA A 1 340 ? -19.484 21.812 -16.828 1 94.88 340 ALA A CA 1
ATOM 2713 C C . ALA A 1 340 ? -20.031 20.719 -15.914 1 94.88 340 ALA A C 1
ATOM 2715 O O . ALA A 1 340 ? -21.188 20.797 -15.492 1 94.88 340 ALA A O 1
ATOM 2716 N N . TYR A 1 341 ? -19.25 19.766 -15.664 1 95.88 341 TYR A N 1
ATOM 2717 C CA . TYR A 1 341 ? -19.672 18.656 -14.82 1 95.88 341 TYR A CA 1
ATOM 2718 C C . TYR A 1 341 ? -19.891 19.125 -13.383 1 95.88 341 TYR A C 1
ATOM 2720 O O . TYR A 1 341 ? -20.781 18.625 -12.695 1 95.88 341 TYR A O 1
ATOM 2728 N N . LEU A 1 342 ? -19.125 20.109 -12.977 1 94.56 342 LEU A N 1
ATOM 2729 C CA . LEU A 1 342 ? -19.172 20.594 -11.594 1 94.56 342 LEU A CA 1
ATOM 2730 C C . LEU A 1 342 ? -20.156 21.75 -11.469 1 94.56 342 LEU A C 1
ATOM 2732 O O . LEU A 1 342 ? -20.156 22.453 -10.453 1 94.56 342 LEU A O 1
ATOM 2736 N N . LYS A 1 343 ? -20.984 22.156 -12.461 1 83.88 343 LYS A N 1
ATOM 2737 C CA . LYS A 1 343 ? -21.844 23.328 -12.555 1 83.88 343 LYS A CA 1
ATOM 2738 C C . LYS A 1 343 ? -22.719 23.469 -11.305 1 83.88 343 LYS A C 1
ATOM 2740 O O . LYS A 1 343 ? -23.109 24.578 -10.93 1 83.88 343 LYS A O 1
ATOM 2745 N N . GLY A 1 344 ? -22.656 23.031 -10.133 1 74.38 344 GLY A N 1
ATOM 2746 C CA . GLY A 1 344 ? -23.328 23.172 -8.859 1 74.38 344 GLY A CA 1
ATOM 2747 C C . GLY A 1 344 ? -22.391 23.547 -7.723 1 74.38 344 GLY A C 1
ATOM 2748 O O . GLY A 1 344 ? -22.844 23.859 -6.621 1 74.38 344 GLY A O 1
ATOM 2749 N N . ARG A 1 345 ? -21.25 23.641 -8.062 1 77.06 345 ARG A N 1
ATOM 2750 C CA . ARG A 1 345 ? -20.219 24 -7.098 1 77.06 345 ARG A CA 1
ATOM 2751 C C . ARG A 1 345 ? -19.516 25.297 -7.512 1 77.06 345 ARG A C 1
ATOM 2753 O O . ARG A 1 345 ? -19.594 25.703 -8.672 1 77.06 345 ARG A O 1
ATOM 2760 N N . GLU A 1 346 ? -19 25.922 -6.566 1 78.56 346 GLU A N 1
ATOM 2761 C CA . GLU A 1 346 ? -18.109 27.031 -6.898 1 78.56 346 GLU A CA 1
ATOM 2762 C C . GLU A 1 346 ? -16.828 26.531 -7.555 1 78.56 346 GLU A C 1
ATOM 2764 O O . GLU A 1 346 ? -15.969 25.938 -6.883 1 78.56 346 GLU A O 1
ATOM 2769 N N . ILE A 1 347 ? -16.688 26.828 -8.766 1 83.94 347 ILE A N 1
ATOM 2770 C CA . ILE A 1 347 ? -15.594 26.25 -9.539 1 83.94 347 ILE A CA 1
ATOM 2771 C C . ILE A 1 347 ? -14.367 27.156 -9.477 1 83.94 347 ILE A C 1
ATOM 2773 O O . ILE A 1 347 ? -13.234 26.688 -9.547 1 83.94 347 ILE A O 1
ATOM 2777 N N . ASP A 1 348 ? -14.617 28.406 -9.344 1 87.25 348 ASP A N 1
ATOM 2778 C CA . ASP A 1 348 ? -13.5 29.344 -9.227 1 87.25 348 ASP A CA 1
ATOM 2779 C C . ASP A 1 348 ? -13.125 29.562 -7.762 1 87.25 348 ASP A C 1
ATOM 2781 O O . ASP A 1 348 ? -13.57 30.531 -7.145 1 87.25 348 ASP A O 1
ATOM 2785 N N . VAL A 1 349 ? -12.227 28.859 -7.316 1 89.44 349 VAL A N 1
ATOM 2786 C CA . VAL A 1 349 ? -11.898 28.844 -5.895 1 89.44 349 VAL A CA 1
ATOM 2787 C C . VAL A 1 349 ? -11.188 30.141 -5.52 1 89.44 349 VAL A C 1
ATOM 2789 O O . VAL A 1 349 ? -11.203 30.562 -4.355 1 89.44 349 VAL A O 1
ATOM 2792 N N . GLU A 1 350 ? -10.609 30.875 -6.484 1 86.94 350 GLU A N 1
ATOM 2793 C CA . GLU A 1 350 ? -9.898 32.125 -6.227 1 86.94 350 GLU A CA 1
ATOM 2794 C C . GLU A 1 350 ? -10.859 33.219 -5.781 1 86.94 350 GLU A C 1
ATOM 2796 O O . GLU A 1 350 ? -10.453 34.188 -5.125 1 86.94 350 GLU A O 1
ATOM 2801 N N . ASN A 1 351 ? -12.078 33.031 -6.078 1 83.94 351 ASN A N 1
ATOM 2802 C CA . ASN A 1 351 ? -13.07 34.062 -5.781 1 83.94 351 ASN A CA 1
ATOM 2803 C C . ASN A 1 351 ? -13.594 33.938 -4.355 1 83.94 351 ASN A C 1
ATOM 2805 O O . ASN A 1 351 ? -14.305 34.812 -3.873 1 83.94 351 ASN A O 1
ATOM 2809 N N . ILE A 1 352 ? -13.195 32.906 -3.752 1 84.94 352 ILE A N 1
ATOM 2810 C CA . ILE A 1 352 ? -13.641 32.75 -2.373 1 84.94 352 ILE A CA 1
ATOM 2811 C C . ILE A 1 352 ? -12.945 33.75 -1.475 1 84.94 352 ILE A C 1
ATOM 2813 O O . ILE A 1 352 ? -11.719 33.75 -1.333 1 84.94 352 ILE A O 1
ATOM 2817 N N . LYS A 1 353 ? -13.703 34.625 -0.903 1 82.5 353 LYS A N 1
ATOM 2818 C CA . LYS A 1 353 ? -13.172 35.688 -0.048 1 82.5 353 LYS A CA 1
ATOM 2819 C C . LYS A 1 353 ? -13.133 35.25 1.412 1 82.5 353 LYS A C 1
ATOM 2821 O O . LYS A 1 353 ? -14.039 34.562 1.882 1 82.5 353 LYS A O 1
ATOM 2826 N N . THR A 1 354 ? -12.07 35.562 2.014 1 87.19 354 THR A N 1
ATOM 2827 C CA . THR A 1 354 ? -11.914 35.25 3.43 1 87.19 354 THR A CA 1
ATOM 2828 C C . THR A 1 354 ? -11.344 36.438 4.188 1 87.19 354 THR A C 1
ATOM 2830 O O . THR A 1 354 ? -10.734 37.312 3.586 1 87.19 354 THR A O 1
ATOM 2833 N N . CYS A 1 355 ? -11.656 36.531 5.414 1 91.69 355 CYS A N 1
ATOM 2834 C CA . CYS A 1 355 ? -11.023 37.5 6.273 1 91.69 355 CYS A CA 1
ATOM 2835 C C . CYS A 1 355 ? -9.562 37.156 6.531 1 91.69 355 CYS A C 1
ATOM 2837 O O . CYS A 1 355 ? -9.102 36.094 6.168 1 91.69 355 CYS A O 1
ATOM 2839 N N . GLY A 1 356 ? -8.844 38.094 7.059 1 90.94 356 GLY A N 1
ATOM 2840 C CA . GLY A 1 356 ? -7.473 37.875 7.48 1 90.94 356 GLY A CA 1
ATOM 2841 C C . GLY A 1 356 ? -6.453 38.188 6.406 1 90.94 356 GLY A C 1
ATOM 2842 O O . GLY A 1 356 ? -6.789 38.25 5.219 1 90.94 356 GLY A O 1
ATOM 2843 N N . LYS A 1 357 ? -5.273 38.344 6.875 1 92.19 357 LYS A N 1
ATOM 2844 C CA . LYS A 1 357 ? -4.168 38.594 5.957 1 92.19 357 LYS A CA 1
ATOM 2845 C C . LYS A 1 357 ? -3.725 37.312 5.266 1 92.19 357 LYS A C 1
ATOM 2847 O O . LYS A 1 357 ? -3.654 36.25 5.898 1 92.19 357 LYS A O 1
ATOM 2852 N N . THR A 1 358 ? -3.51 37.438 3.971 1 95.31 358 THR A N 1
ATOM 2853 C CA . THR A 1 358 ? -2.998 36.312 3.215 1 95.31 358 THR A CA 1
ATOM 2854 C C . THR A 1 358 ? -1.677 35.812 3.803 1 95.31 358 THR A C 1
ATOM 2856 O O . THR A 1 358 ? -0.809 36.625 4.148 1 95.31 358 THR A O 1
ATOM 2859 N N . ILE A 1 359 ? -1.544 34.5 3.998 1 97.31 359 ILE A N 1
ATOM 2860 C CA . ILE A 1 359 ? -0.288 33.938 4.449 1 97.31 359 ILE A CA 1
ATOM 2861 C C . ILE A 1 359 ? 0.676 33.781 3.273 1 97.31 359 ILE A C 1
ATOM 2863 O O . ILE A 1 359 ? 0.438 33 2.35 1 97.31 359 ILE A O 1
ATOM 2867 N N . ARG A 1 360 ? 1.737 34.625 3.285 1 97.94 360 ARG A N 1
ATOM 2868 C CA . ARG A 1 360 ? 2.758 34.562 2.242 1 97.94 360 ARG A CA 1
ATOM 2869 C C . ARG A 1 360 ? 3.811 33.531 2.572 1 97.94 360 ARG A C 1
ATOM 2871 O O . ARG A 1 360 ? 4.727 33.781 3.355 1 97.94 360 ARG A O 1
ATOM 2878 N N . TRP A 1 361 ? 3.699 32.344 1.903 1 98.81 361 TRP A N 1
ATOM 2879 C CA . TRP A 1 361 ? 4.57 31.188 2.115 1 98.81 361 TRP A CA 1
ATOM 2880 C C . TRP A 1 361 ? 5.805 31.266 1.219 1 98.81 361 TRP A C 1
ATOM 2882 O O . TRP A 1 361 ? 5.695 31.172 -0.007 1 98.81 361 TRP A O 1
ATOM 2892 N N . CYS A 1 362 ? 7.016 31.406 1.823 1 98.81 362 CYS A N 1
ATOM 2893 C CA . CYS A 1 362 ? 8.266 31.453 1.069 1 98.81 362 CYS A CA 1
ATOM 2894 C C . CYS A 1 362 ? 8.664 30.047 0.605 1 98.81 362 CYS A C 1
ATOM 2896 O O . CYS A 1 362 ? 8.703 29.125 1.406 1 98.81 362 CYS A O 1
ATOM 2898 N N . THR A 1 363 ? 8.875 29.812 -0.674 1 98.69 363 THR A N 1
ATOM 2899 C CA . THR A 1 363 ? 9.227 28.516 -1.258 1 98.69 363 THR A CA 1
ATOM 2900 C C . THR A 1 363 ? 10.547 28.609 -2.021 1 98.69 363 THR A C 1
ATOM 2902 O O . THR A 1 363 ? 10.953 29.703 -2.43 1 98.69 363 THR A O 1
ATOM 2905 N N . ILE A 1 364 ? 11.18 27.516 -2.166 1 98.19 364 ILE A N 1
ATOM 2906 C CA . ILE A 1 364 ? 12.477 27.5 -2.836 1 98.19 364 ILE A CA 1
ATOM 2907 C C . ILE A 1 364 ? 12.359 26.766 -4.172 1 98.19 364 ILE A C 1
ATOM 2909 O O . ILE A 1 364 ? 12.133 25.562 -4.207 1 98.19 364 ILE A O 1
ATOM 2913 N N . GLY A 1 365 ? 12.516 27.453 -5.258 1 97.06 365 GLY A N 1
ATOM 2914 C CA . GLY A 1 365 ? 12.547 26.875 -6.586 1 97.06 365 GLY A CA 1
ATOM 2915 C C . GLY A 1 365 ? 11.172 26.609 -7.164 1 97.06 365 GLY A C 1
ATOM 2916 O O . GLY A 1 365 ? 10.156 26.812 -6.488 1 97.06 365 GLY A O 1
ATOM 2917 N N . ASP A 1 366 ? 11.172 26.109 -8.328 1 97.44 366 ASP A N 1
ATOM 2918 C CA . ASP A 1 366 ? 9.938 25.953 -9.102 1 97.44 366 ASP A CA 1
ATOM 2919 C C . ASP A 1 366 ? 9.102 24.797 -8.57 1 97.44 366 ASP A C 1
ATOM 2921 O O . ASP A 1 366 ? 7.883 24.922 -8.422 1 97.44 366 ASP A O 1
ATOM 2925 N N . SER A 1 367 ? 9.75 23.672 -8.273 1 97.5 367 SER A N 1
ATOM 2926 C CA . SER A 1 367 ? 9.023 22.469 -7.855 1 97.5 367 SER A CA 1
ATOM 2927 C C . SER A 1 367 ? 8.32 22.688 -6.523 1 97.5 367 SER A C 1
ATOM 2929 O O . SER A 1 367 ? 7.164 22.297 -6.352 1 97.5 367 SER A O 1
ATOM 2931 N N . GLU A 1 368 ? 9.031 23.312 -5.648 1 98.31 368 GLU A N 1
ATOM 2932 C CA . GLU A 1 368 ? 8.438 23.578 -4.34 1 98.31 368 GLU A CA 1
ATOM 2933 C C . GLU A 1 368 ? 7.301 24.594 -4.449 1 98.31 368 GLU A C 1
ATOM 2935 O O . GLU A 1 368 ? 6.277 24.469 -3.773 1 98.31 368 GLU A O 1
ATOM 2940 N N . THR A 1 369 ? 7.5 25.641 -5.238 1 98.62 369 THR A N 1
ATOM 2941 C CA . THR A 1 369 ? 6.469 26.656 -5.457 1 98.62 369 THR A CA 1
ATOM 2942 C C . THR A 1 369 ? 5.223 26.016 -6.074 1 98.62 369 THR A C 1
ATOM 2944 O O . THR A 1 369 ? 4.098 26.375 -5.711 1 98.62 369 THR A O 1
ATOM 2947 N N . ASN A 1 370 ? 5.449 25.125 -6.992 1 98.12 370 ASN A N 1
ATOM 2948 C CA . ASN A 1 370 ? 4.324 24.438 -7.617 1 98.12 370 ASN A CA 1
ATOM 2949 C C . ASN A 1 370 ? 3.529 23.625 -6.602 1 98.12 370 ASN A C 1
ATOM 2951 O O . ASN A 1 370 ? 2.297 23.656 -6.605 1 98.12 370 ASN A O 1
ATOM 2955 N N . LYS A 1 371 ? 4.219 22.797 -5.805 1 98.25 371 LYS A N 1
ATOM 2956 C CA . LYS A 1 371 ? 3.508 22.062 -4.77 1 98.25 371 LYS A CA 1
ATOM 2957 C C . LYS A 1 371 ? 2.723 23 -3.859 1 98.25 371 LYS A C 1
ATOM 2959 O O . LYS A 1 371 ? 1.591 22.703 -3.475 1 98.25 371 LYS A O 1
ATOM 2964 N N . CYS A 1 372 ? 3.371 24.141 -3.504 1 98.69 372 CYS A N 1
ATOM 2965 C CA . CYS A 1 372 ? 2.719 25.141 -2.668 1 98.69 372 CYS A CA 1
ATOM 2966 C C . CYS A 1 372 ? 1.435 25.641 -3.318 1 98.69 372 CYS A C 1
ATOM 2968 O O . CYS A 1 372 ? 0.413 25.797 -2.646 1 98.69 372 CYS A O 1
ATOM 2970 N N . LYS A 1 373 ? 1.441 25.906 -4.574 1 98.44 373 LYS A N 1
ATOM 2971 C CA . LYS A 1 373 ? 0.26 26.391 -5.289 1 98.44 373 LYS A CA 1
ATOM 2972 C C . LYS A 1 373 ? -0.864 25.359 -5.238 1 98.44 373 LYS A C 1
ATOM 2974 O O . LYS A 1 373 ? -2.031 25.703 -5.055 1 98.44 373 LYS A O 1
ATOM 2979 N N . TRP A 1 374 ? -0.525 24.078 -5.449 1 98.25 374 TRP A N 1
ATOM 2980 C CA . TRP A 1 374 ? -1.517 23.016 -5.336 1 98.25 374 TRP A CA 1
ATOM 2981 C C . TRP A 1 374 ? -2.131 22.984 -3.941 1 98.25 374 TRP A C 1
ATOM 2983 O O . TRP A 1 374 ? -3.352 22.891 -3.795 1 98.25 374 TRP A O 1
ATOM 2993 N N . VAL A 1 375 ? -1.283 23.094 -2.945 1 98.38 375 VAL A N 1
ATOM 2994 C CA . VAL A 1 375 ? -1.733 23.078 -1.559 1 98.38 375 VAL A CA 1
ATOM 2995 C C . VAL A 1 375 ? -2.617 24.281 -1.276 1 98.38 375 VAL A C 1
ATOM 2997 O O . VAL A 1 375 ? -3.654 24.156 -0.618 1 98.38 375 VAL A O 1
ATOM 3000 N N . ALA A 1 376 ? -2.205 25.438 -1.782 1 97.81 376 ALA A N 1
ATOM 3001 C CA . ALA A 1 376 ? -2.967 26.672 -1.577 1 97.81 376 ALA A CA 1
ATOM 3002 C C . ALA A 1 376 ? -4.363 26.547 -2.178 1 97.81 376 ALA A C 1
ATOM 3004 O O . ALA A 1 376 ? -5.352 26.938 -1.55 1 97.81 376 ALA A O 1
ATOM 3005 N N . LYS A 1 377 ? -4.465 26.047 -3.375 1 97.25 377 LYS A N 1
ATOM 3006 C CA . LYS A 1 377 ? -5.758 25.875 -4.023 1 97.25 377 LYS A CA 1
ATOM 3007 C C . LYS A 1 377 ? -6.605 24.844 -3.285 1 97.25 377 LYS A C 1
ATOM 3009 O O . LYS A 1 377 ? -7.82 25 -3.143 1 97.25 377 LYS A O 1
ATOM 3014 N N . ALA A 1 378 ? -5.969 23.766 -2.871 1 97.06 378 ALA A N 1
ATOM 3015 C CA . ALA A 1 378 ? -6.684 22.766 -2.08 1 97.06 378 ALA A CA 1
ATOM 3016 C C . ALA A 1 378 ? -7.238 23.375 -0.797 1 97.06 378 ALA A C 1
ATOM 3018 O O . ALA A 1 378 ? -8.367 23.078 -0.403 1 97.06 378 ALA A O 1
ATOM 3019 N N . ALA A 1 379 ? -6.379 24.188 -0.156 1 96.44 379 ALA A N 1
ATOM 3020 C CA . ALA A 1 379 ? -6.797 24.859 1.076 1 96.44 379 ALA A CA 1
ATOM 3021 C C . ALA A 1 379 ? -8.07 25.672 0.856 1 96.44 379 ALA A C 1
ATOM 3023 O O . ALA A 1 379 ? -9.016 25.578 1.643 1 96.44 379 ALA A O 1
ATOM 3024 N N . LYS A 1 380 ? -8.117 26.406 -0.184 1 94.62 380 LYS A N 1
ATOM 3025 C CA . LYS A 1 380 ? -9.281 27.219 -0.503 1 94.62 380 LYS A CA 1
ATOM 3026 C C . LYS A 1 380 ? -10.508 26.359 -0.765 1 94.62 380 LYS A C 1
ATOM 3028 O O . LYS A 1 380 ? -11.602 26.672 -0.285 1 94.62 380 LYS A O 1
ATOM 3033 N N . ALA A 1 381 ? -10.289 25.297 -1.497 1 93.38 381 ALA A N 1
ATOM 3034 C CA . ALA A 1 381 ? -11.383 24.391 -1.842 1 93.38 381 ALA A CA 1
ATOM 3035 C C . ALA A 1 381 ? -11.945 23.719 -0.597 1 93.38 381 ALA A C 1
ATOM 3037 O O . ALA A 1 381 ? -13.125 23.375 -0.547 1 93.38 381 ALA A O 1
ATOM 3038 N N . LEU A 1 382 ? -11.133 23.578 0.408 1 93.5 382 LEU A N 1
ATOM 3039 C CA . LEU A 1 382 ? -11.516 22.891 1.633 1 93.5 382 LEU A CA 1
ATOM 3040 C C . LEU A 1 382 ? -12.086 23.859 2.658 1 93.5 382 LEU A C 1
ATOM 3042 O O . LEU A 1 382 ? -12.562 23.453 3.715 1 93.5 382 LEU A O 1
ATOM 3046 N N . GLY A 1 383 ? -11.984 25.094 2.416 1 92.81 383 GLY A N 1
ATOM 3047 C CA . GLY A 1 383 ? -12.516 26.109 3.312 1 92.81 383 GLY A CA 1
ATOM 3048 C C . GLY A 1 383 ? -11.508 26.562 4.355 1 92.81 383 GLY A C 1
ATOM 3049 O O . GLY A 1 383 ? -11.891 27.078 5.406 1 92.81 383 GLY A O 1
ATOM 3050 N N . VAL A 1 384 ? -10.219 26.359 4.066 1 95 384 VAL A N 1
ATOM 3051 C CA . VAL A 1 384 ? -9.18 26.812 4.98 1 95 384 VAL A CA 1
ATOM 3052 C C . VAL A 1 384 ? -8.906 28.297 4.773 1 95 384 VAL A C 1
ATOM 3054 O O . VAL A 1 384 ? -8.75 28.75 3.637 1 95 384 VAL A O 1
ATOM 3057 N N . ALA A 1 385 ? -8.953 29.062 5.836 1 94.06 385 ALA A N 1
ATOM 3058 C CA . ALA A 1 385 ? -8.688 30.5 5.82 1 94.06 385 ALA A CA 1
ATOM 3059 C C . ALA A 1 385 ? -7.66 30.875 6.883 1 94.06 385 ALA A C 1
ATOM 3061 O O . ALA A 1 385 ? -7.562 30.219 7.922 1 94.06 385 ALA A O 1
ATOM 3062 N N . PRO A 1 386 ? -6.852 32.031 6.668 1 95.12 386 PRO A N 1
ATOM 3063 C CA . PRO A 1 386 ? -6.891 32.875 5.477 1 95.12 386 PRO A CA 1
ATOM 3064 C C . PRO A 1 386 ? -6.219 32.219 4.266 1 95.12 386 PRO A C 1
ATOM 3066 O O . PRO A 1 386 ? -5.746 31.094 4.352 1 95.12 386 PRO A O 1
ATOM 3069 N N . SER A 1 387 ? -6.219 32.969 3.176 1 95.62 387 SER A N 1
ATOM 3070 C CA . SER A 1 387 ? -5.652 32.438 1.935 1 95.62 387 SER A CA 1
ATOM 3071 C C . SER A 1 387 ? -4.137 32.312 2.027 1 95.62 387 SER A C 1
ATOM 3073 O O . SER A 1 387 ? -3.5 33 2.826 1 95.62 387 SER A O 1
ATOM 3075 N N . ILE A 1 388 ? -3.605 31.438 1.232 1 97.5 388 ILE A N 1
ATOM 3076 C CA . ILE A 1 388 ? -2.168 31.188 1.174 1 97.5 388 ILE A CA 1
ATOM 3077 C C . ILE A 1 388 ? -1.629 31.609 -0.193 1 97.5 388 ILE A C 1
ATOM 3079 O O . ILE A 1 388 ? -2.227 31.297 -1.225 1 97.5 388 ILE A O 1
ATOM 3083 N N . SER A 1 389 ? -0.604 32.375 -0.178 1 97.69 389 SER A N 1
ATOM 3084 C CA . SER A 1 389 ? 0.132 32.719 -1.391 1 97.69 389 SER A CA 1
ATOM 3085 C C . SER A 1 389 ? 1.551 32.156 -1.354 1 97.69 389 SER A C 1
ATOM 3087 O O . SER A 1 389 ? 2.156 32.062 -0.284 1 97.69 389 SER A O 1
ATOM 3089 N N . CYS A 1 390 ? 2.041 31.75 -2.504 1 98.56 390 CYS A N 1
ATOM 3090 C CA . CYS A 1 390 ? 3.35 31.125 -2.604 1 98.56 390 CYS A CA 1
ATOM 3091 C C . CYS A 1 390 ? 4.363 32.062 -3.254 1 98.56 390 CYS A C 1
ATOM 3093 O O . CYS A 1 390 ? 4.215 32.406 -4.422 1 98.56 390 CYS A O 1
ATOM 3095 N N . ILE A 1 391 ? 5.355 32.406 -2.518 1 98.75 391 ILE A N 1
ATOM 3096 C CA . ILE A 1 391 ? 6.355 33.344 -3.01 1 98.75 391 ILE A CA 1
ATOM 3097 C C . ILE A 1 391 ? 7.688 32.625 -3.203 1 98.75 391 ILE A C 1
ATOM 3099 O O . ILE A 1 391 ? 8.305 32.188 -2.236 1 98.75 391 ILE A O 1
ATOM 3103 N N . MET A 1 392 ? 8.148 32.594 -4.418 1 98.38 392 MET A N 1
ATOM 3104 C CA . MET A 1 392 ? 9.344 31.812 -4.758 1 98.38 392 MET A CA 1
ATOM 3105 C C . MET A 1 392 ? 10.609 32.594 -4.379 1 98.38 392 MET A C 1
ATOM 3107 O O . MET A 1 392 ? 10.695 33.781 -4.609 1 98.38 392 MET A O 1
ATOM 3111 N N . SER A 1 393 ? 11.445 31.938 -3.73 1 97.69 393 SER A N 1
ATOM 3112 C CA . SER A 1 393 ? 12.789 32.438 -3.424 1 97.69 393 SER A CA 1
ATOM 3113 C C . SER A 1 393 ? 13.859 31.469 -3.934 1 97.69 393 SER A C 1
ATOM 3115 O O . SER A 1 393 ? 13.539 30.406 -4.48 1 97.69 393 SER A O 1
ATOM 3117 N N . ASN A 1 394 ? 15.133 31.875 -3.807 1 94.5 394 ASN A N 1
ATOM 3118 C CA . ASN A 1 394 ? 16.219 31.078 -4.391 1 94.5 394 ASN A CA 1
ATOM 3119 C C . ASN A 1 394 ? 16.906 30.219 -3.346 1 94.5 394 ASN A C 1
ATOM 3121 O O . ASN A 1 394 ? 17.594 29.25 -3.689 1 94.5 394 ASN A O 1
ATOM 3125 N N . SER A 1 395 ? 16.734 30.609 -2.125 1 95.94 395 SER A N 1
ATOM 3126 C CA . SER A 1 395 ? 17.422 29.844 -1.085 1 95.94 395 SER A CA 1
ATOM 3127 C C . SER A 1 395 ? 16.75 30.016 0.267 1 95.94 395 SER A C 1
ATOM 3129 O O . SER A 1 395 ? 15.938 30.938 0.451 1 95.94 395 SER A O 1
ATOM 3131 N N . THR A 1 396 ? 17.141 29.188 1.154 1 97.38 396 THR A N 1
ATOM 3132 C CA . THR A 1 396 ? 16.641 29.281 2.52 1 97.38 396 THR A CA 1
ATOM 3133 C C . THR A 1 396 ? 17.031 30.594 3.16 1 97.38 396 THR A C 1
ATOM 3135 O O . THR A 1 396 ? 16.234 31.219 3.859 1 97.38 396 THR A O 1
ATOM 3138 N N . PHE A 1 397 ? 18.219 31.109 2.934 1 97.19 397 PHE A N 1
ATOM 3139 C CA . PHE A 1 397 ? 18.719 32.344 3.545 1 97.19 397 PHE A CA 1
ATOM 3140 C C . PHE A 1 397 ? 18.031 33.562 2.963 1 97.19 397 PHE A C 1
ATOM 3142 O O . PHE A 1 397 ? 17.781 34.531 3.668 1 97.19 397 PHE A O 1
ATOM 3149 N N . GLN A 1 398 ? 17.734 33.438 1.65 1 97.56 398 GLN A N 1
ATOM 3150 C CA . GLN A 1 398 ? 16.922 34.531 1.09 1 97.56 398 GLN A CA 1
ATOM 3151 C C . GLN A 1 398 ? 15.539 34.562 1.729 1 97.56 398 GLN A C 1
ATOM 315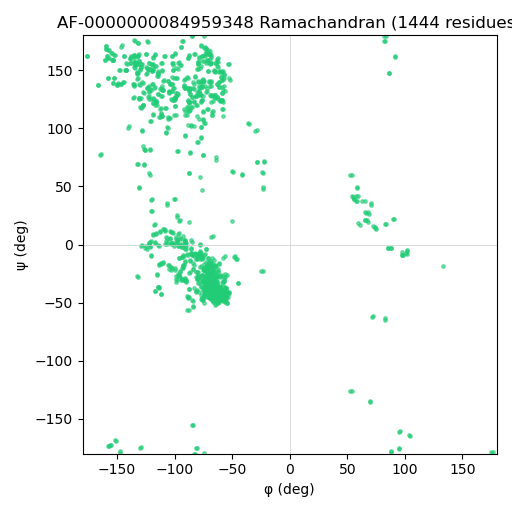3 O O . GLN A 1 398 ? 15 35.656 1.974 1 97.56 398 GLN A O 1
ATOM 3158 N N . CYS A 1 399 ? 14.969 33.406 1.983 1 98.56 399 CYS A N 1
ATOM 3159 C CA . CYS A 1 399 ? 13.68 33.344 2.664 1 98.56 399 CYS A CA 1
ATOM 3160 C C . CYS A 1 399 ? 13.773 33.969 4.059 1 98.56 399 CYS A C 1
ATOM 3162 O O . CYS A 1 399 ? 12.867 34.688 4.488 1 98.56 399 CYS A O 1
ATOM 3164 N N . PHE A 1 400 ? 14.898 33.688 4.754 1 98.12 400 PHE A N 1
ATOM 3165 C CA . PHE A 1 400 ? 15.094 34.281 6.07 1 98.12 400 PHE A CA 1
ATOM 3166 C C . PHE A 1 400 ? 15.062 35.812 5.98 1 98.12 400 PHE A C 1
ATOM 3168 O O . PHE A 1 400 ? 14.375 36.469 6.77 1 98.12 400 PHE A O 1
ATOM 3175 N N . ARG A 1 401 ? 15.758 36.375 5.031 1 97.06 401 ARG A N 1
ATOM 3176 C CA . ARG A 1 401 ? 15.797 37.812 4.855 1 97.06 401 ARG A CA 1
ATOM 3177 C C . ARG A 1 401 ? 14.414 38.375 4.5 1 97.06 401 ARG A C 1
ATOM 3179 O O . ARG A 1 401 ? 14 39.406 5.016 1 97.06 401 ARG A O 1
ATOM 3186 N N . ASP A 1 402 ? 13.727 37.594 3.629 1 97.75 402 ASP A N 1
ATOM 3187 C CA . ASP A 1 402 ? 12.398 38.031 3.199 1 97.75 402 ASP A CA 1
ATOM 3188 C C . ASP A 1 402 ? 11.43 38.062 4.375 1 97.75 402 ASP A C 1
ATOM 3190 O O . ASP A 1 402 ? 10.586 38.969 4.469 1 97.75 402 ASP A O 1
ATOM 3194 N N . ILE A 1 403 ? 11.508 37.125 5.215 1 97.75 403 ILE A N 1
ATOM 3195 C CA . ILE A 1 403 ? 10.633 37.094 6.379 1 97.75 403 ILE A CA 1
ATOM 3196 C C . ILE A 1 403 ? 11 38.219 7.344 1 97.75 403 ILE A C 1
ATOM 3198 O O . ILE A 1 403 ? 10.133 38.938 7.832 1 97.75 403 ILE A O 1
ATOM 3202 N N . LYS A 1 404 ? 12.32 38.375 7.602 1 95.5 404 LYS A N 1
ATOM 3203 C CA . LYS A 1 404 ? 12.805 39.406 8.492 1 95.5 404 LYS A CA 1
ATOM 3204 C C . LYS A 1 404 ? 12.328 40.781 8.031 1 95.5 404 LYS A C 1
ATOM 3206 O O . LYS A 1 404 ? 11.969 41.625 8.852 1 95.5 404 LYS A O 1
ATOM 3211 N N . GLU A 1 405 ? 12.289 41 6.727 1 95.25 405 GLU A N 1
ATOM 3212 C CA . GLU A 1 405 ? 11.93 42.281 6.141 1 95.25 405 GLU A CA 1
ATOM 3213 C C . GLU A 1 405 ? 10.43 42.375 5.855 1 95.25 405 GLU A C 1
ATOM 3215 O O . GLU A 1 405 ? 9.969 43.312 5.195 1 95.25 405 GLU A O 1
ATOM 3220 N N . ASN A 1 406 ? 9.68 41.375 6.199 1 94.62 406 ASN A N 1
ATOM 3221 C CA . ASN A 1 406 ? 8.227 41.344 6.105 1 94.62 406 ASN A CA 1
ATOM 3222 C C . ASN A 1 406 ? 7.762 41.281 4.652 1 94.62 406 ASN A C 1
ATOM 3224 O O . ASN A 1 406 ? 6.773 41.938 4.285 1 94.62 406 ASN A O 1
ATOM 3228 N N . ARG A 1 407 ? 8.492 40.594 3.887 1 96.19 407 ARG A N 1
ATOM 3229 C CA . ARG A 1 407 ? 8.086 40.375 2.502 1 96.19 407 ARG A CA 1
ATOM 3230 C C . ARG A 1 407 ? 7.352 39.031 2.365 1 96.19 407 ARG A C 1
ATOM 3232 O O . ARG A 1 407 ? 6.551 38.875 1.445 1 96.19 407 ARG A O 1
ATOM 3239 N N . THR A 1 408 ? 7.652 38.094 3.197 1 97.56 408 THR A N 1
ATOM 3240 C CA . THR A 1 408 ? 6.953 36.844 3.34 1 97.56 408 THR A CA 1
ATOM 3241 C C . THR A 1 408 ? 6.723 36.5 4.812 1 97.56 408 THR A C 1
ATOM 3243 O O . THR A 1 408 ? 7.148 37.25 5.695 1 97.56 408 THR A O 1
ATOM 3246 N N . ASP A 1 409 ? 6.031 35.438 5.078 1 97.25 409 ASP A N 1
ATOM 3247 C CA . ASP A 1 409 ? 5.59 35.25 6.453 1 97.25 409 ASP A CA 1
ATOM 3248 C C . ASP A 1 409 ? 6.199 34 7.055 1 97.25 409 ASP A C 1
ATOM 3250 O O . ASP A 1 409 ? 6.547 33.969 8.242 1 97.25 409 ASP A O 1
ATOM 3254 N N . ILE A 1 410 ? 6.281 32.906 6.238 1 98.25 410 ILE A N 1
ATOM 3255 C CA . ILE A 1 410 ? 6.738 31.656 6.836 1 98.25 410 ILE A CA 1
ATOM 3256 C C . ILE A 1 410 ? 7.59 30.891 5.828 1 98.25 410 ILE A C 1
ATOM 3258 O O . ILE A 1 410 ? 7.496 31.125 4.621 1 98.25 410 ILE A O 1
ATOM 3262 N N . ILE A 1 411 ? 8.359 29.938 6.332 1 98.69 411 ILE A N 1
ATOM 3263 C CA . ILE A 1 411 ? 9.078 28.938 5.562 1 98.69 411 ILE A CA 1
ATOM 3264 C C . ILE A 1 411 ? 9.273 27.688 6.41 1 98.69 411 ILE A C 1
ATOM 3266 O O . ILE A 1 411 ? 9.375 27.766 7.637 1 98.69 411 ILE A O 1
ATOM 3270 N N . VAL A 1 412 ? 9.188 26.5 5.766 1 98.62 412 VAL A N 1
ATOM 3271 C CA . VAL A 1 412 ? 9.578 25.25 6.41 1 98.62 412 VAL A CA 1
ATOM 3272 C C . VAL A 1 412 ? 11.07 25.016 6.215 1 98.62 412 VAL A C 1
ATOM 3274 O O . VAL A 1 412 ? 11.578 25.078 5.094 1 98.62 412 VAL A O 1
ATOM 3277 N N . ILE A 1 413 ? 11.781 24.734 7.305 1 98.38 413 ILE A N 1
ATOM 3278 C CA . ILE A 1 413 ? 13.234 24.641 7.16 1 98.38 413 ILE A CA 1
ATOM 3279 C C . ILE A 1 413 ? 13.719 23.328 7.766 1 98.38 413 ILE A C 1
ATOM 3281 O O . ILE A 1 413 ? 13.031 22.719 8.586 1 98.38 413 ILE A O 1
ATOM 3285 N N . ASP A 1 414 ? 14.867 22.875 7.266 1 96.81 414 ASP A N 1
ATOM 3286 C CA . ASP A 1 414 ? 15.633 21.859 7.973 1 96.81 414 ASP A CA 1
ATOM 3287 C C . ASP A 1 414 ? 16.078 22.359 9.352 1 96.81 414 ASP A C 1
ATOM 3289 O O . ASP A 1 414 ? 16.516 23.5 9.484 1 96.81 414 ASP A O 1
ATOM 3293 N N . SER A 1 415 ? 15.922 21.516 10.312 1 97 415 SER A N 1
ATOM 3294 C CA . SER A 1 415 ? 16.234 21.938 11.672 1 97 415 SER A CA 1
ATOM 3295 C C . SER A 1 415 ? 17.703 22.328 11.805 1 97 415 SER A C 1
ATOM 3297 O O . SER A 1 415 ? 18.094 23.016 12.758 1 97 415 SER A O 1
ATOM 3299 N N . ASN A 1 416 ? 18.484 21.938 10.867 1 96.25 416 ASN A N 1
ATOM 3300 C CA . ASN A 1 416 ? 19.891 22.328 10.812 1 96.25 416 ASN A CA 1
ATOM 3301 C C . ASN A 1 416 ? 20.047 23.844 10.828 1 96.25 416 ASN A C 1
ATOM 3303 O O . ASN A 1 416 ? 21.078 24.359 11.281 1 96.25 416 ASN A O 1
ATOM 3307 N N . TYR A 1 417 ? 19.094 24.609 10.406 1 97.69 417 TYR A N 1
ATOM 3308 C CA . TYR A 1 417 ? 19.203 26.062 10.266 1 97.69 417 TYR A CA 1
ATOM 3309 C C . TYR A 1 417 ? 18.469 26.781 11.391 1 97.69 417 TYR A C 1
ATOM 3311 O O . TYR A 1 417 ? 18.344 28 11.383 1 97.69 417 TYR A O 1
ATOM 3319 N N . GLY A 1 418 ? 17.969 26.016 12.297 1 97.56 418 GLY A N 1
ATOM 3320 C CA . GLY A 1 418 ? 17.156 26.594 13.352 1 97.56 418 GLY A CA 1
ATOM 3321 C C . GLY A 1 418 ? 17.875 27.656 14.156 1 97.56 418 GLY A C 1
ATOM 3322 O O . GLY A 1 418 ? 17.297 28.703 14.477 1 97.56 418 GLY A O 1
ATOM 3323 N N . TYR A 1 419 ? 19.109 27.375 14.5 1 96.69 419 TYR A N 1
ATOM 3324 C CA . TYR A 1 419 ? 19.922 28.328 15.266 1 96.69 419 TYR A CA 1
ATOM 3325 C C . TYR A 1 419 ? 20.156 29.609 14.477 1 96.69 419 TYR A C 1
ATOM 3327 O O . TYR A 1 419 ? 20 30.719 15.008 1 96.69 419 TYR A O 1
ATOM 3335 N N . LEU A 1 420 ? 20.484 29.484 13.227 1 97 420 LEU A N 1
ATOM 3336 C CA . LEU A 1 420 ? 20.766 30.641 12.383 1 97 420 LEU A CA 1
ATOM 3337 C C . LEU A 1 420 ? 19.5 31.484 12.188 1 97 420 LEU A C 1
ATOM 3339 O O . LEU A 1 420 ? 19.562 32.719 12.188 1 97 420 LEU A O 1
ATOM 3343 N N . ALA A 1 421 ? 18.375 30.797 11.992 1 97.44 421 ALA A N 1
ATOM 3344 C CA . ALA A 1 421 ? 17.094 31.5 11.828 1 97.44 421 ALA A CA 1
ATOM 3345 C C . ALA A 1 421 ? 16.828 32.438 13.016 1 97.44 421 ALA A C 1
ATOM 3347 O O . ALA A 1 421 ? 16.375 33.562 12.836 1 97.44 421 ALA A O 1
ATOM 3348 N N . ARG A 1 422 ? 17.188 32 14.141 1 95.44 422 ARG A N 1
ATOM 3349 C CA . ARG A 1 422 ? 16.891 32.719 15.367 1 95.44 422 ARG A CA 1
ATOM 3350 C C . ARG A 1 422 ? 17.953 33.781 15.641 1 95.44 422 ARG A C 1
ATOM 3352 O O . ARG A 1 422 ? 17.641 34.969 15.875 1 95.44 422 ARG A O 1
ATOM 3359 N N . LYS A 1 423 ? 19.203 33.406 15.547 1 92.56 423 LYS A N 1
ATOM 3360 C CA . LYS A 1 423 ? 20.312 34.25 16.016 1 92.56 423 LYS A CA 1
ATOM 3361 C C . LYS A 1 423 ? 20.688 35.312 14.984 1 92.56 423 LYS A C 1
ATOM 3363 O O . LYS A 1 423 ? 21.031 36.438 15.344 1 92.56 423 LYS A O 1
ATOM 3368 N N . VAL A 1 424 ? 20.672 34.875 13.766 1 94.25 424 VAL A N 1
ATOM 3369 C CA . VAL A 1 424 ? 21.156 35.781 12.719 1 94.25 424 VAL A CA 1
ATOM 3370 C C . VAL A 1 424 ? 19.984 36.562 12.117 1 94.25 424 VAL A C 1
ATOM 3372 O O . VAL A 1 424 ? 20.125 37.719 11.773 1 94.25 424 VAL A O 1
ATOM 3375 N N . TYR A 1 425 ? 18.797 36 12.094 1 95.88 425 TYR A N 1
ATOM 3376 C CA . TYR A 1 425 ? 17.703 36.594 11.32 1 95.88 425 TYR A CA 1
ATOM 3377 C C . TYR A 1 425 ? 16.516 36.906 12.219 1 95.88 425 TYR A C 1
ATOM 3379 O O . TYR A 1 425 ? 15.484 37.406 11.742 1 95.88 425 TYR A O 1
ATOM 3387 N N . ASN A 1 426 ? 16.609 36.656 13.461 1 94.38 426 ASN A N 1
ATOM 3388 C CA . ASN A 1 426 ? 15.617 37 14.469 1 94.38 426 ASN A CA 1
ATOM 3389 C C . ASN A 1 426 ? 14.25 36.406 14.156 1 94.38 426 ASN A C 1
ATOM 3391 O O . ASN A 1 426 ? 13.227 37.094 14.242 1 94.38 426 ASN A O 1
ATOM 3395 N N . LEU A 1 427 ? 14.219 35.156 13.703 1 96.62 427 LEU A N 1
ATOM 3396 C CA . LEU A 1 427 ? 12.977 34.438 13.453 1 96.62 427 LEU A CA 1
ATOM 3397 C C . LEU A 1 427 ? 12.641 33.5 14.617 1 96.62 427 LEU A C 1
ATOM 3399 O O . LEU A 1 427 ? 13.469 33.312 15.516 1 96.62 427 LEU A O 1
ATOM 3403 N N . SER A 1 428 ? 11.461 33.062 14.648 1 95.38 428 SER A N 1
ATOM 3404 C CA . SER A 1 428 ? 11.031 32.156 15.695 1 95.38 428 SER A CA 1
ATOM 3405 C C . SER A 1 428 ? 10.164 31.031 15.133 1 95.38 428 SER A C 1
ATOM 3407 O O . SER A 1 428 ? 9.641 31.141 14.023 1 95.38 428 SER A O 1
ATOM 3409 N N . THR A 1 429 ? 10.023 29.953 15.891 1 96.75 429 THR A N 1
ATOM 3410 C CA . THR A 1 429 ? 9.25 28.797 15.469 1 96.75 429 THR A CA 1
ATOM 3411 C C . THR A 1 429 ? 7.758 29.094 15.5 1 96.75 429 THR A C 1
ATOM 3413 O O . THR A 1 429 ? 7.254 29.672 16.469 1 96.75 429 THR A O 1
ATOM 3416 N N . ILE A 1 430 ? 7.078 28.766 14.414 1 96.56 430 ILE A N 1
ATOM 3417 C CA . ILE A 1 430 ? 5.621 28.812 14.367 1 96.56 430 ILE A CA 1
ATOM 3418 C C . ILE A 1 430 ? 5.051 27.469 14.852 1 96.56 430 ILE A C 1
ATOM 3420 O O . ILE A 1 430 ? 4.238 27.438 15.781 1 96.56 430 ILE A O 1
ATOM 3424 N N . LEU A 1 431 ? 5.457 26.391 14.211 1 97.62 431 LEU A N 1
ATOM 3425 C CA . LEU A 1 431 ? 5.164 25 14.562 1 97.62 431 LEU A CA 1
ATOM 3426 C C . LEU A 1 431 ? 6.371 24.109 14.297 1 97.62 431 LEU A C 1
ATOM 3428 O O . LEU A 1 431 ? 7.199 24.422 13.438 1 97.62 431 LEU A O 1
ATOM 3432 N N . TYR A 1 432 ? 6.484 23.047 15.078 1 98 432 TYR A N 1
ATOM 3433 C CA . TYR A 1 432 ? 7.449 22.016 14.734 1 98 432 TYR A CA 1
ATOM 3434 C C . TYR A 1 432 ? 6.824 20.969 13.812 1 98 432 TYR A C 1
ATOM 3436 O O . TYR A 1 432 ? 5.625 20.688 13.898 1 98 432 TYR A O 1
ATOM 3444 N N . SER A 1 433 ? 7.586 20.438 12.875 1 97.44 433 SER A N 1
ATOM 3445 C CA . SER A 1 433 ? 7.172 19.25 12.141 1 97.44 433 SER A CA 1
ATOM 3446 C C . SER A 1 433 ? 7.465 17.984 12.938 1 97.44 433 SER A C 1
ATOM 3448 O O . SER A 1 433 ? 8.602 17.75 13.352 1 97.44 433 SER A O 1
ATOM 3450 N N . GLU A 1 434 ? 6.469 17.281 13.203 1 96.62 434 GLU A N 1
ATOM 3451 C CA . GLU A 1 434 ? 6.703 15.984 13.836 1 96.62 434 GLU A CA 1
ATOM 3452 C C . GLU A 1 434 ? 7.461 15.039 12.914 1 96.62 434 GLU A C 1
ATOM 3454 O O . GLU A 1 434 ? 7.062 14.844 11.758 1 96.62 434 GLU A O 1
ATOM 3459 N N . THR A 1 435 ? 8.516 14.477 13.438 1 95.62 435 THR A N 1
ATOM 3460 C CA . THR A 1 435 ? 9.352 13.594 12.633 1 95.62 435 THR A CA 1
ATOM 3461 C C . THR A 1 435 ? 8.898 12.141 12.766 1 95.62 435 THR A C 1
ATOM 3463 O O . THR A 1 435 ? 8.562 11.695 13.867 1 95.62 435 THR A O 1
ATOM 3466 N N . GLU A 1 436 ? 8.844 11.5 11.617 1 93.38 436 GLU A N 1
ATOM 3467 C CA . GLU A 1 436 ? 8.492 10.086 11.617 1 93.38 436 GLU A CA 1
ATOM 3468 C C . GLU A 1 436 ? 9.391 9.289 12.555 1 93.38 436 GLU A C 1
ATOM 3470 O O . GLU A 1 436 ? 10.562 9.633 12.734 1 93.38 436 GLU A O 1
ATOM 3475 N N . MET A 1 437 ? 8.852 8.211 12.977 1 85.5 437 MET A N 1
ATOM 3476 C CA . MET A 1 437 ? 9.609 7.355 13.883 1 85.5 437 MET A CA 1
ATOM 3477 C C . MET A 1 437 ? 10.922 6.906 13.242 1 85.5 437 MET A C 1
ATOM 3479 O O . MET A 1 437 ? 10.945 6.535 12.062 1 85.5 437 MET A O 1
ATOM 3483 N N . ASP A 1 438 ? 12.023 7.016 13.875 1 81.06 438 ASP A N 1
ATOM 3484 C CA . ASP A 1 438 ? 13.367 6.562 13.508 1 81.06 438 ASP A CA 1
ATOM 3485 C C . ASP A 1 438 ? 13.961 7.449 12.414 1 81.06 438 ASP A C 1
ATOM 3487 O O . ASP A 1 438 ? 14.906 7.051 11.734 1 81.06 438 ASP A O 1
ATOM 3491 N N . LYS A 1 439 ? 13.367 8.594 12.18 1 90.56 439 LYS A N 1
ATOM 3492 C CA . LYS A 1 439 ? 13.906 9.5 11.164 1 90.56 439 LYS A CA 1
ATOM 3493 C C . LYS A 1 439 ? 14.344 10.82 11.781 1 90.56 439 LYS A C 1
ATOM 3495 O O . LYS A 1 439 ? 14.484 11.828 11.078 1 90.56 439 LYS A O 1
ATOM 3500 N N . ASN A 1 440 ? 14.508 10.828 13.055 1 91.94 440 ASN A N 1
ATOM 3501 C CA . ASN A 1 440 ? 15.008 12.023 13.734 1 91.94 440 ASN A CA 1
ATOM 3502 C C . ASN A 1 440 ? 16.406 12.391 13.266 1 91.94 440 ASN A C 1
ATOM 3504 O O . ASN A 1 440 ? 17.125 11.555 12.719 1 91.94 440 ASN A O 1
ATOM 3508 N N . SER A 1 441 ? 16.703 13.609 13.453 1 92.75 441 SER A N 1
ATOM 3509 C CA . SER A 1 441 ? 18.062 14.047 13.195 1 92.75 441 SER A CA 1
ATOM 3510 C C . SER A 1 441 ? 19.016 13.609 14.305 1 92.75 441 SER A C 1
ATOM 3512 O O . SER A 1 441 ? 18.891 14.07 15.445 1 92.75 441 SER A O 1
ATOM 3514 N N . VAL A 1 442 ? 19.953 12.75 13.992 1 92.06 442 VAL A N 1
ATOM 3515 C CA . VAL A 1 442 ? 20.891 12.219 14.977 1 92.06 442 VAL A CA 1
ATOM 3516 C C . VAL A 1 442 ? 22.312 12.648 14.625 1 92.06 442 VAL A C 1
ATOM 3518 O O . VAL A 1 442 ? 22.797 12.391 13.523 1 92.06 442 VAL A O 1
ATOM 3521 N N . THR A 1 443 ? 22.969 13.312 15.562 1 93.69 443 THR A N 1
ATOM 3522 C CA . THR A 1 443 ? 24.344 13.766 15.367 1 93.69 443 THR A CA 1
ATOM 3523 C C . THR A 1 443 ? 25.328 12.875 16.125 1 93.69 443 THR A C 1
ATOM 3525 O O . THR A 1 443 ? 25.078 12.523 17.281 1 93.69 443 THR A O 1
ATOM 3528 N N . PHE A 1 444 ? 26.484 12.562 15.43 1 91.81 444 PHE A N 1
ATOM 3529 C CA . PHE A 1 444 ? 27.5 11.727 16.031 1 91.81 444 PHE A CA 1
ATOM 3530 C C . PHE A 1 444 ? 28.891 12.32 15.805 1 91.81 444 PHE A C 1
ATOM 3532 O O . PHE A 1 444 ? 29.078 13.141 14.906 1 91.81 444 PHE A O 1
ATOM 3539 N N . ALA A 1 445 ? 29.703 11.891 16.688 1 94.75 445 ALA A N 1
ATOM 3540 C CA . ALA A 1 445 ? 31.141 12.109 16.484 1 94.75 445 ALA A CA 1
ATOM 3541 C C . ALA A 1 445 ? 31.828 10.844 16 1 94.75 445 ALA A C 1
ATOM 3543 O O . ALA A 1 445 ? 31.703 9.781 16.625 1 94.75 445 ALA A O 1
ATOM 3544 N N . MET A 1 446 ? 32.469 10.961 14.914 1 93.06 446 MET A N 1
ATOM 3545 C CA . MET A 1 446 ? 33.031 9.766 14.289 1 93.06 446 MET A CA 1
ATOM 3546 C C . MET A 1 446 ? 34.531 9.914 14.117 1 93.06 446 MET A C 1
ATOM 3548 O O . MET A 1 446 ? 35.031 10.984 13.734 1 93.06 446 MET A O 1
ATOM 3552 N N . ILE A 1 447 ? 35.281 8.875 14.43 1 94.56 447 ILE A N 1
ATOM 3553 C CA . ILE A 1 447 ? 36.719 8.828 14.242 1 94.56 447 ILE A CA 1
ATOM 3554 C C . ILE A 1 447 ? 37.094 7.613 13.406 1 94.56 447 ILE A C 1
ATOM 3556 O O . ILE A 1 447 ? 36.281 6.707 13.211 1 94.56 447 ILE A O 1
ATOM 3560 N N . ARG A 1 448 ? 38.25 7.566 12.875 1 93.38 448 ARG A N 1
ATOM 3561 C CA . ARG A 1 448 ? 38.719 6.414 12.125 1 93.38 448 ARG A CA 1
ATOM 3562 C C . ARG A 1 448 ? 39.125 5.277 13.062 1 93.38 448 ARG A C 1
ATOM 3564 O O . ARG A 1 448 ? 39.719 5.516 14.125 1 93.38 448 ARG A O 1
ATOM 3571 N N . GLU A 1 449 ? 38.781 4.16 12.648 1 90.56 449 GLU A N 1
ATOM 3572 C CA . GLU A 1 449 ? 39.219 2.975 13.383 1 90.56 449 GLU A CA 1
ATOM 3573 C C . GLU A 1 449 ? 40.688 2.643 13.078 1 90.56 449 GLU A C 1
ATOM 3575 O O . GLU A 1 449 ? 41.031 2.438 11.914 1 90.56 449 GLU A O 1
ATOM 3580 N N . PRO A 1 450 ? 41.438 2.621 14.18 1 87.31 450 PRO A N 1
ATOM 3581 C CA . PRO A 1 450 ? 42.875 2.326 13.906 1 87.31 450 PRO A CA 1
ATOM 3582 C C . PRO A 1 450 ? 43.125 0.844 13.648 1 87.31 450 PRO A C 1
ATOM 3584 O O . PRO A 1 450 ? 42.312 -0.003 14.039 1 87.31 450 PRO A O 1
ATOM 3587 N N . LYS A 1 451 ? 44.156 0.487 12.859 1 77.62 451 LYS A N 1
ATOM 3588 C CA . LYS A 1 451 ? 44.531 -0.891 12.547 1 77.62 451 LYS A CA 1
ATOM 3589 C C . LYS A 1 451 ? 45 -1.631 13.797 1 77.62 451 LYS A C 1
ATOM 3591 O O . LYS A 1 451 ? 44.688 -2.809 13.984 1 77.62 451 LYS A O 1
ATOM 3596 N N . GLU A 1 452 ? 45.812 -1.037 14.766 1 79.56 452 GLU A N 1
ATOM 3597 C CA . GLU A 1 452 ? 46.406 -1.705 15.922 1 79.56 452 GLU A CA 1
ATOM 3598 C C . GLU A 1 452 ? 45.938 -1.068 17.219 1 79.56 452 GLU A C 1
ATOM 3600 O O . GLU A 1 452 ? 46.719 -0.935 18.172 1 79.56 452 GLU A O 1
ATOM 3605 N N . ASP A 1 453 ? 44.656 -0.637 17.375 1 76.38 453 ASP A N 1
ATOM 3606 C CA . ASP A 1 453 ? 44.031 -0.087 18.578 1 76.38 453 ASP A CA 1
ATOM 3607 C C . ASP A 1 453 ? 44.781 1.174 19.047 1 76.38 453 ASP A C 1
ATOM 3609 O O . ASP A 1 453 ? 44.75 1.493 20.234 1 76.38 453 ASP A O 1
ATOM 3613 N N . ASN A 1 454 ? 45.562 1.771 18.141 1 84.44 454 ASN A N 1
ATOM 3614 C CA . ASN A 1 454 ? 46.188 3.041 18.453 1 84.44 454 ASN A CA 1
ATOM 3615 C C . ASN A 1 454 ? 45.281 4.227 18.125 1 84.44 454 ASN A C 1
ATOM 3617 O O . ASN A 1 454 ? 45.562 4.969 17.188 1 84.44 454 ASN A O 1
ATOM 3621 N N . TYR A 1 455 ? 44.375 4.3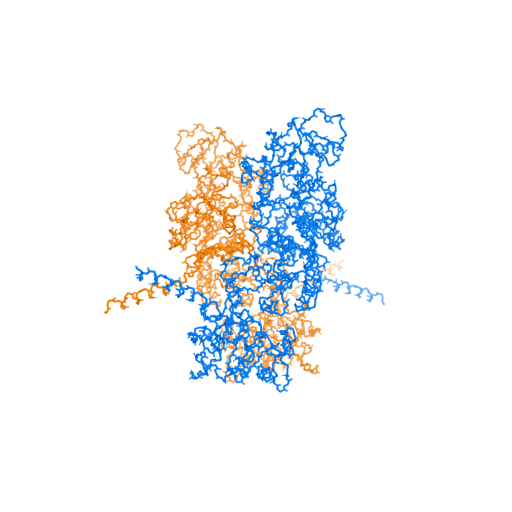98 19.078 1 87.88 455 TYR A N 1
ATOM 3622 C CA . TYR A 1 455 ? 43.406 5.465 18.844 1 87.88 455 TYR A CA 1
ATOM 3623 C C . TYR A 1 455 ? 44.031 6.832 19.109 1 87.88 455 TYR A C 1
ATOM 3625 O O . TYR A 1 455 ? 44.656 7.055 20.141 1 87.88 455 TYR A O 1
ATOM 3633 N N . LEU A 1 456 ? 43.875 7.719 18.094 1 87.62 456 LEU A N 1
ATOM 3634 C CA . LEU A 1 456 ? 44.281 9.109 18.266 1 87.62 456 LEU A CA 1
ATOM 3635 C C . LEU A 1 456 ? 43.406 9.828 19.266 1 87.62 456 LEU A C 1
ATOM 3637 O O . LEU A 1 456 ? 43.844 10.766 19.938 1 87.62 456 LEU A O 1
ATOM 3641 N N . ILE A 1 457 ? 42.125 9.43 19.297 1 94.06 457 ILE A N 1
ATOM 3642 C CA . ILE A 1 457 ? 41.125 10.016 20.156 1 94.06 457 ILE A CA 1
ATOM 3643 C C . ILE A 1 457 ? 40.375 8.914 20.906 1 94.06 457 ILE A C 1
ATOM 3645 O O . ILE A 1 457 ? 39.75 8.047 20.297 1 94.06 457 ILE A O 1
ATOM 3649 N N . LYS A 1 458 ? 40.469 8.938 22.203 1 92.38 458 LYS A N 1
ATOM 3650 C CA . LYS A 1 458 ? 39.812 7.922 23.016 1 92.38 458 LYS A CA 1
ATOM 3651 C C . LYS A 1 458 ? 38.719 8.539 23.891 1 92.38 458 LYS A C 1
ATOM 3653 O O . LYS A 1 458 ? 37.844 7.836 24.375 1 92.38 458 LYS A O 1
ATOM 3658 N N . ASN A 1 459 ? 38.938 9.789 24.141 1 92.25 459 ASN A N 1
ATOM 3659 C CA . ASN A 1 459 ? 37.969 10.562 24.922 1 92.25 459 ASN A CA 1
ATOM 3660 C C . ASN A 1 459 ? 37.938 12.023 24.469 1 92.25 459 ASN A C 1
ATOM 3662 O O . ASN A 1 459 ? 38.656 12.414 23.547 1 92.25 459 ASN A O 1
ATOM 3666 N N . PHE A 1 460 ? 37.156 12.828 25.047 1 92.88 460 PHE A N 1
ATOM 3667 C CA . PHE A 1 460 ? 36.969 14.211 24.641 1 92.88 460 PHE A CA 1
ATOM 3668 C C . PHE A 1 460 ? 38.219 15.039 24.922 1 92.88 460 PHE A C 1
ATOM 3670 O O . PHE A 1 460 ? 38.531 15.992 24.203 1 92.88 460 PHE A O 1
ATOM 3677 N N . GLN A 1 461 ? 38.906 14.664 25.906 1 92.44 461 GLN A N 1
ATOM 3678 C CA . GLN A 1 461 ? 40.125 15.406 26.266 1 92.44 461 GLN A CA 1
ATOM 3679 C C . GLN A 1 461 ? 41.188 15.289 25.172 1 92.44 461 GLN A C 1
ATOM 3681 O O . GLN A 1 461 ? 41.969 16.219 24.953 1 92.44 461 GLN A O 1
ATOM 3686 N N . ASP A 1 462 ? 41.094 14.195 24.516 1 95.31 462 ASP A N 1
ATOM 3687 C CA . ASP A 1 462 ? 42.062 13.945 23.469 1 95.31 462 ASP A CA 1
ATOM 3688 C C . ASP A 1 462 ? 41.812 14.828 22.25 1 95.31 462 ASP A C 1
ATOM 3690 O O . ASP A 1 462 ? 42.594 14.852 21.312 1 95.31 462 ASP A O 1
ATOM 3694 N N . LEU A 1 463 ? 40.75 15.602 22.266 1 96.69 463 LEU A N 1
ATOM 3695 C CA . LEU A 1 463 ? 40.406 16.453 21.125 1 96.69 463 LEU A CA 1
ATOM 3696 C C . LEU A 1 463 ? 41.375 17.625 21.016 1 96.69 463 LEU A C 1
ATOM 3698 O O . LEU A 1 463 ? 41.469 18.25 19.953 1 96.69 463 LEU A O 1
ATOM 3702 N N . ASN A 1 464 ? 42.062 17.875 22.109 1 95.62 464 ASN A N 1
ATOM 3703 C CA . ASN A 1 464 ? 43 19 22.125 1 95.62 464 ASN A CA 1
ATOM 3704 C C . ASN A 1 464 ? 44.094 18.828 21.062 1 95.62 464 ASN A C 1
ATOM 3706 O O . ASN A 1 464 ? 44.719 17.797 20.984 1 95.62 464 ASN A O 1
ATOM 3710 N N . ASP A 1 465 ? 44.188 19.812 20.203 1 95.56 465 ASP A N 1
ATOM 3711 C CA . ASP A 1 465 ? 45.219 19.922 19.172 1 95.56 465 ASP A CA 1
ATOM 3712 C C . ASP A 1 465 ? 44.969 18.938 18.031 1 95.56 465 ASP A C 1
ATOM 3714 O O . ASP A 1 465 ? 45.875 18.578 17.281 1 95.56 465 ASP A O 1
ATOM 3718 N N . LYS A 1 466 ? 43.781 18.406 17.984 1 97.31 466 LYS A N 1
ATOM 3719 C CA . LYS A 1 466 ? 43.375 17.594 16.844 1 97.31 466 LYS A CA 1
ATOM 3720 C C . LYS A 1 466 ? 42.656 18.438 15.797 1 97.31 466 LYS A C 1
ATOM 3722 O O . LYS A 1 466 ? 42.406 19.625 16 1 97.31 466 LYS A O 1
ATOM 3727 N N . LYS A 1 467 ? 42.312 17.828 14.656 1 97.25 467 LYS A N 1
ATOM 3728 C CA . LYS A 1 467 ? 41.594 18.516 13.578 1 97.25 467 LYS A CA 1
ATOM 3729 C C . LYS A 1 467 ? 40.188 18 13.453 1 97.25 467 LYS A C 1
ATOM 3731 O O . LYS A 1 467 ? 39.938 16.781 13.438 1 97.25 467 LYS A O 1
ATOM 3736 N N . ALA A 1 468 ? 39.281 18.938 13.367 1 98 468 ALA A N 1
ATOM 3737 C CA . ALA A 1 468 ? 37.875 18.562 13.359 1 98 468 ALA A CA 1
ATOM 3738 C C . ALA A 1 468 ? 37.219 18.891 12.023 1 98 468 ALA A C 1
ATOM 3740 O O . ALA A 1 468 ? 37.594 19.859 11.359 1 98 468 ALA A O 1
ATOM 3741 N N . CYS A 1 469 ? 36.281 18.078 11.617 1 97.19 469 CYS A N 1
ATOM 3742 C CA . CYS A 1 469 ? 35.469 18.312 10.414 1 97.19 469 CYS A CA 1
ATOM 3743 C C . CYS A 1 469 ? 34 18.516 10.758 1 97.19 469 CYS A C 1
ATOM 3745 O O . CYS A 1 469 ? 33.375 17.625 11.344 1 97.19 469 CYS A O 1
ATOM 3747 N N . PHE A 1 470 ? 33.438 19.641 10.422 1 97.44 470 PHE A N 1
ATOM 3748 C CA . PHE A 1 470 ? 32 19.953 10.609 1 97.44 470 PHE A CA 1
ATOM 3749 C C . PHE A 1 470 ? 31.312 20.125 9.266 1 97.44 470 PHE A C 1
ATOM 3751 O O . PHE A 1 470 ? 31.922 20.609 8.305 1 97.44 470 PHE A O 1
ATOM 3758 N N . PRO A 1 471 ? 30 19.766 9.234 1 96.25 471 PRO A N 1
ATOM 3759 C CA . PRO A 1 471 ? 29.281 19.938 7.973 1 96.25 471 PRO A CA 1
ATOM 3760 C C . PRO A 1 471 ? 29 21.406 7.648 1 96.25 471 PRO A C 1
ATOM 3762 O O . PRO A 1 471 ? 29.016 21.797 6.48 1 96.25 471 PRO A O 1
ATOM 3765 N N . GLU A 1 472 ? 28.719 22.141 8.703 1 96.69 472 GLU A N 1
ATOM 3766 C CA . GLU A 1 472 ? 28.312 23.531 8.508 1 96.69 472 GLU A CA 1
ATOM 3767 C C . GLU A 1 472 ? 28.344 24.312 9.812 1 96.69 472 GLU A C 1
ATOM 3769 O O . GLU A 1 472 ? 27.922 23.797 10.859 1 96.69 472 GLU A O 1
ATOM 3774 N N . TYR A 1 473 ? 28.891 25.578 9.695 1 96.75 473 TYR A N 1
ATOM 3775 C CA . TYR A 1 473 ? 28.922 26.438 10.883 1 96.75 473 TYR A CA 1
ATOM 3776 C C . TYR A 1 473 ? 27.516 26.828 11.305 1 96.75 473 TYR A C 1
ATOM 3778 O O . TYR A 1 473 ? 26.719 27.281 10.477 1 96.75 473 TYR A O 1
ATOM 3786 N N . GLY A 1 474 ? 27.172 26.641 12.57 1 95.94 474 GLY A N 1
ATOM 3787 C CA . GLY A 1 474 ? 25.875 27.031 13.086 1 95.94 474 GLY A CA 1
ATOM 3788 C C . GLY A 1 474 ? 24.812 25.953 12.93 1 95.94 474 GLY A C 1
ATOM 3789 O O . GLY A 1 474 ? 23.672 26.125 13.359 1 95.94 474 GLY A O 1
ATOM 3790 N N . GLY A 1 475 ? 25.188 24.828 12.289 1 96.62 475 GLY A N 1
ATOM 3791 C CA . GLY A 1 475 ? 24.266 23.719 12.117 1 96.62 475 GLY A CA 1
ATOM 3792 C C . GLY A 1 475 ? 24.156 22.844 13.336 1 96.62 475 GLY A C 1
ATOM 3793 O O . GLY A 1 475 ? 24.766 23.125 14.375 1 96.62 475 GLY A O 1
ATOM 3794 N N . LEU A 1 476 ? 23.438 21.797 13.242 1 96.62 476 LEU A N 1
ATOM 3795 C CA . LEU A 1 476 ? 23.141 20.922 14.375 1 96.62 476 LEU A CA 1
ATOM 3796 C C . LEU A 1 476 ? 24.391 20.234 14.883 1 96.62 476 LEU A C 1
ATOM 3798 O O . LEU A 1 476 ? 24.578 20.062 16.094 1 96.62 476 LEU A O 1
ATOM 3802 N N . SER A 1 477 ? 25.203 19.812 13.953 1 96.94 477 SER A N 1
ATOM 3803 C CA . SER A 1 477 ? 26.422 19.125 14.359 1 96.94 477 SER A CA 1
ATOM 3804 C C . SER A 1 477 ? 27.328 20.047 15.164 1 96.94 477 SER A C 1
ATOM 3806 O O . SER A 1 477 ? 27.906 19.641 16.172 1 96.94 477 SER A O 1
ATOM 3808 N N . TRP A 1 478 ? 27.547 21.281 14.703 1 97.12 478 TRP A N 1
ATOM 3809 C CA . TRP A 1 478 ? 28.312 22.297 15.422 1 97.12 478 TRP A CA 1
ATOM 3810 C C . TRP A 1 478 ? 27.75 22.516 16.812 1 97.12 478 TRP A C 1
ATOM 3812 O O . TRP A 1 478 ? 28.469 22.484 17.812 1 97.12 478 TRP A O 1
ATOM 3822 N N . LEU A 1 479 ? 26.438 22.688 16.906 1 97.25 479 LEU A N 1
ATOM 3823 C CA . LEU A 1 479 ? 25.766 22.953 18.172 1 97.25 479 LEU A CA 1
ATOM 3824 C C . LEU A 1 479 ? 25.859 21.766 19.109 1 97.25 479 LEU A C 1
ATOM 3826 O O . LEU A 1 479 ? 26.047 21.938 20.312 1 97.25 479 LEU A O 1
ATOM 3830 N N . SER A 1 480 ? 25.688 20.625 18.531 1 96.94 480 SER A N 1
ATOM 3831 C CA . SER A 1 480 ? 25.75 19.406 19.344 1 96.94 480 SER A CA 1
ATOM 3832 C C . SER A 1 480 ? 27.141 19.203 19.938 1 96.94 480 SER A C 1
ATOM 3834 O O . SER A 1 480 ? 27.266 18.797 21.094 1 96.94 480 SER A O 1
ATOM 3836 N N . PHE A 1 481 ? 28.172 19.484 19.156 1 96.69 481 PHE A N 1
ATOM 3837 C CA . PHE A 1 481 ? 29.531 19.391 19.672 1 96.69 481 PHE A CA 1
ATOM 3838 C C . PHE A 1 481 ? 29.75 20.391 20.812 1 96.69 481 PHE A C 1
ATOM 3840 O O . PHE A 1 481 ? 30.281 20.031 21.859 1 96.69 481 PHE A O 1
ATOM 3847 N N . ILE A 1 482 ? 29.344 21.641 20.5 1 96 482 ILE A N 1
ATOM 3848 C CA . ILE A 1 482 ? 29.547 22.688 21.5 1 96 482 ILE A CA 1
ATOM 3849 C C . ILE A 1 482 ? 28.875 22.266 22.812 1 96 482 ILE A C 1
ATOM 3851 O O . ILE A 1 482 ? 29.469 22.391 23.891 1 96 482 ILE A O 1
ATOM 3855 N N . ASN A 1 483 ? 27.672 21.781 22.688 1 95 483 ASN A N 1
ATOM 3856 C CA . ASN A 1 483 ? 26.938 21.359 23.875 1 95 483 ASN A CA 1
ATOM 3857 C C . ASN A 1 483 ? 27.672 20.234 24.609 1 95 483 ASN A C 1
ATOM 3859 O O . ASN A 1 483 ? 27.797 20.266 25.828 1 95 483 ASN A O 1
ATOM 3863 N N . ALA A 1 484 ? 28.109 19.25 23.859 1 93.81 484 ALA A N 1
ATOM 3864 C CA . ALA A 1 484 ? 28.844 18.125 24.453 1 93.81 484 ALA A CA 1
ATOM 3865 C C . ALA A 1 484 ? 30.156 18.594 25.078 1 93.81 484 ALA A C 1
ATOM 3867 O O . ALA A 1 484 ? 30.531 18.125 26.156 1 93.81 484 ALA A O 1
ATOM 3868 N N . ALA A 1 485 ? 30.859 19.469 24.375 1 94.19 485 ALA A N 1
ATOM 3869 C CA . ALA A 1 485 ? 32.125 19.969 24.859 1 94.19 485 ALA A CA 1
ATOM 3870 C C . ALA A 1 485 ? 31.969 20.75 26.156 1 94.19 485 ALA A C 1
ATOM 3872 O O . ALA A 1 485 ? 32.812 20.641 27.062 1 94.19 485 ALA A O 1
ATOM 3873 N N . ARG A 1 486 ? 30.953 21.5 26.188 1 92.56 486 ARG A N 1
ATOM 3874 C CA . ARG A 1 486 ? 30.672 22.25 27.406 1 92.56 486 ARG A CA 1
ATOM 3875 C C . ARG A 1 486 ? 30.297 21.312 28.562 1 92.56 486 ARG A C 1
ATOM 3877 O O . ARG A 1 486 ? 30.781 21.484 29.672 1 92.56 486 ARG A O 1
ATOM 3884 N N . GLN A 1 487 ? 29.516 20.359 28.328 1 90.12 487 GLN A N 1
ATOM 3885 C CA . GLN A 1 487 ? 29.062 19.438 29.344 1 90.12 487 GLN A CA 1
ATOM 3886 C C . GLN A 1 487 ? 30.203 18.594 29.891 1 90.12 487 GLN A C 1
ATOM 3888 O O . GLN A 1 487 ? 30.203 18.188 31.047 1 90.12 487 GLN A O 1
ATOM 3893 N N . ASN A 1 488 ? 31.203 18.391 29 1 91.12 488 ASN A N 1
ATOM 3894 C CA . ASN A 1 488 ? 32.344 17.578 29.406 1 91.12 488 ASN A CA 1
ATOM 3895 C C . ASN A 1 488 ? 33.531 18.453 29.828 1 91.12 488 ASN A C 1
ATOM 3897 O O . ASN A 1 488 ? 34.656 17.969 29.969 1 91.12 488 ASN A O 1
ATOM 3901 N N . ASN A 1 489 ? 33.375 19.719 29.906 1 91.25 489 ASN A N 1
ATOM 3902 C CA . ASN A 1 489 ? 34.344 20.719 30.406 1 91.25 489 ASN A CA 1
ATOM 3903 C C . ASN A 1 489 ? 35.594 20.766 29.562 1 91.25 489 ASN A C 1
ATOM 3905 O O . ASN A 1 489 ? 36.719 20.875 30.094 1 91.25 489 ASN A O 1
ATOM 3909 N N . ILE A 1 490 ? 35.375 20.609 28.359 1 93.19 490 ILE A N 1
ATOM 3910 C CA . ILE A 1 490 ? 36.469 20.703 27.406 1 93.19 490 ILE A CA 1
ATOM 3911 C C . ILE A 1 490 ? 36.656 22.156 26.984 1 93.19 490 ILE A C 1
ATOM 3913 O O . ILE A 1 490 ? 37.75 22.578 26.625 1 93.19 490 ILE A O 1
ATOM 3917 N N . ILE A 1 491 ? 35.562 22.828 26.844 1 92.94 491 ILE A N 1
ATOM 3918 C CA . ILE A 1 491 ? 35.562 24.281 26.609 1 92.94 491 ILE A CA 1
ATOM 3919 C C . ILE A 1 491 ? 34.844 25 27.734 1 92.94 491 ILE A C 1
ATOM 3921 O O . ILE A 1 491 ? 34.094 24.375 28.484 1 92.94 491 ILE A O 1
ATOM 3925 N N . SER A 1 492 ? 35.156 26.266 27.797 1 89.25 492 SER A N 1
ATOM 3926 C CA . SER A 1 492 ? 34.594 27.062 28.891 1 89.25 492 SER A CA 1
ATOM 3927 C C . SER A 1 492 ? 33.094 27.125 28.812 1 89.25 492 SER A C 1
ATOM 3929 O O . SER A 1 492 ? 32.5 27.266 27.734 1 89.25 492 SER A O 1
ATOM 3931 N N . SER A 1 493 ? 32.469 27 29.922 1 85.81 493 SER A N 1
ATOM 3932 C CA . SER A 1 493 ? 31.016 27.141 30 1 85.81 493 SER A CA 1
ATOM 3933 C C . SER A 1 493 ? 30.609 28.578 30.266 1 85.81 493 SER A C 1
ATOM 3935 O O . SER A 1 493 ? 29.422 28.922 30.203 1 85.81 493 SER A O 1
ATOM 3937 N N . LYS A 1 494 ? 31.594 29.422 30.453 1 84.81 494 LYS A N 1
ATOM 3938 C CA . LYS A 1 494 ? 31.312 30.797 30.844 1 84.81 494 LYS A CA 1
ATOM 3939 C C . LYS A 1 494 ? 31.312 31.719 29.641 1 84.81 494 LYS A C 1
ATOM 3941 O O . LYS A 1 494 ? 30.719 32.812 29.672 1 84.81 494 LYS A O 1
ATOM 3946 N N . SER A 1 495 ? 32.031 31.391 28.625 1 86.44 495 SER A N 1
ATOM 3947 C CA . SER A 1 495 ? 32.094 32.188 27.422 1 86.44 495 SER A CA 1
ATOM 3948 C C . SER A 1 495 ? 31.219 31.625 26.312 1 86.44 495 SER A C 1
ATOM 3950 O O . SER A 1 495 ? 31.109 30.406 26.172 1 86.44 495 SER A O 1
ATOM 3952 N N . CYS A 1 496 ? 30.641 32.594 25.594 1 89.25 496 CYS A N 1
ATOM 3953 C CA . CYS A 1 496 ? 29.812 32.156 24.484 1 89.25 496 CYS A CA 1
ATOM 3954 C C . CYS A 1 496 ? 30.5 32.406 23.156 1 89.25 496 CYS A C 1
ATOM 3956 O O . CYS A 1 496 ? 29.875 32.281 22.094 1 89.25 496 CYS A O 1
ATOM 3958 N N . ASP A 1 497 ? 31.703 32.844 23.203 1 91.5 497 ASP A N 1
ATOM 3959 C CA . ASP A 1 497 ? 32.469 33 21.969 1 91.5 497 ASP A CA 1
ATOM 3960 C C . ASP A 1 497 ? 32.938 31.641 21.438 1 91.5 497 ASP A C 1
ATOM 3962 O O . ASP A 1 497 ? 34.125 31.344 21.5 1 91.5 497 ASP A O 1
ATOM 3966 N N . TYR A 1 498 ? 32.062 30.969 20.875 1 94.19 498 TYR A N 1
ATOM 3967 C CA . TYR A 1 498 ? 32.281 29.562 20.531 1 94.19 498 TYR A CA 1
ATOM 3968 C C . TYR A 1 498 ? 33.344 29.438 19.453 1 94.19 498 TYR A C 1
ATOM 3970 O O . TYR A 1 498 ? 34.188 28.547 19.5 1 94.19 498 TYR A O 1
ATOM 3978 N N . PRO A 1 499 ? 33.312 30.312 18.359 1 95.25 499 PRO A N 1
ATOM 3979 C CA . PRO A 1 499 ? 34.406 30.219 17.391 1 95.25 499 PRO A CA 1
ATOM 3980 C C . PRO A 1 499 ? 35.781 30.312 18.031 1 95.25 499 PRO A C 1
ATOM 3982 O O . PRO A 1 499 ? 36.688 29.531 17.703 1 95.25 499 PRO A O 1
ATOM 3985 N N . LEU A 1 500 ? 35.938 31.203 18.969 1 95.44 500 LEU A N 1
ATOM 3986 C CA . LEU A 1 500 ? 37.219 31.359 19.656 1 95.44 500 LEU A CA 1
ATOM 3987 C C . LEU A 1 500 ? 37.531 30.125 20.5 1 95.44 500 LEU A C 1
ATOM 3989 O O . LEU A 1 500 ? 38.656 29.609 20.453 1 95.44 500 LEU A O 1
ATOM 3993 N N . LEU A 1 501 ? 36.594 29.688 21.281 1 95.81 501 LEU A N 1
ATOM 3994 C CA . LEU A 1 501 ? 36.781 28.547 22.156 1 95.81 501 LEU A CA 1
ATOM 3995 C C . LEU A 1 501 ? 37.188 27.312 21.344 1 95.81 501 LEU A C 1
ATOM 3997 O O . LEU A 1 501 ? 38.094 26.562 21.75 1 95.81 501 LEU A O 1
ATOM 4001 N N . VAL A 1 502 ? 36.531 27.109 20.234 1 97.06 502 VAL A N 1
ATOM 4002 C CA . VAL A 1 502 ? 36.781 25.938 19.406 1 97.06 502 VAL A CA 1
ATOM 4003 C C . VAL A 1 502 ? 38.125 26.078 18.719 1 97.06 502 VAL A C 1
ATOM 4005 O O . VAL A 1 502 ? 38.875 25.094 18.562 1 97.06 502 VAL A O 1
ATOM 4008 N N . SER A 1 503 ? 38.469 27.297 18.312 1 96.62 503 SER A N 1
ATOM 4009 C CA . SER A 1 503 ? 39.781 27.547 17.688 1 96.62 503 SER A CA 1
ATOM 4010 C C . SER A 1 503 ? 40.938 27.281 18.656 1 96.62 503 SER A C 1
ATOM 4012 O O . SER A 1 503 ? 42.031 26.922 18.25 1 96.62 503 SER A O 1
ATOM 4014 N N . GLU A 1 504 ? 40.656 27.453 19.922 1 96.06 504 GLU A N 1
ATOM 4015 C CA . GLU A 1 504 ? 41.656 27.188 20.953 1 96.06 504 GLU A CA 1
ATOM 4016 C C . GLU A 1 504 ? 41.781 25.703 21.25 1 96.06 504 GLU A C 1
ATOM 4018 O O . GLU A 1 504 ? 42.844 25.234 21.656 1 96.06 504 GLU A O 1
ATOM 4023 N N . LEU A 1 505 ? 40.75 25.031 21.078 1 96.81 505 LEU A N 1
ATOM 4024 C CA . LEU A 1 505 ? 40.719 23.609 21.375 1 96.81 505 LEU A CA 1
ATOM 4025 C C . LEU A 1 505 ? 41.406 22.812 20.281 1 96.81 505 LEU A C 1
ATOM 4027 O O . LEU A 1 505 ? 42.25 21.969 20.578 1 96.81 505 LEU A O 1
ATOM 4031 N N . PHE A 1 506 ? 41.094 23.094 19.047 1 97.5 506 PHE A N 1
ATOM 4032 C CA . PHE A 1 506 ? 41.594 22.297 17.922 1 97.5 506 PHE A CA 1
ATOM 4033 C C . PHE A 1 506 ? 42.781 22.969 17.281 1 97.5 506 PHE A C 1
ATOM 4035 O O . PHE A 1 506 ? 42.906 24.203 17.312 1 97.5 506 PHE A O 1
ATOM 4042 N N . SER A 1 507 ? 43.656 22.156 16.688 1 96.62 507 SER A N 1
ATOM 4043 C CA . SER A 1 507 ? 44.781 22.703 15.922 1 96.62 507 SER A CA 1
ATOM 4044 C C . SER A 1 507 ? 44.344 23.203 14.547 1 96.62 507 SER A C 1
ATOM 4046 O O . SER A 1 507 ? 45.031 24 13.914 1 96.62 507 SER A O 1
ATOM 4048 N N . GLY A 1 508 ? 43.188 22.75 14.086 1 95.75 508 GLY A N 1
ATOM 4049 C CA . GLY A 1 508 ? 42.531 23.109 12.836 1 95.75 508 GLY A CA 1
ATOM 4050 C C . GLY A 1 508 ? 41.188 22.484 12.664 1 95.75 508 GLY A C 1
ATOM 4051 O O . GLY A 1 508 ? 40.844 21.531 13.367 1 95.75 508 GLY A O 1
ATOM 4052 N N . ALA A 1 509 ? 40.438 23.062 11.758 1 97.06 509 ALA A N 1
ATOM 4053 C CA . ALA A 1 509 ? 39.125 22.484 11.484 1 97.06 509 ALA A CA 1
ATOM 4054 C C . ALA A 1 509 ? 38.625 22.891 10.094 1 97.06 509 ALA A C 1
ATOM 4056 O O . ALA A 1 509 ? 39.25 23.688 9.414 1 97.06 509 ALA A O 1
ATOM 4057 N N . CYS A 1 510 ? 37.75 22.188 9.641 1 96.69 510 CYS A N 1
ATOM 4058 C CA . CYS A 1 510 ? 36.969 22.609 8.492 1 96.69 510 CYS A CA 1
ATOM 4059 C C . CYS A 1 510 ? 35.531 22.859 8.898 1 96.69 510 CYS A C 1
ATOM 4061 O O . CYS A 1 510 ? 34.781 21.922 9.227 1 96.69 510 CYS A O 1
ATOM 4063 N N . THR A 1 511 ? 35.156 24.094 8.898 1 96.56 511 THR A N 1
ATOM 4064 C CA . THR A 1 511 ? 33.812 24.531 9.312 1 96.56 511 THR A CA 1
ATOM 4065 C C . THR A 1 511 ? 33.188 25.406 8.234 1 96.56 511 THR A C 1
ATOM 4067 O O . THR A 1 511 ? 33.031 26.609 8.398 1 96.56 511 THR A O 1
ATOM 4070 N N . PRO A 1 512 ? 32.594 24.766 7.281 1 96.12 512 PRO A N 1
ATOM 4071 C CA . PRO A 1 512 ? 32.031 25.516 6.164 1 96.12 512 PRO A CA 1
ATOM 4072 C C . PRO A 1 512 ? 30.984 26.531 6.617 1 96.12 512 PRO A C 1
ATOM 4074 O O . PRO A 1 512 ? 30.141 26.219 7.449 1 96.12 512 PRO A O 1
ATOM 4077 N N . GLY A 1 513 ? 31.062 27.797 6.035 1 95.19 513 GLY A N 1
ATOM 4078 C CA . GLY A 1 513 ? 30.062 28.812 6.297 1 95.19 513 GLY A CA 1
ATOM 4079 C C . GLY A 1 513 ? 30.469 29.797 7.375 1 95.19 513 GLY A C 1
ATOM 4080 O O . GLY A 1 513 ? 29.812 30.812 7.574 1 95.19 513 GLY A O 1
ATOM 4081 N N . ILE A 1 514 ? 31.578 29.547 8.102 1 94.62 514 ILE A N 1
ATOM 4082 C CA . ILE A 1 514 ? 31.969 30.375 9.25 1 94.62 514 ILE A CA 1
ATOM 4083 C C . ILE A 1 514 ? 32.344 31.781 8.789 1 94.62 514 ILE A C 1
ATOM 4085 O O . ILE A 1 514 ? 32.188 32.75 9.539 1 94.62 514 ILE A O 1
ATOM 4089 N N . GLU A 1 515 ? 32.719 31.891 7.484 1 91.19 515 GLU A N 1
ATOM 4090 C CA . GLU A 1 515 ? 33.094 33.188 6.934 1 91.19 515 GLU A CA 1
ATOM 4091 C C . GLU A 1 515 ? 31.969 33.781 6.113 1 91.19 515 GLU A C 1
ATOM 4093 O O . GLU A 1 515 ? 32.094 34.906 5.57 1 91.19 515 GLU A O 1
ATOM 4098 N N . ASP A 1 516 ? 30.906 33.062 6.043 1 91.12 516 ASP A N 1
ATOM 4099 C CA . ASP A 1 516 ? 29.781 33.469 5.203 1 91.12 516 ASP A CA 1
ATOM 4100 C C . ASP A 1 516 ? 28.906 34.469 5.941 1 91.12 516 ASP A C 1
ATOM 4102 O O . ASP A 1 516 ? 28.547 34.281 7.102 1 91.12 516 ASP A O 1
ATOM 4106 N N . PHE A 1 517 ? 28.469 35.469 5.258 1 89.62 517 PHE A N 1
ATOM 4107 C CA . PHE A 1 517 ? 27.625 36.5 5.832 1 89.62 517 PHE A CA 1
ATOM 4108 C C . PHE A 1 517 ? 26.266 35.906 6.238 1 89.62 517 PHE A C 1
ATOM 4110 O O . PHE A 1 517 ? 25.625 36.406 7.164 1 89.62 517 PHE A O 1
ATOM 4117 N N . ASP A 1 518 ? 25.875 34.875 5.578 1 92 518 ASP A N 1
ATOM 4118 C CA . ASP A 1 518 ? 24.594 34.25 5.859 1 92 518 ASP A CA 1
ATOM 4119 C C . ASP A 1 518 ? 24.625 33.531 7.207 1 92 518 ASP A C 1
ATOM 4121 O O . ASP A 1 518 ? 23.578 33.25 7.785 1 92 518 ASP A O 1
ATOM 4125 N N . HIS A 1 519 ? 25.797 33.281 7.711 1 93.69 519 HIS A N 1
ATOM 4126 C CA . HIS A 1 519 ? 25.922 32.438 8.906 1 93.69 519 HIS A CA 1
ATOM 4127 C C . HIS A 1 519 ? 26.25 33.281 10.133 1 93.69 519 HIS A C 1
ATOM 4129 O O . HIS A 1 519 ? 26.156 32.812 11.266 1 93.69 519 HIS A O 1
ATOM 4135 N N . SER A 1 520 ? 26.688 34.438 9.953 1 90.06 520 SER A N 1
ATOM 4136 C CA . SER A 1 520 ? 27 35.312 11.094 1 90.06 520 SER A CA 1
ATOM 4137 C C . SER A 1 520 ? 26.812 36.781 10.742 1 90.06 520 SER A C 1
ATOM 4139 O O . SER A 1 520 ? 27.203 37.219 9.664 1 90.06 520 SER A O 1
ATOM 4141 N N . SER A 1 521 ? 26.188 37.469 11.734 1 83.56 521 SER A N 1
ATOM 4142 C CA . SER A 1 521 ? 26.016 38.906 11.547 1 83.56 521 SER A CA 1
ATOM 4143 C C . SER A 1 521 ? 27.266 39.688 11.961 1 83.56 521 SER A C 1
ATOM 4145 O O . SER A 1 521 ? 27.438 40.844 11.586 1 83.56 521 SER A O 1
ATOM 4147 N N . ILE A 1 522 ? 28.078 39.062 12.773 1 83.62 522 ILE A N 1
ATOM 4148 C CA . ILE A 1 522 ? 29.297 39.688 13.258 1 83.62 522 ILE A CA 1
ATOM 4149 C C . ILE A 1 522 ? 30.516 39 12.648 1 83.62 522 ILE A C 1
ATOM 4151 O O . ILE A 1 522 ? 30.578 37.781 12.594 1 83.62 522 ILE A O 1
ATOM 4155 N N . ALA A 1 523 ? 31.375 39.812 12.188 1 84.56 523 ALA A N 1
ATOM 4156 C CA . ALA A 1 523 ? 32.594 39.25 11.578 1 84.56 523 ALA A CA 1
ATOM 4157 C C . ALA A 1 523 ? 33.438 38.531 12.609 1 84.56 523 ALA A C 1
ATOM 4159 O O . ALA A 1 523 ? 33.656 39.031 13.711 1 84.56 523 ALA A O 1
ATOM 4160 N N . ILE A 1 524 ? 33.75 37.344 12.32 1 89.75 524 ILE A N 1
ATOM 4161 C CA . ILE A 1 524 ? 34.656 36.531 13.141 1 89.75 524 ILE A CA 1
ATOM 4162 C C . ILE A 1 524 ? 36.094 36.938 12.859 1 89.75 524 ILE A C 1
ATOM 4164 O O . ILE A 1 524 ? 36.5 37.094 11.703 1 89.75 524 ILE A O 1
ATOM 4168 N N . PRO A 1 525 ? 36.875 37.094 13.938 1 92.94 525 PRO A N 1
ATOM 4169 C CA . PRO A 1 525 ? 38.281 37.469 13.727 1 92.94 525 PRO A CA 1
ATOM 4170 C C . PRO A 1 525 ? 39 36.531 12.742 1 92.94 525 PRO A C 1
ATOM 4172 O O . PRO A 1 525 ? 38.781 35.344 12.766 1 92.94 525 PRO A O 1
ATOM 4175 N N . SER A 1 526 ? 39.844 37.094 11.961 1 91.94 526 SER A N 1
ATOM 4176 C CA . SER A 1 526 ? 40.5 36.406 10.859 1 91.94 526 SER A CA 1
ATOM 4177 C C . SER A 1 526 ? 41.344 35.25 11.383 1 91.94 526 SER A C 1
ATOM 4179 O O . SER A 1 526 ? 41.438 34.188 10.75 1 91.94 526 SER A O 1
ATOM 4181 N N . ASN A 1 527 ? 42 35.469 12.461 1 93.38 527 ASN A N 1
ATOM 4182 C CA . ASN A 1 527 ? 42.844 34.406 13.023 1 93.38 527 ASN A CA 1
ATOM 4183 C C . ASN A 1 527 ? 42.031 33.188 13.461 1 93.38 527 ASN A C 1
ATOM 4185 O O . ASN A 1 527 ? 42.469 32.062 13.312 1 93.38 527 ASN A O 1
ATOM 4189 N N . VAL A 1 528 ? 40.875 33.469 13.922 1 95.5 528 VAL A N 1
ATOM 4190 C CA . VAL A 1 528 ? 39.969 32.438 14.383 1 95.5 528 VAL A CA 1
ATOM 4191 C C . VAL A 1 528 ? 39.375 31.703 13.18 1 95.5 528 VAL A C 1
ATOM 4193 O O . VAL A 1 528 ? 39.438 30.469 13.102 1 95.5 528 VAL A O 1
ATOM 4196 N N . SER A 1 529 ? 38.844 32.469 12.195 1 93.44 529 SER A N 1
ATOM 4197 C CA . SER A 1 529 ? 38.219 31.875 11.031 1 93.44 529 SER A CA 1
ATOM 4198 C C . SER A 1 529 ? 39.219 31.109 10.172 1 93.44 529 SER A C 1
ATOM 4200 O O . SER A 1 529 ? 38.906 30.062 9.609 1 93.44 529 SER A O 1
ATOM 4202 N N . SER A 1 530 ? 40.469 31.625 10.094 1 92.31 530 SER A N 1
ATOM 4203 C CA . SER A 1 530 ? 41.5 30.953 9.312 1 92.31 530 SER A CA 1
ATOM 4204 C C . SER A 1 530 ? 41.812 29.578 9.906 1 92.31 530 SER A C 1
ATOM 4206 O O . SER A 1 530 ? 42.031 28.609 9.172 1 92.31 530 SER A O 1
ATOM 4208 N N . LYS A 1 531 ? 41.875 29.547 11.188 1 94.81 531 LYS A N 1
ATOM 4209 C CA . LYS A 1 531 ? 42.156 28.281 11.852 1 94.81 531 LYS A CA 1
ATOM 4210 C C . LYS A 1 531 ? 41 27.297 11.648 1 94.81 531 LYS A C 1
ATOM 4212 O O . LYS A 1 531 ? 41.25 26.109 11.359 1 94.81 531 LYS A O 1
ATOM 4217 N N . LEU A 1 532 ? 39.844 27.766 11.781 1 96.44 532 LEU A N 1
ATOM 4218 C CA . LEU A 1 532 ? 38.656 26.906 11.695 1 96.44 532 LEU A CA 1
ATOM 4219 C C . LEU A 1 532 ? 38.344 26.594 10.242 1 96.44 532 LEU A C 1
ATOM 4221 O O . LEU A 1 532 ? 37.406 25.844 9.969 1 96.44 532 LEU A O 1
ATOM 4225 N N . CYS A 1 533 ? 39.125 27.109 9.266 1 95.25 533 CYS A N 1
ATOM 4226 C CA . CYS A 1 533 ? 39 26.781 7.852 1 95.25 533 CYS A CA 1
ATOM 4227 C C . CYS A 1 533 ? 40.25 26.109 7.332 1 95.25 533 CYS A C 1
ATOM 4229 O O . CYS A 1 533 ? 40.312 25.734 6.156 1 95.25 533 CYS A O 1
ATOM 4231 N N . SER A 1 534 ? 41.188 25.906 8.203 1 93.56 534 SER A N 1
ATOM 4232 C CA . SER A 1 534 ? 42.5 25.453 7.793 1 93.56 534 SER A CA 1
ATOM 4233 C C . SER A 1 534 ? 42.469 24.062 7.184 1 93.56 534 SER A C 1
ATOM 4235 O O . SER A 1 534 ? 43.25 23.734 6.281 1 93.56 534 SER A O 1
ATOM 4237 N N . ALA A 1 535 ? 41.531 23.266 7.699 1 93.19 535 ALA A N 1
ATOM 4238 C CA . ALA A 1 535 ? 41.438 21.891 7.195 1 93.19 535 ALA A CA 1
ATOM 4239 C C . ALA A 1 535 ? 40.625 21.844 5.91 1 93.19 535 ALA A C 1
ATOM 4241 O O . ALA A 1 535 ? 40.656 20.844 5.191 1 93.19 535 ALA A O 1
ATOM 4242 N N . CYS A 1 536 ? 39.875 22.859 5.652 1 91 536 CYS A N 1
ATOM 4243 C CA . CYS A 1 536 ? 39.031 22.891 4.449 1 91 536 CYS A CA 1
ATOM 4244 C C . CYS A 1 536 ? 39.875 23.125 3.209 1 91 536 CYS A C 1
ATOM 4246 O O . CYS A 1 536 ? 39.531 22.672 2.117 1 91 536 CYS A O 1
ATOM 4248 N N . LYS A 1 537 ? 40.812 24.016 3.395 1 74.38 537 LYS A N 1
ATOM 4249 C CA . LYS A 1 537 ? 41.594 24.578 2.297 1 74.38 537 LYS A CA 1
ATOM 4250 C C . LYS A 1 537 ? 42.656 23.594 1.834 1 74.38 537 LYS A C 1
ATOM 4252 O O . LYS A 1 537 ? 43.438 23.062 2.648 1 74.38 537 LYS A O 1
ATOM 4257 N N . ASN A 1 538 ? 42.25 22.797 0.828 1 63.16 538 ASN A N 1
ATOM 4258 C CA . ASN A 1 538 ? 43.312 21.984 0.221 1 63.16 538 ASN A CA 1
ATOM 4259 C C . ASN A 1 538 ? 43.906 22.656 -1.006 1 63.16 538 ASN A C 1
ATOM 4261 O O . ASN A 1 538 ? 43.5 23.75 -1.385 1 63.16 538 ASN A O 1
ATOM 4265 N N . GLN A 1 539 ? 45.031 22.109 -1.533 1 53.16 539 GLN A N 1
ATOM 4266 C CA . GLN A 1 539 ? 45.812 22.656 -2.627 1 53.16 539 GLN A CA 1
ATOM 4267 C C . GLN A 1 539 ? 44.906 23.125 -3.77 1 53.16 539 GLN A C 1
ATOM 4269 O O . GLN A 1 539 ? 45.188 24.156 -4.387 1 53.16 539 GLN A O 1
ATOM 4274 N N . ASN A 1 540 ? 43.812 22.5 -4.02 1 53.84 540 ASN A N 1
ATOM 4275 C CA . ASN A 1 540 ? 43.031 22.75 -5.223 1 53.84 540 ASN A CA 1
ATOM 4276 C C . ASN A 1 540 ? 41.719 23.453 -4.895 1 53.84 540 ASN A C 1
ATOM 4278 O O . ASN A 1 540 ? 41.031 23.922 -5.793 1 53.84 540 ASN A O 1
ATOM 4282 N N . ASP A 1 541 ? 41.281 23.484 -3.637 1 60.09 541 ASP A N 1
ATOM 4283 C CA . ASP A 1 541 ? 40 24.062 -3.285 1 60.09 541 ASP A CA 1
ATOM 4284 C C . ASP A 1 541 ? 40.062 24.844 -1.98 1 60.09 541 ASP A C 1
ATOM 4286 O O . ASP A 1 541 ? 40.344 24.281 -0.92 1 60.09 541 ASP A O 1
ATOM 4290 N N . SER A 1 542 ? 40.156 26.172 -2.035 1 64 542 SER A N 1
ATOM 4291 C CA . SER A 1 542 ? 40.406 27.047 -0.905 1 64 542 SER A CA 1
ATOM 4292 C C . SER A 1 542 ? 39.125 27.609 -0.314 1 64 542 SER A C 1
ATOM 4294 O O . SER A 1 542 ? 39.188 28.469 0.567 1 64 542 SER A O 1
ATOM 4296 N N . SER A 1 543 ? 38 26.859 -0.63 1 81.56 543 SER A N 1
ATOM 4297 C CA . SER A 1 543 ? 36.812 27.547 -0.171 1 81.56 543 SER A CA 1
ATOM 4298 C C . SER A 1 543 ? 36.344 27 1.168 1 81.56 543 SER A C 1
ATOM 4300 O O . SER A 1 543 ? 36.406 25.797 1.415 1 81.56 543 SER A O 1
ATOM 4302 N N . CYS A 1 544 ? 36.094 27.859 2.109 1 91.44 544 CYS A N 1
ATOM 4303 C CA . CYS A 1 544 ? 35.469 27.516 3.375 1 91.44 544 CYS A CA 1
ATOM 4304 C C . CYS A 1 544 ? 33.969 27.828 3.342 1 91.44 544 CYS A C 1
ATOM 4306 O O . CYS A 1 544 ? 33.375 28.078 4.383 1 91.44 544 CYS A O 1
ATOM 4308 N N . ALA A 1 545 ? 33.469 27.844 2.084 1 90.94 545 ALA A N 1
ATOM 4309 C CA . ALA A 1 545 ? 32.094 28.25 1.856 1 90.94 545 ALA A CA 1
ATOM 4310 C C . ALA A 1 545 ? 31.125 27.109 2.164 1 90.94 545 ALA A C 1
ATOM 4312 O O . ALA A 1 545 ? 31.469 25.938 1.986 1 90.94 545 ALA A O 1
ATOM 4313 N N . ALA A 1 546 ? 29.938 27.438 2.57 1 93.31 546 ALA A N 1
ATOM 4314 C CA . ALA A 1 546 ? 28.906 26.453 2.826 1 93.31 546 ALA A CA 1
ATOM 4315 C C . ALA A 1 546 ? 28.125 26.141 1.552 1 93.31 546 ALA A C 1
ATOM 4317 O O . ALA A 1 546 ? 26.906 26.359 1.492 1 93.31 546 ALA A O 1
ATOM 4318 N N . ASN A 1 547 ? 28.75 25.656 0.597 1 90.5 547 ASN A N 1
ATOM 4319 C CA . ASN A 1 547 ? 28.125 25.234 -0.655 1 90.5 547 ASN A CA 1
ATOM 4320 C C . ASN A 1 547 ? 28.969 24.188 -1.369 1 90.5 547 ASN A C 1
ATOM 4322 O O . ASN A 1 547 ? 29.984 23.719 -0.835 1 90.5 547 ASN A O 1
ATOM 4326 N N . GLU A 1 548 ? 28.625 23.828 -2.537 1 88.62 548 GLU A N 1
ATOM 4327 C CA . GLU A 1 548 ? 29.156 22.672 -3.225 1 88.62 548 GLU A CA 1
ATOM 4328 C C . GLU A 1 548 ? 30.562 22.938 -3.756 1 88.62 548 GLU A C 1
ATOM 4330 O O . GLU A 1 548 ? 31.281 22 -4.125 1 88.62 548 GLU A O 1
ATOM 4335 N N . THR A 1 549 ? 31 24.141 -3.727 1 87.25 549 THR A N 1
ATOM 4336 C CA . THR A 1 549 ? 32.375 24.422 -4.145 1 87.25 549 THR A CA 1
ATOM 4337 C C . THR A 1 549 ? 33.375 23.922 -3.113 1 87.25 549 THR A C 1
ATOM 4339 O O . THR A 1 549 ? 34.562 23.75 -3.418 1 87.25 549 THR A O 1
ATOM 4342 N N . ASN A 1 550 ? 32.875 23.812 -1.865 1 91 550 ASN A N 1
ATOM 4343 C CA . ASN A 1 550 ? 33.656 23.203 -0.791 1 91 550 ASN A CA 1
ATOM 4344 C C . ASN A 1 550 ? 33.406 21.703 -0.696 1 91 550 ASN A C 1
ATOM 4346 O O . ASN A 1 550 ? 32.344 21.266 -0.249 1 91 550 ASN A O 1
ATOM 4350 N N . ARG A 1 551 ? 34.344 20.891 -1.008 1 90.25 551 ARG A N 1
ATOM 4351 C CA . ARG A 1 551 ? 34.219 19.438 -1.062 1 90.25 551 ARG A CA 1
ATOM 4352 C C . ARG A 1 551 ? 33.875 18.875 0.313 1 90.25 551 ARG A C 1
ATOM 4354 O O . ARG A 1 551 ? 33.344 17.75 0.421 1 90.25 551 ARG A O 1
ATOM 4361 N N . TYR A 1 552 ? 34.156 19.625 1.354 1 93.38 552 TYR A N 1
ATOM 4362 C CA . TYR A 1 552 ? 33.938 19.125 2.703 1 93.38 552 TYR A CA 1
ATOM 4363 C C . TYR A 1 552 ? 32.656 19.703 3.297 1 93.38 552 TYR A C 1
ATOM 4365 O O . TYR A 1 552 ? 32.406 19.562 4.496 1 93.38 552 TYR A O 1
ATOM 4373 N N . TYR A 1 553 ? 31.875 20.359 2.449 1 93.56 553 TYR A N 1
ATOM 4374 C CA . TYR A 1 553 ? 30.609 20.922 2.875 1 93.56 553 TYR A CA 1
ATOM 4375 C C . TYR A 1 553 ? 29.547 19.844 3.049 1 93.56 553 TYR A C 1
ATOM 4377 O O . TYR A 1 553 ? 29.5 18.891 2.273 1 93.56 553 TYR A O 1
ATOM 4385 N N . GLY A 1 554 ? 28.781 20.047 4.113 1 93.44 554 GLY A N 1
ATOM 4386 C CA . GLY A 1 554 ? 27.703 19.094 4.363 1 93.44 554 GLY A CA 1
ATOM 4387 C C . GLY A 1 554 ? 28.172 17.844 5.078 1 93.44 554 GLY A C 1
ATOM 4388 O O . GLY A 1 554 ? 29.375 17.625 5.25 1 93.44 554 GLY A O 1
ATOM 4389 N N . ASP A 1 555 ? 27.25 17 5.414 1 92.81 555 ASP A N 1
ATOM 4390 C CA . ASP A 1 555 ? 27.594 15.781 6.129 1 92.81 555 ASP A CA 1
ATOM 4391 C C . ASP A 1 555 ? 28.484 14.883 5.277 1 92.81 555 ASP A C 1
ATOM 4393 O O . ASP A 1 555 ? 29.438 14.281 5.785 1 92.81 555 ASP A O 1
ATOM 4397 N N . LYS A 1 556 ? 28.141 14.734 4.027 1 90.81 556 LYS A N 1
ATOM 4398 C CA . LYS A 1 556 ? 28.969 13.945 3.121 1 90.81 556 LYS A CA 1
ATOM 4399 C C . LYS A 1 556 ? 30.375 14.508 3.039 1 90.81 556 LYS A C 1
ATOM 4401 O O . LYS A 1 556 ? 31.359 13.758 2.971 1 90.81 556 LYS A O 1
ATOM 4406 N N . GLY A 1 557 ? 30.422 15.836 3.041 1 91.88 557 GLY A N 1
ATOM 4407 C CA . GLY A 1 557 ? 31.734 16.484 2.996 1 91.88 557 GLY A CA 1
ATOM 4408 C C . GLY A 1 557 ? 32.531 16.297 4.27 1 91.88 557 GLY A C 1
ATOM 4409 O O . GLY A 1 557 ? 33.75 16.078 4.215 1 91.88 557 GLY A O 1
ATOM 4410 N N . ALA A 1 558 ? 31.875 16.422 5.379 1 94 558 ALA A N 1
ATOM 4411 C CA . ALA A 1 558 ? 32.562 16.266 6.664 1 94 558 ALA A CA 1
ATOM 4412 C C . ALA A 1 558 ? 33.125 14.859 6.797 1 94 558 ALA A C 1
ATOM 4414 O O . ALA A 1 558 ? 34.25 14.68 7.316 1 94 558 ALA A O 1
ATOM 4415 N N . ILE A 1 559 ? 32.438 13.852 6.375 1 92 559 ILE A N 1
ATOM 4416 C CA . ILE A 1 559 ? 32.938 12.484 6.438 1 92 559 ILE A CA 1
ATOM 4417 C C . ILE A 1 559 ? 34.094 12.32 5.457 1 92 559 ILE A C 1
ATOM 4419 O O . ILE A 1 559 ? 35.031 11.586 5.73 1 92 559 ILE A O 1
ATOM 4423 N N . GLN A 1 560 ? 33.969 12.945 4.27 1 91.44 560 GLN A N 1
ATOM 4424 C CA . GLN A 1 560 ? 35.062 12.914 3.309 1 91.44 560 GLN A CA 1
ATOM 4425 C C . GLN A 1 560 ? 36.344 13.508 3.904 1 91.44 560 GLN A C 1
ATOM 4427 O O . GLN A 1 560 ? 37.438 13.008 3.656 1 91.44 560 GLN A O 1
ATOM 4432 N N . CYS A 1 561 ? 36.125 14.586 4.656 1 93.88 561 CYS A N 1
ATOM 4433 C CA . CYS A 1 561 ? 37.25 15.203 5.375 1 93.88 561 CYS A CA 1
ATOM 4434 C C . CYS A 1 561 ? 37.906 14.203 6.297 1 93.88 561 CYS A C 1
ATOM 4436 O O . CYS A 1 561 ? 39.156 14.188 6.41 1 93.88 561 CYS A O 1
ATOM 4438 N N . LEU A 1 562 ? 37.156 13.359 6.895 1 93.25 562 LEU A N 1
ATOM 4439 C CA . LEU A 1 562 ? 37.688 12.312 7.77 1 93.25 562 LEU A CA 1
ATOM 4440 C C . LEU A 1 562 ? 38.344 11.211 6.957 1 93.25 562 LEU A C 1
ATOM 4442 O O . LEU A 1 562 ? 39.406 10.719 7.332 1 93.25 562 LEU A O 1
ATOM 4446 N N . ILE A 1 563 ? 37.688 10.82 5.855 1 90.69 563 ILE A N 1
ATOM 4447 C CA . ILE A 1 563 ? 38.219 9.766 4.984 1 90.69 563 ILE A CA 1
ATOM 4448 C C . ILE A 1 563 ? 39.562 10.18 4.41 1 90.69 563 ILE A C 1
ATOM 4450 O O . ILE A 1 563 ? 40.469 9.367 4.32 1 90.69 563 ILE A O 1
ATOM 4454 N N . ASP A 1 564 ? 39.688 11.508 4.062 1 91.56 564 ASP A N 1
ATOM 4455 C CA . ASP A 1 564 ? 40.875 12.039 3.432 1 91.56 564 ASP A CA 1
ATOM 4456 C C . ASP A 1 564 ? 42 12.25 4.457 1 91.56 564 ASP A C 1
ATOM 4458 O O . ASP A 1 564 ? 43.094 12.672 4.105 1 91.56 564 ASP A O 1
ATOM 4462 N N . GLU A 1 565 ? 41.688 12.047 5.711 1 92.94 565 GLU A N 1
ATOM 4463 C CA . GLU A 1 565 ? 42.656 12.164 6.82 1 92.94 565 GLU A CA 1
ATOM 4464 C C . GLU A 1 565 ? 43.094 13.609 7.02 1 92.94 565 GLU A C 1
ATOM 4466 O O . GLU A 1 565 ? 44.188 13.867 7.492 1 92.94 565 GLU A O 1
ATOM 4471 N N . THR A 1 566 ? 42.219 14.422 6.469 1 93.19 566 THR A N 1
ATOM 4472 C CA . THR A 1 566 ? 42.438 15.844 6.73 1 93.19 566 THR A CA 1
ATOM 4473 C C . THR A 1 566 ? 41.969 16.203 8.141 1 93.19 566 THR A C 1
ATOM 4475 O O . THR A 1 566 ? 42.562 17.109 8.766 1 93.19 566 THR A O 1
ATOM 4478 N N . GLY A 1 567 ? 40.938 15.602 8.578 1 95.12 567 GLY A N 1
ATOM 4479 C CA . GLY A 1 567 ? 40.469 15.711 9.945 1 95.12 567 GLY A CA 1
ATOM 4480 C C . GLY A 1 567 ? 40.625 14.43 10.734 1 95.12 567 GLY A C 1
ATOM 4481 O O . GLY A 1 567 ? 40.75 13.344 10.164 1 95.12 567 GLY A O 1
ATOM 4482 N N . ASP A 1 568 ? 40.688 14.594 12.023 1 96.44 568 ASP A N 1
ATOM 4483 C CA . ASP A 1 568 ? 40.812 13.445 12.906 1 96.44 568 ASP A CA 1
ATOM 4484 C C . ASP A 1 568 ? 39.469 12.984 13.445 1 96.44 568 ASP A C 1
ATOM 4486 O O . ASP A 1 568 ? 39.312 11.836 13.875 1 96.44 568 ASP A O 1
ATOM 4490 N N . ILE A 1 569 ? 38.562 13.875 13.445 1 96.62 569 ILE A N 1
ATOM 4491 C CA . ILE A 1 569 ? 37.219 13.594 13.938 1 96.62 569 ILE A CA 1
ATOM 4492 C C . ILE A 1 569 ? 36.188 14.359 13.102 1 96.62 569 ILE A C 1
ATOM 4494 O O . ILE A 1 569 ? 36.469 15.469 12.633 1 96.62 569 ILE A O 1
ATOM 4498 N N . ALA A 1 570 ? 35.094 13.719 12.82 1 96.19 570 ALA A N 1
ATOM 4499 C CA . ALA A 1 570 ? 34 14.359 12.094 1 96.19 570 ALA A CA 1
ATOM 4500 C C . ALA A 1 570 ? 32.719 14.328 12.898 1 96.19 570 ALA A C 1
ATOM 4502 O O . ALA A 1 570 ? 32.406 13.32 13.539 1 96.19 570 ALA A O 1
ATOM 4503 N N . PHE A 1 571 ? 32.031 15.43 13.008 1 96.31 571 PHE A N 1
ATOM 4504 C CA . PHE A 1 571 ? 30.719 15.531 13.609 1 96.31 571 PHE A CA 1
ATOM 4505 C C . PHE A 1 571 ? 29.625 15.578 12.539 1 96.31 571 PHE A C 1
ATOM 4507 O O . PHE A 1 571 ? 29.516 16.562 11.812 1 96.31 571 PHE A O 1
ATOM 4514 N N . ILE A 1 572 ? 28.812 14.508 12.461 1 93.38 572 ILE A N 1
ATOM 4515 C CA . ILE A 1 572 ? 27.953 14.398 11.297 1 93.38 572 ILE A CA 1
ATOM 4516 C C . ILE A 1 572 ? 26.562 13.906 11.734 1 93.38 572 ILE A C 1
ATOM 4518 O O . ILE A 1 572 ? 26.422 13.328 12.812 1 93.38 572 ILE A O 1
ATOM 4522 N N . GLU A 1 573 ? 25.562 14.156 10.852 1 90.19 573 GLU A N 1
ATOM 4523 C CA . GLU A 1 573 ? 24.234 13.57 10.961 1 90.19 573 GLU A CA 1
ATOM 4524 C C . GLU A 1 573 ? 24.141 12.258 10.188 1 90.19 573 GLU A C 1
ATOM 4526 O O . GLU A 1 573 ? 24.625 12.164 9.055 1 90.19 573 GLU A O 1
ATOM 4531 N N . THR A 1 574 ? 23.562 11.109 10.672 1 74.38 574 THR A N 1
ATOM 4532 C CA . THR A 1 574 ? 23.641 9.758 10.117 1 74.38 574 THR A CA 1
ATOM 4533 C C . THR A 1 574 ? 22.656 9.586 8.977 1 74.38 574 THR A C 1
ATOM 4535 O O . THR A 1 574 ? 22.859 8.75 8.086 1 74.38 574 THR A O 1
ATOM 4538 N N . THR A 1 575 ? 21.516 10.031 9 1 67.5 575 THR A N 1
ATOM 4539 C CA . THR A 1 575 ? 20.484 9.703 8.023 1 67.5 575 THR A CA 1
ATOM 4540 C C . THR A 1 575 ? 21.031 9.828 6.602 1 67.5 575 THR A C 1
ATOM 4542 O O . THR A 1 575 ? 20.531 9.172 5.68 1 67.5 575 THR A O 1
ATOM 4545 N N . ASN A 1 576 ? 22.25 10.391 6.465 1 61.09 576 ASN A N 1
ATOM 4546 C CA . ASN A 1 576 ? 22.719 10.773 5.141 1 61.09 576 ASN A CA 1
ATOM 4547 C C . ASN A 1 576 ? 23.922 9.93 4.707 1 61.09 576 ASN A C 1
ATOM 4549 O O . ASN A 1 576 ? 24.438 10.109 3.607 1 61.09 576 ASN A O 1
ATOM 4553 N N . ILE A 1 577 ? 24.406 9.008 5.523 1 66.5 577 ILE A N 1
ATOM 4554 C CA . ILE A 1 577 ? 25.766 8.586 5.191 1 66.5 577 ILE A CA 1
ATOM 4555 C C . ILE A 1 577 ? 25.812 7.07 5.035 1 66.5 577 ILE A C 1
ATOM 4557 O O . ILE A 1 577 ? 26.797 6.52 4.562 1 66.5 577 ILE A O 1
ATOM 4561 N N . PHE A 1 578 ? 24.828 6.336 5.238 1 60.5 578 PHE A N 1
ATOM 4562 C CA . PHE A 1 578 ? 24.938 4.891 5.355 1 60.5 578 PHE A CA 1
ATOM 4563 C C . PHE A 1 578 ? 25.375 4.273 4.031 1 60.5 578 PHE A C 1
ATOM 4565 O O . PHE A 1 578 ? 26.047 3.234 4.012 1 60.5 578 PHE A O 1
ATOM 4572 N N . THR A 1 579 ? 25.203 4.977 3.041 1 62.12 579 THR A N 1
ATOM 4573 C CA . THR A 1 579 ? 25.438 4.324 1.757 1 62.12 579 THR A CA 1
ATOM 4574 C C . THR A 1 579 ? 26.828 4.629 1.235 1 62.12 579 THR A C 1
ATOM 4576 O O . THR A 1 579 ? 27.281 4.023 0.262 1 62.12 579 THR A O 1
ATOM 4579 N N . ILE A 1 580 ? 27.594 5.465 2.029 1 65 580 ILE A N 1
ATOM 4580 C CA . ILE A 1 580 ? 28.812 5.953 1.385 1 65 580 ILE A CA 1
ATOM 4581 C C . ILE A 1 580 ? 30.031 5.375 2.088 1 65 580 ILE A C 1
ATOM 4583 O O . ILE A 1 580 ? 31.125 5.355 1.523 1 65 580 ILE A O 1
ATOM 4587 N N . ILE A 1 581 ? 29.828 4.883 3.27 1 75.88 581 ILE A N 1
ATOM 4588 C CA . ILE A 1 581 ? 31.047 4.508 3.996 1 75.88 581 ILE A CA 1
ATOM 4589 C C . ILE A 1 581 ? 30.969 3.035 4.395 1 75.88 581 ILE A C 1
ATOM 4591 O O . ILE A 1 581 ? 29.891 2.449 4.438 1 75.88 581 ILE A O 1
ATOM 4595 N N . GLU A 1 582 ? 32.125 2.459 4.48 1 82.19 582 GLU A N 1
ATOM 4596 C CA . GLU A 1 582 ? 32.25 1.172 5.16 1 82.19 582 GLU A CA 1
ATOM 4597 C C . GLU A 1 582 ? 32.219 1.342 6.676 1 82.19 582 GLU A C 1
ATOM 4599 O O . GLU A 1 582 ? 33.219 1.685 7.285 1 82.19 582 GLU A O 1
ATOM 4604 N N . PRO A 1 583 ? 31.188 1.09 7.273 1 81.94 583 PRO A N 1
ATOM 4605 C CA . PRO A 1 583 ? 30.969 1.455 8.672 1 81.94 583 PRO A CA 1
ATOM 4606 C C . PRO A 1 583 ? 32.031 0.885 9.609 1 81.94 583 PRO A C 1
ATOM 4608 O O . PRO A 1 583 ? 32.375 1.521 10.602 1 81.94 583 PRO A O 1
ATOM 4611 N N . ASN A 1 584 ? 32.656 -0.235 9.352 1 85.25 584 ASN A N 1
ATOM 4612 C CA . ASN A 1 584 ? 33.594 -0.901 10.25 1 85.25 584 ASN A CA 1
ATOM 4613 C C . ASN A 1 584 ? 34.938 -0.169 10.305 1 85.25 584 ASN A C 1
ATOM 4615 O O . ASN A 1 584 ? 35.75 -0.423 11.195 1 85.25 584 ASN A O 1
ATOM 4619 N N . LYS A 1 585 ? 35.125 0.783 9.469 1 89.12 585 LYS A N 1
ATOM 4620 C CA . LYS A 1 585 ? 36.375 1.537 9.43 1 89.12 585 LYS A CA 1
ATOM 4621 C C . LYS A 1 585 ? 36.312 2.758 10.344 1 89.12 585 LYS A C 1
ATOM 4623 O O . LYS A 1 585 ? 37.281 3.486 10.484 1 89.12 585 LYS A O 1
ATOM 4628 N N . TYR A 1 586 ? 35.219 2.932 11.008 1 90.25 586 TYR A N 1
ATOM 4629 C CA . TYR A 1 586 ? 35 4.113 11.836 1 90.25 586 TYR A CA 1
ATOM 4630 C C . TYR A 1 586 ? 34.438 3.738 13.195 1 90.25 586 TYR A C 1
ATOM 4632 O O . TYR A 1 586 ? 33.906 2.639 13.359 1 90.25 586 TYR A O 1
ATOM 4640 N N . ARG A 1 587 ? 34.656 4.574 14.094 1 91.38 587 ARG A N 1
ATOM 4641 C CA . ARG A 1 587 ? 34.156 4.391 15.461 1 91.38 587 ARG A CA 1
ATOM 4642 C C . ARG A 1 587 ? 33.5 5.652 15.984 1 91.38 587 ARG A C 1
ATOM 4644 O O . ARG A 1 587 ? 33.906 6.766 15.656 1 91.38 587 ARG A O 1
ATOM 4651 N N . ILE A 1 588 ? 32.5 5.449 16.828 1 92.44 588 ILE A N 1
ATOM 4652 C CA . ILE A 1 588 ? 31.75 6.582 17.344 1 92.44 588 ILE A CA 1
ATOM 4653 C C . ILE A 1 588 ? 32.281 6.984 18.719 1 92.44 588 ILE A C 1
ATOM 4655 O O . ILE A 1 588 ? 32.594 6.129 19.547 1 92.44 588 ILE A O 1
ATOM 4659 N N . LEU A 1 589 ? 32.562 8.258 18.875 1 93.5 589 LEU A N 1
ATOM 4660 C CA . LEU A 1 589 ? 32.812 8.836 20.188 1 93.5 589 LEU A CA 1
ATOM 4661 C C . LEU A 1 589 ? 31.516 9.281 20.844 1 93.5 589 LEU A C 1
ATOM 4663 O O . LEU A 1 589 ? 30.859 10.219 20.375 1 93.5 589 LEU A O 1
ATOM 4667 N N . CYS A 1 590 ? 31.188 8.648 21.938 1 92.44 590 CYS A N 1
ATOM 4668 C CA . CYS A 1 590 ? 29.875 8.836 22.531 1 92.44 590 CYS A CA 1
ATOM 4669 C C . CYS A 1 590 ? 29.812 10.148 23.312 1 92.44 590 CYS A C 1
ATOM 4671 O O . CYS A 1 590 ? 30.844 10.719 23.656 1 92.44 590 CYS A O 1
ATOM 4673 N N . LYS A 1 591 ? 28.609 10.602 23.562 1 91.31 591 LYS A N 1
ATOM 4674 C CA . LYS A 1 591 ? 28.359 11.883 24.203 1 91.31 591 LYS A CA 1
ATOM 4675 C C . LYS A 1 591 ? 29 11.945 25.594 1 91.31 591 LYS A C 1
ATOM 4677 O O . LYS A 1 591 ? 29.344 13.023 26.062 1 91.31 591 LYS A O 1
ATOM 4682 N N . ASN A 1 592 ? 29.188 10.789 26.25 1 87.62 592 ASN A N 1
ATOM 4683 C CA . ASN A 1 592 ? 29.797 10.758 27.562 1 87.62 592 ASN A CA 1
ATOM 4684 C C . ASN A 1 592 ? 31.328 10.727 27.469 1 87.62 592 ASN A C 1
ATOM 4686 O O . ASN A 1 592 ? 32 10.68 28.484 1 87.62 592 ASN A O 1
ATOM 4690 N N . GLY A 1 593 ? 31.797 10.656 26.281 1 89.12 593 GLY A N 1
ATOM 4691 C CA . GLY A 1 593 ? 33.25 10.734 26.062 1 89.12 593 GLY A CA 1
ATOM 4692 C C . GLY A 1 593 ? 33.875 9.383 25.828 1 89.12 593 GLY A C 1
ATOM 4693 O O . GLY A 1 593 ? 35.062 9.297 25.484 1 89.12 593 GLY A O 1
ATOM 4694 N N . SER A 1 594 ? 33.062 8.383 26 1 89.12 594 SER A N 1
ATOM 4695 C CA . SER A 1 594 ? 33.625 7.051 25.75 1 89.12 594 SER A CA 1
ATOM 4696 C C . SER A 1 594 ? 33.469 6.656 24.281 1 89.12 594 SER A C 1
ATOM 4698 O O . SER A 1 594 ? 32.688 7.258 23.547 1 89.12 594 SER A O 1
ATOM 4700 N N . LEU A 1 595 ? 34.281 5.68 23.875 1 90.69 595 LEU A N 1
ATOM 4701 C CA . LEU A 1 595 ? 34.125 5.113 22.531 1 90.69 595 LEU A CA 1
ATOM 4702 C C . LEU A 1 595 ? 33.031 4.059 22.5 1 90.69 595 LEU A C 1
ATOM 4704 O O . LEU A 1 595 ? 32.875 3.311 23.469 1 90.69 595 LEU A O 1
ATOM 4708 N N . ALA A 1 596 ? 32.344 4.023 21.391 1 90.31 596 ALA A N 1
ATOM 4709 C CA . ALA A 1 596 ? 31.344 2.977 21.219 1 90.31 596 ALA A CA 1
ATOM 4710 C C . ALA A 1 596 ? 31.969 1.592 21.312 1 90.31 596 ALA A C 1
ATOM 4712 O O . ALA A 1 596 ? 33.125 1.408 20.953 1 90.31 596 ALA A O 1
ATOM 4713 N N . GLN A 1 597 ? 31.203 0.643 21.797 1 84.31 597 GLN A N 1
ATOM 4714 C CA . GLN A 1 597 ? 31.719 -0.704 22.031 1 84.31 597 GLN A CA 1
ATOM 4715 C C . GLN A 1 597 ? 32.156 -1.372 20.734 1 84.31 597 GLN A C 1
ATOM 4717 O O . GLN A 1 597 ? 33.125 -2.117 20.719 1 84.31 597 GLN A O 1
ATOM 4722 N N . GLN A 1 598 ? 31.391 -1.153 19.766 1 84.56 598 GLN A N 1
ATOM 4723 C CA . GLN A 1 598 ? 31.703 -1.755 18.469 1 84.56 598 GLN A CA 1
ATOM 4724 C C . GLN A 1 598 ? 31.922 -0.685 17.406 1 84.56 598 GLN A C 1
ATOM 4726 O O . GLN A 1 598 ? 31.422 0.433 17.531 1 84.56 598 GLN A O 1
ATOM 4731 N N . SER A 1 599 ? 32.812 -1.08 16.453 1 81.25 599 SER A N 1
ATOM 4732 C CA . SER A 1 599 ? 32.938 -0.2 15.305 1 81.25 599 SER A CA 1
ATOM 4733 C C . SER A 1 599 ? 31.688 -0.192 14.445 1 81.25 599 SER A C 1
ATOM 4735 O O . SER A 1 599 ? 30.844 -1.082 14.57 1 81.25 599 SER A O 1
ATOM 4737 N N . GLY A 1 600 ? 31.609 0.761 13.719 1 79.69 600 GLY A N 1
ATOM 4738 C CA . GLY A 1 600 ? 30.469 0.84 12.82 1 79.69 600 GLY A CA 1
ATOM 4739 C C . GLY A 1 600 ? 29.406 1.812 13.281 1 79.69 600 GLY A C 1
ATOM 4740 O O . GLY A 1 600 ? 29.703 2.764 14.016 1 79.69 600 GLY A O 1
ATOM 4741 N N . LEU A 1 601 ? 28.203 1.681 12.688 1 75.75 601 LEU A N 1
ATOM 4742 C CA . LEU A 1 601 ? 27.141 2.652 12.898 1 75.75 601 LEU A CA 1
ATOM 4743 C C . LEU A 1 601 ? 26.047 2.076 13.781 1 75.75 601 LEU A C 1
ATOM 4745 O O . LEU A 1 601 ? 24.984 2.691 13.953 1 75.75 601 LEU A O 1
ATOM 4749 N N . ASN A 1 602 ? 26.297 0.808 14.242 1 71.12 602 ASN A N 1
ATOM 4750 C CA . ASN A 1 602 ? 25.344 0.236 15.188 1 71.12 602 ASN A CA 1
ATOM 4751 C C . ASN A 1 602 ? 25.562 0.75 16.609 1 71.12 602 ASN A C 1
ATOM 4753 O O . ASN A 1 602 ? 26.562 0.405 17.234 1 71.12 602 ASN A O 1
ATOM 4757 N N . PHE A 1 603 ? 24.969 1.795 16.922 1 65.81 603 PHE A N 1
ATOM 4758 C CA . PHE A 1 603 ? 25.172 2.391 18.234 1 65.81 603 PHE A CA 1
ATOM 4759 C C . PHE A 1 603 ? 23.844 2.59 18.953 1 65.81 603 PHE A C 1
ATOM 4761 O O . PHE A 1 603 ? 22.781 2.562 18.312 1 65.81 603 PHE A O 1
ATOM 4768 N N . ASP A 1 604 ? 24.031 2.561 20.203 1 67.31 604 ASP A N 1
ATOM 4769 C CA . ASP A 1 604 ? 22.906 2.895 21.062 1 67.31 604 ASP A CA 1
ATOM 4770 C C . ASP A 1 604 ? 22.625 4.395 21.031 1 67.31 604 ASP A C 1
ATOM 4772 O O . ASP A 1 604 ? 23.531 5.207 20.891 1 67.31 604 ASP A O 1
ATOM 4776 N N . GLU A 1 605 ? 21.438 4.793 20.953 1 68.94 605 GLU A N 1
ATOM 4777 C CA . GLU A 1 605 ? 21.031 6.191 20.969 1 68.94 605 GLU A CA 1
ATOM 4778 C C . GLU A 1 605 ? 21.719 6.965 22.078 1 68.94 605 GLU A C 1
ATOM 4780 O O . GLU A 1 605 ? 21.859 8.188 22 1 68.94 605 GLU A O 1
ATOM 4785 N N . GLN A 1 606 ? 22.312 6.234 22.922 1 79.5 606 GLN A N 1
ATOM 4786 C CA . GLN A 1 606 ? 22.969 6.887 24.047 1 79.5 606 GLN A CA 1
ATOM 4787 C C . GLN A 1 606 ? 24.344 7.43 23.641 1 79.5 606 GLN A C 1
ATOM 4789 O O . GLN A 1 606 ? 24.906 8.289 24.312 1 79.5 606 GLN A O 1
ATOM 4794 N N . CYS A 1 607 ? 24.688 6.977 22.516 1 88.69 607 CYS A N 1
ATOM 4795 C CA . CYS A 1 607 ? 26 7.434 22.047 1 88.69 607 CYS A CA 1
ATOM 4796 C C . CYS A 1 607 ? 25.859 8.703 21.219 1 88.69 607 CYS A C 1
ATOM 4798 O O . CYS A 1 607 ? 26.828 9.445 21.031 1 88.69 607 CYS A O 1
ATOM 4800 N N . ALA A 1 608 ? 24.672 9.016 20.797 1 91.94 608 ALA A N 1
ATOM 4801 C CA . ALA A 1 608 ? 24.469 10.18 19.938 1 91.94 608 ALA A CA 1
ATOM 4802 C C . ALA A 1 608 ? 24.688 11.477 20.719 1 91.94 608 ALA A C 1
ATOM 4804 O O . ALA A 1 608 ? 24.312 11.578 21.891 1 91.94 608 ALA A O 1
ATOM 4805 N N . LEU A 1 609 ? 25.328 12.445 20.062 1 94.75 609 LEU A N 1
ATOM 4806 C CA . LEU A 1 609 ? 25.5 13.758 20.672 1 94.75 609 LEU A CA 1
ATOM 4807 C C . LEU A 1 609 ? 24.156 14.453 20.859 1 94.75 609 LEU A C 1
ATOM 4809 O O . LEU A 1 609 ? 23.953 15.172 21.828 1 94.75 609 LEU A O 1
ATOM 4813 N N . SER A 1 610 ? 23.266 14.289 19.938 1 94.06 610 SER A N 1
ATOM 4814 C CA . SER A 1 610 ? 21.922 14.836 20.016 1 94.06 610 SER A CA 1
ATOM 4815 C C . SER A 1 610 ? 20.953 14.078 19.109 1 94.06 610 SER A C 1
ATOM 4817 O O . SER A 1 610 ? 21.359 13.5 18.109 1 94.06 610 SER A O 1
ATOM 4819 N N . VAL A 1 611 ? 19.734 13.867 19.484 1 93.56 611 VAL A N 1
ATOM 4820 C CA . VAL A 1 611 ? 18.594 13.367 18.719 1 93.56 611 VAL A CA 1
ATOM 4821 C C . VAL A 1 611 ? 17.469 14.406 18.734 1 93.56 611 VAL A C 1
ATOM 4823 O O . VAL A 1 611 ? 16.781 14.57 19.75 1 93.56 611 VAL A O 1
ATOM 4826 N N . THR A 1 612 ? 17.266 15.086 17.625 1 95 612 THR A N 1
ATOM 4827 C CA . THR A 1 612 ? 16.328 16.203 17.578 1 95 612 THR A CA 1
ATOM 4828 C C . THR A 1 612 ? 15.367 16.047 16.406 1 95 612 THR A C 1
ATOM 4830 O O . THR A 1 612 ? 15.352 15.016 15.734 1 95 612 THR A O 1
ATOM 4833 N N . ILE A 1 613 ? 14.516 17.047 16.156 1 96.62 613 ILE A N 1
ATOM 4834 C CA . ILE A 1 613 ? 13.555 17.031 15.055 1 96.62 613 ILE A CA 1
ATOM 4835 C C . ILE A 1 613 ? 14.289 17.266 13.734 1 96.62 613 ILE A C 1
ATOM 4837 O O . ILE A 1 613 ? 15.453 17.672 13.719 1 96.62 613 ILE A O 1
ATOM 4841 N N . ASP A 1 614 ? 13.562 17.047 12.68 1 96.5 614 ASP A N 1
ATOM 4842 C CA . ASP A 1 614 ? 14.172 17.156 11.359 1 96.5 614 ASP A CA 1
ATOM 4843 C C . ASP A 1 614 ? 13.781 18.453 10.68 1 96.5 614 ASP A C 1
ATOM 4845 O O . ASP A 1 614 ? 14.453 18.906 9.742 1 96.5 614 ASP A O 1
ATOM 4849 N N . SER A 1 615 ? 12.703 19.047 11.148 1 97.75 615 SER A N 1
ATOM 4850 C CA . SER A 1 615 ? 12.203 20.219 10.438 1 97.75 615 SER A CA 1
ATOM 4851 C C . SER A 1 615 ? 11.289 21.062 11.336 1 97.75 615 SER A C 1
ATOM 4853 O O . SER A 1 615 ? 10.781 20.562 12.344 1 97.75 615 SER A O 1
ATOM 4855 N N . GLU A 1 616 ? 11.141 22.312 10.984 1 98.38 616 GLU A N 1
ATOM 4856 C CA . GLU A 1 616 ? 10.242 23.234 11.672 1 98.38 616 GLU A CA 1
ATOM 4857 C C . GLU A 1 616 ? 9.773 24.344 10.742 1 98.38 616 GLU A C 1
ATOM 4859 O O . GLU A 1 616 ? 10.367 24.578 9.688 1 98.38 616 GLU A O 1
ATOM 4864 N N . ILE A 1 617 ? 8.711 24.938 11.086 1 98.62 617 ILE A N 1
ATOM 4865 C CA . ILE A 1 617 ? 8.211 26.125 10.406 1 98.62 617 ILE A CA 1
ATOM 4866 C C . ILE A 1 617 ? 8.602 27.375 11.188 1 98.62 617 ILE A C 1
ATOM 4868 O O . ILE A 1 617 ? 8.336 27.484 12.391 1 98.62 617 ILE A O 1
ATOM 4872 N N . VAL A 1 618 ? 9.234 28.344 10.5 1 98.25 618 VAL A N 1
ATOM 4873 C CA . VAL A 1 618 ? 9.664 29.547 11.195 1 98.25 618 VAL A CA 1
ATOM 4874 C C . VAL A 1 618 ? 9.016 30.7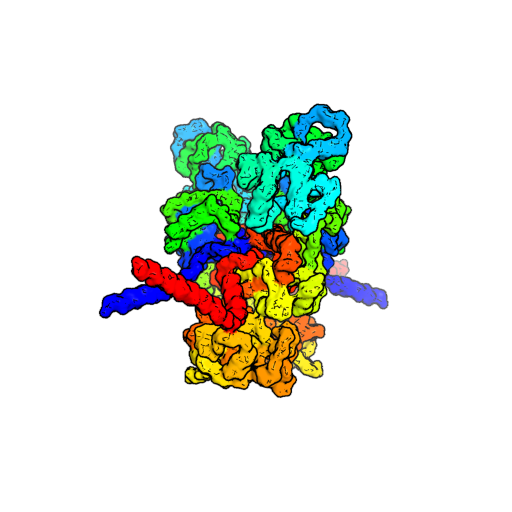66 10.547 1 98.25 618 VAL A C 1
ATOM 4876 O O . VAL A 1 618 ? 8.633 30.734 9.375 1 98.25 618 VAL A O 1
ATOM 4879 N N . GLY A 1 619 ? 8.805 31.781 11.289 1 96.94 619 GLY A N 1
ATOM 4880 C CA . GLY A 1 619 ? 8.312 33.094 10.914 1 96.94 619 GLY A CA 1
ATOM 4881 C C . GLY A 1 619 ? 8.82 34.219 11.82 1 96.94 619 GLY A C 1
ATOM 4882 O O . GLY A 1 619 ? 9.781 34.031 12.562 1 96.94 619 GLY A O 1
ATOM 4883 N N . ARG A 1 620 ? 8.227 35.344 11.656 1 93.25 620 ARG A N 1
ATOM 4884 C CA . ARG A 1 620 ? 8.633 36.469 12.484 1 93.25 620 ARG A CA 1
ATOM 4885 C C . ARG A 1 620 ? 8.25 36.25 13.945 1 93.25 620 ARG A C 1
ATOM 4887 O O . ARG A 1 620 ? 7.332 35.5 14.242 1 93.25 620 ARG A O 1
ATOM 4894 N N . LYS A 1 621 ? 8.906 36.875 14.781 1 85 621 LYS A N 1
ATOM 4895 C CA . LYS A 1 621 ? 8.641 36.75 16.203 1 85 621 LYS A CA 1
ATOM 4896 C C . LYS A 1 621 ? 7.254 37.25 16.562 1 85 621 LYS A C 1
ATOM 4898 O O . LYS A 1 621 ? 6.688 38.094 15.852 1 85 621 LYS A O 1
ATOM 4903 N N . LYS A 1 622 ? 6.695 36.719 17.641 1 66.62 622 LYS A N 1
ATOM 4904 C CA . LYS A 1 622 ? 5.32 36.875 18.109 1 66.62 622 LYS A CA 1
ATOM 4905 C C . LYS A 1 622 ? 4.977 38.375 18.297 1 66.62 622 LYS A C 1
ATOM 4907 O O . LYS A 1 622 ? 3.885 38.812 17.922 1 66.62 622 LYS A O 1
ATOM 4912 N N . ASP A 1 623 ? 5.801 39 18.953 1 60.38 623 ASP A N 1
ATOM 4913 C CA . ASP A 1 623 ? 5.457 40.344 19.406 1 60.38 623 ASP A CA 1
ATOM 4914 C C . ASP A 1 623 ? 5.074 41.25 18.234 1 60.38 623 ASP A C 1
ATOM 4916 O O . ASP A 1 623 ? 4.344 42.219 18.422 1 60.38 623 ASP A O 1
ATOM 4920 N N . ASP A 1 624 ? 5.242 40.906 17.125 1 57.25 624 ASP A N 1
ATOM 4921 C CA . ASP A 1 624 ? 5.059 41.812 15.969 1 57.25 624 ASP A CA 1
ATOM 4922 C C . ASP A 1 624 ? 3.684 41.594 15.336 1 57.25 624 ASP A C 1
ATOM 4924 O O . ASP A 1 624 ? 3.053 42.562 14.883 1 57.25 624 ASP A O 1
ATOM 4928 N N . GLU A 1 625 ? 3.078 40.469 15.422 1 78.44 625 GLU A N 1
ATOM 4929 C CA . GLU A 1 625 ? 1.817 40.219 14.734 1 78.44 625 GLU A CA 1
ATOM 4930 C C . GLU A 1 625 ? 1.125 38.969 15.289 1 78.44 625 GLU A C 1
ATOM 4932 O O . GLU A 1 625 ? 1.034 37.938 14.609 1 78.44 625 GLU A O 1
ATOM 4937 N N . GLU A 1 626 ? 0.513 39.156 16.469 1 86.69 626 GLU A N 1
ATOM 4938 C CA . GLU A 1 626 ? -0.043 38.031 17.219 1 86.69 626 GLU A CA 1
ATOM 4939 C C . GLU A 1 626 ? -1.218 37.406 16.484 1 86.69 626 GLU A C 1
ATOM 4941 O O . GLU A 1 626 ? -1.303 36.188 16.375 1 86.69 626 GLU A O 1
ATOM 4946 N N . ILE A 1 627 ? -2.08 38.188 15.93 1 92.62 627 ILE A N 1
ATOM 4947 C CA . ILE A 1 627 ? -3.287 37.688 15.266 1 92.62 627 ILE A CA 1
ATOM 4948 C C . ILE A 1 627 ? -2.91 36.938 14 1 92.62 627 ILE A C 1
ATOM 4950 O O . ILE A 1 627 ? -3.383 35.812 13.781 1 92.62 627 ILE A O 1
ATOM 4954 N N . SER A 1 628 ? -2.051 37.531 13.234 1 92.69 628 SER A N 1
ATOM 4955 C CA . SER A 1 628 ? -1.629 36.906 11.992 1 92.69 628 SER A CA 1
ATOM 4956 C C . SER A 1 628 ? -0.896 35.594 12.266 1 92.69 628 SER A C 1
ATOM 4958 O O . SER A 1 628 ? -1.054 34.625 11.523 1 92.69 628 SER A O 1
ATOM 4960 N N . ARG A 1 629 ? -0.118 35.594 13.266 1 93.88 629 ARG A N 1
ATOM 4961 C CA . ARG A 1 629 ? 0.598 34.375 13.656 1 93.88 629 ARG A CA 1
ATOM 4962 C C . ARG A 1 629 ? -0.374 33.281 14.055 1 93.88 629 ARG A C 1
ATOM 4964 O O . ARG A 1 629 ? -0.221 32.125 13.648 1 93.88 629 ARG A O 1
ATOM 4971 N N . THR A 1 630 ? -1.326 33.656 14.867 1 95 630 THR A N 1
ATOM 4972 C CA . THR A 1 630 ? -2.336 32.688 15.297 1 95 630 THR A CA 1
ATOM 4973 C C . THR A 1 630 ? -3.121 32.156 14.102 1 95 630 THR A C 1
ATOM 4975 O O . THR A 1 630 ? -3.377 30.953 14.008 1 95 630 THR A O 1
ATOM 4978 N N . ASP A 1 631 ? -3.502 33.031 13.188 1 96.19 631 ASP A N 1
ATOM 4979 C CA . ASP A 1 631 ? -4.203 32.625 11.977 1 96.19 631 ASP A CA 1
ATOM 4980 C C . ASP A 1 631 ? -3.371 31.625 11.172 1 96.19 631 ASP A C 1
ATOM 4982 O O . ASP A 1 631 ? -3.908 30.672 10.625 1 96.19 631 ASP A O 1
ATOM 4986 N N . THR A 1 632 ? -2.09 31.906 11.117 1 96.81 632 THR A N 1
ATOM 4987 C CA . THR A 1 632 ? -1.185 31.016 10.391 1 96.81 632 THR A CA 1
ATOM 4988 C C . THR A 1 632 ? -1.138 29.641 11.039 1 96.81 632 THR A C 1
ATOM 4990 O O . THR A 1 632 ? -1.218 28.625 10.344 1 96.81 632 THR A O 1
ATOM 4993 N N . ILE A 1 633 ? -1.026 29.625 12.328 1 96.75 633 ILE A N 1
ATOM 4994 C CA . ILE A 1 633 ? -0.977 28.375 13.078 1 96.75 633 ILE A CA 1
ATOM 4995 C C . ILE A 1 633 ? -2.256 27.578 12.836 1 96.75 633 ILE A C 1
ATOM 4997 O O . ILE A 1 633 ? -2.203 26.391 12.516 1 96.75 633 ILE A O 1
ATOM 5001 N N . LEU A 1 634 ? -3.387 28.203 12.922 1 96.94 634 LEU A N 1
ATOM 5002 C CA . LEU A 1 634 ? -4.672 27.547 12.766 1 96.94 634 LEU A CA 1
ATOM 5003 C C . LEU A 1 634 ? -4.848 27.016 11.344 1 96.94 634 LEU A C 1
ATOM 5005 O O . LEU A 1 634 ? -5.363 25.922 11.133 1 96.94 634 LEU A O 1
ATOM 5009 N N . ALA A 1 635 ? -4.43 27.797 10.391 1 97.5 635 ALA A N 1
ATOM 5010 C CA . ALA A 1 635 ? -4.527 27.375 8.992 1 97.5 635 ALA A CA 1
ATOM 5011 C C . ALA A 1 635 ? -3.666 26.156 8.727 1 97.5 635 ALA A C 1
ATOM 5013 O O . ALA A 1 635 ? -4.105 25.219 8.062 1 97.5 635 ALA A O 1
ATOM 5014 N N . LEU A 1 636 ? -2.426 26.156 9.258 1 98.12 636 LEU A N 1
ATOM 5015 C CA . LEU A 1 636 ? -1.5 25.047 9.055 1 98.12 636 LEU A CA 1
ATOM 5016 C C . LEU A 1 636 ? -2.027 23.781 9.711 1 98.12 636 LEU A C 1
ATOM 5018 O O . LEU A 1 636 ? -1.909 22.688 9.141 1 98.12 636 LEU A O 1
ATOM 5022 N N . LEU A 1 637 ? -2.59 23.953 10.844 1 96.5 637 LEU A N 1
ATOM 5023 C CA . LEU A 1 637 ? -3.143 22.797 11.547 1 96.5 637 LEU A CA 1
ATOM 5024 C C . LEU A 1 637 ? -4.344 22.234 10.797 1 96.5 637 LEU A C 1
ATOM 5026 O O . LEU A 1 637 ? -4.547 21.016 10.766 1 96.5 637 LEU A O 1
ATOM 5030 N N . LYS A 1 638 ? -5.133 23.047 10.219 1 94.56 638 LYS A N 1
ATOM 5031 C CA . LYS A 1 638 ? -6.258 22.578 9.414 1 94.56 638 LYS A CA 1
ATOM 5032 C C . LYS A 1 638 ? -5.777 21.875 8.148 1 94.56 638 LYS A C 1
ATOM 5034 O O . LYS A 1 638 ? -6.367 20.875 7.727 1 94.56 638 LYS A O 1
ATOM 5039 N N . LEU A 1 639 ? -4.746 22.422 7.566 1 96.31 639 LEU A N 1
ATOM 5040 C CA . LEU A 1 639 ? -4.148 21.766 6.41 1 96.31 639 LEU A CA 1
ATOM 5041 C C . LEU A 1 639 ? -3.67 20.359 6.77 1 96.31 639 LEU A C 1
ATOM 5043 O O . LEU A 1 639 ? -3.859 19.422 5.996 1 96.31 639 LEU A O 1
ATOM 5047 N N . GLU A 1 640 ? -3.035 20.281 7.867 1 94.31 640 GLU A N 1
ATOM 5048 C CA . GLU A 1 640 ? -2.574 18.984 8.352 1 94.31 640 GLU A CA 1
ATOM 5049 C C . GLU A 1 640 ? -3.736 18 8.5 1 94.31 640 GLU A C 1
ATOM 5051 O O . GLU A 1 640 ? -3.621 16.844 8.133 1 94.31 640 GLU A O 1
ATOM 5056 N N . ASP A 1 641 ? -4.801 18.453 8.961 1 91.19 641 ASP A N 1
ATOM 5057 C CA . ASP A 1 641 ? -5.98 17.609 9.18 1 91.19 641 ASP A CA 1
ATOM 5058 C C . ASP A 1 641 ? -6.539 17.094 7.859 1 91.19 641 ASP A C 1
ATOM 5060 O O . ASP A 1 641 ? -6.965 15.938 7.777 1 91.19 641 ASP A O 1
ATOM 5064 N N . TRP A 1 642 ? -6.508 17.906 6.883 1 92.81 642 TRP A N 1
ATOM 5065 C CA . TRP A 1 642 ? -7.211 17.562 5.648 1 92.81 642 TRP A CA 1
ATOM 5066 C C . TRP A 1 642 ? -6.262 16.938 4.633 1 92.81 642 TRP A C 1
ATOM 5068 O O . TRP A 1 642 ? -6.691 16.203 3.746 1 92.81 642 TRP A O 1
ATOM 5078 N N . LEU A 1 643 ? -4.98 17.281 4.758 1 96 643 LEU A N 1
ATOM 5079 C CA . LEU A 1 643 ? -4.074 16.859 3.689 1 96 643 LEU A CA 1
ATOM 5080 C C . LEU A 1 643 ? -2.967 15.969 4.23 1 96 643 LEU A C 1
ATOM 5082 O O . LEU A 1 643 ? -2.17 15.422 3.461 1 96 643 LEU A O 1
ATOM 5086 N N . GLY A 1 644 ? -2.859 15.844 5.566 1 95.19 644 GLY A N 1
ATOM 5087 C CA . GLY A 1 644 ? -1.847 15 6.184 1 95.19 644 GLY A CA 1
ATOM 5088 C C . GLY A 1 644 ? -2.26 13.547 6.289 1 95.19 644 GLY A C 1
ATOM 5089 O O . GLY A 1 644 ? -3.043 13.062 5.473 1 95.19 644 GLY A O 1
ATOM 5090 N N . TYR A 1 645 ? -1.688 12.805 7.227 1 93.69 645 TYR A N 1
ATOM 5091 C CA . TYR A 1 645 ? -1.942 11.383 7.379 1 93.69 645 TYR A CA 1
ATOM 5092 C C . TYR A 1 645 ? -3.146 11.133 8.281 1 93.69 645 TYR A C 1
ATOM 5094 O O . TYR A 1 645 ? -3.221 11.672 9.391 1 93.69 645 TYR A O 1
ATOM 5102 N N . ARG A 1 646 ? -4.105 10.422 7.762 1 89.94 646 ARG A N 1
ATOM 5103 C CA . ARG A 1 646 ? -5.285 9.969 8.492 1 89.94 646 ARG A CA 1
ATOM 5104 C C . ARG A 1 646 ? -5.688 8.562 8.062 1 89.94 646 ARG A C 1
ATOM 5106 O O . ARG A 1 646 ? -5.438 8.156 6.922 1 89.94 646 ARG A O 1
ATOM 5113 N N . VAL A 1 647 ? -6.273 7.828 8.992 1 91.38 647 VAL A N 1
ATOM 5114 C CA . VAL A 1 647 ? -6.652 6.445 8.719 1 91.38 647 VAL A CA 1
ATOM 5115 C C . VAL A 1 647 ? -7.699 6.41 7.605 1 91.38 647 VAL A C 1
ATOM 5117 O O . VAL A 1 647 ? -8.703 7.121 7.664 1 91.38 647 VAL A O 1
ATOM 5120 N N . ASN A 1 648 ? -7.449 5.645 6.586 1 83.38 648 ASN A N 1
ATOM 5121 C CA . ASN A 1 648 ? -8.359 5.348 5.48 1 83.38 648 ASN A CA 1
ATOM 5122 C C . ASN A 1 648 ? -8.844 6.625 4.797 1 83.38 648 ASN A C 1
ATOM 5124 O O . ASN A 1 648 ? -10.023 6.754 4.484 1 83.38 648 ASN A O 1
ATOM 5128 N N . ALA A 1 649 ? -7.938 7.59 4.645 1 83.94 649 ALA A N 1
ATOM 5129 C CA . ALA A 1 649 ? -8.328 8.859 4.035 1 83.94 649 ALA A CA 1
ATOM 5130 C C . ALA A 1 649 ? -7.805 8.961 2.605 1 83.94 649 ALA A C 1
ATOM 5132 O O . ALA A 1 649 ? -6.664 8.594 2.326 1 83.94 649 ALA A O 1
ATOM 5133 N N . ARG A 1 650 ? -8.711 9.328 1.713 1 85.62 650 ARG A N 1
ATOM 5134 C CA . ARG A 1 650 ? -8.352 9.711 0.351 1 85.62 650 ARG A CA 1
ATOM 5135 C C . ARG A 1 650 ? -8 11.195 0.267 1 85.62 650 ARG A C 1
ATOM 5137 O O . ARG A 1 650 ? -8.766 12.039 0.731 1 85.62 650 ARG A O 1
ATOM 5144 N N . ARG A 1 651 ? -6.758 11.461 -0.225 1 89.81 651 ARG A N 1
ATOM 5145 C CA . ARG A 1 651 ? -6.316 12.844 -0.281 1 89.81 651 ARG A CA 1
ATOM 5146 C C . ARG A 1 651 ? -6.188 13.32 -1.725 1 89.81 651 ARG A C 1
ATOM 5148 O O . ARG A 1 651 ? -5.629 12.617 -2.568 1 89.81 651 ARG A O 1
ATOM 5155 N N . SER A 1 652 ? -6.715 14.523 -1.908 1 95.31 652 SER A N 1
ATOM 5156 C CA . SER A 1 652 ? -6.508 15.133 -3.221 1 95.31 652 SER A CA 1
ATOM 5157 C C . SER A 1 652 ? -5.031 15.43 -3.463 1 95.31 652 SER A C 1
ATOM 5159 O O . SER A 1 652 ? -4.551 15.32 -4.594 1 95.31 652 SER A O 1
ATOM 5161 N N . ILE A 1 653 ? -4.348 15.773 -2.414 1 97.44 653 ILE A N 1
ATOM 5162 C CA . ILE A 1 653 ? -2.902 15.969 -2.416 1 97.44 653 ILE A CA 1
ATOM 5163 C C . ILE A 1 653 ? -2.346 15.711 -1.017 1 97.44 653 ILE A C 1
ATOM 5165 O O . ILE A 1 653 ? -2.963 16.094 -0.018 1 97.44 653 ILE A O 1
ATOM 5169 N N . HIS A 1 654 ? -1.251 15.062 -0.973 1 96.5 654 HIS A N 1
ATOM 5170 C CA . HIS A 1 654 ? -0.549 14.914 0.296 1 96.5 654 HIS A CA 1
ATOM 5171 C C . HIS A 1 654 ? 0.351 16.109 0.574 1 96.5 654 HIS A C 1
ATOM 5173 O O . HIS A 1 654 ? 1.189 16.469 -0.256 1 96.5 654 HIS A O 1
ATOM 5179 N N . ILE A 1 655 ? 0.144 16.656 1.738 1 97.56 655 ILE A N 1
ATOM 5180 C CA . ILE A 1 655 ? 0.969 17.812 2.055 1 97.56 655 ILE A CA 1
ATOM 5181 C C . ILE A 1 655 ? 2.379 17.359 2.426 1 97.56 655 ILE A C 1
ATOM 5183 O O . ILE A 1 655 ? 3.35 18.094 2.217 1 97.56 655 ILE A O 1
ATOM 5187 N N . TYR A 1 656 ? 2.484 16.141 2.912 1 97.19 656 TYR A N 1
ATOM 5188 C CA . TYR A 1 656 ? 3.783 15.555 3.217 1 97.19 656 TYR A CA 1
ATOM 5189 C C . TYR A 1 656 ? 4.203 14.57 2.129 1 97.19 656 TYR A C 1
ATOM 5191 O O . TYR A 1 656 ? 3.387 14.18 1.292 1 97.19 656 TYR A O 1
ATOM 5199 N N . GLY A 1 657 ? 5.492 14.25 2.104 1 94.56 657 GLY A N 1
ATOM 5200 C CA . GLY A 1 657 ? 5.992 13.273 1.154 1 94.56 657 GLY A CA 1
ATOM 5201 C C . GLY A 1 657 ? 6.387 13.883 -0.179 1 94.56 657 GLY A C 1
ATOM 5202 O O . GLY A 1 657 ? 6.285 15.094 -0.367 1 94.56 657 GLY A O 1
ATOM 5203 N N . PRO A 1 658 ? 6.805 13.023 -1.091 1 95.56 658 PRO A N 1
ATOM 5204 C CA . PRO A 1 658 ? 7.254 13.5 -2.4 1 95.56 658 PRO A CA 1
ATOM 5205 C C . PRO A 1 658 ? 6.109 14.008 -3.27 1 95.56 658 PRO A C 1
ATOM 5207 O O . PRO A 1 658 ? 4.965 13.57 -3.111 1 95.56 658 PRO A O 1
ATOM 5210 N N . PHE A 1 659 ? 6.406 14.969 -4.102 1 95.94 659 PHE A N 1
ATOM 5211 C CA . PHE A 1 659 ? 5.488 15.531 -5.086 1 95.94 659 PHE A CA 1
ATOM 5212 C C . PHE A 1 659 ? 6.113 15.516 -6.477 1 95.94 659 PHE A C 1
ATOM 5214 O O . PHE A 1 659 ? 7.219 16.031 -6.676 1 95.94 659 PHE A O 1
ATOM 5221 N N . ASN A 1 660 ? 5.398 14.805 -7.328 1 93.31 660 ASN A N 1
ATOM 5222 C CA . ASN A 1 660 ? 5.848 14.711 -8.711 1 93.31 660 ASN A CA 1
ATOM 5223 C C . ASN A 1 660 ? 7.258 14.141 -8.805 1 93.31 660 ASN A C 1
ATOM 5225 O O . ASN A 1 660 ? 8.102 14.672 -9.531 1 93.31 660 ASN A O 1
ATOM 5229 N N . GLY A 1 661 ? 7.551 13.219 -7.992 1 91.44 661 GLY A N 1
ATOM 5230 C CA . GLY A 1 661 ? 8.805 12.492 -8.031 1 91.44 661 GLY A CA 1
ATOM 5231 C C . GLY A 1 661 ? 9.93 13.188 -7.281 1 91.44 661 GLY A C 1
ATOM 5232 O O . GLY A 1 661 ? 11.031 12.656 -7.172 1 91.44 661 GLY A O 1
ATOM 5233 N N . GLU A 1 662 ? 9.648 14.359 -6.75 1 95.94 662 GLU A N 1
ATOM 5234 C CA . GLU A 1 662 ? 10.688 15.109 -6.047 1 95.94 662 GLU A CA 1
ATOM 5235 C C . GLU A 1 662 ? 10.469 15.062 -4.539 1 95.94 662 GLU A C 1
ATOM 5237 O O . GLU A 1 662 ? 9.336 15.156 -4.066 1 95.94 662 GLU A O 1
ATOM 5242 N N . ARG A 1 663 ? 11.547 14.945 -3.871 1 95.62 663 ARG A N 1
ATOM 5243 C CA . ARG A 1 663 ? 11.508 14.766 -2.424 1 95.62 663 ARG A CA 1
ATOM 5244 C C . ARG A 1 663 ? 11.656 16.109 -1.7 1 95.62 663 ARG A C 1
ATOM 5246 O O . ARG A 1 663 ? 12.18 17.062 -2.268 1 95.62 663 ARG A O 1
ATOM 5253 N N . ASN A 1 664 ? 11.125 16.172 -0.468 1 96.75 664 ASN A N 1
ATOM 5254 C CA . ASN A 1 664 ? 11.336 17.266 0.483 1 96.75 664 ASN A CA 1
ATOM 5255 C C . ASN A 1 664 ? 10.891 18.609 -0.092 1 96.75 664 ASN A C 1
ATOM 5257 O O . ASN A 1 664 ? 11.641 19.578 -0.05 1 96.75 664 ASN A O 1
ATOM 5261 N N . LEU A 1 665 ? 9.695 18.609 -0.634 1 97.88 665 LEU A N 1
ATOM 5262 C CA . LEU A 1 665 ? 9.078 19.844 -1.109 1 97.88 665 LEU A CA 1
ATOM 5263 C C . LEU A 1 665 ? 8.062 20.375 -0.096 1 97.88 665 LEU A C 1
ATOM 5265 O O . LEU A 1 665 ? 7.133 19.656 0.286 1 97.88 665 LEU A O 1
ATOM 5269 N N . LEU A 1 666 ? 8.234 21.641 0.354 1 97.88 666 LEU A N 1
ATOM 5270 C CA . LEU A 1 666 ? 7.453 22.312 1.39 1 97.88 666 LEU A CA 1
ATOM 5271 C C . LEU A 1 666 ? 7.781 21.75 2.768 1 97.88 666 LEU A C 1
ATOM 5273 O O . LEU A 1 666 ? 8.344 22.438 3.611 1 97.88 666 LEU A O 1
ATOM 5277 N N . PHE A 1 667 ? 7.492 20.422 2.9 1 98.25 667 PHE A N 1
ATOM 5278 C CA . PHE A 1 667 ? 7.895 19.719 4.109 1 98.25 667 PHE A CA 1
ATOM 5279 C C . PHE A 1 667 ? 8.898 18.625 3.787 1 98.25 667 PHE A C 1
ATOM 5281 O O . PHE A 1 667 ? 8.906 18.094 2.676 1 98.25 667 PHE A O 1
ATOM 5288 N N . LYS A 1 668 ? 9.711 18.312 4.805 1 96.88 668 LYS A N 1
ATOM 5289 C CA . LYS A 1 668 ? 10.562 17.141 4.668 1 96.88 668 LYS A CA 1
ATOM 5290 C C . LYS A 1 668 ? 9.734 15.859 4.59 1 96.88 668 LYS A C 1
ATOM 5292 O O . LYS A 1 668 ? 8.664 15.766 5.203 1 96.88 668 LYS A O 1
ATOM 5297 N N . ASP A 1 669 ? 10.266 14.898 3.863 1 95.69 669 ASP A N 1
ATOM 5298 C CA . ASP A 1 669 ? 9.555 13.625 3.727 1 95.69 669 ASP A CA 1
ATOM 5299 C C . ASP A 1 669 ? 9.453 12.906 5.07 1 95.69 669 ASP A C 1
ATOM 5301 O O . ASP A 1 669 ? 8.594 12.039 5.25 1 95.69 669 ASP A O 1
ATOM 5305 N N . SER A 1 670 ? 10.289 13.297 6.02 1 95.81 670 SER A N 1
ATOM 5306 C CA . SER A 1 670 ? 10.266 12.695 7.352 1 95.81 670 SER A CA 1
ATOM 5307 C C . SER A 1 670 ? 9.133 13.273 8.195 1 95.81 670 SER A C 1
ATOM 5309 O O . SER A 1 670 ? 8.844 12.766 9.281 1 95.81 670 SER A O 1
ATOM 5311 N N . SER A 1 671 ? 8.461 14.312 7.695 1 97.56 671 SER A N 1
ATOM 5312 C CA . SER A 1 671 ? 7.391 14.961 8.445 1 97.56 671 SER A CA 1
ATOM 5313 C C . SER A 1 671 ? 6.113 14.125 8.414 1 97.56 671 SER A C 1
ATOM 5315 O O . SER A 1 671 ? 5.699 13.656 7.348 1 97.56 671 SER A O 1
ATOM 5317 N N . VAL A 1 672 ? 5.445 14 9.602 1 96.94 672 VAL A N 1
ATOM 5318 C CA . VAL A 1 672 ? 4.234 13.195 9.641 1 96.94 672 VAL A CA 1
ATOM 5319 C C . VAL A 1 672 ? 3.104 13.992 10.289 1 96.94 672 VAL A C 1
ATOM 5321 O O . VAL A 1 672 ? 1.979 13.508 10.414 1 96.94 672 VAL A O 1
ATOM 5324 N N . GLY A 1 673 ? 3.41 15.203 10.711 1 96.44 673 GLY A N 1
ATOM 5325 C CA . GLY A 1 673 ? 2.426 16.062 11.336 1 96.44 673 GLY A CA 1
ATOM 5326 C C . GLY A 1 673 ? 3.016 17.375 11.828 1 96.44 673 GLY A C 1
ATOM 5327 O O . GLY A 1 673 ? 4.199 17.641 11.625 1 96.44 673 GLY A O 1
ATOM 5328 N N . LEU A 1 674 ? 2.164 18.172 12.43 1 97.06 674 LEU A N 1
ATOM 5329 C CA . LEU A 1 674 ? 2.578 19.453 13.023 1 97.06 674 LEU A CA 1
ATOM 5330 C C . LEU A 1 674 ? 2.297 19.469 14.523 1 97.06 674 LEU A C 1
ATOM 5332 O O . LEU A 1 674 ? 1.266 18.953 14.969 1 97.06 674 LEU A O 1
ATOM 5336 N N . ILE A 1 675 ? 3.223 19.984 15.227 1 94.25 675 ILE A N 1
ATOM 5337 C CA . ILE A 1 675 ? 3.041 20.016 16.672 1 94.25 675 ILE A CA 1
ATOM 5338 C C . ILE A 1 675 ? 3.422 21.391 17.219 1 94.25 675 ILE A C 1
ATOM 5340 O O . ILE A 1 675 ? 4.266 22.078 16.641 1 94.25 675 ILE A O 1
ATOM 5344 N N . SER A 1 676 ? 2.852 21.688 18.297 1 93.19 676 SER A N 1
ATOM 5345 C CA . SER A 1 676 ? 2.992 23 18.906 1 93.19 676 SER A CA 1
ATOM 5346 C C . SER A 1 676 ? 4.367 23.188 19.531 1 93.19 676 SER A C 1
ATOM 5348 O O . SER A 1 676 ? 5.078 22.203 19.781 1 93.19 676 SER A O 1
ATOM 5350 N N . THR A 1 677 ? 4.715 24.406 19.781 1 93.62 677 THR A N 1
ATOM 5351 C CA . THR A 1 677 ? 5.988 24.75 20.406 1 93.62 677 THR A CA 1
ATOM 5352 C C . THR A 1 677 ? 6.008 24.297 21.859 1 93.62 677 THR A C 1
ATOM 5354 O O . THR A 1 677 ? 7.07 24.234 22.484 1 93.62 677 THR A O 1
ATOM 5357 N N . SER A 1 678 ? 4.84 23.969 22.391 1 91.75 678 SER A N 1
ATOM 5358 C CA . SER A 1 678 ? 4.75 23.547 23.781 1 91.75 678 SER A CA 1
ATOM 5359 C C . SER A 1 678 ? 4.781 22.016 23.906 1 91.75 678 SER A C 1
ATOM 5361 O O . SER A 1 678 ? 4.602 21.469 24.984 1 91.75 678 SER A O 1
ATOM 5363 N N . SER A 1 679 ? 4.992 21.438 22.766 1 92.12 679 SER A N 1
ATOM 5364 C CA . SER A 1 679 ? 5 19.969 22.766 1 92.12 679 SER A CA 1
ATOM 5365 C C . SER A 1 679 ? 6.078 19.422 23.688 1 92.12 679 SER A C 1
ATOM 5367 O O . SER A 1 679 ? 7.16 20 23.797 1 92.12 679 SER A O 1
ATOM 5369 N N . THR A 1 680 ? 5.789 18.234 24.266 1 92 680 THR A N 1
ATOM 5370 C CA . THR A 1 680 ? 6.734 17.578 25.156 1 92 680 THR A CA 1
ATOM 5371 C C . THR A 1 680 ? 7.336 16.344 24.516 1 92 680 THR A C 1
ATOM 5373 O O . THR A 1 680 ? 7.91 15.492 25.203 1 92 680 THR A O 1
ATOM 5376 N N . LYS A 1 681 ? 7.117 16.266 23.266 1 92.25 681 LYS A N 1
ATOM 5377 C CA . LYS A 1 681 ? 7.766 15.156 22.578 1 92.25 681 LYS A CA 1
ATOM 5378 C C . LYS A 1 681 ? 9.281 15.203 22.75 1 92.25 681 LYS A C 1
ATOM 5380 O O . LYS A 1 681 ? 9.883 16.281 22.703 1 92.25 681 LYS A O 1
ATOM 5385 N N . GLU A 1 682 ? 9.891 14.109 22.891 1 91.38 682 GLU A N 1
ATOM 5386 C CA . GLU A 1 682 ? 11.289 14 23.281 1 91.38 682 GLU A CA 1
ATOM 5387 C C . GLU A 1 682 ? 12.195 14.734 22.297 1 91.38 682 GLU A C 1
ATOM 5389 O O . GLU A 1 682 ? 13.094 15.477 22.719 1 91.38 682 GLU A O 1
ATOM 5394 N N . SER A 1 683 ? 11.992 14.484 21.031 1 93.69 683 SER A N 1
ATOM 5395 C CA . SER A 1 683 ? 12.867 15.094 20.047 1 93.69 683 SER A CA 1
ATOM 5396 C C . SER A 1 683 ? 12.688 16.609 20 1 93.69 683 SER A C 1
ATOM 5398 O O . SER A 1 683 ? 13.641 17.344 19.734 1 93.69 683 SER A O 1
ATOM 5400 N N . VAL A 1 684 ? 11.508 17.109 20.234 1 96.25 684 VAL A N 1
ATOM 5401 C CA . VAL A 1 684 ? 11.227 18.547 20.266 1 96.25 684 VAL A CA 1
ATOM 5402 C C . VAL A 1 684 ? 11.898 19.172 21.484 1 96.25 684 VAL A C 1
ATOM 5404 O O . VAL A 1 684 ? 12.539 20.219 21.375 1 96.25 684 VAL A O 1
ATOM 5407 N N . VAL A 1 685 ? 11.773 18.531 22.641 1 96.31 685 VAL A N 1
ATOM 5408 C CA . VAL A 1 685 ? 12.383 19.031 23.859 1 96.31 685 VAL A CA 1
ATOM 5409 C C . VAL A 1 685 ? 13.898 19.062 23.719 1 96.31 685 VAL A C 1
ATOM 5411 O O . VAL A 1 685 ? 14.547 20.047 24.078 1 96.31 685 VAL A O 1
ATOM 5414 N N . ALA A 1 686 ? 14.406 17.969 23.188 1 95.44 686 ALA A N 1
ATOM 5415 C CA . ALA A 1 686 ? 15.844 17.906 22.969 1 95.44 686 ALA A CA 1
ATOM 5416 C C . ALA A 1 686 ? 16.312 19.047 22.062 1 95.44 686 ALA A C 1
ATOM 5418 O O . ALA A 1 686 ? 17.375 19.641 22.297 1 95.44 686 ALA A O 1
ATOM 5419 N N . TYR A 1 687 ? 15.57 19.328 21.062 1 97 687 TYR A N 1
ATOM 5420 C CA . TYR A 1 687 ? 15.898 20.406 20.109 1 97 687 TYR A CA 1
ATOM 5421 C C . TYR A 1 687 ? 15.875 21.766 20.812 1 97 687 TYR A C 1
ATOM 5423 O O . TYR A 1 687 ? 16.812 22.547 20.656 1 97 687 TYR A O 1
ATOM 5431 N N . LYS A 1 688 ? 14.875 22.016 21.516 1 96.88 688 LYS A N 1
ATOM 5432 C CA . LYS A 1 688 ? 14.742 23.266 22.25 1 96.88 688 LYS A CA 1
ATOM 5433 C C . LYS A 1 688 ? 15.867 23.438 23.266 1 96.88 688 LYS A C 1
ATOM 5435 O O . LYS A 1 688 ? 16.453 24.5 23.391 1 96.88 688 LYS A O 1
ATOM 5440 N N . GLU A 1 689 ? 16.125 22.391 23.969 1 96.19 689 GLU A N 1
ATOM 5441 C CA . GLU A 1 689 ? 17.188 22.438 24.984 1 96.19 689 GLU A CA 1
ATOM 5442 C C . GLU A 1 689 ? 18.547 22.703 24.344 1 96.19 689 GLU A C 1
ATOM 5444 O O . GLU A 1 689 ? 19.359 23.438 24.906 1 96.19 689 GLU A O 1
ATOM 5449 N N . LEU A 1 690 ? 18.75 22.047 23.266 1 96.31 690 LEU A N 1
ATOM 5450 C CA . LEU A 1 690 ? 20 22.266 22.562 1 96.31 690 LEU A CA 1
ATOM 5451 C C . LEU A 1 690 ? 20.172 23.75 22.203 1 96.31 690 LEU A C 1
ATOM 5453 O O . LEU A 1 690 ? 21.234 24.328 22.453 1 96.31 690 LEU A O 1
ATOM 5457 N N . LEU A 1 691 ? 19.188 24.375 21.672 1 96.19 691 LEU A N 1
ATOM 5458 C CA . LEU A 1 691 ? 19.234 25.781 21.281 1 96.19 691 LEU A CA 1
ATOM 5459 C C . LEU A 1 691 ? 19.359 26.688 22.516 1 96.19 691 LEU A C 1
ATOM 5461 O O . LEU A 1 691 ? 20.125 27.656 22.5 1 96.19 691 LEU A O 1
ATOM 5465 N N . ASP A 1 692 ? 18.656 26.328 23.547 1 94.06 692 ASP A N 1
ATOM 5466 C CA . ASP A 1 692 ? 18.672 27.109 24.766 1 94.06 692 ASP A CA 1
ATOM 5467 C C . ASP A 1 692 ? 20.047 27.062 25.438 1 94.06 692 ASP A C 1
ATOM 5469 O O . ASP A 1 692 ? 20.531 28.062 25.953 1 94.06 692 ASP A O 1
ATOM 5473 N N . ASN A 1 693 ? 20.578 25.891 25.438 1 92.19 693 ASN A N 1
ATOM 5474 C CA . ASN A 1 693 ? 21.875 25.703 26.078 1 92.19 693 ASN A CA 1
ATOM 5475 C C . ASN A 1 693 ? 22.969 26.516 25.391 1 92.19 693 ASN A C 1
ATOM 5477 O O . ASN A 1 693 ? 23.906 26.984 26.031 1 92.19 693 ASN A O 1
ATOM 5481 N N . ILE A 1 694 ? 22.891 26.594 24.141 1 91.75 694 ILE A N 1
ATOM 5482 C CA . ILE A 1 694 ? 23.891 27.328 23.375 1 91.75 694 ILE A CA 1
ATOM 5483 C C . ILE A 1 694 ? 23.797 28.812 23.703 1 91.75 694 ILE A C 1
ATOM 5485 O O . ILE A 1 694 ? 24.812 29.531 23.703 1 91.75 694 ILE A O 1
ATOM 5489 N N . GLU A 1 695 ? 22.688 29.234 24.047 1 87.5 695 GLU A N 1
ATOM 5490 C CA . GLU A 1 695 ? 22.469 30.656 24.312 1 87.5 695 GLU A CA 1
ATOM 5491 C C . GLU A 1 695 ? 22.812 31.016 25.766 1 87.5 695 GLU A C 1
ATOM 5493 O O . GLU A 1 695 ? 23.094 32.156 26.078 1 87.5 695 GLU A O 1
ATOM 5498 N N . LYS A 1 696 ? 22.766 30.016 26.703 1 80.88 696 LYS A N 1
ATOM 5499 C CA . LYS A 1 696 ? 23 30.266 28.125 1 80.88 696 LYS A CA 1
ATOM 5500 C C . LYS A 1 696 ? 24.484 30.422 28.422 1 80.88 696 LYS A C 1
ATOM 5502 O O . LYS A 1 696 ? 25.234 29.453 28.422 1 80.88 696 LYS A O 1
ATOM 5507 N N . CYS A 1 697 ? 25.281 31.219 27.969 1 66 697 CYS A N 1
ATOM 5508 C CA . CYS A 1 697 ? 26.641 31.484 28.438 1 66 697 CYS A CA 1
ATOM 5509 C C . CYS A 1 697 ? 26.672 32.719 29.328 1 66 697 CYS A C 1
ATOM 5511 O O . CYS A 1 697 ? 27.672 32.969 30.016 1 66 697 CYS A O 1
ATOM 5513 N N . SER A 1 698 ? 25.844 33.594 29.047 1 46.66 698 SER A N 1
ATOM 5514 C CA . SER A 1 698 ? 26.047 34.844 29.75 1 46.66 698 SER A CA 1
ATOM 5515 C C . SER A 1 698 ? 25.859 34.688 31.25 1 46.66 698 SER A C 1
ATOM 5517 O O . SER A 1 698 ? 24.797 34.25 31.703 1 46.66 698 SER A O 1
ATOM 5519 N N . GLY A 1 699 ? 26.859 34.094 31.828 1 41.47 699 GLY A N 1
ATOM 5520 C CA . GLY A 1 699 ? 26.938 34.188 33.281 1 41.47 699 GLY A CA 1
ATOM 5521 C C . GLY A 1 699 ? 26.203 35.375 33.844 1 41.47 699 GLY A C 1
ATOM 5522 O O . GLY A 1 699 ? 26.734 36.5 33.844 1 41.47 699 GLY A O 1
ATOM 5523 N N . SER A 1 700 ? 25.062 35.688 33.531 1 36.25 700 SER A N 1
ATOM 5524 C CA . SER A 1 700 ? 24.438 36.594 34.5 1 36.25 700 SER A CA 1
ATOM 5525 C C . SER A 1 700 ? 24.578 36.094 35.906 1 36.25 700 SER A C 1
ATOM 5527 O O . SER A 1 700 ? 23.953 35.094 36.281 1 36.25 700 SER A O 1
ATOM 5529 N N . SER A 1 701 ? 25.766 35.938 36.469 1 36.81 701 SER A N 1
ATOM 5530 C CA . SER A 1 701 ? 26.172 36 37.875 1 36.81 701 SER A CA 1
ATOM 5531 C C . SER A 1 701 ? 25.219 36.844 38.688 1 36.81 701 SER A C 1
ATOM 5533 O O . SER A 1 701 ? 25.391 37 39.875 1 36.81 701 SER A O 1
ATOM 5535 N N . LEU A 1 702 ? 24.453 37.781 38.062 1 34.22 702 LEU A N 1
ATOM 5536 C CA . LEU A 1 702 ? 23.844 38.75 38.938 1 34.22 702 LEU A CA 1
ATOM 5537 C C . LEU A 1 702 ? 22.781 38.125 39.812 1 34.22 702 LEU A C 1
ATOM 5539 O O . LEU A 1 702 ? 22.422 38.656 40.875 1 34.22 702 LEU A O 1
ATOM 5543 N N . ALA A 1 703 ? 22.016 37.219 39.312 1 37.59 703 ALA A N 1
ATOM 5544 C CA . ALA A 1 703 ? 20.766 37.156 40.062 1 37.59 703 ALA A CA 1
ATOM 5545 C C . ALA A 1 703 ? 20.953 36.344 41.344 1 37.59 703 ALA A C 1
ATOM 5547 O O . ALA A 1 703 ? 20.031 36.281 42.188 1 37.59 703 ALA A O 1
ATOM 5548 N N . THR A 1 704 ? 21.938 35.469 41.375 1 36.09 704 THR A N 1
ATOM 5549 C CA . THR A 1 704 ? 21.891 34.75 42.656 1 36.09 704 THR A CA 1
ATOM 5550 C C . THR A 1 704 ? 22.391 35.656 43.781 1 36.09 704 THR A C 1
ATOM 5552 O O . THR A 1 704 ? 22.391 35.25 44.938 1 36.09 704 THR A O 1
ATOM 5555 N N . ALA A 1 705 ? 23.188 36.719 43.438 1 37.81 705 ALA A N 1
ATOM 5556 C CA . ALA A 1 705 ? 23.703 37.5 44.562 1 37.81 705 ALA A CA 1
ATOM 5557 C C . ALA A 1 705 ? 22.578 38.188 45.312 1 37.81 705 ALA A C 1
ATOM 5559 O O . ALA A 1 705 ? 22.719 38.5 46.5 1 37.81 705 ALA A O 1
ATOM 5560 N N . ASN A 1 706 ? 21.469 38.5 44.594 1 33.88 706 ASN A N 1
ATOM 5561 C CA . ASN A 1 706 ? 20.5 39.281 45.312 1 33.88 706 ASN A CA 1
ATOM 5562 C C . ASN A 1 706 ? 19.688 38.406 46.281 1 33.88 706 ASN A C 1
ATOM 5564 O O . ASN A 1 706 ? 18.969 38.938 47.156 1 33.88 706 ASN A O 1
ATOM 5568 N N . LEU A 1 707 ? 19.594 37.125 45.906 1 37.12 707 LEU A N 1
ATOM 5569 C CA . LEU A 1 707 ? 18.766 36.406 46.875 1 37.12 707 LEU A CA 1
ATOM 5570 C C . LEU A 1 707 ? 19.547 36.125 48.156 1 37.12 707 LEU A C 1
ATOM 5572 O O . LEU A 1 707 ? 18.953 35.906 49.219 1 37.12 707 LEU A O 1
ATOM 5576 N N . ILE A 1 708 ? 20.906 35.969 47.938 1 38.53 708 ILE A N 1
ATOM 5577 C CA . ILE A 1 708 ? 21.625 35.75 49.188 1 38.53 708 ILE A CA 1
ATOM 5578 C C . ILE A 1 708 ? 21.625 37.031 50.031 1 38.53 708 ILE A C 1
ATOM 5580 O O . ILE A 1 708 ? 21.547 36.969 51.25 1 38.53 708 ILE A O 1
ATOM 5584 N N . PHE A 1 709 ? 21.703 38.156 49.281 1 39.5 709 PHE A N 1
ATOM 5585 C CA . PHE A 1 709 ? 21.719 39.375 50.062 1 39.5 709 PHE A CA 1
ATOM 5586 C C . PHE A 1 709 ? 20.375 39.562 50.781 1 39.5 709 PHE A C 1
ATOM 5588 O O . PHE A 1 709 ? 20.328 40.094 51.875 1 39.5 709 PHE A O 1
ATOM 5595 N N . ILE A 1 710 ? 19.312 39.094 50.094 1 41.44 710 ILE A N 1
ATOM 5596 C CA . ILE A 1 710 ? 18.047 39.281 50.75 1 41.44 710 ILE A CA 1
ATOM 5597 C C . ILE A 1 710 ? 17.922 38.344 51.938 1 41.44 710 ILE A C 1
ATOM 5599 O O . ILE A 1 710 ? 17.438 38.688 53 1 41.44 710 ILE A O 1
ATOM 5603 N N . SER A 1 711 ? 18.5 37.125 51.719 1 43.38 711 SER A N 1
ATOM 5604 C CA . SER A 1 711 ? 18.375 36.219 52.844 1 43.38 711 SER A CA 1
ATOM 5605 C C . SER A 1 711 ? 19.281 36.625 54 1 43.38 711 SER A C 1
ATOM 5607 O O . SER A 1 711 ? 18.969 36.375 55.156 1 43.38 711 SER A O 1
ATOM 5609 N N . LEU A 1 712 ? 20.453 37.156 53.562 1 43.78 712 LEU A N 1
ATOM 5610 C CA . LEU A 1 712 ? 21.344 37.594 54.656 1 43.78 712 LEU A CA 1
ATOM 5611 C C . LEU A 1 712 ? 20.766 38.812 55.375 1 43.78 712 LEU A C 1
ATOM 5613 O O . LEU A 1 712 ? 20.891 38.938 56.594 1 43.78 712 LEU A O 1
ATOM 5617 N N . VAL A 1 713 ? 20.109 39.688 54.531 1 47.59 713 VAL A N 1
ATOM 5618 C CA . VAL A 1 713 ? 19.516 40.844 55.188 1 47.59 713 VAL A CA 1
ATOM 5619 C C . VAL A 1 713 ? 18.328 40.375 56.031 1 47.59 713 VAL A C 1
ATOM 5621 O O . VAL A 1 713 ? 18.141 40.875 57.156 1 47.59 713 VAL A O 1
ATOM 5624 N N . ALA A 1 714 ? 17.656 39.312 55.562 1 46.88 714 ALA A N 1
ATOM 5625 C CA . ALA A 1 714 ? 16.531 38.844 56.344 1 46.88 714 ALA A CA 1
ATOM 5626 C C . ALA A 1 714 ? 17.016 38.125 57.594 1 46.88 714 ALA A C 1
ATOM 5628 O O . ALA A 1 714 ? 16.422 38.25 58.688 1 46.88 714 ALA A O 1
ATOM 5629 N N . LEU A 1 715 ? 18.141 37.375 57.406 1 47.69 715 LEU A N 1
ATOM 5630 C CA . LEU A 1 715 ? 18.672 36.719 58.594 1 47.69 715 LEU A CA 1
ATOM 5631 C C . LEU A 1 715 ? 19.203 37.75 59.594 1 47.69 715 LEU A C 1
ATOM 5633 O O . LEU A 1 715 ? 19.047 37.562 60.812 1 47.69 715 LEU A O 1
ATOM 5637 N N . TYR A 1 716 ? 19.781 38.812 59 1 46.69 716 TYR A N 1
ATOM 5638 C CA . TYR A 1 716 ? 20.281 39.844 59.938 1 46.69 716 TYR A CA 1
ATOM 5639 C C . TYR A 1 716 ? 19.156 40.438 60.75 1 46.69 716 TYR A C 1
ATOM 5641 O O . TYR A 1 716 ? 19.297 40.688 61.938 1 46.69 716 TYR A O 1
ATOM 5649 N N . HIS A 1 717 ? 18.047 40.688 60.062 1 48.78 717 HIS A N 1
ATOM 5650 C CA . HIS A 1 717 ? 16.938 41.281 60.781 1 48.78 717 HIS A CA 1
ATOM 5651 C C . HIS A 1 717 ? 16.359 40.344 61.812 1 48.78 717 HIS A C 1
ATOM 5653 O O . HIS A 1 717 ? 15.727 40.75 62.781 1 48.78 717 HIS A O 1
ATOM 5659 N N . LEU A 1 718 ? 16.359 39.062 61.5 1 47.12 718 LEU A N 1
ATOM 5660 C CA . LEU A 1 718 ? 15.797 38.125 62.469 1 47.12 718 LEU A CA 1
ATOM 5661 C C . LEU A 1 718 ? 16.703 38 63.688 1 47.12 718 LEU A C 1
ATOM 5663 O O . LEU A 1 718 ? 16.203 37.844 64.812 1 47.12 718 LEU A O 1
ATOM 5667 N N . LEU A 1 719 ? 18 38 63.406 1 47.59 719 LEU A N 1
ATOM 5668 C CA . LEU A 1 719 ? 18.859 37.812 64.562 1 47.59 719 LEU A CA 1
ATOM 5669 C C . LEU A 1 719 ? 18.844 39.094 65.438 1 47.59 719 LEU A C 1
ATOM 5671 O O . LEU A 1 719 ? 19.156 39.031 66.625 1 47.59 719 LEU A O 1
ATOM 5675 N N . SER A 1 720 ? 18.703 40.219 64.75 1 46.53 720 SER A N 1
ATOM 5676 C CA . SER A 1 720 ? 18.781 41.406 65.625 1 46.53 720 SER A CA 1
ATOM 5677 C C . SER A 1 720 ? 17.578 41.5 66.562 1 46.53 720 SER A C 1
ATOM 5679 O O . SER A 1 720 ? 17.5 42.375 67.438 1 46.53 720 SER A O 1
ATOM 5681 N N . SER A 1 721 ? 16.484 40.875 66.062 1 42.69 721 SER A N 1
ATOM 5682 C CA . SER A 1 721 ? 15.336 41.125 66.938 1 42.69 721 SER A CA 1
ATOM 5683 C C . SER A 1 721 ? 15.461 40.375 68.25 1 42.69 721 SER A C 1
ATOM 5685 O O . SER A 1 721 ? 14.602 40.5 69.125 1 42.69 721 SER A O 1
ATOM 5687 N N . HIS A 1 722 ? 16.281 39.312 68.25 1 40.56 722 HIS A N 1
ATOM 5688 C CA . HIS A 1 722 ? 16.203 38.625 69.5 1 40.56 722 HIS A CA 1
ATOM 5689 C C . HIS A 1 722 ? 17.016 39.312 70.562 1 40.56 722 HIS A C 1
ATOM 5691 O O . HIS A 1 722 ? 17.203 38.781 71.688 1 40.56 722 HIS A O 1
ATOM 5697 N N . VAL A 1 723 ? 17.859 40.312 70.188 1 37.97 723 VAL A N 1
ATOM 5698 C CA . VAL A 1 723 ? 18.672 40.875 71.25 1 37.97 723 VAL A CA 1
ATOM 5699 C C . VAL A 1 723 ? 17.797 41.75 72.188 1 37.97 723 VAL A C 1
ATOM 5701 O O . VAL A 1 723 ? 18.156 42.062 73.312 1 37.97 723 VAL A O 1
ATOM 5704 N N . HIS A 1 724 ? 16.562 42.188 71.688 1 29.16 724 HIS A N 1
ATOM 5705 C CA . HIS A 1 724 ? 15.969 42.875 72.812 1 29.16 724 HIS A CA 1
ATOM 5706 C C . HIS A 1 724 ? 15.367 41.875 73.812 1 29.16 724 HIS A C 1
ATOM 5708 O O . HIS A 1 724 ? 14.727 40.906 73.438 1 29.16 724 HIS A O 1
ATOM 5714 N N . MET B 1 1 ? 29.328 5.277 59.469 1 38.47 1 MET B N 1
ATOM 5715 C CA . MET B 1 1 ? 29.359 4.383 58.312 1 38.47 1 MET B CA 1
ATOM 5716 C C . MET B 1 1 ? 27.969 4.207 57.719 1 38.47 1 MET B C 1
ATOM 5718 O O . MET B 1 1 ? 27.812 3.668 56.625 1 38.47 1 MET B O 1
ATOM 5722 N N . GLY B 1 2 ? 26.938 4.449 58.531 1 49.41 2 GLY B N 1
ATOM 5723 C CA . GLY B 1 2 ? 25.547 4.25 58.156 1 49.41 2 GLY B CA 1
ATOM 5724 C C . GLY B 1 2 ? 25.031 5.281 57.156 1 49.41 2 GLY B C 1
ATOM 5725 O O . GLY B 1 2 ? 24.234 4.957 56.281 1 49.41 2 GLY B O 1
ATOM 5726 N N . ASN B 1 3 ? 25.469 6.512 57.344 1 52.06 3 ASN B N 1
ATOM 5727 C CA . ASN B 1 3 ? 24.938 7.598 56.531 1 52.06 3 ASN B CA 1
ATOM 5728 C C . ASN B 1 3 ? 25.453 7.535 55.094 1 52.06 3 ASN B C 1
ATOM 5730 O O . ASN B 1 3 ? 24.875 8.133 54.188 1 52.06 3 ASN B O 1
ATOM 5734 N N . LEU B 1 4 ? 26.672 6.883 54.906 1 52.31 4 LEU B N 1
ATOM 5735 C CA . LEU B 1 4 ? 27.25 6.816 53.562 1 52.31 4 LEU B CA 1
ATOM 5736 C C . LEU B 1 4 ? 26.531 5.789 52.688 1 52.31 4 LEU B C 1
ATOM 5738 O O . LEU B 1 4 ? 26.328 6.004 51.5 1 52.31 4 LEU B O 1
ATOM 5742 N N . VAL B 1 5 ? 25.984 4.715 53.312 1 55.41 5 VAL B N 1
ATOM 5743 C CA . VAL B 1 5 ? 25.281 3.695 52.562 1 55.41 5 VAL B CA 1
ATOM 5744 C C . VAL B 1 5 ? 23.953 4.25 52.062 1 55.41 5 VAL B C 1
ATOM 5746 O O . VAL B 1 5 ? 23.547 3.973 50.938 1 55.41 5 VAL B O 1
ATOM 5749 N N . TRP B 1 6 ? 23.328 5.141 52.844 1 54.34 6 TRP B N 1
ATOM 5750 C CA . TRP B 1 6 ? 22.047 5.656 52.406 1 54.34 6 TRP B CA 1
ATOM 5751 C C . TRP B 1 6 ? 22.203 6.598 51.219 1 54.34 6 TRP B C 1
ATOM 5753 O O . TRP B 1 6 ? 21.375 6.594 50.281 1 54.34 6 TRP B O 1
ATOM 5763 N N . VAL B 1 7 ? 23.328 7.344 51.125 1 52.59 7 VAL B N 1
ATOM 5764 C CA . VAL B 1 7 ? 23.547 8.242 50 1 52.59 7 VAL B CA 1
ATOM 5765 C C . VAL B 1 7 ? 23.875 7.426 48.75 1 52.59 7 VAL B C 1
ATOM 5767 O O . VAL B 1 7 ? 23.406 7.758 47.656 1 52.59 7 VAL B O 1
ATOM 5770 N N . ILE B 1 8 ? 24.578 6.238 48.875 1 52.75 8 ILE B N 1
ATOM 5771 C CA . ILE B 1 8 ? 24.859 5.426 47.719 1 52.75 8 ILE B CA 1
ATOM 5772 C C . ILE B 1 8 ? 23.578 4.781 47.219 1 52.75 8 ILE B C 1
ATOM 5774 O O . ILE B 1 8 ? 23.344 4.73 46 1 52.75 8 ILE B O 1
ATOM 5778 N N . LEU B 1 9 ? 22.703 4.332 48.156 1 50.19 9 LEU B N 1
ATOM 5779 C CA . LEU B 1 9 ? 21.453 3.734 47.719 1 50.19 9 LEU B CA 1
ATOM 5780 C C . LEU B 1 9 ? 20.531 4.789 47.125 1 50.19 9 LEU B C 1
ATOM 5782 O O . LEU B 1 9 ? 19.797 4.512 46.188 1 50.19 9 LEU B O 1
ATOM 5786 N N . LEU B 1 10 ? 20.578 6.031 47.656 1 47.25 10 LEU B N 1
ATOM 5787 C CA . LEU B 1 10 ? 19.719 7.066 47.094 1 47.25 10 LEU B CA 1
ATOM 5788 C C . LEU B 1 10 ? 20.266 7.512 45.719 1 47.25 10 LEU B C 1
ATOM 5790 O O . LEU B 1 10 ? 19.484 7.809 44.812 1 47.25 10 LEU B O 1
ATOM 5794 N N . VAL B 1 11 ? 21.625 7.578 45.531 1 42.94 11 VAL B N 1
ATOM 5795 C CA . VAL B 1 11 ? 22.172 7.949 44.25 1 42.94 11 VAL B CA 1
ATOM 5796 C C . VAL B 1 11 ? 22 6.797 43.25 1 42.94 11 VAL B C 1
ATOM 5798 O O . VAL B 1 11 ? 21.75 7.02 42.062 1 42.94 11 VAL B O 1
ATOM 5801 N N . ALA B 1 12 ? 22.188 5.531 43.781 1 44.62 12 ALA B N 1
ATOM 5802 C CA . ALA B 1 12 ? 21.906 4.461 42.844 1 44.62 12 ALA B CA 1
ATOM 5803 C C . ALA B 1 12 ? 20.422 4.453 42.438 1 44.62 12 ALA B C 1
ATOM 5805 O O . ALA B 1 12 ? 20.062 3.971 41.375 1 44.62 12 ALA B O 1
ATOM 5806 N N . ALA B 1 13 ? 19.562 4.793 43.406 1 43.06 13 ALA B N 1
ATOM 5807 C CA . ALA B 1 13 ? 18.141 4.859 43.094 1 43.06 13 ALA B CA 1
ATOM 5808 C C . ALA B 1 13 ? 17.844 6.059 42.188 1 43.06 13 ALA B C 1
ATOM 5810 O O . ALA B 1 13 ? 16.922 6.016 41.375 1 43.06 13 ALA B O 1
ATOM 5811 N N . ALA B 1 14 ? 18.516 7.211 42.344 1 43.25 14 ALA B N 1
ATOM 5812 C CA . ALA B 1 14 ? 18.266 8.32 41.438 1 43.25 14 ALA B CA 1
ATOM 5813 C C . ALA B 1 14 ? 18.797 8.016 40.031 1 43.25 14 ALA B C 1
ATOM 5815 O O . ALA B 1 14 ? 18.266 8.508 39.031 1 43.25 14 ALA B O 1
ATOM 5816 N N . HIS B 1 15 ? 19.953 7.352 39.938 1 35.97 15 HIS B N 1
ATOM 5817 C CA . HIS B 1 15 ? 20.484 7.074 38.594 1 35.97 15 HIS B CA 1
ATOM 5818 C C . HIS B 1 15 ? 19.656 6.004 37.906 1 35.97 15 HIS B C 1
ATOM 5820 O O . HIS B 1 15 ? 19.828 5.773 36.688 1 35.97 15 HIS B O 1
ATOM 5826 N N . ALA B 1 16 ? 19.266 5.129 38.75 1 38.5 16 ALA B N 1
ATOM 5827 C CA . ALA B 1 16 ? 18.453 4.199 37.969 1 38.5 16 ALA B CA 1
ATOM 5828 C C . ALA B 1 16 ? 17.172 4.875 37.469 1 38.5 16 ALA B C 1
ATOM 5830 O O . ALA B 1 16 ? 16.062 4.457 37.812 1 38.5 16 ALA B O 1
ATOM 5831 N N . GLN B 1 17 ? 17 6.133 37.625 1 33.53 17 GLN B N 1
ATOM 5832 C CA . GLN B 1 17 ? 15.93 6.582 36.75 1 33.53 17 GLN B CA 1
ATOM 5833 C C . GLN B 1 17 ? 16.031 5.926 35.375 1 33.53 17 GLN B C 1
ATOM 5835 O O . GLN B 1 17 ? 16.922 6.262 34.594 1 33.53 17 GLN B O 1
ATOM 5840 N N . ASP B 1 18 ? 15.969 4.773 35.219 1 34.97 18 ASP B N 1
ATOM 5841 C CA . ASP B 1 18 ? 15.703 4.008 34 1 34.97 18 ASP B CA 1
ATOM 5842 C C . ASP B 1 18 ? 14.961 4.852 32.969 1 34.97 18 ASP B C 1
ATOM 5844 O O . ASP B 1 18 ? 13.828 5.273 33.188 1 34.97 18 ASP B O 1
ATOM 5848 N N . LEU B 1 19 ? 15.531 5.801 32.344 1 37.16 19 LEU B N 1
ATOM 5849 C CA . LEU B 1 19 ? 14.906 6.234 31.109 1 37.16 19 LEU B CA 1
ATOM 5850 C C . LEU B 1 19 ? 14.055 5.117 30.516 1 37.16 19 LEU B C 1
ATOM 5852 O O . LEU B 1 19 ? 14.586 4.109 30.031 1 37.16 19 LEU B O 1
ATOM 5856 N N . GLU B 1 20 ? 13.125 4.688 31.109 1 42.41 20 GLU B N 1
ATOM 5857 C CA . GLU B 1 20 ? 12.117 3.779 30.562 1 42.41 20 GLU B CA 1
ATOM 5858 C C . GLU B 1 20 ? 11.961 3.965 29.062 1 42.41 20 GLU B C 1
ATOM 5860 O O . GLU B 1 20 ? 11.461 4.996 28.609 1 42.41 20 GLU B O 1
ATOM 5865 N N . LYS B 1 21 ? 12.859 3.578 28.438 1 52.78 21 LYS B N 1
ATOM 5866 C CA . LYS B 1 21 ? 12.641 3.477 27 1 52.78 21 LYS B CA 1
ATOM 5867 C C . LYS B 1 21 ? 11.172 3.217 26.688 1 52.78 21 LYS B C 1
ATOM 5869 O O . LYS B 1 21 ? 10.586 2.254 27.172 1 52.78 21 LYS B O 1
ATOM 5874 N N . ARG B 1 22 ? 10.562 4.363 26.359 1 60.56 22 ARG B N 1
ATOM 5875 C CA . ARG B 1 22 ? 9.164 4.223 25.953 1 60.56 22 ARG B CA 1
ATOM 5876 C C . ARG B 1 22 ? 8.953 2.93 25.172 1 60.56 22 ARG B C 1
ATOM 5878 O O . ARG B 1 22 ? 9.625 2.68 24.172 1 60.56 22 ARG B O 1
ATOM 5885 N N . HIS B 1 23 ? 8.352 1.954 25.859 1 77 23 HIS B N 1
ATOM 5886 C CA . HIS B 1 23 ? 8.023 0.654 25.281 1 77 23 HIS B CA 1
ATOM 5887 C C . HIS B 1 23 ? 6.816 0.748 24.359 1 77 23 HIS B C 1
ATOM 5889 O O . HIS B 1 23 ? 5.762 1.251 24.766 1 77 23 HIS B O 1
ATOM 5895 N N . PHE B 1 24 ? 7.082 0.647 23.062 1 89.75 24 PHE B N 1
ATOM 5896 C CA . PHE B 1 24 ? 5.988 0.599 22.094 1 89.75 24 PHE B CA 1
ATOM 5897 C C . PHE B 1 24 ? 5.52 -0.834 21.891 1 89.75 24 PHE B C 1
ATOM 5899 O O . PHE B 1 24 ? 6.332 -1.76 21.844 1 89.75 24 PHE B O 1
ATOM 5906 N N . TYR B 1 25 ? 4.195 -1.001 21.953 1 96.56 25 TYR B N 1
ATOM 5907 C CA . TYR B 1 25 ? 3.645 -2.256 21.453 1 96.56 25 TYR B CA 1
ATOM 5908 C C . TYR B 1 25 ? 3.547 -2.242 19.938 1 96.56 25 TYR B C 1
ATOM 5910 O O . TYR B 1 25 ? 3.051 -1.277 19.344 1 96.56 25 TYR B O 1
ATOM 5918 N N . LYS B 1 26 ? 4.078 -3.252 19.359 1 97.56 26 LYS B N 1
ATOM 5919 C CA . LYS B 1 26 ? 4.156 -3.297 17.906 1 97.56 26 LYS B CA 1
ATOM 5920 C C . LYS B 1 26 ? 2.902 -3.932 17.312 1 97.56 26 LYS B C 1
ATOM 5922 O O . LYS B 1 26 ? 2.6 -5.094 17.578 1 97.56 26 LYS B O 1
ATOM 5927 N N . PHE B 1 27 ? 2.131 -3.197 16.5 1 98 27 PHE B N 1
ATOM 5928 C CA . PHE B 1 27 ? 0.962 -3.645 15.758 1 98 27 PHE B CA 1
ATOM 5929 C C . PHE B 1 27 ? 1.372 -4.207 14.398 1 98 27 PHE B C 1
ATOM 5931 O O . PHE B 1 27 ? 2.033 -3.525 13.617 1 98 27 PHE B O 1
ATOM 5938 N N . CYS B 1 28 ? 1.002 -5.449 14.141 1 98.19 28 CYS B N 1
ATOM 5939 C CA . CYS B 1 28 ? 1.324 -6.09 12.875 1 98.19 28 CYS B CA 1
ATOM 5940 C C . CYS B 1 28 ? 0.31 -5.715 11.797 1 98.19 28 CYS B C 1
ATOM 5942 O O . CYS B 1 28 ? -0.884 -5.98 11.945 1 98.19 28 CYS B O 1
ATOM 5944 N N . ALA B 1 29 ? 0.803 -5.152 10.695 1 97.19 29 ALA B N 1
ATOM 5945 C CA . ALA B 1 29 ? -0.09 -4.559 9.703 1 97.19 29 ALA B CA 1
ATOM 5946 C C . ALA B 1 29 ? 0.204 -5.098 8.305 1 97.19 29 ALA B C 1
ATOM 5948 O O . ALA B 1 29 ? 1.076 -4.578 7.605 1 97.19 29 ALA B O 1
ATOM 5949 N N . PRO B 1 30 ? -0.594 -6.121 7.828 1 95.5 30 PRO B N 1
ATOM 5950 C CA . PRO B 1 30 ? -0.437 -6.547 6.438 1 95.5 30 PRO B CA 1
ATOM 5951 C C . PRO B 1 30 ? -0.743 -5.43 5.441 1 95.5 30 PRO B C 1
ATOM 5953 O O . PRO B 1 30 ? -1.741 -4.719 5.59 1 95.5 30 PRO B O 1
ATOM 5956 N N . VAL B 1 31 ? 0.001 -5.297 4.395 1 92.38 31 VAL B N 1
ATOM 5957 C CA . VAL B 1 31 ? -0.004 -4.137 3.506 1 92.38 31 VAL B CA 1
ATOM 5958 C C . VAL B 1 31 ? -1.316 -4.09 2.729 1 92.38 31 VAL B C 1
ATOM 5960 O O . VAL B 1 31 ? -1.767 -3.016 2.324 1 92.38 31 VAL B O 1
ATOM 5963 N N . ASP B 1 32 ? -1.973 -5.211 2.504 1 90.38 32 ASP B N 1
ATOM 5964 C CA . ASP B 1 32 ? -3.221 -5.242 1.747 1 90.38 32 ASP B CA 1
ATOM 5965 C C . ASP B 1 32 ? -4.402 -4.832 2.621 1 90.38 32 ASP B C 1
ATOM 5967 O O . ASP B 1 32 ? -5.5 -4.578 2.113 1 90.38 32 ASP B O 1
ATOM 5971 N N . VAL B 1 33 ? -4.164 -4.754 3.945 1 91.69 33 VAL B N 1
ATOM 5972 C CA . VAL B 1 33 ? -5.262 -4.504 4.875 1 91.69 33 VAL B CA 1
ATOM 5973 C C . VAL B 1 33 ? -5.098 -3.121 5.5 1 91.69 33 VAL B C 1
ATOM 5975 O O . VAL B 1 33 ? -6.082 -2.404 5.703 1 91.69 33 VAL B O 1
ATOM 5978 N N . VAL B 1 34 ? -3.922 -2.781 5.875 1 94.44 34 VAL B N 1
ATOM 5979 C CA . VAL B 1 34 ? -3.613 -1.51 6.52 1 94.44 34 VAL B CA 1
ATOM 5980 C C . VAL B 1 34 ? -2.672 -0.696 5.633 1 94.44 34 VAL B C 1
ATOM 5982 O O . VAL B 1 34 ? -1.556 -1.13 5.34 1 94.44 34 VAL B O 1
ATOM 5985 N N . THR B 1 35 ? -3.051 0.498 5.254 1 92.81 35 THR B N 1
ATOM 5986 C CA . THR B 1 35 ? -2.244 1.335 4.371 1 92.81 35 THR B CA 1
ATOM 5987 C C . THR B 1 35 ? -1.076 1.955 5.133 1 92.81 35 THR B C 1
ATOM 5989 O O . THR B 1 35 ? -1.088 2.006 6.367 1 92.81 35 THR B O 1
ATOM 5992 N N . GLU B 1 36 ? -0.108 2.414 4.418 1 92.94 36 GLU B N 1
ATOM 5993 C CA . GLU B 1 36 ? 1.038 3.092 5.016 1 92.94 36 GLU B CA 1
ATOM 5994 C C . GLU B 1 36 ? 0.608 4.359 5.746 1 92.94 36 GLU B C 1
ATOM 5996 O O . GLU B 1 36 ? 1.115 4.66 6.828 1 92.94 36 GLU B O 1
ATOM 6001 N N . SER B 1 37 ? -0.35 5.086 5.176 1 93.31 37 SER B N 1
ATOM 6002 C CA . SER B 1 37 ? -0.861 6.305 5.793 1 93.31 37 SER B CA 1
ATOM 6003 C C . SER B 1 37 ? -1.52 6.012 7.137 1 93.31 37 SER B C 1
ATOM 6005 O O . SER B 1 37 ? -1.372 6.777 8.094 1 93.31 37 SER B O 1
ATOM 6007 N N . SER B 1 38 ? -2.213 4.898 7.191 1 94.69 38 SER B N 1
ATOM 6008 C CA . SER B 1 38 ? -2.846 4.5 8.445 1 94.69 38 SER B CA 1
ATOM 6009 C C . SER B 1 38 ? -1.804 4.148 9.5 1 94.69 38 SER B C 1
ATOM 6011 O O . SER B 1 38 ? -1.968 4.484 10.68 1 94.69 38 SER B O 1
ATOM 6013 N N . CYS B 1 39 ? -0.753 3.488 9.094 1 95.69 39 CYS B N 1
ATOM 6014 C CA . CYS B 1 39 ? 0.331 3.139 10 1 95.69 39 CYS B CA 1
ATOM 6015 C C . CYS B 1 39 ? 1.005 4.391 10.555 1 95.69 39 CYS B C 1
ATOM 6017 O O . CYS B 1 39 ? 1.31 4.461 11.742 1 95.69 39 CYS B O 1
ATOM 6019 N N . ILE B 1 40 ? 1.224 5.355 9.711 1 95.38 40 ILE B N 1
ATOM 6020 C CA . ILE B 1 40 ? 1.847 6.602 10.148 1 95.38 40 ILE B CA 1
ATOM 6021 C C . ILE B 1 40 ? 0.929 7.32 11.133 1 95.38 40 ILE B C 1
ATOM 6023 O O . ILE B 1 40 ? 1.384 7.812 12.164 1 95.38 40 ILE B O 1
ATOM 6027 N N . ALA B 1 41 ? -0.357 7.324 10.875 1 94.56 41 ALA B N 1
ATOM 6028 C CA . ALA B 1 41 ? -1.336 8.016 11.711 1 94.56 41 ALA B CA 1
ATOM 6029 C C . ALA B 1 41 ? -1.359 7.441 13.125 1 94.56 41 ALA B C 1
ATOM 6031 O O . ALA B 1 41 ? -1.441 8.18 14.102 1 94.56 41 ALA B O 1
ATOM 6032 N N . VAL B 1 42 ? -1.233 6.156 13.281 1 95.81 42 VAL B N 1
ATOM 6033 C CA . VAL B 1 42 ? -1.333 5.512 14.586 1 95.81 42 VAL B CA 1
ATOM 6034 C C . VAL B 1 42 ? -0.068 5.785 15.391 1 95.81 42 VAL B C 1
ATOM 6036 O O . VAL B 1 42 ? -0.093 5.754 16.625 1 95.81 42 VAL B O 1
ATOM 6039 N N . GLN B 1 43 ? 1.002 6.125 14.742 1 95.31 43 GLN B N 1
ATOM 6040 C CA . GLN B 1 43 ? 2.293 6.27 15.406 1 95.31 43 GLN B CA 1
ATOM 6041 C C . GLN B 1 43 ? 2.541 7.719 15.82 1 95.31 43 GLN B C 1
ATOM 6043 O O . GLN B 1 43 ? 3.551 8.023 16.453 1 95.31 43 GLN B O 1
ATOM 6048 N N . ARG B 1 44 ? 1.672 8.555 15.562 1 92.88 44 ARG B N 1
ATOM 6049 C CA . ARG B 1 44 ? 1.886 9.984 15.797 1 92.88 44 ARG B CA 1
ATOM 6050 C C . ARG B 1 44 ? 1.694 10.336 17.266 1 92.88 44 ARG B C 1
ATOM 6052 O O . ARG B 1 44 ? 1.007 9.617 18 1 92.88 44 ARG B O 1
ATOM 6059 N N . GLY B 1 45 ? 2.305 11.438 17.641 1 90.06 45 GLY B N 1
ATOM 6060 C CA . GLY B 1 45 ? 2.135 11.969 18.984 1 90.06 45 GLY B CA 1
ATOM 6061 C C . GLY B 1 45 ? 2.797 11.117 20.062 1 90.06 45 GLY B C 1
ATOM 6062 O O . GLY B 1 45 ? 3.959 10.734 19.922 1 90.06 45 GLY B O 1
ATOM 6063 N N . ASN B 1 46 ? 2.068 10.891 21.109 1 88.94 46 ASN B N 1
ATOM 6064 C CA . ASN B 1 46 ? 2.574 10.094 22.219 1 88.94 46 ASN B CA 1
ATOM 6065 C C . ASN B 1 46 ? 2.047 8.664 22.172 1 88.94 46 ASN B C 1
ATOM 6067 O O . ASN B 1 46 ? 1.678 8.102 23.203 1 88.94 46 ASN B O 1
ATOM 6071 N N . SER B 1 47 ? 1.983 8.172 20.969 1 93.5 47 SER B N 1
ATOM 6072 C CA . SER B 1 47 ? 1.438 6.836 20.766 1 93.5 47 SER B CA 1
ATOM 6073 C C . SER B 1 47 ? 2.238 5.789 21.531 1 93.5 47 SER B C 1
ATOM 6075 O O . SER B 1 47 ? 3.463 5.895 21.641 1 93.5 47 SER B O 1
ATOM 6077 N N . GLU B 1 48 ? 1.554 4.805 22.031 1 94.38 48 GLU B N 1
ATOM 6078 C CA . GLU B 1 48 ? 2.17 3.645 22.672 1 94.38 48 GLU B CA 1
ATOM 6079 C C . GLU B 1 48 ? 2.277 2.473 21.703 1 94.38 48 GLU B C 1
ATOM 6081 O O . GLU B 1 48 ? 2.707 1.382 22.078 1 94.38 48 GLU B O 1
ATOM 6086 N N . VAL B 1 49 ? 1.853 2.768 20.453 1 96.25 49 VAL B N 1
ATOM 6087 C CA . VAL B 1 49 ? 1.792 1.695 19.469 1 96.25 49 VAL B CA 1
ATOM 6088 C C . VAL B 1 49 ? 2.65 2.059 18.266 1 96.25 49 VAL B C 1
ATOM 6090 O O . VAL B 1 49 ? 2.602 3.191 17.781 1 96.25 49 VAL B O 1
ATOM 6093 N N . SER B 1 50 ? 3.541 1.162 17.891 1 96.25 50 SER B N 1
ATOM 6094 C CA . SER B 1 50 ? 4.227 1.259 16.609 1 96.25 50 SER B CA 1
ATOM 6095 C C . SER B 1 50 ? 3.633 0.293 15.594 1 96.25 50 SER B C 1
ATOM 6097 O O . SER B 1 50 ? 2.912 -0.638 15.961 1 96.25 50 SER B O 1
ATOM 6099 N N . CYS B 1 51 ? 3.832 0.627 14.383 1 96.38 51 CYS B N 1
ATOM 6100 C CA . CYS B 1 51 ? 3.236 -0.153 13.305 1 96.38 51 CYS B CA 1
ATOM 6101 C C . CYS B 1 51 ? 4.309 -0.893 12.516 1 96.38 51 CYS B C 1
ATOM 6103 O O . CYS B 1 51 ? 5.32 -0.303 12.125 1 96.38 51 CYS B O 1
ATOM 6105 N N . LEU B 1 52 ? 4.156 -2.197 12.344 1 97.06 52 LEU B N 1
ATOM 6106 C CA . LEU B 1 52 ? 5.055 -3.016 11.531 1 97.06 52 LEU B CA 1
ATOM 6107 C C . LEU B 1 52 ? 4.355 -3.5 10.266 1 97.06 52 LEU B C 1
ATOM 6109 O O . LEU B 1 52 ? 3.459 -4.344 10.328 1 97.06 52 LEU B O 1
ATOM 6113 N N . SER B 1 53 ? 4.773 -2.988 9.125 1 95.75 53 SER B N 1
ATOM 6114 C CA . SER B 1 53 ? 4.203 -3.418 7.852 1 95.75 53 SER B CA 1
ATOM 6115 C C . SER B 1 53 ? 4.773 -4.766 7.418 1 95.75 53 SER B C 1
ATOM 6117 O O . SER B 1 53 ? 5.988 -4.965 7.43 1 95.75 53 SER B O 1
ATOM 6119 N N . VAL B 1 54 ? 3.865 -5.676 7.082 1 96.25 54 VAL B N 1
ATOM 6120 C CA . VAL B 1 54 ? 4.277 -7 6.637 1 96.25 54 VAL B CA 1
ATOM 6121 C C . VAL B 1 54 ? 3.529 -7.371 5.359 1 96.25 54 VAL B C 1
ATOM 6123 O O . VAL B 1 54 ? 2.621 -6.656 4.934 1 96.25 54 VAL B O 1
ATOM 6126 N N . SER B 1 55 ? 3.9 -8.508 4.742 1 94 55 SER B N 1
ATOM 6127 C CA . SER B 1 55 ? 3.35 -8.906 3.453 1 94 55 SER B CA 1
ATOM 6128 C C . SER B 1 55 ? 1.933 -9.453 3.602 1 94 55 SER B C 1
ATOM 6130 O O . SER B 1 55 ? 1.058 -9.148 2.787 1 94 55 SER B O 1
ATOM 6132 N N . ASP B 1 56 ? 1.718 -10.32 4.578 1 95.81 56 ASP B N 1
ATOM 6133 C CA . ASP B 1 56 ? 0.429 -10.984 4.766 1 95.81 56 ASP B CA 1
ATOM 6134 C C . ASP B 1 56 ? 0.262 -11.469 6.203 1 95.81 56 ASP B C 1
ATOM 6136 O O . ASP B 1 56 ? 1.1 -11.18 7.062 1 95.81 56 ASP B O 1
ATOM 6140 N N . SER B 1 57 ? -0.788 -12.203 6.512 1 96.38 57 SER B N 1
ATOM 6141 C CA . SER B 1 57 ? -1.107 -12.609 7.879 1 96.38 57 SER B CA 1
ATOM 6142 C C . SER B 1 57 ? -0.146 -13.68 8.375 1 96.38 57 SER B C 1
ATOM 6144 O O . SER B 1 57 ? 0.126 -13.773 9.57 1 96.38 57 SER B O 1
ATOM 6146 N N . SER B 1 58 ? 0.345 -14.516 7.469 1 97.75 58 SER B N 1
ATOM 6147 C CA . SER B 1 58 ? 1.328 -15.516 7.875 1 97.75 58 SER B CA 1
ATOM 6148 C C . SER B 1 58 ? 2.594 -14.859 8.414 1 97.75 58 SER B C 1
ATOM 6150 O O . SER B 1 58 ? 3.152 -15.305 9.422 1 97.75 58 SER B O 1
ATOM 6152 N N . GLU B 1 59 ? 3.021 -13.836 7.719 1 97.31 59 GLU B N 1
ATOM 6153 C CA . GLU B 1 59 ? 4.184 -13.125 8.234 1 97.31 59 GLU B CA 1
ATOM 6154 C C . GLU B 1 59 ? 3.879 -12.477 9.578 1 97.31 59 GLU B C 1
ATOM 6156 O O . GLU B 1 59 ? 4.746 -12.406 10.453 1 97.31 59 GLU B O 1
ATOM 6161 N N . CYS B 1 60 ? 2.678 -11.953 9.75 1 97.62 60 CYS B N 1
ATOM 6162 C CA . CYS B 1 60 ? 2.279 -11.422 11.047 1 97.62 60 CYS B CA 1
ATOM 6163 C C . CYS B 1 60 ? 2.406 -12.484 12.133 1 97.62 60 CYS B C 1
ATOM 6165 O O . CYS B 1 60 ? 2.926 -12.211 13.219 1 97.62 60 CYS B O 1
ATOM 6167 N N . ALA B 1 61 ? 1.903 -13.648 11.844 1 98.12 61 ALA B N 1
ATOM 6168 C CA . ALA B 1 61 ? 1.977 -14.734 12.805 1 98.12 61 ALA B CA 1
ATOM 6169 C C . ALA B 1 61 ? 3.426 -15.055 13.164 1 98.12 61 ALA B C 1
ATOM 6171 O O . ALA B 1 61 ? 3.754 -15.25 14.336 1 98.12 61 ALA B O 1
ATOM 6172 N N . ILE B 1 62 ? 4.297 -15.125 12.18 1 98.25 62 ILE B N 1
ATOM 6173 C CA . ILE B 1 62 ? 5.711 -15.414 12.383 1 98.25 62 ILE B CA 1
ATOM 6174 C C . ILE B 1 62 ? 6.336 -14.328 13.266 1 98.25 62 ILE B C 1
ATOM 6176 O O . ILE B 1 62 ? 7.047 -14.633 14.227 1 98.25 62 ILE B O 1
ATOM 6180 N N . ARG B 1 63 ? 5.996 -13.008 12.984 1 98.38 63 ARG B N 1
ATOM 6181 C CA . ARG B 1 63 ? 6.555 -11.898 13.75 1 98.38 63 ARG B CA 1
ATOM 6182 C C . ARG B 1 63 ? 6.066 -11.93 15.195 1 98.38 63 ARG B C 1
ATOM 6184 O O . ARG B 1 63 ? 6.828 -11.633 16.125 1 98.38 63 ARG B O 1
ATOM 6191 N N . LEU B 1 64 ? 4.816 -12.258 15.383 1 98.38 64 LEU B N 1
ATOM 6192 C CA . LEU B 1 64 ? 4.289 -12.375 16.734 1 98.38 64 LEU B CA 1
ATOM 6193 C C . LEU B 1 64 ? 4.992 -13.492 17.5 1 98.38 64 LEU B C 1
ATOM 6195 O O . LEU B 1 64 ? 5.445 -13.289 18.625 1 98.38 64 LEU B O 1
ATOM 6199 N N . ALA B 1 65 ? 5.102 -14.617 16.859 1 97.81 65 ALA B N 1
ATOM 6200 C CA . ALA B 1 65 ? 5.727 -15.773 17.5 1 97.81 65 ALA B CA 1
ATOM 6201 C C . ALA B 1 65 ? 7.188 -15.492 17.828 1 97.81 65 ALA B C 1
ATOM 6203 O O . ALA B 1 65 ? 7.703 -15.977 18.844 1 97.81 65 ALA B O 1
ATOM 6204 N N . GLU B 1 66 ? 7.871 -14.688 17 1 96.81 66 GLU B N 1
ATOM 6205 C CA . GLU B 1 66 ? 9.281 -14.367 17.188 1 96.81 66 GLU B CA 1
ATOM 6206 C C . GLU B 1 66 ? 9.469 -13.227 18.172 1 96.81 66 GLU B C 1
ATOM 6208 O O . GLU B 1 66 ? 10.594 -12.906 18.578 1 96.81 66 GLU B O 1
ATOM 6213 N N . GLY B 1 67 ? 8.406 -12.609 18.516 1 96.81 67 GLY B N 1
ATOM 6214 C CA . GLY B 1 67 ? 8.492 -11.484 19.438 1 96.81 67 GLY B CA 1
ATOM 6215 C C . GLY B 1 67 ? 8.844 -10.18 18.766 1 96.81 67 GLY B C 1
ATOM 6216 O O . GLY B 1 67 ? 9.266 -9.219 19.422 1 96.81 67 GLY B O 1
ATOM 6217 N N . LYS B 1 68 ? 8.68 -10.133 17.484 1 97 68 LYS B N 1
ATOM 6218 C CA . LYS B 1 68 ? 9 -8.938 16.719 1 97 68 LYS B CA 1
ATOM 6219 C C . LYS B 1 68 ? 7.754 -8.078 16.484 1 97 68 LYS B C 1
ATOM 6221 O O . LYS B 1 68 ? 7.852 -6.957 15.992 1 97 68 LYS B O 1
ATOM 6226 N N . ALA B 1 69 ? 6.602 -8.586 16.766 1 97.94 69 ALA B N 1
ATOM 6227 C CA . ALA B 1 69 ? 5.32 -7.887 16.844 1 97.94 69 ALA B CA 1
ATOM 6228 C C . ALA B 1 69 ? 4.531 -8.32 18.078 1 97.94 69 ALA B C 1
ATOM 6230 O O . ALA B 1 69 ? 4.816 -9.367 18.672 1 97.94 69 ALA B O 1
ATOM 6231 N N . ASP B 1 70 ? 3.58 -7.531 18.453 1 98.44 70 ASP B N 1
ATOM 6232 C CA . ASP B 1 70 ? 2.9 -7.828 19.703 1 98.44 70 ASP B CA 1
ATOM 6233 C C . ASP B 1 70 ? 1.447 -8.227 19.469 1 98.44 70 ASP B C 1
ATOM 6235 O O . ASP B 1 70 ? 0.892 -9.047 20.203 1 98.44 70 ASP B O 1
ATOM 6239 N N . PHE B 1 71 ? 0.798 -7.629 18.531 1 98.69 71 PHE B N 1
ATOM 6240 C CA . PHE B 1 71 ? -0.597 -7.98 18.297 1 98.69 71 PHE B CA 1
ATOM 6241 C C . PHE B 1 71 ? -0.99 -7.691 16.859 1 98.69 71 PHE B C 1
ATOM 6243 O O . PHE B 1 71 ? -0.28 -6.977 16.141 1 98.69 71 PHE B O 1
ATOM 6250 N N . GLY B 1 72 ? -2.02 -8.297 16.328 1 98.25 72 GLY B N 1
ATOM 6251 C CA . GLY B 1 72 ? -2.588 -8.133 15.008 1 98.25 72 GLY B CA 1
ATOM 6252 C C . GLY B 1 72 ? -4.027 -8.609 14.914 1 98.25 72 GLY B C 1
ATOM 6253 O O . GLY B 1 72 ? -4.57 -9.148 15.875 1 98.25 72 GLY B O 1
ATOM 6254 N N . VAL B 1 73 ? -4.68 -8.328 13.812 1 98.31 73 VAL B N 1
ATOM 6255 C CA . VAL B 1 73 ? -6.055 -8.75 13.555 1 98.31 73 VAL B CA 1
ATOM 6256 C C . VAL B 1 73 ? -6.059 -9.945 12.609 1 98.31 73 VAL B C 1
ATOM 6258 O O . VAL B 1 73 ? -5.395 -9.93 11.57 1 98.31 73 VAL B O 1
ATOM 6261 N N . PHE B 1 74 ? -6.816 -10.969 12.969 1 97.88 74 PHE B N 1
ATOM 6262 C CA . PHE B 1 74 ? -6.879 -12.188 12.164 1 97.88 74 PHE B CA 1
ATOM 6263 C C . PHE B 1 74 ? -8.32 -12.664 12.008 1 97.88 74 PHE B C 1
ATOM 6265 O O . PHE B 1 74 ? -9.102 -12.602 12.961 1 97.88 74 PHE B O 1
ATOM 6272 N N . ASN B 1 75 ? -8.672 -13.055 10.812 1 95.56 75 ASN B N 1
ATOM 6273 C CA . ASN B 1 75 ? -9.961 -13.734 10.664 1 95.56 75 ASN B CA 1
ATOM 6274 C C . ASN B 1 75 ? -9.844 -15.227 10.945 1 95.56 75 ASN B C 1
ATOM 6276 O O . ASN B 1 75 ? -8.766 -15.719 11.281 1 95.56 75 ASN B O 1
ATOM 6280 N N . ALA B 1 76 ? -10.922 -15.922 10.859 1 95.06 76 ALA B N 1
ATOM 6281 C CA . ALA B 1 76 ? -10.969 -17.328 11.273 1 95.06 76 ALA B CA 1
ATOM 6282 C C . ALA B 1 76 ? -10.094 -18.188 10.383 1 95.06 76 ALA B C 1
ATOM 6284 O O . ALA B 1 76 ? -9.422 -19.109 10.859 1 95.06 76 ALA B O 1
ATOM 6285 N N . GLU B 1 77 ? -10.086 -17.953 9.094 1 93.69 77 GLU B N 1
ATOM 6286 C CA . GLU B 1 77 ? -9.281 -18.734 8.156 1 93.69 77 GLU B CA 1
ATOM 6287 C C . GLU B 1 77 ? -7.789 -18.547 8.422 1 93.69 77 GLU B C 1
ATOM 6289 O O . GLU B 1 77 ? -7.02 -19.5 8.367 1 93.69 77 GLU B O 1
ATOM 6294 N N . GLU B 1 78 ? -7.418 -17.328 8.688 1 96.19 78 GLU B N 1
ATOM 6295 C CA . GLU B 1 78 ? -6.027 -17.031 9.031 1 96.19 78 GLU B CA 1
ATOM 6296 C C . GLU B 1 78 ? -5.617 -17.703 10.328 1 96.19 78 GLU B C 1
ATOM 6298 O O . GLU B 1 78 ? -4.516 -18.25 10.43 1 96.19 78 GLU B O 1
ATOM 6303 N N . LEU B 1 79 ? -6.512 -17.688 11.281 1 96.75 79 LEU B N 1
ATOM 6304 C CA . LEU B 1 79 ? -6.234 -18.344 12.562 1 96.75 79 LEU B CA 1
ATOM 6305 C C . LEU B 1 79 ? -6.055 -19.844 12.375 1 96.75 79 LEU B C 1
ATOM 6307 O O . LEU B 1 79 ? -5.207 -20.453 13.031 1 96.75 79 LEU B O 1
ATOM 6311 N N . LEU B 1 80 ? -6.906 -20.391 11.547 1 95.88 80 LEU B N 1
ATOM 6312 C CA . LEU B 1 80 ? -6.812 -21.812 11.281 1 95.88 80 LEU B CA 1
ATOM 6313 C C . LEU B 1 80 ? -5.43 -22.172 10.75 1 95.88 80 LEU B C 1
ATOM 6315 O O . LEU B 1 80 ? -4.828 -23.156 11.188 1 95.88 80 LEU B O 1
ATOM 6319 N N . LEU B 1 81 ? -4.953 -21.406 9.828 1 96.69 81 LEU B N 1
ATOM 6320 C CA . LEU B 1 81 ? -3.623 -21.641 9.273 1 96.69 81 LEU B CA 1
ATOM 6321 C C . LEU B 1 81 ? -2.545 -21.406 10.328 1 96.69 81 LEU B C 1
ATOM 6323 O O . LEU B 1 81 ? -1.624 -22.219 10.461 1 96.69 81 LEU B O 1
ATOM 6327 N N . ILE B 1 82 ? -2.666 -20.391 11.125 1 96.88 82 ILE B N 1
ATOM 6328 C CA . ILE B 1 82 ? -1.694 -20.016 12.156 1 96.88 82 ILE B CA 1
ATOM 6329 C C . ILE B 1 82 ? -1.625 -21.125 13.211 1 96.88 82 ILE B C 1
ATOM 6331 O O . ILE B 1 82 ? -0.542 -21.469 13.695 1 96.88 82 ILE B O 1
ATOM 6335 N N . ASN B 1 83 ? -2.77 -21.672 13.5 1 96.06 83 ASN B N 1
ATOM 6336 C CA . ASN B 1 83 ? -2.848 -22.719 14.523 1 96.06 83 ASN B CA 1
ATOM 6337 C C . ASN B 1 83 ? -2.029 -23.953 14.133 1 96.06 83 ASN B C 1
ATOM 6339 O O . ASN B 1 83 ? -1.606 -24.719 15 1 96.06 83 ASN B O 1
ATOM 6343 N N . GLN B 1 84 ? -1.837 -24.188 12.828 1 96.25 84 GLN B N 1
ATOM 6344 C CA . GLN B 1 84 ? -1.075 -25.344 12.367 1 96.25 84 GLN B CA 1
ATOM 6345 C C . GLN B 1 84 ? 0.405 -25.188 12.703 1 96.25 84 GLN B C 1
ATOM 6347 O O . GLN B 1 84 ? 1.13 -26.188 12.789 1 96.25 84 GLN B O 1
ATOM 6352 N N . PHE B 1 85 ? 0.89 -23.969 12.891 1 97 85 PHE B N 1
ATOM 6353 C CA . PHE B 1 85 ? 2.316 -23.703 13.062 1 97 85 PHE B CA 1
ATOM 6354 C C . PHE B 1 85 ? 2.607 -23.172 14.453 1 97 85 PHE B C 1
ATOM 6356 O O . PHE B 1 85 ? 3.641 -23.5 15.047 1 97 85 PHE B O 1
ATOM 6363 N N . TYR B 1 86 ? 1.645 -22.344 14.945 1 96.62 86 TYR B N 1
ATOM 6364 C CA . TYR B 1 86 ? 1.857 -21.688 16.234 1 96.62 86 TYR B CA 1
ATOM 6365 C C . TYR B 1 86 ? 0.633 -21.828 17.125 1 96.62 86 TYR B C 1
ATOM 6367 O O . TYR B 1 86 ? 0.014 -20.828 17.5 1 96.62 86 TYR B O 1
ATOM 6375 N N . PRO B 1 87 ? 0.336 -22.984 17.594 1 94.5 87 PRO B N 1
ATOM 6376 C CA . PRO B 1 87 ? -0.881 -23.219 18.375 1 94.5 87 PRO B CA 1
ATOM 6377 C C . PRO B 1 87 ? -0.812 -22.609 19.781 1 94.5 87 PRO B C 1
ATOM 6379 O O . PRO B 1 87 ? -1.849 -22.328 20.391 1 94.5 87 PRO B O 1
ATOM 6382 N N . SER B 1 88 ? 0.424 -22.328 20.312 1 95.19 88 SER B N 1
ATOM 6383 C CA . SER B 1 88 ? 0.537 -21.906 21.703 1 95.19 88 SER B CA 1
ATOM 6384 C C . SER B 1 88 ? 1.194 -20.547 21.828 1 95.19 88 SER B C 1
ATOM 6386 O O . SER B 1 88 ? 1.287 -19.984 22.922 1 95.19 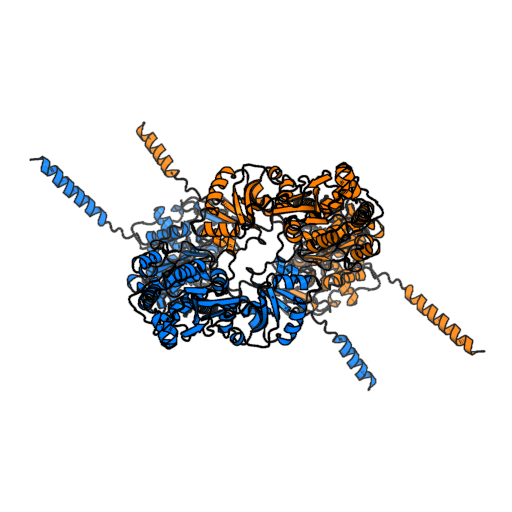88 SER B O 1
ATOM 6388 N N . ASP B 1 89 ? 1.594 -19.938 20.75 1 97.06 89 ASP B N 1
ATOM 6389 C CA . ASP B 1 89 ? 2.402 -18.719 20.797 1 97.06 89 ASP B CA 1
ATOM 6390 C C . ASP B 1 89 ? 1.523 -17.469 20.734 1 97.06 89 ASP B C 1
ATOM 6392 O O . ASP B 1 89 ? 1.956 -16.375 21.094 1 97.06 89 ASP B O 1
ATOM 6396 N N . ILE B 1 90 ? 0.326 -17.625 20.25 1 97.75 90 ILE B N 1
ATOM 6397 C CA . ILE B 1 90 ? -0.577 -16.516 19.953 1 97.75 90 ILE B CA 1
ATOM 6398 C C . ILE B 1 90 ? -1.932 -16.781 20.625 1 97.75 90 ILE B C 1
ATOM 6400 O O . ILE B 1 90 ? -2.424 -17.906 20.625 1 97.75 90 ILE B O 1
ATOM 6404 N N . GLU B 1 91 ? -2.512 -15.734 21.172 1 97.19 91 GLU B N 1
ATOM 6405 C CA . GLU B 1 91 ? -3.775 -15.852 21.891 1 97.19 91 GLU B CA 1
ATOM 6406 C C . GLU B 1 91 ? -4.785 -14.812 21.422 1 97.19 91 GLU B C 1
ATOM 6408 O O . GLU B 1 91 ? -4.473 -13.617 21.359 1 97.19 91 GLU B O 1
ATOM 6413 N N . PRO B 1 92 ? -5.98 -15.289 21.016 1 97.69 92 PRO B N 1
ATOM 6414 C CA . PRO B 1 92 ? -7.027 -14.305 20.75 1 97.69 92 PRO B CA 1
ATOM 6415 C C . PRO B 1 92 ? -7.516 -13.609 22.031 1 97.69 92 PRO B C 1
ATOM 6417 O O . PRO B 1 92 ? -7.738 -14.266 23.047 1 97.69 92 PRO B O 1
ATOM 6420 N N . ILE B 1 93 ? -7.781 -12.289 22.016 1 97.62 93 ILE B N 1
ATOM 6421 C CA . ILE B 1 93 ? -8.133 -11.625 23.266 1 97.62 93 ILE B CA 1
ATOM 6422 C C . ILE B 1 93 ? -9.375 -10.758 23.062 1 97.62 93 ILE B C 1
ATOM 6424 O O . ILE B 1 93 ? -10.094 -10.461 24.016 1 97.62 93 ILE B O 1
ATOM 6428 N N . ILE B 1 94 ? -9.586 -10.281 21.828 1 97.62 94 ILE B N 1
ATOM 6429 C CA . ILE B 1 94 ? -10.758 -9.461 21.516 1 97.62 94 ILE B CA 1
ATOM 6430 C C . ILE B 1 94 ? -11.438 -9.992 20.266 1 97.62 94 ILE B C 1
ATOM 6432 O O . ILE B 1 94 ? -10.797 -10.188 19.234 1 97.62 94 ILE B O 1
ATOM 6436 N N . GLN B 1 95 ? -12.711 -10.273 20.328 1 97.69 95 GLN B N 1
ATOM 6437 C CA . GLN B 1 95 ? -13.523 -10.664 19.188 1 97.69 95 GLN B CA 1
ATOM 6438 C C . GLN B 1 95 ? -14.109 -9.438 18.484 1 97.69 95 GLN B C 1
ATOM 6440 O O . GLN B 1 95 ? -14.555 -8.492 19.141 1 97.69 95 GLN B O 1
ATOM 6445 N N . LEU B 1 96 ? -14.062 -9.383 17.188 1 97.94 96 LEU B N 1
ATOM 6446 C CA . LEU B 1 96 ? -14.547 -8.25 16.406 1 97.94 96 LEU B CA 1
ATOM 6447 C C . LEU B 1 96 ? -15.844 -8.602 15.68 1 97.94 96 LEU B C 1
ATOM 6449 O O . LEU B 1 96 ? -15.82 -9.094 14.555 1 97.94 96 LEU B O 1
ATOM 6453 N N . ARG B 1 97 ? -16.938 -8.242 16.266 1 97.38 97 ARG B N 1
ATOM 6454 C CA . ARG B 1 97 ? -18.25 -8.5 15.68 1 97.38 97 ARG B CA 1
ATOM 6455 C C . ARG B 1 97 ? -18.703 -7.324 14.82 1 97.38 97 ARG B C 1
ATOM 6457 O O . ARG B 1 97 ? -18.484 -6.168 15.18 1 97.38 97 ARG B O 1
ATOM 6464 N N . HIS B 1 98 ? -19.312 -7.656 13.75 1 95.19 98 HIS B N 1
ATOM 6465 C CA . HIS B 1 98 ? -19.828 -6.582 12.914 1 95.19 98 HIS B CA 1
ATOM 6466 C C . HIS B 1 98 ? -20.781 -5.688 13.695 1 95.19 98 HIS B C 1
ATOM 6468 O O . HIS B 1 98 ? -21.578 -6.176 14.508 1 95.19 98 HIS B O 1
ATOM 6474 N N . ARG B 1 99 ? -20.812 -4.434 13.398 1 92.12 99 ARG B N 1
ATOM 6475 C CA . ARG B 1 99 ? -21.578 -3.441 14.156 1 92.12 99 ARG B CA 1
ATOM 6476 C C . ARG B 1 99 ? -23.062 -3.723 14.086 1 92.12 99 ARG B C 1
ATOM 6478 O O . ARG B 1 99 ? -23.797 -3.479 15.047 1 92.12 99 ARG B O 1
ATOM 6485 N N . THR B 1 100 ? -23.5 -4.277 13.008 1 90.31 100 THR B N 1
ATOM 6486 C CA . THR B 1 100 ? -24.938 -4.5 12.836 1 90.31 100 THR B CA 1
ATOM 6487 C C . THR B 1 100 ? -25.312 -5.934 13.203 1 90.31 100 THR B C 1
ATOM 6489 O O . THR B 1 100 ? -26.469 -6.332 13.07 1 90.31 100 THR B O 1
ATOM 6492 N N . LYS B 1 101 ? -24.344 -6.715 13.641 1 93.19 101 LYS B N 1
ATOM 6493 C CA . LYS B 1 101 ? -24.578 -8.117 13.984 1 93.19 101 LYS B CA 1
ATOM 6494 C C . LYS B 1 101 ? -23.984 -8.453 15.352 1 93.19 101 LYS B C 1
ATOM 6496 O O . LYS B 1 101 ? -23.297 -9.461 15.5 1 93.19 101 LYS B O 1
ATOM 6501 N N . GLN B 1 102 ? -24.281 -7.672 16.281 1 92.88 102 GLN B N 1
ATOM 6502 C CA . GLN B 1 102 ? -23.641 -7.777 17.594 1 92.88 102 GLN B CA 1
ATOM 6503 C C . GLN B 1 102 ? -24.188 -8.969 18.375 1 92.88 102 GLN B C 1
ATOM 6505 O O . GLN B 1 102 ? -23.516 -9.5 19.25 1 92.88 102 GLN B O 1
ATOM 6510 N N . LEU B 1 103 ? -25.328 -9.398 18.016 1 91.31 103 LEU B N 1
ATOM 6511 C CA . LEU B 1 103 ? -25.969 -10.477 18.781 1 91.31 103 LEU B CA 1
ATOM 6512 C C . LEU B 1 103 ? -25.641 -11.836 18.156 1 91.31 103 LEU B C 1
ATOM 6514 O O . LEU B 1 103 ? -25.875 -12.875 18.781 1 91.31 103 LEU B O 1
ATOM 6518 N N . GLU B 1 104 ? -25.047 -11.766 16.953 1 91.75 104 GLU B N 1
ATOM 6519 C CA . GLU B 1 104 ? -24.703 -13.016 16.281 1 91.75 104 GLU B CA 1
ATOM 6520 C C . GLU B 1 104 ? -23.422 -13.609 16.875 1 91.75 104 GLU B C 1
ATOM 6522 O O . GLU B 1 104 ? -22.406 -12.914 16.984 1 91.75 104 GLU B O 1
ATOM 6527 N N . GLU B 1 105 ? -23.516 -14.82 17.156 1 90.31 105 GLU B N 1
ATOM 6528 C CA . GLU B 1 105 ? -22.375 -15.492 17.781 1 90.31 105 GLU B CA 1
ATOM 6529 C C . GLU B 1 105 ? -21.266 -15.75 16.766 1 90.31 105 GLU B C 1
ATOM 6531 O O . GLU B 1 105 ? -20.078 -15.719 17.125 1 90.31 105 GLU B O 1
ATOM 6536 N N . PHE B 1 106 ? -21.688 -16.078 15.547 1 93.44 106 PHE B N 1
ATOM 6537 C CA . PHE B 1 106 ? -20.734 -16.422 14.508 1 93.44 106 PHE B CA 1
ATOM 6538 C C . PHE B 1 106 ? -20.828 -15.453 13.336 1 93.44 106 PHE B C 1
ATOM 6540 O O . PHE B 1 106 ? -21.859 -14.82 13.125 1 93.44 106 PHE B O 1
ATOM 6547 N N . GLU B 1 107 ? -19.703 -15.289 12.672 1 93.75 107 GLU B N 1
ATOM 6548 C CA . GLU B 1 107 ? -19.688 -14.469 11.461 1 93.75 107 GLU B CA 1
ATOM 6549 C C . GLU B 1 107 ? -20.688 -15.008 10.43 1 93.75 107 GLU B C 1
ATOM 6551 O O . GLU B 1 107 ? -21.406 -14.234 9.805 1 93.75 107 GLU B O 1
ATOM 6556 N N . PHE B 1 108 ? -20.641 -16.359 10.227 1 92.88 108 PHE B N 1
ATOM 6557 C CA . PHE B 1 108 ? -21.688 -17.031 9.453 1 92.88 108 PHE B CA 1
ATOM 6558 C C . PHE B 1 108 ? -21.812 -18.484 9.852 1 92.88 108 PHE B C 1
ATOM 6560 O O . PHE B 1 108 ? -20.953 -19.016 10.555 1 92.88 108 PHE B O 1
ATOM 6567 N N . GLN B 1 109 ? -22.875 -19.078 9.461 1 94.56 109 GLN B N 1
ATOM 6568 C CA . GLN B 1 109 ? -23.188 -20.5 9.633 1 94.56 109 GLN B CA 1
ATOM 6569 C C . GLN B 1 109 ? -23.766 -21.094 8.344 1 94.56 109 GLN B C 1
ATOM 6571 O O . GLN B 1 109 ? -24.531 -20.438 7.637 1 94.56 109 GLN B O 1
ATOM 6576 N N . MET B 1 110 ? -23.266 -22.312 8.094 1 96.06 110 MET B N 1
ATOM 6577 C CA . MET B 1 110 ? -23.844 -23.031 6.961 1 96.06 110 MET B CA 1
ATOM 6578 C C . MET B 1 110 ? -24.859 -24.062 7.434 1 96.06 110 MET B C 1
ATOM 6580 O O . MET B 1 110 ? -24.609 -24.812 8.383 1 96.06 110 MET B O 1
ATOM 6584 N N . VAL B 1 111 ? -26 -24.078 6.738 1 97.62 111 VAL B N 1
ATOM 6585 C CA . VAL B 1 111 ? -27.078 -24.969 7.152 1 97.62 111 VAL B CA 1
ATOM 6586 C C . VAL B 1 111 ? -27.625 -25.703 5.941 1 97.62 111 VAL B C 1
ATOM 6588 O O . VAL B 1 111 ? -27.438 -25.281 4.801 1 97.62 111 VAL B O 1
ATOM 6591 N N . ALA B 1 112 ? -28.203 -26.812 6.207 1 98 112 ALA B N 1
ATOM 6592 C CA . ALA B 1 112 ? -28.984 -27.547 5.219 1 98 112 ALA B CA 1
ATOM 6593 C C . ALA B 1 112 ? -30.469 -27.406 5.469 1 98 112 ALA B C 1
ATOM 6595 O O . ALA B 1 112 ? -30.938 -27.516 6.609 1 98 112 ALA B O 1
ATOM 6596 N N . VAL B 1 113 ? -31.203 -27.094 4.43 1 98.25 113 VAL B N 1
ATOM 6597 C CA . VAL B 1 113 ? -32.625 -26.875 4.527 1 98.25 113 VAL B CA 1
ATOM 6598 C C . VAL B 1 113 ? -33.375 -27.906 3.672 1 98.25 113 VAL B C 1
ATOM 6600 O O . VAL B 1 113 ? -33 -28.172 2.529 1 98.25 113 VAL B O 1
ATOM 6603 N N . ILE B 1 114 ? -34.438 -28.5 4.227 1 97.44 114 ILE B N 1
ATOM 6604 C CA . ILE B 1 114 ? -35.25 -29.5 3.541 1 97.44 114 ILE B CA 1
ATOM 6605 C C . ILE B 1 114 ? -36.719 -29.156 3.68 1 97.44 114 ILE B C 1
ATOM 6607 O O . ILE B 1 114 ? -37.125 -28.438 4.602 1 97.44 114 ILE B O 1
ATOM 6611 N N . PRO B 1 115 ? -37.5 -29.625 2.752 1 96.62 115 PRO B N 1
ATOM 6612 C CA . PRO B 1 115 ? -38.969 -29.469 2.936 1 96.62 115 PRO B CA 1
ATOM 6613 C C . PRO B 1 115 ? -39.5 -30.266 4.121 1 96.62 115 PRO B C 1
ATOM 6615 O O . PRO B 1 115 ? -38.938 -31.312 4.457 1 96.62 115 PRO B O 1
ATOM 6618 N N . THR B 1 116 ? -40.5 -29.703 4.656 1 94.62 116 THR B N 1
ATOM 6619 C CA . THR B 1 116 ? -41.156 -30.438 5.723 1 94.62 116 THR B CA 1
ATOM 6620 C C . THR B 1 116 ? -41.875 -31.672 5.16 1 94.62 116 THR B C 1
ATOM 6622 O O . THR B 1 116 ? -42.531 -31.609 4.109 1 94.62 116 THR B O 1
ATOM 6625 N N . ASP B 1 117 ? -41.594 -32.75 5.758 1 88.31 117 ASP B N 1
ATOM 6626 C CA . ASP B 1 117 ? -42.188 -34.031 5.391 1 88.31 117 ASP B CA 1
ATOM 6627 C C . ASP B 1 117 ? -42.781 -34.75 6.613 1 88.31 117 ASP B C 1
ATOM 6629 O O . ASP B 1 117 ? -42.062 -35.156 7.516 1 88.31 117 ASP B O 1
ATOM 6633 N N . PRO B 1 118 ? -44.062 -34.969 6.598 1 84.56 118 PRO B N 1
ATOM 6634 C CA . PRO B 1 118 ? -44.688 -35.594 7.75 1 84.56 118 PRO B CA 1
ATOM 6635 C C . PRO B 1 118 ? -44.188 -37 8.031 1 84.56 118 PRO B C 1
ATOM 6637 O O . PRO B 1 118 ? -44.281 -37.5 9.156 1 84.56 118 PRO B O 1
ATOM 6640 N N . THR B 1 119 ? -43.656 -37.625 7.027 1 83 119 THR B N 1
ATOM 6641 C CA . THR B 1 119 ? -43.188 -39 7.199 1 83 119 THR B CA 1
ATOM 6642 C C . THR B 1 119 ? -41.875 -39.031 7.984 1 83 119 THR B C 1
ATOM 6644 O O . THR B 1 119 ? -41.469 -40.062 8.469 1 83 119 THR B O 1
ATOM 6647 N N . PHE B 1 120 ? -41.25 -37.906 8.172 1 82.25 120 PHE B N 1
ATOM 6648 C CA . PHE B 1 120 ? -39.938 -37.812 8.797 1 82.25 120 PHE B CA 1
ATOM 6649 C C . PHE B 1 120 ? -40.031 -38.094 10.289 1 82.25 120 PHE B C 1
ATOM 6651 O O . PHE B 1 120 ? -39.031 -38.469 10.922 1 82.25 120 PHE B O 1
ATOM 6658 N N . ILE B 1 121 ? -41.219 -37.938 10.828 1 75.56 121 ILE B N 1
ATOM 6659 C CA . ILE B 1 121 ? -41.406 -38.188 12.25 1 75.56 121 ILE B CA 1
ATOM 6660 C C . ILE B 1 121 ? -41.25 -39.688 12.547 1 75.56 121 ILE B C 1
ATOM 6662 O O . ILE B 1 121 ? -40.906 -40.062 13.656 1 75.56 121 ILE B O 1
ATOM 6666 N N . HIS B 1 122 ? -41.375 -40.469 11.484 1 84.38 122 HIS B N 1
ATOM 6667 C CA . HIS B 1 122 ? -41.406 -41.938 11.703 1 84.38 122 HIS B CA 1
ATOM 6668 C C . HIS B 1 122 ? -40.062 -42.562 11.375 1 84.38 122 HIS B C 1
ATOM 6670 O O . HIS B 1 122 ? -39.906 -43.781 11.492 1 84.38 122 HIS B O 1
ATOM 6676 N N . ILE B 1 123 ? -39.156 -41.719 11 1 87.88 123 ILE B N 1
ATOM 6677 C CA . ILE B 1 123 ? -37.875 -42.312 10.617 1 87.88 123 ILE B CA 1
ATOM 6678 C C . ILE B 1 123 ? -36.781 -41.781 11.531 1 87.88 123 ILE B C 1
ATOM 6680 O O . ILE B 1 123 ? -36.906 -40.75 12.156 1 87.88 123 ILE B O 1
ATOM 6684 N N . THR B 1 124 ? -35.688 -42.594 11.664 1 90.25 124 THR B N 1
ATOM 6685 C CA . THR B 1 124 ? -34.562 -42.219 12.5 1 90.25 124 THR B CA 1
ATOM 6686 C C . THR B 1 124 ? -33.75 -41.094 11.859 1 90.25 124 THR B C 1
ATOM 6688 O O . THR B 1 124 ? -33.844 -40.875 10.648 1 90.25 124 THR B O 1
ATOM 6691 N N . PRO B 1 125 ? -33.031 -40.406 12.68 1 89.88 125 PRO B N 1
ATOM 6692 C CA . PRO B 1 125 ? -32.156 -39.375 12.141 1 89.88 125 PRO B CA 1
ATOM 6693 C C . PRO B 1 125 ? -31.203 -39.875 11.062 1 89.88 125 PRO B C 1
ATOM 6695 O O . PRO B 1 125 ? -30.984 -39.219 10.047 1 89.88 125 PRO B O 1
ATOM 6698 N N . ARG B 1 126 ? -30.672 -41 11.25 1 89.5 126 ARG B N 1
ATOM 6699 C CA . ARG B 1 126 ? -29.781 -41.594 10.258 1 89.5 126 ARG B CA 1
ATOM 6700 C C . ARG B 1 126 ? -30.516 -41.875 8.945 1 89.5 126 ARG B C 1
ATOM 6702 O O . ARG B 1 126 ? -29.969 -41.625 7.867 1 89.5 126 ARG B O 1
ATOM 6709 N N . GLU B 1 127 ? -31.703 -42.312 9.062 1 90.88 127 GLU B N 1
ATOM 6710 C CA . GLU B 1 127 ? -32.5 -42.594 7.887 1 90.88 127 GLU B CA 1
ATOM 6711 C C . GLU B 1 127 ? -32.875 -41.312 7.137 1 90.88 127 GLU B C 1
ATOM 6713 O O . GLU B 1 127 ? -33 -41.312 5.91 1 90.88 127 GLU B O 1
ATOM 6718 N N . ARG B 1 128 ? -33.031 -40.312 7.848 1 90.94 128 ARG B N 1
ATOM 6719 C CA . ARG B 1 128 ? -33.344 -39 7.223 1 90.94 128 ARG B CA 1
ATOM 6720 C C . ARG B 1 128 ? -32.188 -38.562 6.324 1 90.94 128 ARG B C 1
ATOM 6722 O O . ARG B 1 128 ? -32.438 -38.031 5.238 1 90.94 128 ARG B O 1
ATOM 6729 N N . LEU B 1 129 ? -31.031 -38.719 6.793 1 92.69 129 LEU B N 1
ATOM 6730 C CA . LEU B 1 129 ? -29.859 -38.375 5.984 1 92.69 129 LEU B CA 1
ATOM 6731 C C . LEU B 1 129 ? -29.766 -39.281 4.758 1 92.69 129 LEU B C 1
ATOM 6733 O O . LEU B 1 129 ? -29.422 -38.844 3.67 1 92.69 129 LEU B O 1
ATOM 6737 N N . GLU B 1 130 ? -30.125 -40.531 4.914 1 90.44 130 GLU B N 1
ATOM 6738 C CA . GLU B 1 130 ? -30.094 -41.469 3.818 1 90.44 130 GLU B CA 1
ATOM 6739 C C . GLU B 1 130 ? -31.141 -41.156 2.758 1 90.44 130 GLU B C 1
ATOM 6741 O O . GLU B 1 130 ? -30.953 -41.438 1.575 1 90.44 130 GLU B O 1
ATOM 6746 N N . ARG B 1 131 ? -32.188 -40.562 3.182 1 90.56 131 ARG B N 1
ATOM 6747 C CA . ARG B 1 131 ? -33.281 -40.25 2.279 1 90.56 131 ARG B CA 1
ATOM 6748 C C . ARG B 1 131 ? -32.875 -39.125 1.305 1 90.56 131 ARG B C 1
ATOM 6750 O O . ARG B 1 131 ? -33.562 -38.906 0.305 1 90.56 131 ARG B O 1
ATOM 6757 N N . LEU B 1 132 ? -31.766 -38.5 1.591 1 94 132 LEU B N 1
ATOM 6758 C CA . LEU B 1 132 ? -31.281 -37.5 0.658 1 94 132 LEU B CA 1
ATOM 6759 C C . LEU B 1 132 ? -30.766 -38.156 -0.625 1 94 132 LEU B C 1
ATOM 6761 O O . LEU B 1 132 ? -30.594 -37.469 -1.643 1 94 132 LEU B O 1
ATOM 6765 N N . LYS B 1 133 ? -30.547 -39.438 -0.563 1 93.94 133 LYS B N 1
ATOM 6766 C CA . LYS B 1 133 ? -30.031 -40.188 -1.715 1 93.94 133 LYS B CA 1
ATOM 6767 C C . LYS B 1 133 ? -31.016 -40.125 -2.885 1 93.94 133 LYS B C 1
ATOM 6769 O O . LYS B 1 133 ? -32.219 -40.375 -2.713 1 93.94 133 LYS B O 1
ATOM 6774 N N . ASP B 1 134 ? -30.531 -39.688 -4.016 1 95.25 134 ASP B N 1
ATOM 6775 C CA . ASP B 1 134 ? -31.25 -39.625 -5.281 1 95.25 134 ASP B CA 1
ATOM 6776 C C . ASP B 1 134 ? -32.406 -38.625 -5.211 1 95.25 134 ASP B C 1
ATOM 6778 O O . ASP B 1 134 ? -33.406 -38.75 -5.922 1 95.25 134 ASP B O 1
ATOM 6782 N N . ASN B 1 135 ? -32.344 -37.719 -4.289 1 95.31 135 ASN B N 1
ATOM 6783 C CA . ASN B 1 135 ? -33.469 -36.781 -4.113 1 95.31 135 ASN B CA 1
ATOM 6784 C C . ASN B 1 135 ? -33.062 -35.375 -4.477 1 95.31 135 ASN B C 1
ATOM 6786 O O . ASN B 1 135 ? -33.812 -34.438 -4.191 1 95.31 135 ASN B O 1
ATOM 6790 N N . GLY B 1 136 ? -31.953 -35.188 -5.07 1 97.12 136 GLY B N 1
ATOM 6791 C CA . GLY B 1 136 ? -31.578 -33.875 -5.641 1 97.12 136 GLY B CA 1
ATOM 6792 C C . GLY B 1 136 ? -30.922 -32.969 -4.648 1 97.12 136 GLY B C 1
ATOM 6793 O O . GLY B 1 136 ? -31.281 -32.938 -3.467 1 97.12 136 GLY B O 1
ATOM 6794 N N . PHE B 1 137 ? -30 -32.125 -5.082 1 97.81 137 PHE B N 1
ATOM 6795 C CA . PHE B 1 137 ? -29.188 -31.25 -4.254 1 97.81 137 PHE B CA 1
ATOM 6796 C C . PHE B 1 137 ? -29.109 -29.859 -4.871 1 97.81 137 PHE B C 1
ATOM 6798 O O . PHE B 1 137 ? -28.75 -29.703 -6.039 1 97.81 137 PHE B O 1
ATOM 6805 N N . CYS B 1 138 ? -29.453 -28.797 -4.117 1 98.69 138 CYS B N 1
ATOM 6806 C CA . CYS B 1 138 ? -29.359 -27.406 -4.527 1 98.69 138 CYS B CA 1
ATOM 6807 C C . CYS B 1 138 ? -28.172 -26.719 -3.869 1 98.69 138 CYS B C 1
ATOM 6809 O O . CYS B 1 138 ? -28.203 -26.422 -2.672 1 98.69 138 CYS B O 1
ATOM 6811 N N . HIS B 1 139 ? -27.172 -26.438 -4.672 1 98.06 139 HIS B N 1
ATOM 6812 C CA . HIS B 1 139 ? -25.922 -25.844 -4.207 1 98.06 139 HIS B CA 1
ATOM 6813 C C . HIS B 1 139 ? -25.781 -24.406 -4.691 1 98.06 139 HIS B C 1
ATOM 6815 O O . HIS B 1 139 ? -26.141 -24.094 -5.828 1 98.06 139 HIS B O 1
ATOM 6821 N N . PRO B 1 140 ? -25.25 -23.453 -3.834 1 96.62 140 PRO B N 1
ATOM 6822 C CA . PRO B 1 140 ? -25.125 -22.047 -4.266 1 96.62 140 PRO B CA 1
ATOM 6823 C C . PRO B 1 140 ? -24.141 -21.875 -5.406 1 96.62 140 PRO B C 1
ATOM 6825 O O . PRO B 1 140 ? -24.203 -20.875 -6.133 1 96.62 140 PRO B O 1
ATOM 6828 N N . GLY B 1 141 ? -23.25 -22.812 -5.516 1 95.12 141 GLY B N 1
ATOM 6829 C CA . GLY B 1 141 ? -22.297 -22.766 -6.605 1 95.12 141 GLY B CA 1
ATOM 6830 C C . GLY B 1 141 ? -20.984 -22.109 -6.219 1 95.12 141 GLY B C 1
ATOM 6831 O O . GLY B 1 141 ? -20.734 -21.859 -5.035 1 95.12 141 GLY B O 1
ATOM 6832 N N . PHE B 1 142 ? -20.094 -21.969 -7.289 1 91.81 142 PHE B N 1
ATOM 6833 C CA . PHE B 1 142 ? -18.75 -21.406 -7.125 1 91.81 142 PHE B CA 1
ATOM 6834 C C . PHE B 1 142 ? -18.594 -20.125 -7.953 1 91.81 142 PHE B C 1
ATOM 6836 O O . PHE B 1 142 ? -19.062 -20.062 -9.094 1 91.81 142 PHE B O 1
ATOM 6843 N N . SER B 1 143 ? -18.188 -19 -7.293 1 78.94 143 SER B N 1
ATOM 6844 C CA . SER B 1 143 ? -17.938 -17.75 -8.023 1 78.94 143 SER B CA 1
ATOM 6845 C C . SER B 1 143 ? -16.734 -17.016 -7.465 1 78.94 143 SER B C 1
ATOM 6847 O O . SER B 1 143 ? -16.359 -17.219 -6.309 1 78.94 143 SER B O 1
ATOM 6849 N N . GLN B 1 144 ? -16.125 -16.203 -8.305 1 71.62 144 GLN B N 1
ATOM 6850 C CA . GLN B 1 144 ? -14.969 -15.422 -7.871 1 71.62 144 GLN B CA 1
ATOM 6851 C C . GLN B 1 144 ? -15.398 -14.305 -6.918 1 71.62 144 GLN B C 1
ATOM 6853 O O . GLN B 1 144 ? -14.578 -13.766 -6.176 1 71.62 144 GLN B O 1
ATOM 6858 N N . SER B 1 145 ? -16.656 -13.961 -6.93 1 67 145 SER B N 1
ATOM 6859 C CA . SER B 1 145 ? -17.156 -12.898 -6.062 1 67 145 SER B CA 1
ATOM 6860 C C . SER B 1 145 ? -17.5 -13.43 -4.676 1 67 145 SER B C 1
ATOM 6862 O O . SER B 1 145 ? -17.719 -12.656 -3.742 1 67 145 SER B O 1
ATOM 6864 N N . GLN B 1 146 ? -17.422 -14.805 -4.664 1 71.56 146 GLN B N 1
ATOM 6865 C CA . GLN B 1 146 ? -17.797 -15.461 -3.41 1 71.56 146 GLN B CA 1
ATOM 6866 C C . GLN B 1 146 ? -16.672 -15.328 -2.373 1 71.56 146 GLN B C 1
ATOM 6868 O O . GLN B 1 146 ? -15.492 -15.406 -2.709 1 71.56 146 GLN B O 1
ATOM 6873 N N . TRP B 1 147 ? -17.141 -15.109 -1.106 1 76.94 147 TRP B N 1
ATOM 6874 C CA . TRP B 1 147 ? -16.188 -14.953 -0.018 1 76.94 147 TRP B CA 1
ATOM 6875 C C . TRP B 1 147 ? -15.891 -16.297 0.646 1 76.94 147 TRP B C 1
ATOM 6877 O O . TRP B 1 147 ? -14.859 -16.453 1.31 1 76.94 147 TRP B O 1
ATOM 6887 N N . LEU B 1 148 ? -16.812 -17.297 0.391 1 89.62 148 LEU B N 1
ATOM 6888 C CA . LEU B 1 148 ? -16.625 -18.594 1.018 1 89.62 148 LEU B CA 1
ATOM 6889 C C . LEU B 1 148 ? -15.711 -19.484 0.177 1 89.62 148 LEU B C 1
ATOM 6891 O O . LEU B 1 148 ? -15.852 -19.547 -1.046 1 89.62 148 LEU B O 1
ATOM 6895 N N . ASN B 1 149 ? -14.797 -20.109 0.779 1 89.88 149 ASN B N 1
ATOM 6896 C CA . ASN B 1 149 ? -13.859 -20.938 0.033 1 89.88 149 ASN B CA 1
ATOM 6897 C C . ASN B 1 149 ? -14.438 -22.312 -0.273 1 89.88 149 ASN B C 1
ATOM 6899 O O . ASN B 1 149 ? -15.562 -22.625 0.137 1 89.88 149 ASN B O 1
ATOM 6903 N N . ASP B 1 150 ? -13.719 -23.172 -0.935 1 91.5 150 ASP B N 1
ATOM 6904 C CA . ASP B 1 150 ? -14.195 -24.469 -1.424 1 91.5 150 ASP B CA 1
ATOM 6905 C C . ASP B 1 150 ? -14.461 -25.422 -0.268 1 91.5 150 ASP B C 1
ATOM 6907 O O . ASP B 1 150 ? -15.406 -26.219 -0.316 1 91.5 150 ASP B O 1
ATOM 6911 N N . TYR B 1 151 ? -13.625 -25.375 0.694 1 92.62 151 TYR B N 1
ATOM 6912 C CA . TYR B 1 151 ? -13.82 -26.266 1.834 1 92.62 151 TYR B CA 1
ATOM 6913 C C . TYR B 1 151 ? -15.203 -26.062 2.451 1 92.62 151 TYR B C 1
ATOM 6915 O O . TYR B 1 151 ? -15.922 -27.031 2.721 1 92.62 151 TYR B O 1
ATOM 6923 N N . ILE B 1 152 ? -15.555 -24.828 2.596 1 93.56 152 ILE B N 1
ATOM 6924 C CA . ILE B 1 152 ? -16.828 -24.469 3.227 1 93.56 152 ILE B CA 1
ATOM 6925 C C . ILE B 1 152 ? -17.984 -24.875 2.316 1 93.56 152 ILE B C 1
ATOM 6927 O O . ILE B 1 152 ? -18.938 -25.516 2.756 1 93.56 152 ILE B O 1
ATOM 6931 N N . LEU B 1 153 ? -17.891 -24.578 1.091 1 95.12 153 LEU B N 1
ATOM 6932 C CA . LEU B 1 153 ? -18.969 -24.781 0.145 1 95.12 153 LEU B CA 1
ATOM 6933 C C . LEU B 1 153 ? -19.172 -26.266 -0.141 1 95.12 153 LEU B C 1
ATOM 6935 O O . LEU B 1 153 ? -20.281 -26.703 -0.483 1 95.12 153 LEU B O 1
ATOM 6939 N N . LYS B 1 154 ? -18.125 -27.094 0.05 1 93.62 154 LYS B N 1
ATOM 6940 C CA . LYS B 1 154 ? -18.188 -28.516 -0.28 1 93.62 154 LYS B CA 1
ATOM 6941 C C . LYS B 1 154 ? -18.359 -29.359 0.977 1 93.62 154 LYS B C 1
ATOM 6943 O O . LYS B 1 154 ? -18.469 -30.578 0.894 1 93.62 154 LYS B O 1
ATOM 6948 N N . TYR B 1 155 ? -18.438 -28.766 2.086 1 93 155 TYR B N 1
ATOM 6949 C CA . TYR B 1 155 ? -18.406 -29.484 3.35 1 93 155 TYR B CA 1
ATOM 6950 C C . TYR B 1 155 ? -19.578 -30.469 3.445 1 93 155 TYR B C 1
ATOM 6952 O O . TYR B 1 155 ? -19.391 -31.641 3.775 1 93 155 TYR B O 1
ATOM 6960 N N . PHE B 1 156 ? -20.781 -30.047 3.135 1 94.69 156 PHE B N 1
ATOM 6961 C CA . PHE B 1 156 ? -22 -30.844 3.26 1 94.69 156 PHE B CA 1
ATOM 6962 C C . PHE B 1 156 ? -21.953 -32.031 2.326 1 94.69 156 PHE B C 1
ATOM 6964 O O . PHE B 1 156 ? -22.125 -33.188 2.766 1 94.69 156 PHE B O 1
ATOM 6971 N N . GLU B 1 157 ? -21.672 -31.766 1.086 1 91.12 157 GLU B N 1
ATOM 6972 C CA . GLU B 1 157 ? -21.656 -32.844 0.094 1 91.12 157 GLU B CA 1
ATOM 6973 C C . GLU B 1 157 ? -20.531 -33.844 0.379 1 91.12 157 GLU B C 1
ATOM 6975 O O . GLU B 1 157 ? -20.703 -35.031 0.198 1 91.12 157 GLU B O 1
ATOM 6980 N N . ASN B 1 158 ? -19.406 -33.344 0.852 1 88.12 158 ASN B N 1
ATOM 6981 C CA . ASN B 1 158 ? -18.266 -34.219 1.127 1 88.12 158 ASN B CA 1
ATOM 6982 C C . ASN B 1 158 ? -18.5 -35.062 2.387 1 88.12 158 ASN B C 1
ATOM 6984 O O . ASN B 1 158 ? -17.953 -36.156 2.52 1 88.12 158 ASN B O 1
ATOM 6988 N N . THR B 1 159 ? -19.234 -34.531 3.246 1 86.88 159 THR B N 1
ATOM 6989 C CA . THR B 1 159 ? -19.547 -35.281 4.461 1 86.88 159 THR B CA 1
ATOM 6990 C C . THR B 1 159 ? -20.531 -36.406 4.168 1 86.88 159 THR B C 1
ATOM 6992 O O . THR B 1 159 ? -20.422 -37.5 4.738 1 86.88 159 THR B O 1
ATOM 6995 N N . LEU B 1 160 ? -21.422 -36.219 3.297 1 83.81 160 LEU B N 1
ATOM 6996 C CA . LEU B 1 160 ? -22.484 -37.188 3.01 1 83.81 160 LEU B CA 1
ATOM 6997 C C . LEU B 1 160 ? -22.016 -38.188 1.952 1 83.81 160 LEU B C 1
ATOM 6999 O O . LEU B 1 160 ? -22.266 -39.375 2.076 1 83.81 160 LEU B O 1
ATOM 7003 N N . SER B 1 161 ? -21.422 -37.688 0.939 1 72.69 161 SER B N 1
ATOM 7004 C CA . SER B 1 161 ? -21.125 -38.5 -0.226 1 72.69 161 SER B CA 1
ATOM 7005 C C . SER B 1 161 ? -19.906 -39.375 0.015 1 72.69 161 SER B C 1
ATOM 7007 O O . SER B 1 161 ? -19.625 -40.312 -0.75 1 72.69 161 SER B O 1
ATOM 7009 N N . VAL B 1 162 ? -19.172 -39.156 1.007 1 63.59 162 VAL B N 1
ATOM 7010 C CA . VAL B 1 162 ? -17.906 -39.844 1.182 1 63.59 162 VAL B CA 1
ATOM 7011 C C . VAL B 1 162 ? -18.016 -40.844 2.316 1 63.59 162 VAL B C 1
ATOM 7013 O O . VAL B 1 162 ? -17 -41.312 2.842 1 63.59 162 VAL B O 1
ATOM 7016 N N . ASN B 1 163 ? -19.078 -41.031 2.65 1 66.19 163 ASN B N 1
ATOM 7017 C CA . ASN B 1 163 ? -19.172 -42 3.732 1 66.19 163 ASN B CA 1
ATOM 7018 C C . ASN B 1 163 ? -19.5 -43.406 3.205 1 66.19 163 ASN B C 1
ATOM 7020 O O . ASN B 1 163 ? -20.672 -43.781 3.104 1 66.19 163 ASN B O 1
ATOM 7024 N N . PRO B 1 164 ? -18.406 -44.125 2.695 1 67.62 164 PRO B N 1
ATOM 7025 C CA . PRO B 1 164 ? -17 -43.75 2.746 1 67.62 164 PRO B CA 1
ATOM 7026 C C . PRO B 1 164 ? -16.516 -43.062 1.467 1 67.62 164 PRO B C 1
ATOM 7028 O O . PRO B 1 164 ? -17.172 -43.156 0.423 1 67.62 164 PRO B O 1
ATOM 7031 N N . LEU B 1 165 ? -15.484 -42.312 1.593 1 78.69 165 LEU B N 1
ATOM 7032 C CA . LEU B 1 165 ? -14.867 -41.688 0.417 1 78.69 165 LEU B CA 1
ATOM 7033 C C . LEU B 1 165 ? -14.438 -42.781 -0.578 1 78.69 165 LEU B C 1
ATOM 7035 O O . LEU B 1 165 ? -13.75 -43.719 -0.209 1 78.69 165 LEU B O 1
ATOM 7039 N N . GLN B 1 166 ? -15.039 -42.75 -1.742 1 87.69 166 GLN B N 1
ATOM 7040 C CA . GLN B 1 166 ? -14.648 -43.656 -2.809 1 87.69 166 GLN B CA 1
ATOM 7041 C C . GLN B 1 166 ? -13.727 -42.969 -3.812 1 87.69 166 GLN B C 1
ATOM 7043 O O . GLN B 1 166 ? -14.055 -41.906 -4.348 1 87.69 166 GLN B O 1
ATOM 7048 N N . CYS B 1 167 ? -12.664 -43.562 -3.984 1 92.56 167 CYS B N 1
ATOM 7049 C CA . CYS B 1 167 ? -11.672 -43 -4.883 1 92.56 167 CYS B CA 1
ATOM 7050 C C . CYS B 1 167 ? -11.336 -43.938 -6.016 1 92.56 167 CYS B C 1
ATOM 7052 O O . CYS B 1 167 ? -10.977 -45.094 -5.77 1 92.56 167 CYS B O 1
ATOM 7054 N N . GLN B 1 168 ? -11.484 -43.438 -7.203 1 92.06 168 GLN B N 1
ATOM 7055 C CA . GLN B 1 168 ? -11.031 -44.156 -8.391 1 92.06 168 GLN B CA 1
ATOM 7056 C C . GLN B 1 168 ? -9.711 -43.594 -8.906 1 92.06 168 GLN B C 1
ATOM 7058 O O . GLN B 1 168 ? -9.531 -42.375 -8.977 1 92.06 168 GLN B O 1
ATOM 7063 N N . ASP B 1 169 ? -8.852 -44.469 -9.289 1 89.12 169 ASP B N 1
ATOM 7064 C CA . ASP B 1 169 ? -7.504 -44.031 -9.664 1 89.12 169 ASP B CA 1
ATOM 7065 C C . ASP B 1 169 ? -7.445 -43.625 -11.133 1 89.12 169 ASP B C 1
ATOM 7067 O O . ASP B 1 169 ? -6.488 -42.969 -11.555 1 89.12 169 ASP B O 1
ATOM 7071 N N . ASN B 1 170 ? -8.461 -43.969 -11.875 1 92.38 170 ASN B N 1
ATOM 7072 C CA . ASN B 1 170 ? -8.391 -43.75 -13.312 1 92.38 170 ASN B CA 1
ATOM 7073 C C . ASN B 1 170 ? -9.086 -42.438 -13.703 1 92.38 170 ASN B C 1
ATOM 7075 O O . ASN B 1 170 ? -9.312 -42.188 -14.883 1 92.38 170 ASN B O 1
ATOM 7079 N N . VAL B 1 171 ? -9.477 -41.594 -12.734 1 94.56 171 VAL B N 1
ATOM 7080 C CA . VAL B 1 171 ? -10.055 -40.281 -13 1 94.56 171 VAL B CA 1
ATOM 7081 C C . VAL B 1 171 ? -9.414 -39.25 -12.078 1 94.56 171 VAL B C 1
ATOM 7083 O O . VAL B 1 171 ? -8.766 -39.594 -11.094 1 94.56 171 VAL B O 1
ATOM 7086 N N . THR B 1 172 ? -9.586 -38 -12.445 1 95.75 172 THR B N 1
ATOM 7087 C CA . THR B 1 172 ? -9.016 -36.906 -11.664 1 95.75 172 THR B CA 1
ATOM 7088 C C . THR B 1 172 ? -9.734 -36.75 -10.328 1 95.75 172 THR B C 1
ATOM 7090 O O . THR B 1 172 ? -10.828 -37.312 -10.141 1 95.75 172 THR B O 1
ATOM 7093 N N . VAL B 1 173 ? -9.164 -36.062 -9.414 1 95.62 173 VAL B N 1
ATOM 7094 C CA . VAL B 1 173 ? -9.719 -35.844 -8.086 1 95.62 173 VAL B CA 1
ATOM 7095 C C . VAL B 1 173 ? -11.078 -35.156 -8.203 1 95.62 173 VAL B C 1
ATOM 7097 O O . VAL B 1 173 ? -12.039 -35.531 -7.527 1 95.62 173 VAL B O 1
ATOM 7100 N N . ILE B 1 174 ? -11.156 -34.125 -9.039 1 95.81 174 ILE B N 1
ATOM 7101 C CA . ILE B 1 174 ? -12.398 -33.375 -9.203 1 95.81 174 ILE B CA 1
ATOM 7102 C C . ILE B 1 174 ? -13.469 -34.281 -9.805 1 95.81 174 ILE B C 1
ATOM 7104 O O . ILE B 1 174 ? -14.648 -34.188 -9.461 1 95.81 174 ILE B O 1
ATOM 7108 N N . GLU B 1 175 ? -13.086 -35.156 -10.703 1 95.94 175 GLU B N 1
ATOM 7109 C CA . GLU B 1 175 ? -14.062 -36.094 -11.273 1 95.94 175 GLU B CA 1
ATOM 7110 C C . GLU B 1 175 ? -14.547 -37.094 -10.234 1 95.94 175 GLU B C 1
ATOM 7112 O O . GLU B 1 175 ? -15.719 -37.469 -10.234 1 95.94 175 GLU B O 1
ATOM 7117 N N . ASN B 1 176 ? -13.648 -37.562 -9.383 1 95.69 176 ASN B N 1
ATOM 7118 C CA . ASN B 1 176 ? -14.055 -38.406 -8.258 1 95.69 176 ASN B CA 1
ATOM 7119 C C . ASN B 1 176 ? -15.117 -37.719 -7.406 1 95.69 176 ASN B C 1
ATOM 7121 O O . ASN B 1 176 ? -16.109 -38.344 -7.016 1 95.69 176 ASN B O 1
ATOM 7125 N N . GLU B 1 177 ? -14.891 -36.469 -7.121 1 93.94 177 GLU B N 1
ATOM 7126 C CA . GLU B 1 177 ? -15.844 -35.688 -6.352 1 93.94 177 GLU B CA 1
ATOM 7127 C C . GLU B 1 177 ? -17.203 -35.625 -7.043 1 93.94 177 GLU B C 1
ATOM 7129 O O . GLU B 1 177 ? -18.234 -35.844 -6.406 1 93.94 177 GLU B O 1
ATOM 7134 N N . ILE B 1 178 ? -17.156 -35.406 -8.297 1 95.12 178 ILE B N 1
ATOM 7135 C CA . ILE B 1 178 ? -18.359 -35.281 -9.109 1 95.12 178 ILE B CA 1
ATOM 7136 C C . ILE B 1 178 ? -19.109 -36.625 -9.148 1 95.12 178 ILE B C 1
ATOM 7138 O O . ILE B 1 178 ? -20.328 -36.656 -8.992 1 95.12 178 ILE B O 1
ATOM 7142 N N . ILE B 1 179 ? -18.391 -37.688 -9.32 1 95.25 179 ILE B N 1
ATOM 7143 C CA . ILE B 1 179 ? -18.969 -39.031 -9.375 1 95.25 179 ILE B CA 1
ATOM 7144 C C . ILE B 1 179 ? -19.641 -39.344 -8.039 1 95.25 179 ILE B C 1
ATOM 7146 O O . ILE B 1 179 ? -20.766 -39.844 -8 1 95.25 179 ILE B O 1
ATOM 7150 N N . ASN B 1 180 ? -18.953 -39.031 -6.973 1 93.69 180 ASN B N 1
ATOM 7151 C CA . ASN B 1 180 ? -19.5 -39.312 -5.645 1 93.69 180 ASN B CA 1
ATOM 7152 C C . ASN B 1 180 ? -20.781 -38.5 -5.402 1 93.69 180 ASN B C 1
ATOM 7154 O O . ASN B 1 180 ? -21.734 -39.031 -4.836 1 93.69 180 ASN B O 1
ATOM 7158 N N . LEU B 1 181 ? -20.828 -37.281 -5.832 1 94.12 181 LEU B N 1
ATOM 7159 C CA . LEU B 1 181 ? -21.984 -36.406 -5.68 1 94.12 181 LEU B CA 1
ATOM 7160 C C . LEU B 1 181 ? -23.172 -36.938 -6.484 1 94.12 181 LEU B C 1
ATOM 7162 O O . LEU B 1 181 ? -24.297 -37 -5.98 1 94.12 181 LEU B O 1
ATOM 7166 N N . LYS B 1 182 ? -22.859 -37.281 -7.719 1 95 182 LYS B N 1
ATOM 7167 C CA . LYS B 1 182 ? -23.891 -37.812 -8.602 1 95 182 LYS B CA 1
ATOM 7168 C C . LYS B 1 182 ? -24.469 -39.125 -8.031 1 95 182 LYS B C 1
ATOM 7170 O O . LYS B 1 182 ? -25.688 -39.281 -8.008 1 95 182 LYS B O 1
ATOM 7175 N N . ASN B 1 183 ? -23.594 -39.938 -7.57 1 93.62 183 ASN B N 1
ATOM 7176 C CA . ASN B 1 183 ? -24.031 -41.25 -7.062 1 93.62 183 ASN B CA 1
ATOM 7177 C C . ASN B 1 183 ? -24.891 -41.094 -5.809 1 93.62 183 ASN B C 1
ATOM 7179 O O . ASN B 1 183 ? -25.781 -41.906 -5.559 1 93.62 183 ASN B O 1
ATOM 7183 N N . PHE B 1 184 ? -24.625 -40.125 -5.055 1 94.5 184 PHE B N 1
ATOM 7184 C CA . PHE B 1 184 ? -25.375 -39.938 -3.812 1 94.5 184 PHE B CA 1
ATOM 7185 C C . PHE B 1 184 ? -26.672 -39.188 -4.066 1 94.5 184 PHE B C 1
ATOM 7187 O O . PHE B 1 184 ? -27.766 -39.719 -3.775 1 94.5 184 PHE B O 1
ATOM 7194 N N . PHE B 1 185 ? -26.672 -38.031 -4.699 1 96.19 185 PHE B N 1
ATOM 7195 C CA . PHE B 1 185 ? -27.844 -37.188 -4.781 1 96.19 185 PHE B CA 1
ATOM 7196 C C . PHE B 1 185 ? -28.641 -37.469 -6.039 1 96.19 185 PHE B C 1
ATOM 7198 O O . PHE B 1 185 ? -29.781 -37.031 -6.172 1 96.19 185 PHE B O 1
ATOM 7205 N N . GLY B 1 186 ? -28.062 -38.094 -7.039 1 96.31 186 GLY B N 1
ATOM 7206 C CA . GLY B 1 186 ? -28.719 -38.375 -8.312 1 96.31 186 GLY B CA 1
ATOM 7207 C C . GLY B 1 186 ? -28.672 -37.188 -9.266 1 96.31 186 GLY B C 1
ATOM 7208 O O . GLY B 1 186 ? -28.094 -37.281 -10.344 1 96.31 186 GLY B O 1
ATOM 7209 N N . LYS B 1 187 ? -29.328 -36.094 -8.844 1 97.56 187 LYS B N 1
ATOM 7210 C CA . LYS B 1 187 ? -29.328 -34.844 -9.586 1 97.56 187 LYS B CA 1
ATOM 7211 C C . LYS B 1 187 ? -29 -33.688 -8.68 1 97.56 187 LYS B C 1
ATOM 7213 O O . LYS B 1 187 ? -29.156 -33.781 -7.457 1 97.56 187 LYS B O 1
ATOM 7218 N N . ALA B 1 188 ? -28.531 -32.625 -9.383 1 98.25 188 ALA B N 1
ATOM 7219 C CA . ALA B 1 188 ? -28.219 -31.438 -8.602 1 98.25 188 ALA B CA 1
ATOM 7220 C C . ALA B 1 188 ? -28.188 -30.203 -9.484 1 98.25 188 ALA B C 1
ATOM 7222 O O . ALA B 1 188 ? -28.391 -30.297 -10.695 1 98.25 188 ALA B O 1
ATOM 7223 N N . CYS B 1 189 ? -28.156 -29.094 -8.898 1 98.25 189 CYS B N 1
ATOM 7224 C CA . CYS B 1 189 ? -27.656 -27.875 -9.5 1 98.25 189 CYS B CA 1
ATOM 7225 C C . CYS B 1 189 ? -26.453 -27.328 -8.727 1 98.25 189 CYS B C 1
ATOM 7227 O O . CYS B 1 189 ? -26.594 -26.938 -7.566 1 98.25 189 CYS B O 1
ATOM 7229 N N . ARG B 1 190 ? -25.375 -27.391 -9.312 1 96.88 190 ARG B N 1
ATOM 7230 C CA . ARG B 1 190 ? -24.109 -26.906 -8.758 1 96.88 190 ARG B CA 1
ATOM 7231 C C . ARG B 1 190 ? -23.438 -25.922 -9.695 1 96.88 190 ARG B C 1
ATOM 7233 O O . ARG B 1 190 ? -22.469 -26.266 -10.375 1 96.88 190 ARG B O 1
ATOM 7240 N N . PRO B 1 191 ? -23.891 -24.672 -9.633 1 96.12 191 PRO B N 1
ATOM 7241 C CA . PRO B 1 191 ? -23.422 -23.672 -10.602 1 96.12 191 PRO B CA 1
ATOM 7242 C C . PRO B 1 191 ? -21.953 -23.297 -10.383 1 96.12 191 PRO B C 1
ATOM 7244 O O . PRO B 1 191 ? -21.391 -23.562 -9.32 1 96.12 191 PRO B O 1
ATOM 7247 N N . GLY B 1 192 ? -21.375 -22.656 -11.414 1 92.81 192 GLY B N 1
ATOM 7248 C CA . GLY B 1 192 ? -20.031 -22.094 -11.297 1 92.81 192 GLY B CA 1
ATOM 7249 C C . GLY B 1 192 ? -18.953 -23.031 -11.812 1 92.81 192 GLY B C 1
ATOM 7250 O O . GLY B 1 192 ? -19.234 -23.969 -12.562 1 92.81 192 GLY B O 1
ATOM 7251 N N . GLU B 1 193 ? -17.719 -22.75 -11.391 1 90.88 193 GLU B N 1
ATOM 7252 C CA . GLU B 1 193 ? -16.562 -23.484 -11.898 1 90.88 193 GLU B CA 1
ATOM 7253 C C . GLU B 1 193 ? -16.25 -24.703 -11.031 1 90.88 193 GLU B C 1
ATOM 7255 O O . GLU B 1 193 ? -15.844 -24.562 -9.883 1 90.88 193 GLU B O 1
ATOM 7260 N N . TRP B 1 194 ? -16.422 -25.859 -11.719 1 94.62 194 TRP B N 1
ATOM 7261 C CA . TRP B 1 194 ? -16.078 -27.094 -11.008 1 94.62 194 TRP B CA 1
ATOM 7262 C C . TRP B 1 194 ? -14.57 -27.328 -10.992 1 94.62 194 TRP B C 1
ATOM 7264 O O . TRP B 1 194 ? -14.031 -27.875 -10.039 1 94.62 194 TRP B O 1
ATOM 7274 N N . ALA B 1 195 ? -13.977 -26.891 -12.062 1 94.19 195 ALA B N 1
ATOM 7275 C CA . ALA B 1 195 ? -12.531 -27 -12.242 1 94.19 195 ALA B CA 1
ATOM 7276 C C . ALA B 1 195 ? -11.922 -25.672 -12.656 1 94.19 195 ALA B C 1
ATOM 7278 O O . ALA B 1 195 ? -12.539 -24.891 -13.383 1 94.19 195 ALA B O 1
ATOM 7279 N N . SER B 1 196 ? -10.656 -25.469 -12.266 1 89.81 196 SER B N 1
ATOM 7280 C CA . SER B 1 196 ? -9.984 -24.203 -12.5 1 89.81 196 SER B CA 1
ATOM 7281 C C . SER B 1 196 ? -9.547 -24.062 -13.953 1 89.81 196 SER B C 1
ATOM 7283 O O . SER B 1 196 ? -9.164 -22.969 -14.391 1 89.81 196 SER B O 1
ATOM 7285 N N . ASN B 1 197 ? -9.578 -25.078 -14.719 1 91.81 197 ASN B N 1
ATOM 7286 C CA . ASN B 1 197 ? -9.328 -25.062 -16.156 1 91.81 197 ASN B CA 1
ATOM 7287 C C . ASN B 1 197 ? -10.633 -25.078 -16.953 1 91.81 197 ASN B C 1
ATOM 7289 O O . ASN B 1 197 ? -11.43 -26 -16.812 1 91.81 197 ASN B O 1
ATOM 7293 N N . LYS B 1 198 ? -10.82 -24.172 -17.812 1 89.19 198 LYS B N 1
ATOM 7294 C CA . LYS B 1 198 ? -12.094 -23.969 -18.5 1 89.19 198 LYS B CA 1
ATOM 7295 C C . LYS B 1 198 ? -12.453 -25.172 -19.375 1 89.19 198 LYS B C 1
ATOM 7297 O O . LYS B 1 198 ? -13.617 -25.578 -19.406 1 89.19 198 LYS B O 1
ATOM 7302 N N . SER B 1 199 ? -11.477 -25.672 -20.062 1 92.69 199 SER B N 1
ATOM 7303 C CA . SER B 1 199 ? -11.734 -26.812 -20.953 1 92.69 199 SER B CA 1
ATOM 7304 C C . SER B 1 199 ? -12.148 -28.047 -20.141 1 92.69 199 SER B C 1
ATOM 7306 O O . SER B 1 199 ? -13.102 -28.734 -20.5 1 92.69 199 SER B O 1
ATOM 7308 N N . ILE B 1 200 ? -11.492 -28.266 -19.062 1 94.88 200 ILE B N 1
ATOM 7309 C CA . ILE B 1 200 ? -11.797 -29.406 -18.203 1 94.88 200 ILE B CA 1
ATOM 7310 C C . ILE B 1 200 ? -13.156 -29.203 -17.547 1 94.88 200 ILE B C 1
ATOM 7312 O O . ILE B 1 200 ? -13.938 -30.156 -17.422 1 94.88 200 ILE B O 1
ATOM 7316 N N . ASP B 1 201 ? -13.43 -28.047 -17.141 1 95.12 201 ASP B N 1
ATOM 7317 C CA . ASP B 1 201 ? -14.711 -27.703 -16.547 1 95.12 201 ASP B CA 1
ATOM 7318 C C . ASP B 1 201 ? -15.867 -28.031 -17.5 1 95.12 201 ASP B C 1
ATOM 7320 O O . ASP B 1 201 ? -16.844 -28.672 -17.094 1 95.12 201 ASP B O 1
ATOM 7324 N N . GLN B 1 202 ? -15.719 -27.641 -18.719 1 95.44 202 GLN B N 1
ATOM 7325 C CA . GLN B 1 202 ? -16.75 -27.875 -19.734 1 95.44 202 GLN B CA 1
ATOM 7326 C C . GLN B 1 202 ? -16.906 -29.375 -20.016 1 95.44 202 GLN B C 1
ATOM 7328 O O . GLN B 1 202 ? -18.031 -29.875 -20.141 1 95.44 202 GLN B O 1
ATOM 7333 N N . GLU B 1 203 ? -15.828 -30.031 -20.109 1 96.69 203 GLU B N 1
ATOM 7334 C CA . GLU B 1 203 ? -15.859 -31.469 -20.375 1 96.69 203 GLU B CA 1
ATOM 7335 C C . GLU B 1 203 ? -16.578 -32.219 -19.25 1 96.69 203 GLU B C 1
ATOM 7337 O O . GLU B 1 203 ? -17.375 -33.125 -19.516 1 96.69 203 GLU B O 1
ATOM 7342 N N . LEU B 1 204 ? -16.281 -31.844 -18.031 1 97.44 204 LEU B N 1
ATOM 7343 C CA . LEU B 1 204 ? -16.891 -32.5 -16.891 1 97.44 204 LEU B CA 1
ATOM 7344 C C . LEU B 1 204 ? -18.391 -32.25 -16.859 1 97.44 204 LEU B C 1
ATOM 7346 O O . LEU B 1 204 ? -19.188 -33.125 -16.562 1 97.44 204 LEU B O 1
ATOM 7350 N N . LYS B 1 205 ? -18.828 -31.094 -17.219 1 97.19 205 LYS B N 1
ATOM 7351 C CA . LYS B 1 205 ? -20.25 -30.75 -17.219 1 97.19 205 LYS B CA 1
ATOM 7352 C C . LYS B 1 205 ? -21 -31.469 -18.328 1 97.19 205 LYS B C 1
ATOM 7354 O O . LYS B 1 205 ? -22.156 -31.828 -18.172 1 97.19 205 LYS B O 1
ATOM 7359 N N . GLU B 1 206 ? -20.328 -31.703 -19.422 1 97.06 206 GLU B N 1
ATOM 7360 C CA . GLU B 1 206 ? -20.906 -32.469 -20.516 1 97.06 206 GLU B CA 1
ATOM 7361 C C . GLU B 1 206 ? -21 -33.969 -20.156 1 97.06 206 GLU B C 1
ATOM 7363 O O . GLU B 1 206 ? -21.984 -34.625 -20.516 1 97.06 206 GLU B O 1
ATOM 7368 N N . LYS B 1 207 ? -20.031 -34.375 -19.5 1 97.31 207 LYS B N 1
ATOM 7369 C CA . LYS B 1 207 ? -19.969 -35.812 -19.125 1 97.31 207 LYS B CA 1
ATOM 7370 C C . LYS B 1 207 ? -20.953 -36.125 -18 1 97.31 207 LYS B C 1
ATOM 7372 O O . LYS B 1 207 ? -21.484 -37.219 -17.953 1 97.31 207 LYS B O 1
ATOM 7377 N N . TYR B 1 208 ? -21.172 -35.156 -17.141 1 97.75 208 TYR B N 1
ATOM 7378 C CA . TYR B 1 208 ? -22.047 -35.375 -15.992 1 97.75 208 TYR B CA 1
ATOM 7379 C C . TYR B 1 208 ? -23.141 -34.312 -15.922 1 97.75 208 TYR B C 1
ATOM 7381 O O . TYR B 1 208 ? -23.219 -33.562 -14.945 1 97.75 208 TYR B O 1
ATOM 7389 N N . PRO B 1 209 ? -24.047 -34.281 -16.797 1 97.62 209 PRO B N 1
ATOM 7390 C CA . PRO B 1 209 ? -25.094 -33.281 -16.859 1 97.62 209 PRO B CA 1
ATOM 7391 C C . PRO B 1 209 ? -26.062 -33.375 -15.68 1 97.62 209 PRO B C 1
ATOM 7393 O O . PRO B 1 209 ? -26.812 -32.406 -15.422 1 97.62 209 PRO B O 1
ATOM 7396 N N . GLU B 1 210 ? -26.078 -34.5 -14.945 1 97.62 210 GLU B N 1
ATOM 7397 C CA . GLU B 1 210 ? -26.969 -34.688 -13.805 1 97.62 210 GLU B CA 1
ATOM 7398 C C . GLU B 1 210 ? -26.766 -33.594 -12.758 1 97.62 210 GLU B C 1
ATOM 7400 O O . GLU B 1 210 ? -27.719 -33.219 -12.07 1 97.62 210 GLU B O 1
ATOM 7405 N N . LEU B 1 211 ? -25.562 -33.094 -12.656 1 97.88 211 LEU B N 1
ATOM 7406 C CA . LEU B 1 211 ? -25.266 -32.125 -11.617 1 97.88 211 LEU B CA 1
ATOM 7407 C C . LEU B 1 211 ? -25.625 -30.703 -12.07 1 97.88 211 LEU B C 1
ATOM 7409 O O . LEU B 1 211 ? -25.438 -29.734 -11.328 1 97.88 211 LEU B O 1
ATOM 7413 N N . CYS B 1 212 ? -26.203 -30.594 -13.258 1 98.19 212 CYS B N 1
ATOM 7414 C CA . CYS B 1 212 ? -26.734 -29.328 -13.766 1 98.19 212 CYS B CA 1
ATOM 7415 C C . CYS B 1 212 ? -28.219 -29.453 -14.078 1 98.19 212 CYS B C 1
ATOM 7417 O O . CYS B 1 212 ? -28.844 -28.484 -14.484 1 98.19 212 CYS B O 1
ATOM 7419 N N . ALA B 1 213 ? -28.781 -30.578 -13.828 1 98.19 213 ALA B N 1
ATOM 7420 C CA . ALA B 1 213 ? -30.125 -30.922 -14.289 1 98.19 213 ALA B CA 1
ATOM 7421 C C . ALA B 1 213 ? -31.188 -30.109 -13.562 1 98.19 213 ALA B C 1
ATOM 7423 O O . ALA B 1 213 ? -32.281 -29.875 -14.094 1 98.19 213 ALA B O 1
ATOM 7424 N N . LEU B 1 214 ? -30.859 -29.703 -12.344 1 98.44 214 LEU B N 1
ATOM 7425 C CA . LEU B 1 214 ? -31.859 -29 -11.547 1 98.44 214 LEU B CA 1
ATOM 7426 C C . LEU B 1 214 ? -31.719 -27.484 -11.727 1 98.44 214 LEU B C 1
ATOM 7428 O O . LEU B 1 214 ? -32.469 -26.719 -11.125 1 98.44 214 LEU B O 1
ATOM 7432 N N . CYS B 1 215 ? -30.766 -27.031 -12.484 1 98.31 215 CYS B N 1
ATOM 7433 C CA . CYS B 1 215 ? -30.531 -25.609 -12.695 1 98.31 215 CYS B CA 1
ATOM 7434 C C . CYS B 1 215 ? -31.578 -25.016 -13.633 1 98.31 215 CYS B C 1
ATOM 7436 O O . CYS B 1 215 ? -32.25 -25.734 -14.375 1 98.31 215 CYS B O 1
ATOM 7438 N N . ASP B 1 216 ? -31.766 -23.703 -13.562 1 97.5 216 ASP B N 1
ATOM 7439 C CA . ASP B 1 216 ? -32.656 -23.016 -14.492 1 97.5 216 ASP B CA 1
ATOM 7440 C C . ASP B 1 216 ? -32.156 -23.125 -15.93 1 97.5 216 ASP B C 1
ATOM 7442 O O . ASP B 1 216 ? -32.938 -23.406 -16.844 1 97.5 216 ASP B O 1
ATOM 7446 N N . ASP B 1 217 ? -30.906 -22.859 -16.062 1 96.75 217 ASP B N 1
ATOM 7447 C CA . ASP B 1 217 ? -30.203 -23.078 -17.312 1 96.75 217 ASP B CA 1
ATOM 7448 C C . ASP B 1 217 ? -29.297 -24.297 -17.234 1 96.75 217 ASP B C 1
ATOM 7450 O O . ASP B 1 217 ? -28.141 -24.203 -16.797 1 96.75 217 ASP B O 1
ATOM 7454 N N . THR B 1 218 ? -29.719 -25.359 -17.75 1 96.12 218 THR B N 1
ATOM 7455 C CA . THR B 1 218 ? -29.016 -26.625 -17.594 1 96.12 218 THR B CA 1
ATOM 7456 C C . THR B 1 218 ? -27.75 -26.656 -18.453 1 96.12 218 THR B C 1
ATOM 7458 O O . THR B 1 218 ? -26.781 -27.344 -18.125 1 96.12 218 THR B O 1
ATOM 7461 N N . ALA B 1 219 ? -27.812 -25.891 -19.562 1 92.75 219 ALA B N 1
ATOM 7462 C CA . ALA B 1 219 ? -26.656 -25.844 -20.453 1 92.75 219 ALA B CA 1
ATOM 7463 C C . ALA B 1 219 ? -25.531 -25.031 -19.844 1 92.75 219 ALA B C 1
ATOM 7465 O O . ALA B 1 219 ? -24.359 -25.453 -19.859 1 92.75 219 ALA B O 1
ATOM 7466 N N . ALA B 1 220 ? -25.906 -23.953 -19.25 1 92.56 220 ALA B N 1
ATOM 7467 C CA . ALA B 1 220 ? -24.906 -23.078 -18.641 1 92.56 220 ALA B CA 1
ATOM 7468 C C . ALA B 1 220 ? -24.625 -23.484 -17.188 1 92.56 220 ALA B C 1
ATOM 7470 O O . ALA B 1 220 ? -23.672 -22.984 -16.578 1 92.56 220 ALA B O 1
ATOM 7471 N N . CYS B 1 221 ? -25.406 -24.391 -16.719 1 95.62 221 CYS B N 1
ATOM 7472 C CA . CYS B 1 221 ? -25.328 -24.828 -15.328 1 95.62 221 CYS B CA 1
ATOM 7473 C C . CYS B 1 221 ? -25.391 -23.641 -14.367 1 95.62 221 CYS B C 1
ATOM 7475 O O . CYS B 1 221 ? -24.469 -23.422 -13.594 1 95.62 221 CYS B O 1
ATOM 7477 N N . SER B 1 222 ? -26.516 -22.906 -14.453 1 95.69 222 SER B N 1
ATOM 7478 C CA . SER B 1 222 ? -26.625 -21.656 -13.695 1 95.69 222 SER B CA 1
ATOM 7479 C C . SER B 1 222 ? -28.078 -21.406 -13.281 1 95.69 222 SER B C 1
ATOM 7481 O O . SER B 1 222 ? -29.016 -21.859 -13.938 1 95.69 222 SER B O 1
ATOM 7483 N N . TYR B 1 223 ? -28.141 -20.75 -12.172 1 96.88 223 TYR B N 1
ATOM 7484 C CA . TYR B 1 223 ? -29.453 -20.25 -11.758 1 96.88 223 TYR B CA 1
ATOM 7485 C C . TYR B 1 223 ? -29.812 -18.969 -12.508 1 96.88 223 TYR B C 1
ATOM 7487 O O . TYR B 1 223 ? -28.922 -18.234 -12.938 1 96.88 223 TYR B O 1
ATOM 7495 N N . ASP B 1 224 ? -31.047 -18.734 -12.594 1 94.69 224 ASP B N 1
ATOM 7496 C CA . ASP B 1 224 ? -31.5 -17.422 -13.047 1 94.69 224 ASP B CA 1
ATOM 7497 C C . ASP B 1 224 ? -31.234 -16.344 -11.984 1 94.69 224 ASP B C 1
ATOM 7499 O O . ASP B 1 224 ? -30.75 -15.258 -12.297 1 94.69 224 ASP B O 1
ATOM 7503 N N . ASN B 1 225 ? -31.578 -16.75 -10.758 1 94.06 225 ASN B N 1
ATOM 7504 C CA . ASN B 1 225 ? -31.328 -15.875 -9.625 1 94.06 225 ASN B CA 1
ATOM 7505 C C . ASN B 1 225 ? -29.938 -16.078 -9.047 1 94.06 225 ASN B C 1
ATOM 7507 O O . ASN B 1 225 ? -29.719 -16.984 -8.234 1 94.06 225 ASN B O 1
ATOM 7511 N N . LYS B 1 226 ? -29.016 -15.195 -9.328 1 90.19 226 LYS B N 1
ATOM 7512 C CA . LYS B 1 226 ? -27.641 -15.344 -8.898 1 90.19 226 LYS B CA 1
ATOM 7513 C C . LYS B 1 226 ? -27.328 -14.438 -7.711 1 90.19 226 LYS B C 1
ATOM 7515 O O . LYS B 1 226 ? -26.172 -14.273 -7.332 1 90.19 226 LYS B O 1
ATOM 7520 N N . GLN B 1 227 ? -28.328 -13.867 -7.141 1 89 227 GLN B N 1
ATOM 7521 C CA . GLN B 1 227 ? -28.125 -12.938 -6.031 1 89 227 GLN B CA 1
ATOM 7522 C C . GLN B 1 227 ? -27.469 -13.633 -4.848 1 89 227 GLN B C 1
ATOM 7524 O O . GLN B 1 227 ? -27.656 -14.836 -4.641 1 89 227 GLN B O 1
ATOM 7529 N N . HIS B 1 228 ? -26.688 -12.805 -4.137 1 89.56 228 HIS B N 1
ATOM 7530 C CA . HIS B 1 228 ? -25.984 -13.25 -2.941 1 89.56 228 HIS B CA 1
ATOM 7531 C C . HIS B 1 228 ? -25.109 -14.477 -3.232 1 89.56 228 HIS B C 1
ATOM 7533 O O . HIS B 1 228 ? -25.172 -15.469 -2.508 1 89.56 228 HIS B O 1
ATOM 7539 N N . HIS B 1 229 ? -24.484 -14.438 -4.32 1 88.12 229 HIS B N 1
ATOM 7540 C CA . HIS B 1 229 ? -23.484 -15.406 -4.734 1 88.12 229 HIS B CA 1
ATOM 7541 C C . HIS B 1 229 ? -24.109 -16.781 -4.957 1 88.12 229 HIS B C 1
ATOM 7543 O O . HIS B 1 229 ? -23.5 -17.797 -4.625 1 88.12 229 HIS B O 1
ATOM 7549 N N . GLY B 1 230 ? -25.391 -16.828 -5.305 1 93.44 230 GLY B N 1
ATOM 7550 C CA . GLY B 1 230 ? -26.047 -18.078 -5.688 1 93.44 230 GLY B CA 1
ATOM 7551 C C . GLY B 1 230 ? -26.891 -18.656 -4.582 1 93.44 230 GLY B C 1
ATOM 7552 O O . GLY B 1 230 ? -27.656 -19.594 -4.816 1 93.44 230 GLY B O 1
ATOM 7553 N N . HIS B 1 231 ? -26.859 -18.062 -3.393 1 96.12 231 HIS B N 1
ATOM 7554 C CA . HIS B 1 231 ? -27.609 -18.625 -2.275 1 96.12 231 HIS B CA 1
ATOM 7555 C C . HIS B 1 231 ? -29.109 -18.516 -2.516 1 96.12 231 HIS B C 1
ATOM 7557 O O . HIS B 1 231 ? -29.859 -19.453 -2.203 1 96.12 231 HIS B O 1
ATOM 7563 N N . PHE B 1 232 ? -29.562 -17.453 -3.123 1 96.81 232 PHE B N 1
ATOM 7564 C CA . PHE B 1 232 ? -30.984 -17.328 -3.418 1 96.81 232 PHE B CA 1
ATOM 7565 C C . PHE B 1 232 ? -31.406 -18.297 -4.52 1 96.81 232 PHE B C 1
ATOM 7567 O O . PHE B 1 232 ? -32.5 -18.828 -4.488 1 96.81 232 PHE B O 1
ATOM 7574 N N . GLY B 1 233 ? -30.484 -18.453 -5.441 1 97.56 233 GLY B N 1
ATOM 7575 C CA . GLY B 1 233 ? -30.766 -19.453 -6.465 1 97.56 233 GLY B CA 1
ATOM 7576 C C . GLY B 1 233 ? -30.922 -20.844 -5.91 1 97.56 233 GLY B C 1
ATOM 7577 O O . GLY B 1 233 ? -31.812 -21.578 -6.32 1 97.56 233 GLY B O 1
ATOM 7578 N N . ALA B 1 234 ? -30.094 -21.219 -5.016 1 98.31 234 ALA B N 1
ATOM 7579 C CA . ALA B 1 234 ? -30.172 -22.531 -4.375 1 98.31 234 ALA B CA 1
ATOM 7580 C C . ALA B 1 234 ? -31.484 -22.688 -3.605 1 98.31 234 ALA B C 1
ATOM 7582 O O . ALA B 1 234 ? -32.094 -23.766 -3.639 1 98.31 234 ALA B O 1
ATOM 7583 N N . LEU B 1 235 ? -31.906 -21.641 -2.887 1 98.5 235 LEU B N 1
ATOM 7584 C CA . LEU B 1 235 ? -33.156 -21.688 -2.125 1 98.5 235 LEU B CA 1
ATOM 7585 C C . LEU B 1 235 ? -34.344 -21.766 -3.057 1 98.5 235 LEU B C 1
ATOM 7587 O O . LEU B 1 235 ? -35.344 -22.422 -2.752 1 98.5 235 LEU B O 1
ATOM 7591 N N . GLN B 1 236 ? -34.25 -21.094 -4.16 1 98.31 236 GLN B N 1
ATOM 7592 C CA . GLN B 1 236 ? -35.312 -21.156 -5.16 1 98.31 236 GLN B CA 1
ATOM 7593 C C . GLN B 1 236 ? -35.406 -22.562 -5.762 1 98.31 236 GLN B C 1
ATOM 7595 O O . GLN B 1 236 ? -36.5 -23.062 -5.988 1 98.31 236 GLN B O 1
ATOM 7600 N N . CYS B 1 237 ? -34.25 -23.094 -6.023 1 98.38 237 CYS B N 1
ATOM 7601 C CA . CYS B 1 237 ? -34.188 -24.469 -6.492 1 98.38 237 CYS B CA 1
ATOM 7602 C C . CYS B 1 237 ? -34.938 -25.406 -5.531 1 98.38 237 CYS B C 1
ATOM 7604 O O . CYS B 1 237 ? -35.688 -26.281 -5.957 1 98.38 237 CYS B O 1
ATOM 7606 N N . LEU B 1 238 ? -34.781 -25.219 -4.277 1 98.38 238 LEU B N 1
ATOM 7607 C CA . LEU B 1 238 ? -35.438 -26.016 -3.248 1 98.38 238 LEU B CA 1
ATOM 7608 C C . LEU B 1 238 ? -36.938 -25.734 -3.225 1 98.38 238 LEU B C 1
ATOM 7610 O O . LEU B 1 238 ? -37.75 -26.672 -3.188 1 98.38 238 LEU B O 1
ATOM 7614 N N . THR B 1 239 ? -37.344 -24.469 -3.287 1 97.75 239 THR B N 1
ATOM 7615 C CA . THR B 1 239 ? -38.75 -24.078 -3.115 1 97.75 239 THR B CA 1
ATOM 7616 C C . THR B 1 239 ? -39.562 -24.438 -4.348 1 97.75 239 THR B C 1
ATOM 7618 O O . THR B 1 239 ? -40.781 -24.594 -4.266 1 97.75 239 THR B O 1
ATOM 7621 N N . GLN B 1 240 ? -38.906 -24.609 -5.406 1 97.31 240 GLN B N 1
ATOM 7622 C CA . GLN B 1 240 ? -39.594 -25.047 -6.617 1 97.31 240 GLN B CA 1
ATOM 7623 C C . GLN B 1 240 ? -39.594 -26.578 -6.711 1 97.31 240 GLN B C 1
ATOM 7625 O O . GLN B 1 240 ? -40 -27.125 -7.738 1 97.31 240 GLN B O 1
ATOM 7630 N N . SER B 1 241 ? -39.094 -27.203 -5.758 1 96 241 SER B N 1
ATOM 7631 C CA . SER B 1 241 ? -39.125 -28.656 -5.582 1 96 241 SER B CA 1
ATOM 7632 C C . SER B 1 241 ? -38.25 -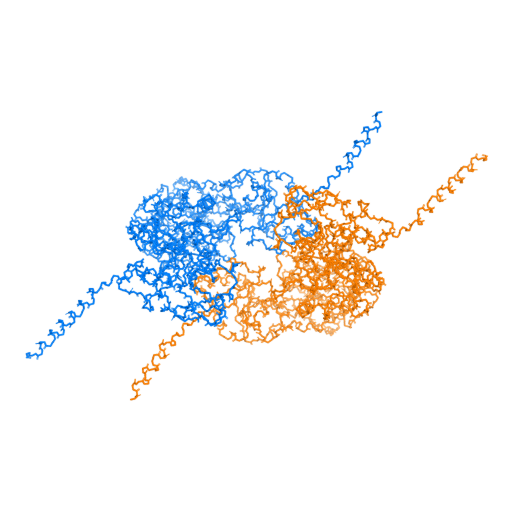29.359 -6.629 1 96 241 SER B C 1
ATOM 7634 O O . SER B 1 241 ? -38.562 -30.484 -7.051 1 96 241 SER B O 1
ATOM 7636 N N . ARG B 1 242 ? -37.312 -28.625 -7.051 1 97.31 242 ARG B N 1
ATOM 7637 C CA . ARG B 1 242 ? -36.375 -29.266 -7.965 1 97.31 242 ARG B CA 1
ATOM 7638 C C . ARG B 1 242 ? -35.406 -30.172 -7.211 1 97.31 242 ARG B C 1
ATOM 7640 O O . ARG B 1 242 ? -35.031 -31.25 -7.688 1 97.31 242 ARG B O 1
ATOM 7647 N N . GLY B 1 243 ? -34.906 -29.75 -6.137 1 97.19 243 GLY B N 1
ATOM 7648 C CA . GLY B 1 243 ? -34.125 -30.531 -5.195 1 97.19 243 GLY B CA 1
ATOM 7649 C C . GLY B 1 243 ? -34.781 -30.656 -3.832 1 97.19 243 GLY B C 1
ATOM 7650 O O . GLY B 1 243 ? -35.656 -29.859 -3.488 1 97.19 243 GLY B O 1
ATOM 7651 N N . LYS B 1 244 ? -34.312 -31.578 -3.09 1 96.44 244 LYS B N 1
ATOM 7652 C CA . LYS B 1 244 ? -34.969 -31.812 -1.801 1 96.44 244 LYS B CA 1
ATOM 7653 C C . LYS B 1 244 ? -34.094 -31.328 -0.651 1 96.44 244 LYS B C 1
ATOM 7655 O O . LYS B 1 244 ? -34.469 -31.438 0.517 1 96.44 244 LYS B O 1
ATOM 7660 N N . VAL B 1 245 ? -32.938 -30.797 -0.98 1 97.88 245 VAL B N 1
ATOM 7661 C CA . VAL B 1 245 ? -32.094 -30.219 0.06 1 97.88 245 VAL B CA 1
ATOM 7662 C C . VAL B 1 245 ? -31.281 -29.062 -0.521 1 97.88 245 VAL B C 1
ATOM 7664 O O . VAL B 1 245 ? -30.812 -29.156 -1.659 1 97.88 245 VAL B O 1
ATOM 7667 N N . ALA B 1 246 ? -31.141 -27.969 0.212 1 98.62 246 ALA B N 1
ATOM 7668 C CA . ALA B 1 246 ? -30.266 -26.859 -0.111 1 98.62 246 ALA B CA 1
ATOM 7669 C C . ALA B 1 246 ? -29.25 -26.625 0.997 1 98.62 246 ALA B C 1
ATOM 7671 O O . ALA B 1 246 ? -29.578 -26.688 2.182 1 98.62 246 ALA B O 1
ATOM 7672 N N . TYR B 1 247 ? -28.031 -26.453 0.661 1 98 247 TYR B N 1
ATOM 7673 C CA . TYR B 1 247 ? -26.953 -26.094 1.572 1 98 247 TYR B CA 1
ATOM 7674 C C . TYR B 1 247 ? -26.547 -24.641 1.382 1 98 247 TYR B C 1
ATOM 7676 O O . TYR B 1 247 ? -25.938 -24.297 0.361 1 98 247 TYR B O 1
ATOM 7684 N N . VAL B 1 248 ? -26.844 -23.781 2.344 1 97.81 248 VAL B N 1
ATOM 7685 C CA . VAL B 1 248 ? -26.703 -22.328 2.168 1 97.81 248 VAL B CA 1
ATOM 7686 C C . VAL B 1 248 ? -26.297 -21.688 3.494 1 97.81 248 VAL B C 1
ATOM 7688 O O . VAL B 1 248 ? -26.281 -22.359 4.535 1 97.81 248 VAL B O 1
ATOM 7691 N N . ALA B 1 249 ? -25.953 -20.422 3.389 1 96.44 249 ALA B N 1
ATOM 7692 C CA . ALA B 1 249 ? -25.672 -19.672 4.609 1 96.44 249 ALA B CA 1
ATOM 7693 C C . ALA B 1 249 ? -26.969 -19.328 5.352 1 96.44 249 ALA B C 1
ATOM 7695 O O . ALA B 1 249 ? -27.969 -18.969 4.73 1 96.44 249 ALA B O 1
ATOM 7696 N N . LEU B 1 250 ? -26.922 -19.406 6.625 1 96.31 250 LEU B N 1
ATOM 7697 C CA . LEU B 1 250 ? -28.078 -19.234 7.488 1 96.31 250 LEU B CA 1
ATOM 7698 C C . LEU B 1 250 ? -28.75 -17.875 7.246 1 96.31 250 LEU B C 1
ATOM 7700 O O . LEU B 1 250 ? -29.969 -17.781 7.172 1 96.31 250 LEU B O 1
ATOM 7704 N N . HIS B 1 251 ? -27.922 -16.859 7.117 1 93.19 251 HIS B N 1
ATOM 7705 C CA . HIS B 1 251 ? -28.438 -15.5 6.961 1 93.19 251 HIS B CA 1
ATOM 7706 C C . HIS B 1 251 ? -29.344 -15.391 5.738 1 93.19 251 HIS B C 1
ATOM 7708 O O . HIS B 1 251 ? -30.344 -14.664 5.762 1 93.19 251 HIS B O 1
ATOM 7714 N N . TYR B 1 252 ? -29.078 -16.109 4.73 1 95.31 252 TYR B N 1
ATOM 7715 C CA . TYR B 1 252 ? -29.859 -16.031 3.504 1 95.31 252 TYR B CA 1
ATOM 7716 C C . TYR B 1 252 ? -31.156 -16.828 3.615 1 95.31 252 TYR B C 1
ATOM 7718 O O . TYR B 1 252 ? -32.156 -16.5 2.979 1 95.31 252 TYR B O 1
ATOM 7726 N N . VAL B 1 253 ? -31.156 -17.891 4.41 1 97.25 253 VAL B N 1
ATOM 7727 C CA . VAL B 1 253 ? -32.375 -18.625 4.703 1 97.25 253 VAL B CA 1
ATOM 7728 C C . VAL B 1 253 ? -33.375 -17.703 5.441 1 97.25 253 VAL B C 1
ATOM 7730 O O . VAL B 1 253 ? -34.531 -17.641 5.094 1 97.25 253 VAL B O 1
ATOM 7733 N N . GLN B 1 254 ? -32.844 -17.047 6.422 1 95.38 254 GLN B N 1
ATOM 7734 C CA . GLN B 1 254 ? -33.656 -16.156 7.234 1 95.38 254 GLN B CA 1
ATOM 7735 C C . GLN B 1 254 ? -34.219 -15.016 6.398 1 95.38 254 GLN B C 1
ATOM 7737 O O . GLN B 1 254 ? -35.375 -14.594 6.609 1 95.38 254 GLN B O 1
ATOM 7742 N N . LYS B 1 255 ? -33.469 -14.555 5.488 1 94.56 255 LYS B N 1
ATOM 7743 C CA . LYS B 1 255 ? -33.906 -13.461 4.625 1 94.56 255 LYS B CA 1
ATOM 7744 C C . LYS B 1 255 ? -34.938 -13.953 3.592 1 94.56 255 LYS B C 1
ATOM 7746 O O . LYS B 1 255 ? -35.938 -13.281 3.324 1 94.56 255 LYS B O 1
ATOM 7751 N N . TYR B 1 256 ? -34.688 -15.133 3.053 1 96.44 256 TYR B N 1
ATOM 7752 C CA . TYR B 1 256 ? -35.469 -15.617 1.912 1 96.44 256 TYR B CA 1
ATOM 7753 C C . TYR B 1 256 ? -36.719 -16.375 2.371 1 96.44 256 TYR B C 1
ATOM 7755 O O . TYR B 1 256 ? -37.781 -16.172 1.835 1 96.44 256 TYR B O 1
ATOM 7763 N N . LEU B 1 257 ? -36.562 -17.297 3.379 1 97.31 257 LEU B N 1
ATOM 7764 C CA . LEU B 1 257 ? -37.656 -18.188 3.785 1 97.31 257 LEU B CA 1
ATOM 7765 C C . LEU B 1 257 ? -38.281 -17.703 5.09 1 97.31 257 LEU B C 1
ATOM 7767 O O . LEU B 1 257 ? -39.406 -18.125 5.434 1 97.31 257 LEU B O 1
ATOM 7771 N N . GLN B 1 258 ? -37.531 -16.953 5.781 1 95.56 258 GLN B N 1
ATOM 7772 C CA . GLN B 1 258 ? -38 -16.484 7.078 1 95.56 258 GLN B CA 1
ATOM 7773 C C . GLN B 1 258 ? -38.438 -17.672 7.953 1 95.56 258 GLN B C 1
ATOM 7775 O O . GLN B 1 258 ? -37.688 -18.609 8.164 1 95.56 258 GLN B O 1
ATOM 7780 N N . THR B 1 259 ? -39.656 -17.641 8.477 1 95.31 259 THR B N 1
ATOM 7781 C CA . THR B 1 259 ? -40.094 -18.703 9.352 1 95.31 259 THR B CA 1
ATOM 7782 C C . THR B 1 259 ? -41.094 -19.609 8.641 1 95.31 259 THR B C 1
ATOM 7784 O O . THR B 1 259 ? -42.031 -20.125 9.266 1 95.31 259 THR B O 1
ATOM 7787 N N . ASN B 1 260 ? -40.906 -19.781 7.379 1 96.69 260 ASN B N 1
ATOM 7788 C CA . ASN B 1 260 ? -41.781 -20.609 6.57 1 96.69 260 ASN B CA 1
ATOM 7789 C C . ASN B 1 260 ? -41.844 -22.047 7.09 1 96.69 260 ASN B C 1
ATOM 7791 O O . ASN B 1 260 ? -40.844 -22.75 7.062 1 96.69 260 ASN B O 1
ATOM 7795 N N . GLU B 1 261 ? -42.969 -22.594 7.418 1 95.62 261 GLU B N 1
ATOM 7796 C CA . GLU B 1 261 ? -43.125 -23.891 8.078 1 95.62 261 GLU B CA 1
ATOM 7797 C C . GLU B 1 261 ? -43.062 -25.031 7.074 1 95.62 261 GLU B C 1
ATOM 7799 O O . GLU B 1 261 ? -42.938 -26.188 7.461 1 95.62 261 GLU B O 1
ATOM 7804 N N . SER B 1 262 ? -43.031 -24.688 5.828 1 96.5 262 SER B N 1
ATOM 7805 C CA . SER B 1 262 ? -42.969 -25.719 4.801 1 96.5 262 SER B CA 1
ATOM 7806 C C . SER B 1 262 ? -41.531 -26.266 4.684 1 96.5 262 SER B C 1
ATOM 7808 O O . SER B 1 262 ? -41.312 -27.266 3.998 1 96.5 262 SER B O 1
ATOM 7810 N N . TYR B 1 263 ? -40.625 -25.594 5.422 1 97.62 263 TYR B N 1
ATOM 7811 C CA . TYR B 1 263 ? -39.219 -26 5.383 1 97.62 263 TYR B CA 1
ATOM 7812 C C . TYR B 1 263 ? -38.656 -26.109 6.789 1 97.62 263 TYR B C 1
ATOM 7814 O O . TYR B 1 263 ? -39.219 -25.578 7.746 1 97.62 263 TYR B O 1
ATOM 7822 N N . GLN B 1 264 ? -37.562 -26.797 6.895 1 96.62 264 GLN B N 1
ATOM 7823 C CA . GLN B 1 264 ? -36.906 -27.031 8.18 1 96.62 264 GLN B CA 1
ATOM 7824 C C . GLN B 1 264 ? -35.406 -27.234 8.008 1 96.62 264 GLN B C 1
ATOM 7826 O O . GLN B 1 264 ? -34.938 -27.5 6.898 1 96.62 264 GLN B O 1
ATOM 7831 N N . PHE B 1 265 ? -34.688 -27.094 9.117 1 97.19 265 PHE B N 1
ATOM 7832 C CA . PHE B 1 265 ? -33.25 -27.344 9.117 1 97.19 265 PHE B CA 1
ATOM 7833 C C . PHE B 1 265 ? -32.969 -28.828 9.289 1 97.19 265 PHE B C 1
ATOM 7835 O O . PHE B 1 265 ? -33.625 -29.5 10.078 1 97.19 265 PHE B O 1
ATOM 7842 N N . LEU B 1 266 ? -32.062 -29.344 8.477 1 96.44 266 LEU B N 1
ATOM 7843 C CA . LEU B 1 266 ? -31.531 -30.688 8.664 1 96.44 266 LEU B CA 1
ATOM 7844 C C . LEU B 1 266 ? -30.172 -30.641 9.344 1 96.44 266 LEU B C 1
ATOM 7846 O O . LEU B 1 266 ? -29.203 -30.094 8.789 1 96.44 266 LEU B O 1
ATOM 7850 N N . CYS B 1 267 ? -30.062 -31.234 10.477 1 95.62 267 CYS B N 1
ATOM 7851 C CA . CYS B 1 267 ? -28.859 -31.156 11.289 1 95.62 267 CYS B CA 1
ATOM 7852 C C . CYS B 1 267 ? -27.859 -32.25 10.891 1 95.62 267 CYS B C 1
ATOM 7854 O O . CYS B 1 267 ? -28.234 -33.219 10.234 1 95.62 267 CYS B O 1
ATOM 7856 N N . PRO B 1 268 ? -26.562 -32.125 11.273 1 93.62 268 PRO B N 1
ATOM 7857 C CA . PRO B 1 268 ? -25.531 -33.094 10.914 1 93.62 268 PRO B CA 1
ATOM 7858 C C . PRO B 1 268 ? -25.844 -34.5 11.453 1 93.62 268 PRO B C 1
ATOM 7860 O O . PRO B 1 268 ? -25.469 -35.5 10.836 1 93.62 268 PRO B O 1
ATOM 7863 N N . ASP B 1 269 ? -26.578 -34.562 12.555 1 92.31 269 ASP B N 1
ATOM 7864 C CA . ASP B 1 269 ? -26.906 -35.875 13.141 1 92.31 269 ASP B CA 1
ATOM 7865 C C . ASP B 1 269 ? -28.203 -36.406 12.562 1 92.31 269 ASP B C 1
ATOM 7867 O O . ASP B 1 269 ? -28.672 -37.469 12.977 1 92.31 269 ASP B O 1
ATOM 7871 N N . GLY B 1 270 ? -28.812 -35.656 11.711 1 93.38 270 GLY B N 1
ATOM 7872 C CA . GLY B 1 270 ? -30.031 -36.094 11.062 1 93.38 270 GLY B CA 1
ATOM 7873 C C . GLY B 1 270 ? -31.297 -35.562 11.727 1 93.38 270 GLY B C 1
ATOM 7874 O O . GLY B 1 270 ? -32.406 -35.75 11.211 1 93.38 270 GLY B O 1
ATOM 7875 N N . SER B 1 271 ? -31.125 -34.906 12.859 1 93.56 271 SER B N 1
ATOM 7876 C CA . SER B 1 271 ? -32.281 -34.312 13.477 1 93.56 271 SER B CA 1
ATOM 7877 C C . SER B 1 271 ? -32.75 -33.094 12.672 1 93.56 271 SER B C 1
ATOM 7879 O O . SER B 1 271 ? -32.094 -32.656 11.742 1 93.56 271 SER B O 1
ATOM 7881 N N . ILE B 1 272 ? -34 -32.688 12.961 1 94.81 272 ILE B N 1
ATOM 7882 C CA . ILE B 1 272 ? -34.562 -31.562 12.219 1 94.81 272 ILE B CA 1
ATOM 7883 C C . ILE B 1 272 ? -35 -30.469 13.195 1 94.81 272 ILE B C 1
ATOM 7885 O O . ILE B 1 272 ? -35.375 -30.766 14.336 1 94.81 272 ILE B O 1
ATOM 7889 N N . LEU B 1 273 ? -34.906 -29.266 12.805 1 95.31 273 LEU B N 1
ATOM 7890 C CA . LEU B 1 273 ? -35.344 -28.109 13.578 1 95.31 273 LEU B CA 1
ATOM 7891 C C . LEU B 1 273 ? -36.188 -27.156 12.719 1 95.31 273 LEU B C 1
ATOM 7893 O O . LEU B 1 273 ? -35.875 -26.969 11.539 1 95.31 273 LEU B O 1
ATOM 7897 N N . PRO B 1 274 ? -37.219 -26.547 13.328 1 95.81 274 PRO B N 1
ATOM 7898 C CA . PRO B 1 274 ? -38 -25.562 12.562 1 95.81 274 PRO B CA 1
ATOM 7899 C C . PRO B 1 274 ? -37.156 -24.328 12.18 1 95.81 274 PRO B C 1
ATOM 7901 O O . PRO B 1 274 ? -36.188 -24 12.859 1 95.81 274 PRO B O 1
ATOM 7904 N N . LEU B 1 275 ? -37.562 -23.641 11.117 1 96.94 275 LEU B N 1
ATOM 7905 C CA . LEU B 1 275 ? -36.844 -22.453 10.648 1 96.94 275 LEU B CA 1
ATOM 7906 C C . LEU B 1 275 ? -36.938 -21.328 11.672 1 96.94 275 LEU B C 1
ATOM 7908 O O . LEU B 1 275 ? -36.188 -20.359 11.594 1 96.94 275 LEU B O 1
ATOM 7912 N N . SER B 1 276 ? -37.781 -21.406 12.633 1 95.06 276 SER B N 1
ATOM 7913 C CA . SER B 1 276 ? -37.938 -20.375 13.656 1 95.06 276 SER B CA 1
ATOM 7914 C C . SER B 1 276 ? -36.844 -20.469 14.711 1 95.06 276 SER B C 1
ATOM 7916 O O . SER B 1 276 ? -36.719 -19.562 15.547 1 95.06 276 SER B O 1
ATOM 7918 N N . THR B 1 277 ? -36.094 -21.547 14.57 1 93.25 277 THR B N 1
ATOM 7919 C CA . THR B 1 277 ? -35 -21.672 15.516 1 93.25 277 THR B CA 1
ATOM 7920 C C . THR B 1 277 ? -33.938 -20.609 15.281 1 93.25 277 THR B C 1
ATOM 7922 O O . THR B 1 277 ? -33.375 -20.516 14.188 1 93.25 277 THR B O 1
ATOM 7925 N N . SER B 1 278 ? -33.625 -19.797 16.281 1 85.75 278 SER B N 1
ATOM 7926 C CA . SER B 1 278 ? -32.688 -18.688 16.141 1 85.75 278 SER B CA 1
ATOM 7927 C C . SER B 1 278 ? -31.266 -19.172 15.938 1 85.75 278 SER B C 1
ATOM 7929 O O . SER B 1 278 ? -30.516 -18.609 15.125 1 85.75 278 SER B O 1
ATOM 7931 N N . ASN B 1 279 ? -30.875 -20.219 16.719 1 87.12 279 ASN B N 1
ATOM 7932 C CA . ASN B 1 279 ? -29.547 -20.812 16.594 1 87.12 279 ASN B CA 1
ATOM 7933 C C . ASN B 1 279 ? -29.625 -22.297 16.25 1 87.12 279 ASN B C 1
ATOM 7935 O O . ASN B 1 279 ? -29.422 -23.156 17.125 1 87.12 279 ASN B O 1
ATOM 7939 N N . PRO B 1 280 ? -29.812 -22.484 15.008 1 92.94 280 PRO B N 1
ATOM 7940 C CA . PRO B 1 280 ? -30.016 -23.875 14.633 1 92.94 280 PRO B CA 1
ATOM 7941 C C . PRO B 1 280 ? -28.719 -24.672 14.602 1 92.94 280 PRO B C 1
ATOM 7943 O O . PRO B 1 280 ? -27.641 -24.109 14.805 1 92.94 280 PRO B O 1
ATOM 7946 N N . CYS B 1 281 ? -28.906 -25.984 14.445 1 93.31 281 CYS B N 1
ATOM 7947 C CA . CYS B 1 281 ? -27.766 -26.844 14.227 1 93.31 281 CYS B CA 1
ATOM 7948 C C . CYS B 1 281 ? -27.109 -26.562 12.875 1 93.31 281 CYS B C 1
ATOM 7950 O O . CYS B 1 281 ? -27.766 -26.672 11.836 1 93.31 281 CYS B O 1
ATOM 7952 N N . ALA B 1 282 ? -25.891 -26.078 12.945 1 94.44 282 ALA B N 1
ATOM 7953 C CA . ALA B 1 282 ? -25.172 -25.719 11.719 1 94.44 282 ALA B CA 1
ATOM 7954 C C . ALA B 1 282 ? -24.203 -26.828 11.305 1 94.44 282 ALA B C 1
ATOM 7956 O O . ALA B 1 282 ? -23.672 -27.547 12.156 1 94.44 282 ALA B O 1
ATOM 7957 N N . TRP B 1 283 ? -24.078 -27.047 10.031 1 94.88 283 TRP B N 1
ATOM 7958 C CA . TRP B 1 283 ? -23.094 -27.984 9.5 1 94.88 283 TRP B CA 1
ATOM 7959 C C . TRP B 1 283 ? -21.688 -27.422 9.641 1 94.88 283 TRP B C 1
ATOM 7961 O O . TRP B 1 283 ? -20.734 -28.188 9.852 1 94.88 283 TRP B O 1
ATOM 7971 N N . LEU B 1 284 ? -21.547 -26.172 9.492 1 93.56 284 LEU B N 1
ATOM 7972 C CA . LEU B 1 284 ? -20.281 -25.453 9.648 1 93.56 284 LEU B CA 1
ATOM 7973 C C . LEU B 1 284 ? -20.516 -24.062 10.211 1 93.56 284 LEU B C 1
ATOM 7975 O O . LEU B 1 284 ? -21.484 -23.391 9.852 1 93.56 284 LEU B O 1
ATOM 7979 N N . GLN B 1 285 ? -19.703 -23.672 11.094 1 93.5 285 GLN B N 1
ATOM 7980 C CA . GLN B 1 285 ? -19.766 -22.344 11.695 1 93.5 285 GLN B CA 1
ATOM 7981 C C . GLN B 1 285 ? -18.391 -21.672 11.68 1 93.5 285 GLN B C 1
ATOM 7983 O O . GLN B 1 285 ? -17.375 -22.328 11.93 1 93.5 285 GLN B O 1
ATOM 7988 N N . GLN B 1 286 ? -18.359 -20.469 11.375 1 93.31 286 GLN B N 1
ATOM 7989 C CA . GLN B 1 286 ? -17.125 -19.703 11.398 1 93.31 286 GLN B CA 1
ATOM 7990 C C . GLN B 1 286 ? -17.203 -18.547 12.391 1 93.31 286 GLN B C 1
ATOM 7992 O O . GLN B 1 286 ? -18.109 -17.703 12.297 1 93.31 286 GLN B O 1
ATOM 7997 N N . PRO B 1 287 ? -16.297 -18.5 13.367 1 95.44 287 PRO B N 1
ATOM 7998 C CA . PRO B 1 287 ? -16.312 -17.391 14.32 1 95.44 287 PRO B CA 1
ATOM 7999 C C . PRO B 1 287 ? -15.812 -16.078 13.711 1 95.44 287 PRO B C 1
ATOM 8001 O O . PRO B 1 287 ? -15.281 -16.078 12.602 1 95.44 287 PRO B O 1
ATOM 8004 N N . TRP B 1 288 ? -15.992 -14.984 14.43 1 96.5 288 TRP B N 1
ATOM 8005 C CA . TRP B 1 288 ? -15.641 -13.641 14 1 96.5 288 TRP B CA 1
ATOM 8006 C C . TRP B 1 288 ? -14.125 -13.445 14.023 1 96.5 288 TRP B C 1
ATOM 8008 O O . TRP B 1 288 ? -13.398 -14.25 14.602 1 96.5 288 TRP B O 1
ATOM 8018 N N . SER B 1 289 ? -13.633 -12.383 13.375 1 97.19 289 SER B N 1
ATOM 8019 C CA . SER B 1 289 ? -12.227 -11.984 13.453 1 97.19 289 SER B CA 1
ATOM 8020 C C . SER B 1 289 ? -11.844 -11.617 14.883 1 97.19 289 SER B C 1
ATOM 8022 O O . SER B 1 289 ? -12.711 -11.344 15.719 1 97.19 289 SER B O 1
ATOM 8024 N N . VAL B 1 290 ? -10.562 -11.633 15.133 1 98.25 290 VAL B N 1
ATOM 8025 C CA . VAL B 1 290 ? -10.109 -11.344 16.484 1 98.25 290 VAL B CA 1
ATOM 8026 C C . VAL B 1 290 ? -8.867 -10.461 16.438 1 98.25 290 VAL B C 1
ATOM 8028 O O . VAL B 1 290 ? -8.172 -10.414 15.422 1 98.25 290 VAL B O 1
ATOM 8031 N N . VAL B 1 291 ? -8.648 -9.75 17.484 1 98.44 291 VAL B N 1
ATOM 8032 C CA . VAL B 1 291 ? -7.316 -9.258 17.812 1 98.44 291 VAL B CA 1
ATOM 8033 C C . VAL B 1 291 ? -6.543 -10.32 18.578 1 98.44 291 VAL B C 1
ATOM 8035 O O . VAL B 1 291 ? -6.98 -10.773 19.641 1 98.44 291 VAL B O 1
ATOM 8038 N N . ALA B 1 292 ? -5.488 -10.766 18.047 1 98.44 292 ALA B N 1
ATOM 8039 C CA . ALA B 1 292 ? -4.648 -11.766 18.703 1 98.44 292 ALA B CA 1
ATOM 8040 C C . ALA B 1 292 ? -3.309 -11.164 19.125 1 98.44 292 ALA B C 1
ATOM 8042 O O . ALA B 1 292 ? -2.818 -10.219 18.5 1 98.44 292 ALA B O 1
ATOM 8043 N N . VAL B 1 293 ? -2.77 -11.703 20.188 1 98.31 293 VAL B N 1
ATOM 8044 C CA . VAL B 1 293 ? -1.578 -11.148 20.828 1 98.31 293 VAL B CA 1
ATOM 8045 C C . VAL B 1 293 ? -0.57 -12.258 21.109 1 98.31 293 VAL B C 1
ATOM 8047 O O . VAL B 1 293 ? -0.951 -13.414 21.297 1 98.31 293 VAL B O 1
ATOM 8050 N N . ARG B 1 294 ? 0.696 -11.898 21.016 1 97.62 294 ARG B N 1
ATOM 8051 C CA . ARG B 1 294 ? 1.717 -12.844 21.453 1 97.62 294 ARG B CA 1
ATOM 8052 C C . ARG B 1 294 ? 1.523 -13.219 22.922 1 97.62 294 ARG B C 1
ATOM 8054 O O . ARG B 1 294 ? 1.219 -12.359 23.75 1 97.62 294 ARG B O 1
ATOM 8061 N N . LYS B 1 295 ? 1.73 -14.391 23.25 1 95.81 295 LYS B N 1
ATOM 8062 C CA . LYS B 1 295 ? 1.378 -14.977 24.547 1 95.81 295 LYS B CA 1
ATOM 8063 C C . LYS B 1 295 ? 2.098 -14.266 25.688 1 95.81 295 LYS B C 1
ATOM 8065 O O . LYS B 1 295 ? 1.504 -14 26.734 1 95.81 295 LYS B O 1
ATOM 8070 N N . GLU B 1 296 ? 3.309 -13.836 25.531 1 94.94 296 GLU B N 1
ATOM 8071 C CA . GLU B 1 296 ? 4.16 -13.305 26.578 1 94.94 296 GLU B CA 1
ATOM 8072 C C . GLU B 1 296 ? 3.643 -11.953 27.078 1 94.94 296 GLU B C 1
ATOM 8074 O O . GLU B 1 296 ? 3.887 -11.57 28.219 1 94.94 296 GLU B O 1
ATOM 8079 N N . VAL B 1 297 ? 2.885 -11.258 26.25 1 95.5 297 VAL B N 1
ATOM 8080 C CA . VAL B 1 297 ? 2.445 -9.922 26.641 1 95.5 297 VAL B CA 1
ATOM 8081 C C . VAL B 1 297 ? 0.919 -9.883 26.703 1 95.5 297 VAL B C 1
ATOM 8083 O O . VAL B 1 297 ? 0.327 -8.805 26.844 1 95.5 297 VAL B O 1
ATOM 8086 N N . ALA B 1 298 ? 0.251 -10.992 26.594 1 95.12 298 ALA B N 1
ATOM 8087 C CA . ALA B 1 298 ? -1.203 -11.062 26.469 1 95.12 298 ALA B CA 1
ATOM 8088 C C . ALA B 1 298 ? -1.883 -10.445 27.688 1 95.12 298 ALA B C 1
ATOM 8090 O O . ALA B 1 298 ? -2.83 -9.664 27.547 1 95.12 298 ALA B O 1
ATOM 8091 N N . HIS B 1 299 ? -1.414 -10.719 28.828 1 91.5 299 HIS B N 1
ATOM 8092 C CA . HIS B 1 299 ? -2.049 -10.234 30.047 1 91.5 299 HIS B CA 1
ATOM 8093 C C . HIS B 1 299 ? -1.968 -8.711 30.141 1 91.5 299 HIS B C 1
ATOM 8095 O O . HIS B 1 299 ? -2.977 -8.047 30.391 1 91.5 299 HIS B O 1
ATOM 8101 N N . SER B 1 300 ? -0.815 -8.148 29.922 1 91.75 300 SER B N 1
ATOM 8102 C CA . SER B 1 300 ? -0.616 -6.707 30.047 1 91.75 300 SER B CA 1
ATOM 8103 C C . SER B 1 300 ? -1.276 -5.957 28.891 1 91.75 300 SER B C 1
ATOM 8105 O O . SER B 1 300 ? -1.839 -4.879 29.094 1 91.75 300 SER B O 1
ATOM 8107 N N . LEU B 1 301 ? -1.248 -6.523 27.781 1 95 301 LEU B N 1
ATOM 8108 C CA . LEU B 1 301 ? -1.723 -5.84 26.594 1 95 301 LEU B CA 1
ATOM 8109 C C . LEU B 1 301 ? -3.244 -5.883 26.516 1 95 301 LEU B C 1
ATOM 8111 O O . LEU B 1 301 ? -3.863 -5 25.906 1 95 301 LEU B O 1
ATOM 8115 N N . LYS B 1 302 ? -3.881 -6.891 27.094 1 94.5 302 LYS B N 1
ATOM 8116 C CA . LYS B 1 302 ? -5.336 -7.012 27.047 1 94.5 302 LYS B CA 1
ATOM 8117 C C . LYS B 1 302 ? -6.004 -5.785 27.656 1 94.5 302 LYS B C 1
ATOM 8119 O O . LYS B 1 302 ? -6.914 -5.207 27.062 1 94.5 302 LYS B O 1
ATOM 8124 N N . GLU B 1 303 ? -5.559 -5.371 28.766 1 93.38 303 GLU B N 1
ATOM 8125 C CA . GLU B 1 303 ? -6.125 -4.203 29.438 1 93.38 303 GLU B CA 1
ATOM 8126 C C . GLU B 1 303 ? -5.883 -2.93 28.641 1 93.38 303 GLU B C 1
ATOM 8128 O O . GLU B 1 303 ? -6.785 -2.107 28.484 1 93.38 303 GLU B O 1
ATOM 8133 N N . LYS B 1 304 ? -4.707 -2.826 28.188 1 95.12 304 LYS B N 1
ATOM 8134 C CA . LYS B 1 304 ? -4.359 -1.644 27.406 1 95.12 304 LYS B CA 1
ATOM 8135 C C . LYS B 1 304 ? -5.191 -1.563 26.141 1 95.12 304 LYS B C 1
ATOM 8137 O O . LYS B 1 304 ? -5.723 -0.503 25.797 1 95.12 304 LYS B O 1
ATOM 8142 N N . LEU B 1 305 ? -5.301 -2.711 25.438 1 96.56 305 LEU B N 1
ATOM 8143 C CA . LEU B 1 305 ? -6.047 -2.756 24.188 1 96.56 305 LEU B CA 1
ATOM 8144 C C . LEU B 1 305 ? -7.516 -2.414 24.422 1 96.56 305 LEU B C 1
ATOM 8146 O O . LEU B 1 305 ? -8.117 -1.685 23.625 1 96.56 305 LEU B O 1
ATOM 8150 N N . SER B 1 306 ? -8.078 -2.939 25.484 1 94.62 306 SER B N 1
ATOM 8151 C CA . SER B 1 306 ? -9.461 -2.625 25.812 1 94.62 306 SER B CA 1
ATOM 8152 C C . SER B 1 306 ? -9.656 -1.128 26.031 1 94.62 306 SER B C 1
ATOM 8154 O O . SER B 1 306 ? -10.609 -0.539 25.516 1 94.62 306 SER B O 1
ATOM 8156 N N . ASN B 1 307 ? -8.727 -0.555 26.672 1 94.19 307 ASN B N 1
ATOM 8157 C CA . ASN B 1 307 ? -8.797 0.881 26.922 1 94.19 307 ASN B CA 1
ATOM 8158 C C . ASN B 1 307 ? -8.602 1.681 25.641 1 94.19 307 ASN B C 1
ATOM 8160 O O . ASN B 1 307 ? -9.312 2.656 25.391 1 94.19 307 ASN B O 1
ATOM 8164 N N . TRP B 1 308 ? -7.59 1.249 24.875 1 95.81 308 TRP B N 1
ATOM 8165 C CA . TRP B 1 308 ? -7.266 1.955 23.641 1 95.81 308 TRP B CA 1
ATOM 8166 C C . TRP B 1 308 ? -8.445 1.921 22.656 1 95.81 308 TRP B C 1
ATOM 8168 O O . TRP B 1 308 ? -8.695 2.896 21.953 1 95.81 308 TRP B O 1
ATOM 8178 N N . LEU B 1 309 ? -9.188 0.809 22.594 1 95.69 309 LEU B N 1
ATOM 8179 C CA . LEU B 1 309 ? -10.203 0.589 21.562 1 95.69 309 LEU B CA 1
ATOM 8180 C C . LEU B 1 309 ? -11.562 1.092 22.016 1 95.69 309 LEU B C 1
ATOM 8182 O O . LEU B 1 309 ? -12.367 1.557 21.203 1 95.69 309 LEU B O 1
ATOM 8186 N N . TYR B 1 310 ? -11.812 1.037 23.375 1 92.06 310 TYR B N 1
ATOM 8187 C CA . TYR B 1 310 ? -13.148 1.329 23.875 1 92.06 310 TYR B CA 1
ATOM 8188 C C . TYR B 1 310 ? -13.25 2.766 24.375 1 92.06 310 TYR B C 1
ATOM 8190 O O . TYR B 1 310 ? -14.328 3.363 24.359 1 92.06 310 TYR B O 1
ATOM 8198 N N . LYS B 1 311 ? -12.18 3.301 24.859 1 88.25 311 LYS B N 1
ATOM 8199 C CA . LYS B 1 311 ? -12.141 4.66 25.391 1 88.25 311 LYS B CA 1
ATOM 8200 C C . LYS B 1 311 ? -11.117 5.512 24.656 1 88.25 311 LYS B C 1
ATOM 8202 O O . LYS B 1 311 ? -10.219 6.086 25.281 1 88.25 311 LYS B O 1
ATOM 8207 N N . SER B 1 312 ? -11.328 5.645 23.344 1 84.19 312 SER B N 1
ATOM 8208 C CA . SER B 1 312 ? -10.344 6.348 22.531 1 84.19 312 SER B CA 1
ATOM 8209 C C . SER B 1 312 ? -10.398 7.852 22.781 1 84.19 312 SER B C 1
ATOM 8211 O O . SER B 1 312 ? -11.289 8.539 22.266 1 84.19 312 SER B O 1
ATOM 8213 N N . ASN B 1 313 ? -9.422 8.391 23.531 1 83.19 313 ASN B N 1
ATOM 8214 C CA . ASN B 1 313 ? -9.438 9.797 23.906 1 83.19 313 ASN B CA 1
ATOM 8215 C C . ASN B 1 313 ? -8.312 10.578 23.219 1 83.19 313 ASN B C 1
ATOM 8217 O O . ASN B 1 313 ? -8.328 11.805 23.219 1 83.19 313 ASN B O 1
ATOM 8221 N N . SER B 1 314 ? -7.383 9.852 22.719 1 88.06 314 SER B N 1
ATOM 8222 C CA . SER B 1 314 ? -6.273 10.492 22.031 1 88.06 314 SER B CA 1
ATOM 8223 C C . SER B 1 314 ? -6.34 10.234 20.531 1 88.06 314 SER B C 1
ATOM 8225 O O . SER B 1 314 ? -7.039 9.328 20.078 1 88.06 314 SER B O 1
ATOM 8227 N N . ASP B 1 315 ? -5.625 11.039 19.766 1 87.25 315 ASP B N 1
ATOM 8228 C CA . ASP B 1 315 ? -5.672 10.945 18.312 1 87.25 315 ASP B CA 1
ATOM 8229 C C . ASP B 1 315 ? -5.188 9.578 17.844 1 87.25 315 ASP B C 1
ATOM 8231 O O . ASP B 1 315 ? -5.793 8.969 16.953 1 87.25 315 ASP B O 1
ATOM 8235 N N . TRP B 1 316 ? -4.113 9.086 18.453 1 93 316 TRP B N 1
ATOM 8236 C CA . TRP B 1 316 ? -3.578 7.812 18 1 93 316 TRP B CA 1
ATOM 8237 C C . TRP B 1 316 ? -4.492 6.66 18.391 1 93 316 TRP B C 1
ATOM 8239 O O . TRP B 1 316 ? -4.625 5.684 17.656 1 93 316 TRP B O 1
ATOM 8249 N N . THR B 1 317 ? -5.184 6.727 19.562 1 95.81 317 THR B N 1
ATOM 8250 C CA . THR B 1 317 ? -6.109 5.664 19.953 1 95.81 317 THR B CA 1
ATOM 8251 C C . THR B 1 317 ? -7.336 5.664 19.047 1 95.81 317 THR B C 1
ATOM 8253 O O . THR B 1 317 ? -7.871 4.602 18.719 1 95.81 317 THR B O 1
ATOM 8256 N N . LYS B 1 318 ? -7.773 6.859 18.656 1 92.38 318 LYS B N 1
ATOM 8257 C CA . LYS B 1 318 ? -8.859 6.945 17.688 1 92.38 318 LYS B CA 1
ATOM 8258 C C . LYS B 1 318 ? -8.461 6.309 16.359 1 92.38 318 LYS B C 1
ATOM 8260 O O . LYS B 1 318 ? -9.258 5.602 15.742 1 92.38 318 LYS B O 1
ATOM 8265 N N . SER B 1 319 ? -7.227 6.586 16 1 93.88 319 SER B N 1
ATOM 8266 C CA . SER B 1 319 ? -6.707 5.996 14.766 1 93.88 319 SER B CA 1
ATOM 8267 C C . SER B 1 319 ? -6.645 4.477 14.867 1 93.88 319 SER B C 1
ATOM 8269 O O . SER B 1 319 ? -7.074 3.773 13.953 1 93.88 319 SER B O 1
ATOM 8271 N N . LEU B 1 320 ? -6.133 3.973 15.945 1 96.88 320 LEU B N 1
ATOM 8272 C CA . LEU B 1 320 ? -6.039 2.531 16.141 1 96.88 320 LEU B CA 1
ATOM 8273 C C . LEU B 1 320 ? -7.422 1.888 16.141 1 96.88 320 LEU B C 1
ATOM 8275 O O . LEU B 1 320 ? -7.621 0.849 15.5 1 96.88 320 LEU B O 1
ATOM 8279 N N . SER B 1 321 ? -8.344 2.52 16.812 1 95.62 321 SER B N 1
ATOM 8280 C CA . SER B 1 321 ? -9.711 2.014 16.859 1 95.62 321 SER B CA 1
ATOM 8281 C C . SER B 1 321 ? -10.328 1.985 15.469 1 95.62 321 SER B C 1
ATOM 8283 O O . SER B 1 321 ? -11.039 1.037 15.117 1 95.62 321 SER B O 1
ATOM 8285 N N . ARG B 1 322 ? -10.047 2.973 14.742 1 93.06 322 ARG B N 1
ATOM 8286 C CA . ARG B 1 322 ? -10.586 3.023 13.391 1 93.06 322 ARG B CA 1
ATOM 8287 C C . ARG B 1 322 ? -10.023 1.897 12.531 1 93.06 322 ARG B C 1
ATOM 8289 O O . ARG B 1 322 ? -10.742 1.304 11.727 1 93.06 322 ARG B O 1
ATOM 8296 N N . ILE B 1 323 ? -8.766 1.608 12.656 1 95.5 323 ILE B N 1
ATOM 8297 C CA . ILE B 1 323 ? -8.133 0.541 11.891 1 95.5 323 ILE B CA 1
ATOM 8298 C C . ILE B 1 323 ? -8.758 -0.801 12.258 1 95.5 323 ILE B C 1
ATOM 8300 O O . ILE B 1 323 ? -9.102 -1.597 11.383 1 95.5 323 ILE B O 1
ATOM 8304 N N . ILE B 1 324 ? -8.977 -1.017 13.547 1 96.81 324 ILE B N 1
ATOM 8305 C CA . ILE B 1 324 ? -9.344 -2.336 14.055 1 96.81 324 ILE B CA 1
ATOM 8306 C C . ILE B 1 324 ? -10.867 -2.486 14.047 1 96.81 324 ILE B C 1
ATOM 8308 O O . ILE B 1 324 ? -11.383 -3.566 13.766 1 96.81 324 ILE B O 1
ATOM 8312 N N . GLN B 1 325 ? -11.617 -1.343 14.273 1 94.31 325 GLN B N 1
ATOM 8313 C CA . GLN B 1 325 ? -13.055 -1.43 14.516 1 94.31 325 GLN B CA 1
ATOM 8314 C C . GLN B 1 325 ? -13.836 -0.66 13.453 1 94.31 325 GLN B C 1
ATOM 8316 O O . GLN B 1 325 ? -14.922 -0.146 13.727 1 94.31 325 GLN B O 1
ATOM 8321 N N . GLU B 1 326 ? -13.273 -0.586 12.297 1 87.25 326 GLU B N 1
ATOM 8322 C CA . GLU B 1 326 ? -13.969 0.2 11.281 1 87.25 326 GLU B CA 1
ATOM 8323 C C . GLU B 1 326 ? -15.406 -0.281 11.102 1 87.25 326 GLU B C 1
ATOM 8325 O O . GLU B 1 326 ? -16.344 0.51 11.188 1 87.25 326 GLU B O 1
ATOM 8330 N N . ASP B 1 327 ? -15.625 -1.551 10.914 1 90.31 327 ASP B N 1
ATOM 8331 C CA . ASP B 1 327 ? -16.969 -2.086 10.711 1 90.31 327 ASP B CA 1
ATOM 8332 C C . ASP B 1 327 ? -17.359 -3.037 11.836 1 90.31 327 ASP B C 1
ATOM 8334 O O . ASP B 1 327 ? -18.359 -3.744 11.742 1 90.31 327 ASP B O 1
ATOM 8338 N N . SER B 1 328 ? -16.531 -3.049 12.852 1 95.75 328 SER B N 1
ATOM 8339 C CA . SER B 1 328 ? -16.719 -4.004 13.938 1 95.75 328 SER B CA 1
ATOM 8340 C C . SER B 1 328 ? -16.641 -3.316 15.297 1 95.75 328 SER B C 1
ATOM 8342 O O . SER B 1 328 ? -16.234 -2.158 15.398 1 95.75 328 SER B O 1
ATOM 8344 N N . LYS B 1 329 ? -17.125 -4 16.25 1 95.62 329 LYS B N 1
ATOM 8345 C CA . LYS B 1 329 ? -16.969 -3.629 17.656 1 95.62 329 LYS B CA 1
ATOM 8346 C C . LYS B 1 329 ? -16.328 -4.754 18.453 1 95.62 329 LYS B C 1
ATOM 8348 O O . LYS B 1 329 ? -16.719 -5.914 18.328 1 95.62 329 LYS B O 1
ATOM 8353 N N . GLY B 1 330 ? -15.375 -4.367 19.25 1 96.31 330 GLY B N 1
ATOM 8354 C CA . GLY B 1 330 ? -14.625 -5.352 20.016 1 96.31 330 GLY B CA 1
ATOM 8355 C C . GLY B 1 330 ? -15.352 -5.836 21.25 1 96.31 330 GLY B C 1
ATOM 8356 O O . GLY B 1 330 ? -16.031 -5.055 21.922 1 96.31 330 GLY B O 1
ATOM 8357 N N . VAL B 1 331 ? -15.227 -7.125 21.484 1 95.75 331 VAL B N 1
ATOM 8358 C CA . VAL B 1 331 ? -15.703 -7.762 22.703 1 95.75 331 VAL B CA 1
ATOM 8359 C C . VAL B 1 331 ? -14.57 -8.562 23.344 1 95.75 331 VAL B C 1
ATOM 8361 O O . VAL B 1 331 ? -13.945 -9.398 22.688 1 95.75 331 VAL B O 1
ATOM 8364 N N . ASP B 1 332 ? -14.367 -8.359 24.625 1 95.31 332 ASP B N 1
ATOM 8365 C CA . ASP B 1 332 ? -13.273 -9.039 25.312 1 95.31 332 ASP B CA 1
ATOM 8366 C C . ASP B 1 332 ? -13.531 -10.539 25.406 1 95.31 332 ASP B C 1
ATOM 8368 O O . ASP B 1 332 ? -14.648 -10.969 25.703 1 95.31 332 ASP B O 1
ATOM 8372 N N . LEU B 1 333 ? -12.508 -11.242 25.141 1 96.19 333 LEU B N 1
ATOM 8373 C CA . LEU B 1 333 ? -12.57 -12.695 25.25 1 96.19 333 LEU B CA 1
ATOM 8374 C C . LEU B 1 333 ? -11.914 -13.172 26.547 1 96.19 333 LEU B C 1
ATOM 8376 O O . LEU B 1 333 ? -11.008 -12.516 27.062 1 96.19 333 LEU B O 1
ATOM 8380 N N . THR B 1 334 ? -12.43 -14.266 27.016 1 94.69 334 THR B N 1
ATOM 8381 C CA . THR B 1 334 ? -11.703 -14.961 28.078 1 94.69 334 THR B CA 1
ATOM 8382 C C . THR B 1 334 ? -10.438 -15.617 27.547 1 94.69 334 THR B C 1
ATOM 8384 O O . THR B 1 334 ? -10.305 -15.812 26.328 1 94.69 334 THR B O 1
ATOM 8387 N N . LYS B 1 335 ? -9.562 -15.852 28.438 1 94.62 335 LYS B N 1
ATOM 8388 C CA . LYS B 1 335 ? -8.328 -16.5 28.016 1 94.62 335 LYS B CA 1
ATOM 8389 C C . LYS B 1 335 ? -8.602 -17.859 27.375 1 94.62 335 LYS B C 1
ATOM 8391 O O . LYS B 1 335 ? -9.297 -18.688 27.953 1 94.62 335 LYS B O 1
ATOM 8396 N N . MET B 1 336 ? -8.109 -18.031 26.109 1 95.12 336 MET B N 1
ATOM 8397 C CA . MET B 1 336 ? -8.305 -19.297 25.422 1 95.12 336 MET B CA 1
ATOM 8398 C C . MET B 1 336 ? -7.273 -19.469 24.312 1 95.12 336 MET B C 1
ATOM 8400 O O . MET B 1 336 ? -6.637 -18.516 23.891 1 95.12 336 MET B O 1
ATOM 8404 N N . THR B 1 337 ? -7.117 -20.688 23.875 1 94.94 337 THR B N 1
ATOM 8405 C CA . THR B 1 337 ? -6.238 -20.984 22.75 1 94.94 337 THR B CA 1
ATOM 8406 C C . THR B 1 337 ? -6.949 -20.734 21.422 1 94.94 337 THR B C 1
ATOM 8408 O O . THR B 1 337 ? -8.172 -20.578 21.391 1 94.94 337 THR B O 1
ATOM 8411 N N . ILE B 1 338 ? -6.168 -20.656 20.359 1 96.25 338 ILE B N 1
ATOM 8412 C CA . ILE B 1 338 ? -6.738 -20.531 19.031 1 96.25 338 ILE B CA 1
ATOM 8413 C C . ILE B 1 338 ? -7.652 -21.719 18.734 1 96.25 338 ILE B C 1
ATOM 8415 O O . ILE B 1 338 ? -8.758 -21.547 18.219 1 96.25 338 ILE B O 1
ATOM 8419 N N . ALA B 1 339 ? -7.199 -22.906 19.109 1 95.19 339 ALA B N 1
ATOM 8420 C CA . ALA B 1 339 ? -7.973 -24.125 18.891 1 95.19 339 ALA B CA 1
ATOM 8421 C C . ALA B 1 339 ? -9.328 -24.047 19.594 1 95.19 339 ALA B C 1
ATOM 8423 O O . ALA B 1 339 ? -10.352 -24.422 19.016 1 95.19 339 ALA B O 1
ATOM 8424 N N . ALA B 1 340 ? -9.336 -23.547 20.766 1 94.88 340 ALA B N 1
ATOM 8425 C CA . ALA B 1 340 ? -10.578 -23.406 21.531 1 94.88 340 ALA B CA 1
ATOM 8426 C C . ALA B 1 340 ? -11.516 -22.406 20.859 1 94.88 340 ALA B C 1
ATOM 8428 O O . ALA B 1 340 ? -12.734 -22.594 20.844 1 94.88 340 ALA B O 1
ATOM 8429 N N . TYR B 1 341 ? -10.945 -21.344 20.391 1 95.88 341 TYR B N 1
ATOM 8430 C CA . TYR B 1 341 ? -11.742 -20.297 19.75 1 95.88 341 TYR B CA 1
ATOM 8431 C C . TYR B 1 341 ? -12.375 -20.812 18.453 1 95.88 341 TYR B C 1
ATOM 8433 O O . TYR B 1 341 ? -13.484 -20.422 18.109 1 95.88 341 TYR B O 1
ATOM 8441 N N . LEU B 1 342 ? -11.672 -21.641 17.75 1 94.56 342 LEU B N 1
ATOM 8442 C CA . LEU B 1 342 ? -12.133 -22.141 16.469 1 94.56 342 LEU B CA 1
ATOM 8443 C C . LEU B 1 342 ? -12.992 -23.391 16.641 1 94.56 342 LEU B C 1
ATOM 8445 O O . LEU B 1 342 ? -13.242 -24.125 15.68 1 94.56 342 LEU B O 1
ATOM 8449 N N . LYS B 1 343 ? -13.461 -23.516 17.844 1 83.06 343 LYS B N 1
ATOM 8450 C CA . LYS B 1 343 ? -14.258 -24.703 18.125 1 83.06 343 LYS B CA 1
ATOM 8451 C C . LYS B 1 343 ? -15.461 -24.781 17.188 1 83.06 343 LYS B C 1
ATOM 8453 O O . LYS B 1 343 ? -16.141 -23.781 16.938 1 83.06 343 LYS B O 1
ATOM 8458 N N . GLY B 1 344 ? -15.656 -25.641 16.219 1 74.81 344 GLY B N 1
ATOM 8459 C CA . GLY B 1 344 ? -16.688 -25.844 15.227 1 74.81 344 GLY B CA 1
ATOM 8460 C C . GLY B 1 344 ? -16.141 -26.062 13.828 1 74.81 344 GLY B C 1
ATOM 8461 O O . GLY B 1 344 ? -16.875 -26.453 12.922 1 74.81 344 GLY B O 1
ATOM 8462 N N . ARG B 1 345 ? -14.961 -25.656 13.773 1 77.25 345 ARG B N 1
ATOM 8463 C CA . ARG B 1 345 ? -14.266 -25.922 12.523 1 77.25 345 ARG B CA 1
ATOM 8464 C C . ARG B 1 345 ? -13.328 -27.109 12.648 1 77.25 345 ARG B C 1
ATOM 8466 O O . ARG B 1 345 ? -12.969 -27.516 13.766 1 77.25 345 ARG B O 1
ATOM 8473 N N . GLU B 1 346 ? -13.102 -27.688 11.602 1 78.75 346 GLU B N 1
ATOM 8474 C CA . GLU B 1 346 ? -12.031 -28.688 11.602 1 78.75 346 GLU B CA 1
ATOM 8475 C C . GLU B 1 346 ? -10.664 -28.031 11.797 1 78.75 346 GLU B C 1
ATOM 8477 O O . GLU B 1 346 ? -10.148 -27.375 10.891 1 78.75 346 GLU B O 1
ATOM 8482 N N . ILE B 1 347 ? -10.109 -28.281 12.891 1 84.19 347 ILE B N 1
ATOM 8483 C CA . ILE B 1 347 ? -8.883 -27.578 13.266 1 84.19 347 ILE B CA 1
ATOM 8484 C C . ILE B 1 347 ? -7.668 -28.375 12.797 1 84.19 347 ILE B C 1
ATOM 8486 O O . ILE B 1 347 ? -6.621 -27.797 12.508 1 84.19 347 ILE B O 1
ATOM 8490 N N . ASP B 1 348 ? -7.828 -29.625 12.734 1 87.25 348 ASP B N 1
ATOM 8491 C CA . ASP B 1 348 ? -6.727 -30.453 12.242 1 87.25 348 ASP B CA 1
ATOM 8492 C C . ASP B 1 348 ? -6.828 -30.656 10.734 1 87.25 348 ASP B C 1
ATOM 8494 O O . ASP B 1 348 ? -7.344 -31.672 10.273 1 87.25 348 ASP B O 1
ATOM 8498 N N . VAL B 1 349 ? -6.211 -29.859 10.031 1 89.38 349 VAL B N 1
ATOM 8499 C CA . VAL B 1 349 ? -6.367 -29.828 8.578 1 89.38 349 VAL B CA 1
ATOM 8500 C C . VAL B 1 349 ? -5.684 -31.047 7.957 1 89.38 349 VAL B C 1
ATOM 8502 O O . VAL B 1 349 ? -6.035 -31.469 6.855 1 89.38 349 VAL B O 1
ATOM 8505 N N . GLU B 1 350 ? -4.738 -31.688 8.664 1 86.94 350 GLU B N 1
ATOM 8506 C CA . GLU B 1 350 ? -4.016 -32.844 8.156 1 86.94 350 GLU B CA 1
ATOM 8507 C C . GLU B 1 350 ? -4.941 -34.062 8.031 1 86.94 350 GLU B C 1
ATOM 8509 O O . GLU B 1 350 ? -4.664 -34.969 7.254 1 86.94 350 GLU B O 1
ATOM 8514 N N . ASN B 1 351 ? -6.008 -34 8.719 1 83.94 351 ASN B N 1
ATOM 8515 C CA . ASN B 1 351 ? -6.922 -35.125 8.742 1 83.94 351 ASN B CA 1
ATOM 8516 C C . ASN B 1 351 ? -7.906 -35.094 7.582 1 83.94 351 ASN B C 1
ATOM 8518 O O . ASN B 1 351 ? -8.648 -36.031 7.352 1 83.94 351 ASN B O 1
ATOM 8522 N N . ILE B 1 352 ? -7.844 -34.031 6.898 1 84.94 352 ILE B N 1
ATOM 8523 C CA . ILE B 1 352 ? -8.742 -33.938 5.75 1 84.94 352 ILE B CA 1
ATOM 8524 C C . ILE B 1 352 ? -8.281 -34.906 4.648 1 84.94 352 ILE B C 1
ATOM 8526 O O . ILE B 1 352 ? -7.188 -34.75 4.102 1 84.94 352 ILE B O 1
ATOM 8530 N N . LYS B 1 353 ? -9.086 -35.844 4.34 1 82.69 353 LYS B N 1
ATOM 8531 C CA . LYS B 1 353 ? -8.758 -36.875 3.336 1 82.69 353 LYS B CA 1
ATOM 8532 C C . LYS B 1 353 ? -9.25 -36.438 1.953 1 82.69 353 LYS B C 1
ATOM 8534 O O . LYS B 1 353 ? -10.328 -35.844 1.82 1 82.69 353 LYS B O 1
ATOM 8539 N N . THR B 1 354 ? -8.43 -36.656 1.032 1 87.19 354 THR B N 1
ATOM 8540 C CA . THR B 1 354 ? -8.781 -36.344 -0.351 1 87.19 354 THR B CA 1
ATOM 8541 C C . THR B 1 354 ? -8.367 -37.5 -1.274 1 87.19 354 THR B C 1
ATOM 8543 O O . THR B 1 354 ? -7.508 -38.312 -0.925 1 87.19 354 THR B O 1
ATOM 8546 N N . CYS B 1 355 ? -9.039 -37.625 -2.336 1 91.69 355 CYS B N 1
ATOM 8547 C CA . CYS B 1 355 ? -8.633 -38.562 -3.373 1 91.69 355 CYS B CA 1
ATOM 8548 C C . CYS B 1 355 ? -7.375 -38.062 -4.086 1 91.69 355 CYS B C 1
ATOM 8550 O O . CYS B 1 355 ? -6.938 -36.938 -3.875 1 91.69 355 CYS B O 1
ATOM 8552 N N . GLY B 1 356 ? -6.781 -38.938 -4.84 1 90.88 356 GLY B N 1
ATOM 8553 C CA . GLY B 1 356 ? -5.652 -38.562 -5.68 1 90.88 356 GLY B CA 1
ATOM 8554 C C . GLY B 1 356 ? -4.312 -38.75 -5 1 90.88 356 GLY B C 1
ATOM 8555 O O . GLY B 1 356 ? -4.238 -38.812 -3.771 1 90.88 356 GLY B O 1
ATOM 8556 N N . LYS B 1 357 ? -3.344 -38.781 -5.828 1 92.31 357 LYS B N 1
ATOM 8557 C CA . LYS B 1 357 ? -1.979 -38.906 -5.32 1 92.31 357 LYS B CA 1
ATOM 8558 C C . LYS B 1 357 ? -1.468 -37.562 -4.797 1 92.31 357 LYS B C 1
ATOM 8560 O O . LYS B 1 357 ? -1.711 -36.531 -5.402 1 92.31 357 LYS B O 1
ATOM 8565 N N . THR B 1 358 ? -0.836 -37.688 -3.641 1 95.38 358 THR B N 1
ATOM 8566 C CA . THR B 1 358 ? -0.225 -36.469 -3.074 1 95.38 358 THR B CA 1
ATOM 8567 C C . THR B 1 358 ? 0.777 -35.875 -4.051 1 95.38 358 THR B C 1
ATOM 8569 O O . THR B 1 358 ? 1.56 -36.594 -4.676 1 95.38 358 THR B O 1
ATOM 8572 N N . ILE B 1 359 ? 0.711 -34.562 -4.27 1 97.44 359 ILE B N 1
ATOM 8573 C CA . ILE B 1 359 ? 1.684 -33.844 -5.098 1 97.44 359 ILE B CA 1
ATOM 8574 C C . ILE B 1 359 ? 2.961 -33.594 -4.297 1 97.44 359 ILE B C 1
ATOM 8576 O O . ILE B 1 359 ? 2.957 -32.844 -3.324 1 97.44 359 ILE B O 1
ATOM 8580 N N . ARG B 1 360 ? 4.035 -34.344 -4.656 1 97.94 360 ARG B N 1
ATOM 8581 C CA . ARG B 1 360 ? 5.328 -34.156 -4.004 1 97.94 360 ARG B CA 1
ATOM 8582 C C . ARG B 1 360 ? 6.102 -33 -4.641 1 97.94 360 ARG B C 1
ATOM 8584 O O . ARG B 1 360 ? 6.73 -33.188 -5.691 1 97.94 360 ARG B O 1
ATOM 8591 N N . TRP B 1 361 ? 6.094 -31.828 -3.961 1 98.81 361 TRP B N 1
ATOM 8592 C CA . TRP B 1 361 ? 6.727 -30.594 -4.422 1 98.81 361 TRP B CA 1
ATOM 8593 C C . TRP B 1 361 ? 8.188 -30.531 -3.986 1 98.81 361 TRP B C 1
ATOM 8595 O O . TRP B 1 361 ? 8.477 -30.438 -2.793 1 98.81 361 TRP B O 1
ATOM 8605 N N . CYS B 1 362 ? 9.133 -30.562 -4.961 1 98.81 362 CYS B N 1
ATOM 8606 C CA . CYS B 1 362 ? 10.562 -30.453 -4.66 1 98.81 362 CYS B CA 1
ATOM 8607 C C . CYS B 1 362 ? 10.945 -29.016 -4.328 1 98.81 362 CYS B C 1
ATOM 8609 O O . CYS B 1 362 ? 10.625 -28.094 -5.078 1 98.81 362 CYS B O 1
ATOM 8611 N N . THR B 1 363 ? 11.539 -28.734 -3.184 1 98.69 363 THR B N 1
ATOM 8612 C CA . THR B 1 363 ? 11.93 -27.406 -2.725 1 98.69 363 THR B CA 1
ATOM 8613 C C . THR B 1 363 ? 13.43 -27.359 -2.439 1 98.69 363 THR B C 1
ATOM 8615 O O . THR B 1 363 ? 14.062 -28.391 -2.213 1 98.69 363 THR B O 1
ATOM 8618 N N . ILE B 1 364 ? 13.969 -26.188 -2.496 1 98.19 364 ILE B N 1
ATOM 8619 C CA . ILE B 1 364 ? 15.398 -26.031 -2.289 1 98.19 364 ILE B CA 1
ATOM 8620 C C . ILE B 1 364 ? 15.656 -25.297 -0.976 1 98.19 364 ILE B C 1
ATOM 8622 O O . ILE B 1 364 ? 15.328 -24.109 -0.846 1 98.19 364 ILE B O 1
ATOM 8626 N N . GLY B 1 365 ? 16.219 -25.953 -0.009 1 97.06 365 GLY B N 1
ATOM 8627 C CA . GLY B 1 365 ? 16.641 -25.344 1.244 1 97.06 365 GLY B CA 1
ATOM 8628 C C . GLY B 1 365 ? 15.5 -25.219 2.248 1 97.06 365 GLY B C 1
ATOM 8629 O O . GLY B 1 365 ? 14.359 -25.547 1.94 1 97.06 365 GLY B O 1
ATOM 8630 N N . ASP B 1 366 ? 15.836 -24.703 3.355 1 97.5 366 ASP B N 1
ATOM 8631 C CA . ASP B 1 366 ? 14.914 -24.656 4.488 1 97.5 366 ASP B CA 1
ATOM 8632 C C . ASP B 1 366 ? 13.836 -23.609 4.285 1 97.5 366 ASP B C 1
ATOM 8634 O O . ASP B 1 366 ? 12.656 -23.844 4.547 1 97.5 366 ASP B O 1
ATOM 8638 N N . SER B 1 367 ? 14.227 -22.422 3.82 1 97.5 367 SER B N 1
ATOM 8639 C CA . SER B 1 367 ? 13.289 -21.312 3.686 1 97.5 367 SER B CA 1
ATOM 8640 C C . SER B 1 367 ? 12.211 -21.625 2.654 1 97.5 367 SER B C 1
ATOM 8642 O O . SER B 1 367 ? 11.031 -21.359 2.883 1 97.5 367 SER B O 1
ATOM 8644 N N . GLU B 1 368 ? 12.656 -22.188 1.582 1 98.31 368 GLU B N 1
ATOM 8645 C CA . GLU B 1 368 ? 11.695 -22.531 0.538 1 98.31 368 GLU B CA 1
ATOM 8646 C C . GLU B 1 368 ? 10.766 -23.656 0.993 1 98.31 368 GLU B C 1
ATOM 8648 O O . GLU B 1 368 ? 9.57 -23.641 0.694 1 98.31 368 GLU B O 1
ATOM 8653 N N . THR B 1 369 ? 11.328 -24.656 1.657 1 98.62 369 THR B N 1
ATOM 8654 C CA . THR B 1 369 ? 10.539 -25.766 2.188 1 98.62 369 THR B CA 1
ATOM 8655 C C . THR B 1 369 ? 9.508 -25.25 3.191 1 98.62 369 THR B C 1
ATOM 8657 O O . THR B 1 369 ? 8.367 -25.719 3.211 1 98.62 369 THR B O 1
ATOM 8660 N N . ASN B 1 370 ? 9.922 -24.328 3.992 1 98.12 370 ASN B N 1
ATOM 8661 C CA . ASN B 1 370 ? 9 -23.75 4.965 1 98.12 370 ASN B CA 1
ATOM 8662 C C . ASN B 1 370 ? 7.836 -23.031 4.281 1 98.12 370 ASN B C 1
ATOM 8664 O O . ASN B 1 370 ? 6.684 -23.203 4.68 1 98.12 370 ASN B O 1
ATOM 8668 N N . LYS B 1 371 ? 8.141 -22.172 3.316 1 98.25 371 LYS B N 1
ATOM 8669 C CA . LYS B 1 371 ? 7.059 -21.516 2.586 1 98.25 371 LYS B CA 1
ATOM 8670 C C . LYS B 1 371 ? 6.117 -22.547 1.967 1 98.25 371 LYS B C 1
ATOM 8672 O O . LYS B 1 371 ? 4.898 -22.375 1.986 1 98.25 371 LYS B O 1
ATOM 8677 N N . CYS B 1 372 ? 6.727 -23.625 1.403 1 98.69 372 CYS B N 1
ATOM 8678 C CA . CYS B 1 372 ? 5.941 -24.688 0.808 1 98.69 372 CYS B CA 1
ATOM 8679 C C . CYS B 1 372 ? 5 -25.312 1.834 1 98.69 372 CYS B C 1
ATOM 8681 O O . CYS B 1 372 ? 3.836 -25.578 1.531 1 98.69 372 CYS B O 1
ATOM 8683 N N . LYS B 1 373 ? 5.441 -25.562 3.016 1 98.44 373 LYS B N 1
ATOM 8684 C CA . LYS B 1 373 ? 4.613 -26.141 4.07 1 98.44 373 LYS B CA 1
ATOM 8685 C C . LYS B 1 373 ? 3.436 -25.234 4.406 1 98.44 373 LYS B C 1
ATOM 8687 O O . LYS B 1 373 ? 2.314 -25.703 4.605 1 98.44 373 LYS B O 1
ATOM 8692 N N . TRP B 1 374 ? 3.693 -23.922 4.523 1 98.25 374 TRP B N 1
ATOM 8693 C CA . TRP B 1 374 ? 2.617 -22.969 4.758 1 98.25 374 TRP B CA 1
ATOM 8694 C C . TRP B 1 374 ? 1.578 -23.031 3.645 1 98.25 374 TRP B C 1
ATOM 8696 O O . TRP B 1 374 ? 0.375 -23.047 3.908 1 98.25 374 TRP B O 1
ATOM 8706 N N . VAL B 1 375 ? 2.061 -23.062 2.424 1 98.38 375 VAL B N 1
ATOM 8707 C CA . VAL B 1 375 ? 1.179 -23.109 1.261 1 98.38 375 VAL B CA 1
ATOM 8708 C C . VAL B 1 375 ? 0.378 -24.406 1.263 1 98.38 375 VAL B C 1
ATOM 8710 O O . VAL B 1 375 ? -0.823 -24.406 0.986 1 98.38 375 VAL B O 1
ATOM 8713 N N . ALA B 1 376 ? 1.056 -25.5 1.58 1 97.81 376 ALA B N 1
ATOM 8714 C CA . ALA B 1 376 ? 0.398 -26.812 1.613 1 97.81 376 ALA B CA 1
ATOM 8715 C C . ALA B 1 376 ? -0.73 -26.828 2.641 1 97.81 376 ALA B C 1
ATOM 8717 O O . ALA B 1 376 ? -1.824 -27.312 2.361 1 97.81 376 ALA B O 1
ATOM 8718 N N . LYS B 1 377 ? -0.487 -26.312 3.809 1 97.19 377 LYS B N 1
ATOM 8719 C CA . LYS B 1 377 ? -1.511 -26.266 4.848 1 97.19 377 LYS B CA 1
ATOM 8720 C C . LYS B 1 377 ? -2.652 -25.328 4.449 1 97.19 377 LYS B C 1
ATOM 8722 O O . LYS B 1 377 ? -3.82 -25.625 4.707 1 97.19 377 LYS B O 1
ATOM 8727 N N . ALA B 1 378 ? -2.299 -24.203 3.871 1 97.06 378 ALA B N 1
ATOM 8728 C CA . ALA B 1 378 ? -3.33 -23.297 3.377 1 97.06 378 ALA B CA 1
ATOM 8729 C C . ALA B 1 378 ? -4.211 -23.984 2.334 1 97.06 378 ALA B C 1
ATOM 8731 O O . ALA B 1 378 ? -5.434 -23.812 2.34 1 97.06 378 ALA B O 1
ATOM 8732 N N . ALA B 1 379 ? -3.525 -24.719 1.435 1 96.44 379 ALA B N 1
ATOM 8733 C CA . ALA B 1 379 ? -4.254 -25.438 0.392 1 96.44 379 ALA B CA 1
ATOM 8734 C C . ALA B 1 379 ? -5.289 -26.375 0.996 1 96.44 379 ALA B C 1
ATOM 8736 O O . ALA B 1 379 ? -6.445 -26.391 0.568 1 96.44 379 ALA B O 1
ATOM 8737 N N . LYS B 1 380 ? -4.91 -27.094 1.971 1 94.5 380 LYS B N 1
ATOM 8738 C CA . LYS B 1 380 ? -5.812 -28.031 2.633 1 94.5 380 LYS B CA 1
ATOM 8739 C C . LYS B 1 380 ? -6.973 -27.297 3.303 1 94.5 380 LYS B C 1
ATOM 8741 O O . LYS B 1 380 ? -8.125 -27.734 3.195 1 94.5 380 LYS B O 1
ATOM 8746 N N . ALA B 1 381 ? -6.648 -26.219 3.953 1 93.38 381 ALA B N 1
ATOM 8747 C CA . ALA B 1 381 ? -7.656 -25.438 4.656 1 93.38 381 ALA B CA 1
ATOM 8748 C C . ALA B 1 381 ? -8.656 -24.828 3.68 1 93.38 381 ALA B C 1
ATOM 8750 O O . ALA B 1 381 ? -9.82 -24.609 4.027 1 93.38 381 ALA B O 1
ATOM 8751 N N . LEU B 1 382 ? -8.242 -24.625 2.467 1 93.44 382 LEU B N 1
ATOM 8752 C CA . LEU B 1 382 ? -9.07 -23.984 1.451 1 93.44 382 LEU B CA 1
ATOM 8753 C C . LEU B 1 382 ? -9.836 -25.031 0.648 1 93.44 382 LEU B C 1
ATOM 8755 O O . LEU B 1 382 ? -10.68 -24.688 -0.184 1 93.44 382 LEU B O 1
ATOM 8759 N N . GLY B 1 383 ? -9.539 -26.25 0.83 1 92.75 383 GLY B N 1
ATOM 8760 C CA . GLY B 1 383 ? -10.227 -27.328 0.136 1 92.75 383 GLY B CA 1
ATOM 8761 C C . GLY B 1 383 ? -9.578 -27.688 -1.188 1 92.75 383 GLY B C 1
ATOM 8762 O O . GLY B 1 383 ? -10.227 -28.266 -2.064 1 92.75 383 GLY B O 1
ATOM 8763 N N . VAL B 1 384 ? -8.297 -27.344 -1.337 1 95 384 VAL B N 1
ATOM 8764 C CA . VAL B 1 384 ? -7.57 -27.688 -2.553 1 95 384 VAL B CA 1
ATOM 8765 C C . VAL B 1 384 ? -7.098 -29.141 -2.475 1 95 384 VAL B C 1
ATOM 8767 O O . VAL B 1 384 ? -6.547 -29.562 -1.455 1 95 384 VAL B O 1
ATOM 8770 N N . ALA B 1 385 ? -7.395 -29.922 -3.475 1 94 385 ALA B N 1
ATOM 8771 C CA . ALA B 1 385 ? -6.996 -31.328 -3.574 1 94 385 ALA B CA 1
ATOM 8772 C C . ALA B 1 385 ? -6.34 -31.609 -4.922 1 94 385 ALA B C 1
ATOM 8774 O O . ALA B 1 385 ? -6.656 -30.969 -5.926 1 94 385 ALA B O 1
ATOM 8775 N N . PRO B 1 386 ? -5.402 -32.656 -5.012 1 95.19 386 PRO B N 1
ATOM 8776 C CA . PRO B 1 386 ? -4.961 -33.5 -3.891 1 95.19 386 PRO B CA 1
ATOM 8777 C C . PRO B 1 386 ? -4.004 -32.781 -2.951 1 95.19 386 PRO B C 1
ATOM 8779 O O . PRO B 1 386 ? -3.709 -31.594 -3.158 1 95.19 386 PRO B O 1
ATOM 8782 N N . SER B 1 387 ? -3.578 -33.469 -1.937 1 95.69 387 SER B N 1
ATOM 8783 C CA . SER B 1 387 ? -2.695 -32.875 -0.937 1 95.69 387 SER B CA 1
ATOM 8784 C C . SER B 1 387 ? -1.313 -32.594 -1.519 1 95.69 387 SER B C 1
ATOM 8786 O O . SER B 1 387 ? -0.905 -33.219 -2.498 1 95.69 387 SER B O 1
ATOM 8788 N N . ILE B 1 388 ? -0.638 -31.656 -0.923 1 97.5 388 ILE B N 1
ATOM 8789 C CA . ILE B 1 388 ? 0.705 -31.266 -1.333 1 97.5 388 ILE B CA 1
ATOM 8790 C C . ILE B 1 388 ? 1.702 -31.594 -0.225 1 97.5 388 ILE B C 1
ATOM 8792 O O . ILE B 1 388 ? 1.444 -31.328 0.951 1 97.5 388 ILE B O 1
ATOM 8796 N N . SER B 1 389 ? 2.74 -32.25 -0.577 1 97.69 389 SER B N 1
ATOM 8797 C CA . SER B 1 389 ? 3.863 -32.5 0.32 1 97.69 389 SER B CA 1
ATOM 8798 C C . SER B 1 389 ? 5.129 -31.812 -0.17 1 97.69 389 SER B C 1
ATOM 8800 O O . SER B 1 389 ? 5.336 -31.656 -1.377 1 97.69 389 SER B O 1
ATOM 8802 N N . CYS B 1 390 ? 5.926 -31.344 0.752 1 98.56 390 CYS B N 1
ATOM 8803 C CA . CYS B 1 390 ? 7.121 -30.578 0.429 1 98.56 390 CYS B CA 1
ATOM 8804 C C . CYS B 1 390 ? 8.383 -31.391 0.691 1 98.56 390 CYS B C 1
ATOM 8806 O O . CYS B 1 390 ? 8.664 -31.75 1.835 1 98.56 390 CYS B O 1
ATOM 8808 N N . ILE B 1 391 ? 9.109 -31.641 -0.335 1 98.75 391 ILE B N 1
ATOM 8809 C CA . ILE B 1 391 ? 10.305 -32.469 -0.214 1 98.75 391 ILE B CA 1
ATOM 8810 C C . ILE B 1 391 ? 11.547 -31.625 -0.459 1 98.75 391 ILE B C 1
ATOM 8812 O O . ILE B 1 391 ? 11.758 -31.125 -1.567 1 98.75 391 ILE B O 1
ATOM 8816 N N . MET B 1 392 ? 12.367 -31.5 0.533 1 98.38 392 MET B N 1
ATOM 8817 C CA . MET B 1 392 ? 13.523 -30.609 0.475 1 98.38 392 MET B CA 1
ATOM 8818 C C . MET B 1 392 ? 14.664 -31.25 -0.312 1 98.38 392 MET B C 1
ATOM 8820 O O . MET B 1 392 ? 14.945 -32.438 -0.153 1 98.38 392 MET B O 1
ATOM 8824 N N . SER B 1 393 ? 15.172 -30.547 -1.183 1 97.75 393 SER B N 1
ATOM 8825 C CA . SER B 1 393 ? 16.375 -30.906 -1.923 1 97.75 393 SER B CA 1
ATOM 8826 C C . SER B 1 393 ? 17.453 -29.828 -1.777 1 97.75 393 SER B C 1
ATOM 8828 O O . SER B 1 393 ? 17.234 -28.797 -1.144 1 97.75 393 SER B O 1
ATOM 8830 N N . ASN B 1 394 ? 18.656 -30.094 -2.32 1 94.62 394 ASN B N 1
ATOM 8831 C CA . ASN B 1 394 ? 19.781 -29.203 -2.111 1 94.62 394 ASN B CA 1
ATOM 8832 C C . ASN B 1 394 ? 19.984 -28.281 -3.307 1 94.62 394 ASN B C 1
ATOM 8834 O O . ASN B 1 394 ? 20.656 -27.25 -3.191 1 94.62 394 ASN B O 1
ATOM 8838 N N . SER B 1 395 ? 19.469 -28.703 -4.414 1 95.94 395 SER B N 1
ATOM 8839 C CA . SER B 1 395 ? 19.703 -27.891 -5.609 1 95.94 395 SER B CA 1
ATOM 8840 C C . SER B 1 395 ? 18.625 -28.156 -6.664 1 95.94 395 SER B C 1
ATOM 8842 O O . SER B 1 395 ? 17.906 -29.156 -6.59 1 95.94 395 SER B O 1
ATOM 8844 N N . THR B 1 396 ? 18.625 -27.312 -7.617 1 97.38 396 THR B N 1
ATOM 8845 C CA . THR B 1 396 ? 17.719 -27.469 -8.742 1 97.38 396 THR B CA 1
ATOM 8846 C C . THR B 1 396 ? 18.016 -28.766 -9.5 1 97.38 396 THR B C 1
ATOM 8848 O O . THR B 1 396 ? 17.094 -29.469 -9.914 1 97.38 396 THR B O 1
ATOM 8851 N N . PHE B 1 397 ? 19.25 -29.141 -9.68 1 97.19 397 PHE B N 1
ATOM 8852 C CA . PHE B 1 397 ? 19.656 -30.312 -10.445 1 97.19 397 PHE B CA 1
ATOM 8853 C C . PHE B 1 397 ? 19.312 -31.594 -9.68 1 97.19 397 PHE B C 1
ATOM 8855 O O . PHE B 1 397 ? 18.953 -32.594 -10.289 1 97.19 397 PHE B O 1
ATOM 8862 N N . GLN B 1 398 ? 19.453 -31.5 -8.344 1 97.62 398 GLN B N 1
ATOM 8863 C CA . GLN B 1 398 ? 18.984 -32.625 -7.574 1 97.62 398 GLN B CA 1
ATOM 8864 C C . GLN B 1 398 ? 17.484 -32.844 -7.727 1 97.62 398 GLN B C 1
ATOM 8866 O O . GLN B 1 398 ? 17 -33.969 -7.801 1 97.62 398 GLN B O 1
ATOM 8871 N N . CYS B 1 399 ? 16.75 -31.75 -7.758 1 98.56 399 CYS B N 1
ATOM 8872 C CA . CYS B 1 399 ? 15.305 -31.828 -7.98 1 98.56 399 CYS B CA 1
ATOM 8873 C C . CYS B 1 399 ? 15 -32.469 -9.336 1 98.56 399 CYS B C 1
ATOM 8875 O O . CYS B 1 399 ? 14.078 -33.25 -9.461 1 98.56 399 CYS B O 1
ATOM 8877 N N . PHE B 1 400 ? 15.805 -32.062 -10.359 1 98.19 400 PHE B N 1
ATOM 8878 C CA . PHE B 1 400 ? 15.617 -32.688 -11.68 1 98.19 400 PHE B CA 1
ATOM 8879 C C . PHE B 1 400 ? 15.766 -34.188 -11.609 1 98.19 400 PHE B C 1
ATOM 8881 O O . PHE B 1 400 ? 14.93 -34.938 -12.141 1 98.19 400 PHE B O 1
ATOM 8888 N N . ARG B 1 401 ? 16.797 -34.656 -10.945 1 97.19 401 ARG B N 1
ATOM 8889 C CA . ARG B 1 401 ? 17.031 -36.094 -10.82 1 97.19 401 ARG B CA 1
ATOM 8890 C C . ARG B 1 401 ? 15.906 -36.781 -10.039 1 97.19 401 ARG B C 1
ATOM 8892 O O . ARG B 1 401 ? 15.453 -37.844 -10.414 1 97.19 401 ARG B O 1
ATOM 8899 N N . ASP B 1 402 ? 15.477 -36.062 -8.977 1 97.81 402 ASP B N 1
ATOM 8900 C CA . ASP B 1 402 ? 14.422 -36.625 -8.148 1 97.81 402 ASP B CA 1
ATOM 8901 C C . ASP B 1 402 ? 13.117 -36.781 -8.938 1 97.81 402 ASP B C 1
ATOM 8903 O O . ASP B 1 402 ? 12.391 -37.781 -8.766 1 97.81 402 ASP B O 1
ATOM 8907 N N . ILE B 1 403 ? 12.812 -35.844 -9.742 1 97.75 403 ILE B N 1
ATOM 8908 C CA . ILE B 1 403 ? 11.602 -35.906 -10.555 1 97.75 403 ILE B CA 1
ATOM 8909 C C . ILE B 1 403 ? 11.75 -37 -11.609 1 97.75 403 ILE B C 1
ATOM 8911 O O . ILE B 1 403 ? 10.844 -37.812 -11.797 1 97.75 403 ILE B O 1
ATOM 8915 N N . LYS B 1 404 ? 12.914 -37.031 -12.281 1 95.56 404 LYS B N 1
ATOM 8916 C CA . LYS B 1 404 ? 13.18 -38.031 -13.305 1 95.56 404 LYS B CA 1
ATOM 8917 C C . LYS B 1 404 ? 13.023 -39.438 -12.734 1 95.56 404 LYS B C 1
ATOM 8919 O O . LYS B 1 404 ? 12.5 -40.344 -13.398 1 95.56 404 LYS B O 1
ATOM 8924 N N . GLU B 1 405 ? 13.438 -39.656 -11.492 1 95.31 405 GLU B N 1
ATOM 8925 C CA . GLU B 1 405 ? 13.422 -40.969 -10.844 1 95.31 405 GLU B CA 1
ATOM 8926 C C . GLU B 1 405 ? 12.125 -41.188 -10.078 1 95.31 405 GLU B C 1
ATOM 8928 O O . GLU B 1 405 ? 12 -42.125 -9.312 1 95.31 405 GLU B O 1
ATOM 8933 N N . ASN B 1 406 ? 11.195 -40.281 -10.148 1 94.81 406 ASN B N 1
ATOM 8934 C CA . ASN B 1 406 ? 9.859 -40.406 -9.578 1 94.81 406 ASN B CA 1
ATOM 8935 C C . ASN B 1 406 ? 9.891 -40.344 -8.055 1 94.81 406 ASN B C 1
ATOM 8937 O O . ASN B 1 406 ? 9.156 -41.094 -7.391 1 94.81 406 ASN B O 1
ATOM 8941 N N . ARG B 1 407 ? 10.766 -39.594 -7.555 1 96.38 407 ARG B N 1
ATOM 8942 C CA . ARG B 1 407 ? 10.828 -39.375 -6.113 1 96.38 407 ARG B CA 1
ATOM 8943 C C . ARG B 1 407 ? 10.047 -38.125 -5.719 1 96.38 407 ARG B C 1
ATOM 8945 O O . ARG B 1 407 ? 9.578 -38 -4.582 1 96.38 407 ARG B O 1
ATOM 8952 N N . THR B 1 408 ? 9.961 -37.156 -6.586 1 97.69 408 THR B N 1
ATOM 8953 C CA . THR B 1 408 ? 9.133 -35.969 -6.465 1 97.69 408 THR B CA 1
ATOM 8954 C C . THR B 1 408 ? 8.398 -35.688 -7.773 1 97.69 408 THR B C 1
ATOM 8956 O O . THR B 1 408 ? 8.586 -36.406 -8.766 1 97.69 408 THR B O 1
ATOM 8959 N N . ASP B 1 409 ? 7.562 -34.719 -7.777 1 97.38 409 ASP B N 1
ATOM 8960 C CA . ASP B 1 409 ? 6.672 -34.594 -8.93 1 97.38 409 ASP B CA 1
ATOM 8961 C C . ASP B 1 409 ? 6.918 -33.281 -9.672 1 97.38 409 ASP B C 1
ATOM 8963 O O . ASP B 1 409 ? 6.855 -33.25 -10.906 1 97.38 409 ASP B O 1
ATOM 8967 N N . ILE B 1 410 ? 7.145 -32.188 -8.922 1 98.25 410 ILE B N 1
ATOM 8968 C CA . ILE B 1 410 ? 7.25 -30.906 -9.617 1 98.25 410 ILE B CA 1
ATOM 8969 C C . ILE B 1 410 ? 8.297 -30.047 -8.93 1 98.25 410 ILE B C 1
ATOM 8971 O O . ILE B 1 410 ? 8.633 -30.266 -7.762 1 98.25 410 ILE B O 1
ATOM 8975 N N . ILE B 1 411 ? 8.766 -29.031 -9.641 1 98.69 411 ILE B N 1
ATOM 8976 C CA . ILE B 1 411 ? 9.586 -27.953 -9.125 1 98.69 411 ILE B CA 1
ATOM 8977 C C . ILE B 1 411 ? 9.367 -26.688 -9.969 1 98.69 411 ILE B C 1
ATOM 8979 O O . ILE B 1 411 ? 9.078 -26.781 -11.164 1 98.69 411 ILE B O 1
ATOM 8983 N N . VAL B 1 412 ? 9.375 -25.516 -9.32 1 98.62 412 VAL B N 1
ATOM 8984 C CA . VAL B 1 412 ? 9.406 -24.25 -10.031 1 98.62 412 VAL B CA 1
ATOM 8985 C C . VAL B 1 412 ? 10.852 -23.859 -10.336 1 98.62 412 VAL B C 1
ATOM 8987 O O . VAL B 1 412 ? 11.703 -23.859 -9.438 1 98.62 412 VAL B O 1
ATOM 8990 N N . ILE B 1 413 ? 11.141 -23.531 -11.578 1 98.38 413 ILE B N 1
ATOM 8991 C CA . ILE B 1 413 ? 12.539 -23.281 -11.914 1 98.38 413 ILE B CA 1
ATOM 8992 C C . ILE B 1 413 ? 12.672 -21.938 -12.625 1 98.38 413 ILE B C 1
ATOM 8994 O O . ILE B 1 413 ? 11.688 -21.406 -13.164 1 98.38 413 ILE B O 1
ATOM 8998 N N . ASP B 1 414 ? 13.867 -21.375 -12.523 1 96.75 414 ASP B N 1
ATOM 8999 C CA . ASP B 1 414 ? 14.258 -20.297 -13.43 1 96.75 414 ASP B CA 1
ATOM 9000 C C . ASP B 1 414 ? 14.258 -20.766 -14.883 1 96.75 414 ASP B C 1
ATOM 9002 O O . ASP B 1 414 ? 14.742 -21.875 -15.18 1 96.75 414 ASP B O 1
ATOM 9006 N N . SER B 1 415 ? 13.711 -19.953 -15.734 1 97 415 SER B N 1
ATOM 9007 C CA . SER B 1 415 ? 13.602 -20.375 -17.125 1 97 415 SER B CA 1
ATOM 9008 C C . SER B 1 415 ? 14.977 -20.625 -17.734 1 97 415 SER B C 1
ATOM 9010 O O . SER B 1 415 ? 15.094 -21.281 -18.781 1 97 415 SER B O 1
ATOM 9012 N N . ASN B 1 416 ? 15.977 -20.125 -17.094 1 96.31 416 ASN B N 1
ATOM 9013 C CA . ASN B 1 416 ? 17.359 -20.375 -17.516 1 96.31 416 ASN B CA 1
ATOM 9014 C C . ASN B 1 416 ? 17.656 -21.875 -17.625 1 96.31 416 ASN B C 1
ATOM 9016 O O . ASN B 1 416 ? 18.516 -22.281 -18.391 1 96.31 416 ASN B O 1
ATOM 9020 N N . TYR B 1 417 ? 16.969 -22.719 -16.906 1 97.69 417 TYR B N 1
ATOM 9021 C CA . TYR B 1 417 ? 17.266 -24.156 -16.844 1 97.69 417 TYR B CA 1
ATOM 9022 C C . TYR B 1 417 ? 16.281 -24.953 -17.672 1 97.69 417 TYR B C 1
ATOM 9024 O O . TYR B 1 417 ? 16.297 -26.188 -17.641 1 97.69 417 TYR B O 1
ATOM 9032 N N . GLY B 1 418 ? 15.438 -24.266 -18.359 1 97.56 418 GLY B N 1
ATOM 9033 C CA . GLY B 1 418 ? 14.383 -24.938 -19.094 1 97.56 418 GLY B CA 1
ATOM 9034 C C . GLY B 1 418 ? 14.898 -25.938 -20.109 1 97.56 418 GLY B C 1
ATOM 9035 O O . GLY B 1 418 ? 14.359 -27.047 -20.25 1 97.56 418 GLY B O 1
ATOM 9036 N N . TYR B 1 419 ? 15.93 -25.547 -20.828 1 96.69 419 TYR B N 1
ATOM 9037 C CA . TYR B 1 419 ? 16.516 -26.422 -21.844 1 96.69 419 TYR B CA 1
ATOM 9038 C C . TYR B 1 419 ? 17.125 -27.656 -21.188 1 96.69 419 TYR B C 1
ATOM 9040 O O . TYR B 1 419 ? 16.922 -28.781 -21.672 1 96.69 419 TYR B O 1
ATOM 9048 N N . LEU B 1 420 ? 17.844 -27.5 -20.125 1 97 420 LEU B N 1
ATOM 9049 C CA . LEU B 1 420 ? 18.484 -28.609 -19.438 1 97 420 LEU B CA 1
ATOM 9050 C C . LEU B 1 420 ? 17.453 -29.562 -18.844 1 97 420 LEU B C 1
ATOM 9052 O O . LEU B 1 420 ? 17.641 -30.781 -18.891 1 97 420 LEU B O 1
ATOM 9056 N N . ALA B 1 421 ? 16.391 -28.984 -18.281 1 97.56 421 ALA B N 1
ATOM 9057 C CA . ALA B 1 421 ? 15.32 -29.812 -17.719 1 97.56 421 ALA B CA 1
ATOM 9058 C C . ALA B 1 421 ? 14.766 -30.781 -18.766 1 97.56 421 ALA B C 1
ATOM 9060 O O . ALA B 1 421 ? 14.516 -31.953 -18.469 1 97.56 421 ALA B O 1
ATOM 9061 N N . ARG B 1 422 ? 14.68 -30.328 -19.938 1 95.5 422 ARG B N 1
ATOM 9062 C CA . ARG B 1 422 ? 14.078 -31.109 -21.016 1 95.5 422 ARG B CA 1
ATOM 9063 C C . ARG B 1 422 ? 15.094 -32.062 -21.641 1 95.5 422 ARG B C 1
ATOM 9065 O O . ARG B 1 422 ? 14.836 -33.25 -21.781 1 95.5 422 ARG B O 1
ATOM 9072 N N . LYS B 1 423 ? 16.266 -31.547 -21.969 1 92.56 423 LYS B N 1
ATOM 9073 C CA . LYS B 1 423 ? 17.234 -32.281 -22.781 1 92.56 423 LYS B CA 1
ATOM 9074 C C . LYS B 1 423 ? 18.031 -33.281 -21.953 1 92.56 423 LYS B C 1
ATOM 9076 O O . LYS B 1 423 ? 18.328 -34.375 -22.422 1 92.56 423 LYS B O 1
ATOM 9081 N N . VAL B 1 424 ? 18.375 -32.875 -20.781 1 94.38 424 VAL B N 1
ATOM 9082 C CA . VAL B 1 424 ? 19.266 -33.688 -19.969 1 94.38 424 VAL B CA 1
ATOM 9083 C C . VAL B 1 424 ? 18.438 -34.562 -19.031 1 94.38 424 VAL B C 1
ATOM 9085 O O . VAL B 1 424 ? 18.797 -35.719 -18.766 1 94.38 424 VAL B O 1
ATOM 9088 N N . TYR B 1 425 ? 17.266 -34.125 -18.594 1 96 425 TYR B N 1
ATOM 9089 C CA . TYR B 1 425 ? 16.562 -34.812 -17.531 1 96 425 TYR B CA 1
ATOM 9090 C C . TYR B 1 425 ? 15.18 -35.25 -17.984 1 96 425 TYR B C 1
ATOM 9092 O O . TYR B 1 425 ? 14.414 -35.812 -17.203 1 96 425 TYR B O 1
ATOM 9100 N N . ASN B 1 426 ? 14.82 -35 -19.188 1 94.44 426 ASN B N 1
ATOM 9101 C CA . ASN B 1 426 ? 13.594 -35.469 -19.812 1 94.44 426 ASN B CA 1
ATOM 9102 C C . ASN B 1 426 ? 12.352 -35 -19.062 1 94.44 426 ASN B C 1
ATOM 9104 O O . ASN B 1 426 ? 11.438 -35.781 -18.812 1 94.44 426 ASN B O 1
ATOM 9108 N N . LEU B 1 427 ? 12.344 -33.781 -18.625 1 96.75 427 LEU B N 1
ATOM 9109 C CA . LEU B 1 427 ? 11.195 -33.156 -17.969 1 96.75 427 LEU B CA 1
ATOM 9110 C C . LEU B 1 427 ? 10.406 -32.281 -18.938 1 96.75 427 LEU B C 1
ATOM 9112 O O . LEU B 1 427 ? 10.859 -32.031 -20.047 1 96.75 427 LEU B O 1
ATOM 9116 N N . SER B 1 428 ? 9.25 -31.953 -18.578 1 95.56 428 SER B N 1
ATOM 9117 C CA . SER B 1 428 ? 8.414 -31.094 -19.406 1 95.56 428 SER B CA 1
ATOM 9118 C C . SER B 1 428 ? 7.676 -30.062 -18.562 1 95.56 428 SER B C 1
ATOM 9120 O O . SER B 1 428 ? 7.562 -30.203 -17.344 1 95.56 428 SER B O 1
ATOM 9122 N N . THR B 1 429 ? 7.195 -29.031 -19.219 1 96.81 429 THR B N 1
ATOM 9123 C CA . THR B 1 429 ? 6.488 -27.938 -18.547 1 96.81 429 THR B CA 1
ATOM 9124 C C . THR B 1 429 ? 5.109 -28.406 -18.078 1 96.81 429 THR B C 1
ATOM 9126 O O . THR B 1 429 ? 4.375 -29.031 -18.844 1 96.81 429 THR B O 1
ATOM 9129 N N . ILE B 1 430 ? 4.797 -28.109 -16.828 1 96.69 430 ILE B N 1
ATOM 9130 C CA . ILE B 1 430 ? 3.447 -28.312 -16.312 1 96.69 430 ILE B CA 1
ATOM 9131 C C . ILE B 1 430 ? 2.615 -27.047 -16.562 1 96.69 430 ILE B C 1
ATOM 9133 O O . ILE B 1 430 ? 1.547 -27.109 -17.172 1 96.69 430 ILE B O 1
ATOM 9137 N N . LEU B 1 431 ? 3.094 -25.922 -16.062 1 97.69 431 LEU B N 1
ATOM 9138 C CA . LEU B 1 431 ? 2.564 -24.578 -16.266 1 97.69 431 LEU B CA 1
ATOM 9139 C C . LEU B 1 431 ? 3.695 -23.562 -16.391 1 97.69 431 LEU B C 1
ATOM 9141 O O . LEU B 1 431 ? 4.789 -23.766 -15.859 1 97.69 431 LEU B O 1
ATOM 9145 N N . TYR B 1 432 ? 3.43 -22.5 -17.156 1 98.06 432 TYR B N 1
ATOM 9146 C CA . TYR B 1 432 ? 4.344 -21.359 -17.125 1 98.06 432 TYR B CA 1
ATOM 9147 C C . TYR B 1 432 ? 3.955 -20.375 -16.031 1 98.06 432 TYR B C 1
ATOM 9149 O O . TYR B 1 432 ? 2.771 -20.219 -15.727 1 98.06 432 TYR B O 1
ATOM 9157 N N . SER B 1 433 ? 4.938 -19.781 -15.383 1 97.5 433 SER B N 1
ATOM 9158 C CA . SER B 1 433 ? 4.672 -18.625 -14.531 1 97.5 433 SER B CA 1
ATOM 9159 C C . SER B 1 433 ? 4.555 -17.344 -15.359 1 97.5 433 SER B C 1
ATOM 9161 O O . SER B 1 433 ? 5.473 -17 -16.109 1 97.5 433 SER B O 1
ATOM 9163 N N . GLU B 1 434 ? 3.461 -16.75 -15.281 1 96.62 434 GLU B N 1
ATOM 9164 C CA . GLU B 1 434 ? 3.34 -15.453 -15.938 1 96.62 434 GLU B CA 1
ATOM 9165 C C . GLU B 1 434 ? 4.262 -14.422 -15.289 1 96.62 434 GLU B C 1
ATOM 9167 O O . GLU B 1 434 ? 4.242 -14.242 -14.07 1 96.62 434 GLU B O 1
ATOM 9172 N N . THR B 1 435 ? 5.027 -13.766 -16.109 1 95.75 435 THR B N 1
ATOM 9173 C CA . THR B 1 435 ? 5.988 -12.789 -15.617 1 95.75 435 THR B CA 1
ATOM 9174 C C . THR B 1 435 ? 5.367 -11.398 -15.57 1 95.75 435 THR B C 1
ATOM 9176 O O . THR B 1 435 ? 4.652 -11 -16.5 1 95.75 435 THR B O 1
ATOM 9179 N N . GLU B 1 436 ? 5.621 -10.742 -14.445 1 93.44 436 GLU B N 1
ATOM 9180 C CA . GLU B 1 436 ? 5.148 -9.367 -14.305 1 93.44 436 GLU B CA 1
ATOM 9181 C C . GLU B 1 436 ? 5.609 -8.508 -15.477 1 93.44 436 GLU B C 1
ATOM 9183 O O . GLU B 1 436 ? 6.688 -8.727 -16.031 1 93.44 436 GLU B O 1
ATOM 9188 N N . MET B 1 437 ? 4.848 -7.488 -15.68 1 85.38 437 MET B N 1
ATOM 9189 C CA . MET B 1 437 ? 5.18 -6.574 -16.766 1 85.38 437 MET B CA 1
ATOM 9190 C C . MET B 1 437 ? 6.574 -5.988 -16.578 1 85.38 437 MET B C 1
ATOM 9192 O O . MET B 1 437 ? 6.945 -5.594 -15.477 1 85.38 437 MET B O 1
ATOM 9196 N N . ASP B 1 438 ? 7.426 -6 -17.547 1 81 438 ASP B N 1
ATOM 9197 C CA . ASP B 1 438 ? 8.758 -5.406 -17.625 1 81 438 ASP B CA 1
ATOM 9198 C C . ASP B 1 438 ? 9.766 -6.211 -16.812 1 81 438 ASP B C 1
ATOM 9200 O O . ASP B 1 438 ? 10.844 -5.711 -16.469 1 81 438 ASP B O 1
ATOM 9204 N N . LYS B 1 439 ? 9.398 -7.406 -16.406 1 90.56 439 LYS B N 1
ATOM 9205 C CA . LYS B 1 439 ? 10.328 -8.234 -15.641 1 90.56 439 LYS B CA 1
ATOM 9206 C C . LYS B 1 439 ? 10.664 -9.516 -16.391 1 90.56 439 LYS B C 1
ATOM 9208 O O . LYS B 1 439 ? 11.133 -10.492 -15.789 1 90.56 439 LYS B O 1
ATOM 9213 N N . ASN B 1 440 ? 10.414 -9.531 -17.641 1 92.12 440 ASN B N 1
ATOM 9214 C CA . ASN B 1 440 ? 10.781 -10.688 -18.469 1 92.12 440 ASN B CA 1
ATOM 9215 C C . ASN B 1 440 ? 12.289 -10.898 -18.5 1 92.12 440 ASN B C 1
ATOM 9217 O O . ASN B 1 440 ? 13.055 -9.984 -18.188 1 92.12 440 ASN B O 1
ATOM 9221 N N . SER B 1 441 ? 12.625 -12.078 -18.797 1 92.69 441 SER B N 1
ATOM 9222 C CA . SER B 1 441 ? 14.039 -12.375 -19.016 1 92.69 441 SER B CA 1
ATOM 9223 C C . SER B 1 441 ? 14.523 -11.859 -20.359 1 92.69 441 SER B C 1
ATOM 9225 O O . SER B 1 441 ? 14.078 -12.344 -21.406 1 92.69 441 SER B O 1
ATOM 9227 N N . VAL B 1 442 ? 15.422 -10.898 -20.359 1 92 442 VAL B N 1
ATOM 9228 C CA . VAL B 1 442 ? 15.922 -10.289 -21.578 1 92 442 VAL B CA 1
ATOM 9229 C C . VAL B 1 442 ? 17.422 -10.578 -21.719 1 92 442 VAL B C 1
ATOM 9231 O O . VAL B 1 442 ? 18.203 -10.258 -20.828 1 92 442 VAL B O 1
ATOM 9234 N N . THR B 1 443 ? 17.797 -11.18 -22.844 1 93.56 443 THR B N 1
ATOM 9235 C CA . THR B 1 443 ? 19.188 -11.5 -23.109 1 93.56 443 THR B CA 1
ATOM 9236 C C . THR B 1 443 ? 19.781 -10.523 -24.125 1 93.56 443 THR B C 1
ATOM 9238 O O . THR B 1 443 ? 19.141 -10.211 -25.141 1 93.56 443 THR B O 1
ATOM 9241 N N . PHE B 1 444 ? 21.062 -10.078 -23.844 1 91.75 444 PHE B N 1
ATOM 9242 C CA . PHE B 1 444 ? 21.734 -9.156 -24.75 1 91.75 444 PHE B CA 1
ATOM 9243 C C . PHE B 1 444 ? 23.172 -9.609 -24.984 1 91.75 444 PHE B C 1
ATOM 9245 O O . PHE B 1 444 ? 23.719 -10.398 -24.219 1 91.75 444 PHE B O 1
ATOM 9252 N N . ALA B 1 445 ? 23.609 -9.109 -26.078 1 94.69 445 ALA B N 1
ATOM 9253 C CA . ALA B 1 445 ? 25.047 -9.188 -26.359 1 94.69 445 ALA B CA 1
ATOM 9254 C C . ALA B 1 445 ? 25.719 -7.844 -26.109 1 94.69 445 ALA B C 1
ATOM 9256 O O . ALA B 1 445 ? 25.297 -6.812 -26.625 1 94.69 445 ALA B O 1
ATOM 9257 N N . MET B 1 446 ? 26.703 -7.875 -25.297 1 93 446 MET B N 1
ATOM 9258 C CA . MET B 1 446 ? 27.328 -6.625 -24.875 1 93 446 MET B CA 1
ATOM 9259 C C . MET B 1 446 ? 28.812 -6.621 -25.203 1 93 446 MET B C 1
ATOM 9261 O O . MET B 1 446 ? 29.5 -7.629 -25.016 1 93 446 MET B O 1
ATOM 9265 N N . ILE B 1 447 ? 29.297 -5.52 -25.734 1 94.5 447 ILE B N 1
ATOM 9266 C CA . ILE B 1 447 ? 30.703 -5.332 -26.016 1 94.5 447 ILE B CA 1
ATOM 9267 C C . ILE B 1 447 ? 31.219 -4.07 -25.328 1 94.5 447 ILE B C 1
ATOM 9269 O O . ILE B 1 447 ? 30.422 -3.244 -24.875 1 94.5 447 ILE B O 1
ATOM 9273 N N . ARG B 1 448 ? 32.469 -3.908 -25.203 1 93.31 448 ARG B N 1
ATOM 9274 C CA . ARG B 1 448 ? 33.031 -2.699 -24.625 1 93.31 448 ARG B CA 1
ATOM 9275 C C . ARG B 1 448 ? 33 -1.545 -25.625 1 93.31 448 ARG B C 1
ATOM 9277 O O . ARG B 1 448 ? 33.219 -1.741 -26.812 1 93.31 448 ARG B O 1
ATOM 9284 N N . GLU B 1 449 ? 32.688 -0.454 -25.094 1 90.44 449 GLU B N 1
ATOM 9285 C CA . GLU B 1 449 ? 32.75 0.753 -25.922 1 90.44 449 GLU B CA 1
ATOM 9286 C C . GLU B 1 449 ? 34.188 1.227 -26.094 1 90.44 449 GLU B C 1
ATOM 9288 O O . GLU B 1 449 ? 34.906 1.47 -25.125 1 90.44 449 GLU B O 1
ATOM 9293 N N . PRO B 1 450 ? 34.531 1.312 -27.391 1 87.44 450 PRO B N 1
ATOM 9294 C CA . PRO B 1 450 ? 35.938 1.745 -27.594 1 87.44 450 PRO B CA 1
ATOM 9295 C C . PRO B 1 450 ? 36.125 3.246 -27.391 1 87.44 450 PRO B C 1
ATOM 9297 O O . PRO B 1 450 ? 35.156 4.008 -27.469 1 87.44 450 PRO B O 1
ATOM 9300 N N . LYS B 1 451 ? 37.344 3.707 -27.016 1 77.5 451 LYS B N 1
ATOM 9301 C CA . LYS B 1 451 ? 37.656 5.113 -26.812 1 77.5 451 LYS B CA 1
ATOM 9302 C C . LYS B 1 451 ? 37.625 5.887 -28.125 1 77.5 451 LYS B C 1
ATOM 9304 O O . LYS B 1 451 ? 37.156 7.027 -28.156 1 77.5 451 LYS B O 1
ATOM 9309 N N . GLU B 1 452 ? 38.125 5.363 -29.312 1 79.56 452 GLU B N 1
ATOM 9310 C CA . GLU B 1 452 ? 38.219 6.078 -30.578 1 79.56 452 GLU B CA 1
ATOM 9311 C C . GLU B 1 452 ? 37.406 5.383 -31.672 1 79.56 452 GLU B C 1
ATOM 9313 O O . GLU B 1 452 ? 37.844 5.324 -32.844 1 79.56 452 GLU B O 1
ATOM 9318 N N . ASP B 1 453 ? 36.219 4.828 -31.438 1 76.25 453 ASP B N 1
ATOM 9319 C CA . ASP B 1 453 ? 35.312 4.207 -32.375 1 76.25 453 ASP B CA 1
ATOM 9320 C C . ASP B 1 453 ? 35.938 3.016 -33.062 1 76.25 453 ASP B C 1
ATOM 9322 O O . ASP B 1 453 ? 35.594 2.691 -34.219 1 76.25 453 ASP B O 1
ATOM 9326 N N . ASN B 1 454 ? 37.031 2.5 -32.5 1 84.62 454 ASN B N 1
ATOM 9327 C CA . ASN B 1 454 ? 37.656 1.293 -33.031 1 84.62 454 ASN B CA 1
ATOM 9328 C C . ASN B 1 454 ? 37.031 0.033 -32.438 1 84.62 454 ASN B C 1
ATOM 9330 O O . ASN B 1 454 ? 37.656 -0.666 -31.641 1 84.62 454 ASN B O 1
ATOM 9334 N N . TYR B 1 455 ? 35.875 -0.244 -33.031 1 87.88 455 TYR B N 1
ATOM 9335 C CA . TYR B 1 455 ? 35.125 -1.396 -32.531 1 87.88 455 TYR B CA 1
ATOM 9336 C C . TYR B 1 455 ? 35.781 -2.699 -33 1 87.88 455 TYR B C 1
ATOM 9338 O O . TYR B 1 455 ? 36.031 -2.881 -34.188 1 87.88 455 TYR B O 1
ATOM 9346 N N . LEU B 1 456 ? 36.031 -3.576 -32 1 87.62 456 LEU B N 1
ATOM 9347 C CA . LEU B 1 456 ? 36.5 -4.918 -32.312 1 87.62 456 LEU B CA 1
ATOM 9348 C C . LEU B 1 456 ? 35.406 -5.738 -32.969 1 87.62 456 LEU B C 1
ATOM 9350 O O . LEU B 1 456 ? 35.688 -6.637 -33.781 1 87.62 456 LEU B O 1
ATOM 9354 N N . ILE B 1 457 ? 34.188 -5.469 -32.562 1 94 457 ILE B N 1
ATOM 9355 C CA . ILE B 1 457 ? 33 -6.168 -33.062 1 94 457 ILE B CA 1
ATOM 9356 C C . ILE B 1 457 ? 31.953 -5.156 -33.531 1 94 457 ILE B C 1
ATOM 9358 O O . ILE B 1 457 ? 31.469 -4.348 -32.719 1 94 457 ILE B O 1
ATOM 9362 N N . LYS B 1 458 ? 31.609 -5.184 -34.781 1 92.38 458 LYS B N 1
ATOM 9363 C CA . LYS B 1 458 ? 30.625 -4.254 -35.312 1 92.38 458 LYS B CA 1
ATOM 9364 C C . LYS B 1 458 ? 29.375 -4.992 -35.781 1 92.38 458 LYS B C 1
ATOM 9366 O O . LYS B 1 458 ? 28.312 -4.387 -35.938 1 92.38 458 LYS B O 1
ATOM 9371 N N . ASN B 1 459 ? 29.609 -6.223 -36.125 1 92.25 459 ASN B N 1
ATOM 9372 C CA . ASN B 1 459 ? 28.531 -7.102 -36.531 1 92.25 459 ASN B CA 1
ATOM 9373 C C . ASN B 1 459 ? 28.797 -8.547 -36.125 1 92.25 459 ASN B C 1
ATOM 9375 O O . ASN B 1 459 ? 29.812 -8.852 -35.5 1 92.25 459 ASN B O 1
ATOM 9379 N N . PHE B 1 460 ? 27.969 -9.445 -36.438 1 92.81 460 PHE B N 1
ATOM 9380 C CA . PHE B 1 460 ? 28.062 -10.836 -36 1 92.81 460 PHE B CA 1
ATOM 9381 C C . PHE B 1 460 ? 29.219 -11.539 -36.719 1 92.81 460 PHE B C 1
ATOM 9383 O O . PHE B 1 460 ? 29.828 -12.445 -36.156 1 92.81 460 PHE B O 1
ATOM 9390 N N . GLN B 1 461 ? 29.516 -11.102 -37.875 1 92.5 461 GLN B N 1
ATOM 9391 C CA . GLN B 1 461 ? 30.609 -11.727 -38.594 1 92.5 461 GLN B CA 1
ATOM 9392 C C . GLN B 1 461 ? 31.938 -11.484 -37.906 1 92.5 461 GLN B C 1
ATOM 9394 O O . GLN B 1 461 ? 32.844 -12.32 -38 1 92.5 461 GLN B O 1
ATOM 9399 N N . ASP B 1 462 ? 31.953 -10.406 -37.25 1 95.31 462 ASP B N 1
ATOM 9400 C CA . ASP B 1 462 ? 33.188 -10.039 -36.594 1 95.31 462 ASP B CA 1
ATOM 9401 C C . ASP B 1 462 ? 33.438 -10.922 -35.375 1 95.31 462 ASP B C 1
ATOM 9403 O O . ASP B 1 462 ? 34.5 -10.852 -34.75 1 95.31 462 ASP B O 1
ATOM 9407 N N . LEU B 1 463 ? 32.531 -11.805 -35.031 1 96.75 463 LEU B N 1
ATOM 9408 C CA . LEU B 1 463 ? 32.656 -12.664 -33.875 1 96.75 463 LEU B CA 1
ATOM 9409 C C . LEU B 1 463 ? 33.719 -13.734 -34.094 1 96.75 463 LEU B C 1
ATOM 9411 O O . LEU B 1 463 ? 34.219 -14.328 -33.156 1 96.75 463 LEU B O 1
ATOM 9415 N N . ASN B 1 464 ? 34.031 -13.922 -35.375 1 95.75 464 ASN B N 1
ATOM 9416 C CA . ASN B 1 464 ? 35.031 -14.938 -35.719 1 95.75 464 ASN B CA 1
ATOM 9417 C C . ASN B 1 464 ? 36.375 -14.656 -35.062 1 95.75 464 ASN B C 1
ATOM 9419 O O . ASN B 1 464 ? 36.906 -13.555 -35.188 1 95.75 464 ASN B O 1
ATOM 9423 N N . ASP B 1 465 ? 36.875 -15.602 -34.312 1 95.62 465 ASP B N 1
ATOM 9424 C CA . ASP B 1 465 ? 38.188 -15.594 -33.656 1 95.62 465 ASP B CA 1
ATOM 9425 C C . ASP B 1 465 ? 38.188 -14.625 -32.5 1 95.62 465 ASP B C 1
ATOM 9427 O O . ASP B 1 465 ? 39.281 -14.172 -32.062 1 95.62 465 ASP B O 1
ATOM 9431 N N . LYS B 1 466 ? 37.062 -14.211 -32.062 1 97.31 466 LYS B N 1
ATOM 9432 C CA . LYS B 1 466 ? 36.969 -13.422 -30.828 1 97.31 466 LYS B CA 1
ATOM 9433 C C . LYS B 1 466 ? 36.719 -14.312 -29.609 1 97.31 466 LYS B C 1
ATOM 9435 O O . LYS B 1 466 ? 36.531 -15.523 -29.75 1 97.31 466 LYS B O 1
ATOM 9440 N N . LYS B 1 467 ? 36.719 -13.734 -28.406 1 97.25 467 LYS B N 1
ATOM 9441 C CA . LYS B 1 467 ? 36.469 -14.469 -27.172 1 97.25 467 LYS B CA 1
ATOM 9442 C C . LYS B 1 467 ? 35.125 -14.094 -26.578 1 97.25 467 LYS B C 1
ATOM 9444 O O . LYS B 1 467 ? 34.781 -12.906 -26.469 1 97.25 467 LYS B O 1
ATOM 9449 N N . ALA B 1 468 ? 34.406 -15.117 -26.219 1 98 468 ALA B N 1
ATOM 9450 C CA . ALA B 1 468 ? 33.031 -14.875 -25.734 1 98 468 ALA B CA 1
ATOM 9451 C C . ALA B 1 468 ? 32.906 -15.258 -24.266 1 98 468 ALA B C 1
ATOM 9453 O O . ALA B 1 468 ? 33.562 -16.172 -23.781 1 98 468 ALA B O 1
ATOM 9454 N N . CYS B 1 469 ? 32.062 -14.539 -23.562 1 97.19 469 CYS B N 1
ATOM 9455 C CA . CYS B 1 469 ? 31.734 -14.82 -22.172 1 97.19 469 CYS B CA 1
ATOM 9456 C C . CYS B 1 469 ? 30.25 -15.172 -22.016 1 97.19 469 CYS B C 1
ATOM 9458 O O . CYS B 1 469 ? 29.391 -14.367 -22.359 1 97.19 469 CYS B O 1
ATOM 9460 N N . PHE B 1 470 ? 29.922 -16.359 -21.531 1 97.38 470 PHE B N 1
ATOM 9461 C CA . PHE B 1 470 ? 28.578 -16.812 -21.25 1 97.38 470 PHE B CA 1
ATOM 9462 C C . PHE B 1 470 ? 28.375 -17.031 -19.75 1 97.38 470 PHE B C 1
ATOM 9464 O O . PHE B 1 470 ? 29.297 -17.438 -19.047 1 97.38 470 PHE B O 1
ATOM 9471 N N . PRO B 1 471 ? 27.125 -16.781 -19.281 1 96.19 471 PRO B N 1
ATOM 9472 C CA . PRO B 1 471 ? 26.875 -17.016 -17.859 1 96.19 471 PRO B CA 1
ATOM 9473 C C . PRO B 1 471 ? 26.875 -18.5 -17.484 1 96.19 471 PRO B C 1
ATOM 9475 O O . PRO B 1 471 ? 27.297 -18.875 -16.391 1 96.19 471 PRO B O 1
ATOM 9478 N N . GLU B 1 472 ? 26.328 -19.281 -18.406 1 96.75 472 GLU B N 1
ATOM 9479 C CA . GLU B 1 472 ? 26.141 -20.703 -18.109 1 96.75 472 GLU B CA 1
ATOM 9480 C C . GLU B 1 472 ? 25.828 -21.484 -19.375 1 96.75 472 GLU B C 1
ATOM 9482 O O . GLU B 1 472 ? 25.047 -21.047 -20.219 1 96.75 472 GLU B O 1
ATOM 9487 N N . TYR B 1 473 ? 26.5 -22.703 -19.469 1 96.75 473 TYR B N 1
ATOM 9488 C CA . TYR B 1 473 ? 26.234 -23.562 -20.609 1 96.75 473 TYR B CA 1
ATOM 9489 C C . TYR B 1 473 ? 24.812 -24.109 -20.547 1 96.75 473 TYR B C 1
ATOM 9491 O O . TYR B 1 473 ? 24.375 -24.625 -19.516 1 96.75 473 TYR B O 1
ATOM 9499 N N . GLY B 1 474 ? 24.062 -23.969 -21.641 1 95.94 474 GLY B N 1
ATOM 9500 C CA . GLY B 1 474 ? 22.719 -24.5 -21.719 1 95.94 474 GLY B CA 1
ATOM 9501 C C . GLY B 1 474 ? 21.656 -23.531 -21.203 1 95.94 474 GLY B C 1
ATOM 9502 O O . GLY B 1 474 ? 20.469 -23.828 -21.25 1 95.94 474 GLY B O 1
ATOM 9503 N N . GLY B 1 475 ? 22.109 -22.359 -20.688 1 96.62 475 GLY B N 1
ATOM 9504 C CA . GLY B 1 475 ? 21.172 -21.359 -20.203 1 96.62 475 GLY B CA 1
ATOM 9505 C C . GLY B 1 475 ? 20.594 -20.5 -21.312 1 96.62 475 GLY B C 1
ATOM 9506 O O . GLY B 1 475 ? 20.844 -20.75 -22.5 1 96.62 475 GLY B O 1
ATOM 9507 N N . LEU B 1 476 ? 19.844 -19.531 -20.969 1 96.62 476 LEU B N 1
ATOM 9508 C CA . LEU B 1 476 ? 19.109 -18.719 -21.922 1 96.62 476 LEU B CA 1
ATOM 9509 C C . LEU B 1 476 ? 20.047 -17.906 -22.812 1 96.62 476 LEU B C 1
ATOM 9511 O O . LEU B 1 476 ? 19.812 -17.75 -24 1 96.62 476 LEU B O 1
ATOM 9515 N N . SER B 1 477 ? 21.078 -17.406 -22.172 1 96.94 477 SER B N 1
ATOM 9516 C CA . SER B 1 477 ? 22.031 -16.609 -22.953 1 96.94 477 SER B CA 1
ATOM 9517 C C . SER B 1 477 ? 22.703 -17.453 -24.031 1 96.94 477 SER B C 1
ATOM 9519 O O . SER B 1 477 ? 22.875 -17 -25.156 1 96.94 477 SER B O 1
ATOM 9521 N N . TRP B 1 478 ? 23.172 -18.641 -23.688 1 97.12 478 TRP B N 1
ATOM 9522 C CA . TRP B 1 478 ? 23.75 -19.578 -24.641 1 97.12 478 TRP B CA 1
ATOM 9523 C C . TRP B 1 478 ? 22.781 -19.891 -25.766 1 97.12 478 TRP B C 1
ATOM 9525 O O . TRP B 1 478 ? 23.141 -19.812 -26.938 1 97.12 478 TRP B O 1
ATOM 9535 N N . LEU B 1 479 ? 21.547 -20.188 -25.422 1 97.31 479 LEU B N 1
ATOM 9536 C CA . LEU B 1 479 ? 20.531 -20.547 -26.406 1 97.31 479 LEU B CA 1
ATOM 9537 C C . LEU B 1 479 ? 20.203 -19.359 -27.297 1 97.31 479 LEU B C 1
ATOM 9539 O O . LEU B 1 479 ? 20 -19.531 -28.516 1 97.31 479 LEU B O 1
ATOM 9543 N N . SER B 1 480 ? 20.109 -18.234 -26.688 1 96.94 480 SER B N 1
ATOM 9544 C CA . SER B 1 480 ? 19.781 -17.031 -27.438 1 96.94 480 SER B CA 1
ATOM 9545 C C . SER B 1 480 ? 20.875 -16.703 -28.469 1 96.94 480 SER B C 1
ATOM 9547 O O . SER B 1 480 ? 20.578 -16.297 -29.594 1 96.94 480 SER B O 1
ATOM 9549 N N . PHE B 1 481 ? 22.125 -16.859 -28.062 1 96.75 481 PHE B N 1
ATOM 9550 C CA . PHE B 1 481 ? 23.234 -16.656 -28.984 1 96.75 481 PHE B CA 1
ATOM 9551 C C . PHE B 1 481 ? 23.172 -17.641 -30.141 1 96.75 481 PHE B C 1
ATOM 9553 O O . PHE B 1 481 ? 23.281 -17.25 -31.312 1 96.75 481 PHE B O 1
ATOM 9560 N N . ILE B 1 482 ? 23 -18.922 -29.75 1 96 482 ILE B N 1
ATOM 9561 C CA . ILE B 1 482 ? 22.953 -19.953 -30.781 1 96 482 ILE B CA 1
ATOM 9562 C C . ILE B 1 482 ? 21.859 -19.625 -31.797 1 96 482 ILE B C 1
ATOM 9564 O O . ILE B 1 482 ? 22.078 -19.703 -33 1 96 482 ILE B O 1
ATOM 9568 N N . ASN B 1 483 ? 20.719 -19.266 -31.281 1 95.06 483 ASN B N 1
ATOM 9569 C CA . ASN B 1 483 ? 19.594 -18.922 -32.156 1 95.06 483 ASN B CA 1
ATOM 9570 C C . ASN B 1 483 ? 19.938 -17.75 -33.062 1 95.06 483 ASN B C 1
ATOM 9572 O O . ASN B 1 483 ? 19.672 -17.797 -34.25 1 95.06 483 ASN B O 1
ATOM 9576 N N . ALA B 1 484 ? 20.5 -16.703 -32.469 1 93.88 484 ALA B N 1
ATOM 9577 C CA . ALA B 1 484 ? 20.875 -15.531 -33.25 1 93.88 484 ALA B CA 1
ATOM 9578 C C . ALA B 1 484 ? 21.953 -15.867 -34.281 1 93.88 484 ALA B C 1
ATOM 9580 O O . ALA B 1 484 ? 21.906 -15.391 -35.406 1 93.88 484 ALA B O 1
ATOM 9581 N N . ALA B 1 485 ? 22.922 -16.656 -33.875 1 94.31 485 ALA B N 1
ATOM 9582 C CA . ALA B 1 485 ? 24.031 -17.047 -34.75 1 94.31 485 ALA B CA 1
ATOM 9583 C C . ALA B 1 485 ? 23.531 -17.859 -35.938 1 94.31 485 ALA B C 1
ATOM 9585 O O . ALA B 1 485 ? 24 -17.672 -37.062 1 94.31 485 ALA B O 1
ATOM 9586 N N . ARG B 1 486 ? 22.625 -18.688 -35.656 1 92.56 486 ARG B N 1
ATOM 9587 C CA . ARG B 1 486 ? 22.047 -19.484 -36.719 1 92.56 486 ARG B CA 1
ATOM 9588 C C . ARG B 1 486 ? 21.234 -18.609 -37.688 1 92.56 486 ARG B C 1
ATOM 9590 O O . ARG B 1 486 ? 21.328 -18.75 -38.906 1 92.56 486 ARG B O 1
ATOM 9597 N N . GLN B 1 487 ? 20.469 -17.75 -37.188 1 90.25 487 GLN B N 1
ATOM 9598 C CA . GLN B 1 487 ? 19.609 -16.891 -37.969 1 90.25 487 GLN B CA 1
ATOM 9599 C C . GLN B 1 487 ? 20.438 -15.945 -38.844 1 90.25 487 GLN B C 1
ATOM 9601 O O . GLN B 1 487 ? 20.016 -15.562 -39.938 1 90.25 487 GLN B O 1
ATOM 9606 N N . ASN B 1 488 ? 21.641 -15.625 -38.344 1 91.06 488 ASN B N 1
ATOM 9607 C CA . ASN B 1 488 ? 22.516 -14.719 -39.094 1 91.06 488 ASN B CA 1
ATOM 9608 C C . ASN B 1 488 ? 23.562 -15.477 -39.875 1 91.06 488 ASN B C 1
ATOM 9610 O O . ASN B 1 488 ? 24.531 -14.875 -40.375 1 91.06 488 ASN B O 1
ATOM 9614 N N . ASN B 1 489 ? 23.547 -16.734 -39.906 1 91.25 489 ASN B N 1
ATOM 9615 C CA . ASN B 1 489 ? 24.359 -17.641 -40.719 1 91.25 489 ASN B CA 1
ATOM 9616 C C . ASN B 1 489 ? 25.828 -17.547 -40.344 1 91.25 489 ASN B C 1
ATOM 9618 O O . ASN B 1 489 ? 26.719 -17.547 -41.188 1 91.25 489 ASN B O 1
ATOM 9622 N N . ILE B 1 490 ? 25.984 -17.391 -39.125 1 93.31 490 ILE B N 1
ATOM 9623 C CA . ILE B 1 490 ? 27.344 -17.359 -38.594 1 93.31 490 ILE B CA 1
ATOM 9624 C C . ILE B 1 490 ? 27.797 -18.781 -38.281 1 93.31 490 ILE B C 1
ATOM 9626 O O . ILE B 1 490 ? 28.984 -19.094 -38.312 1 93.31 490 ILE B O 1
ATOM 9630 N N . ILE B 1 491 ? 26.875 -19.578 -37.781 1 93.12 491 ILE B N 1
ATOM 9631 C CA . ILE B 1 491 ? 27.125 -21 -37.594 1 93.12 491 ILE B CA 1
ATOM 9632 C C . ILE B 1 491 ? 26.141 -21.812 -38.438 1 93.12 491 ILE B C 1
ATOM 9634 O O . ILE B 1 491 ? 25.125 -21.297 -38.875 1 93.12 491 ILE B O 1
ATOM 9638 N N . SER B 1 492 ? 26.531 -23.047 -38.625 1 89.25 492 SER B N 1
ATOM 9639 C CA . SER B 1 492 ? 25.719 -23.906 -39.469 1 89.25 492 SER B CA 1
ATOM 9640 C C . SER B 1 492 ? 24.328 -24.125 -38.906 1 89.25 492 SER B C 1
ATOM 9642 O O . SER B 1 492 ? 24.172 -24.312 -37.719 1 89.25 492 SER B O 1
ATOM 9644 N N . SER B 1 493 ? 23.375 -24.094 -39.75 1 85.88 493 SER B N 1
ATOM 9645 C CA . SER B 1 493 ? 22 -24.375 -39.344 1 85.88 493 SER B CA 1
ATOM 9646 C C . SER B 1 493 ? 21.672 -25.859 -39.5 1 85.88 493 SER B C 1
ATOM 9648 O O . SER B 1 493 ? 20.609 -26.312 -39.062 1 85.88 493 SER B O 1
ATOM 9650 N N . LYS B 1 494 ? 22.625 -26.578 -40.031 1 84.69 494 LYS B N 1
ATOM 9651 C CA . LYS B 1 494 ? 22.359 -27.984 -40.344 1 84.69 494 LYS B CA 1
ATOM 9652 C C . LYS B 1 494 ? 22.859 -28.891 -39.219 1 84.69 494 LYS B C 1
ATOM 9654 O O . LYS B 1 494 ? 22.406 -30.031 -39.062 1 84.69 494 LYS B O 1
ATOM 9659 N N . SER B 1 495 ? 23.812 -28.469 -38.469 1 86.44 495 SER B N 1
ATOM 9660 C CA . SER B 1 495 ? 24.359 -29.266 -37.344 1 86.44 495 SER B CA 1
ATOM 9661 C C . SER B 1 495 ? 23.828 -28.766 -36 1 86.44 495 SER B C 1
ATOM 9663 O O . SER B 1 495 ? 23.656 -27.562 -35.812 1 86.44 495 SER B O 1
ATOM 9665 N N . CYS B 1 496 ? 23.625 -29.766 -35.156 1 89.31 496 CYS B N 1
ATOM 9666 C CA . CYS B 1 496 ? 23.172 -29.391 -33.844 1 89.31 496 CYS B CA 1
ATOM 9667 C C . CYS B 1 496 ? 24.281 -29.562 -32.812 1 89.31 496 CYS B C 1
ATOM 9669 O O . CYS B 1 496 ? 24.031 -29.5 -31.594 1 89.31 496 CYS B O 1
ATOM 9671 N N . ASP B 1 497 ? 25.438 -29.875 -33.25 1 91.5 497 ASP B N 1
ATOM 9672 C CA . ASP B 1 497 ? 26.562 -29.922 -32.344 1 91.5 497 ASP B CA 1
ATOM 9673 C C . ASP B 1 497 ? 27.047 -28.531 -31.984 1 91.5 497 ASP B C 1
ATOM 9675 O O . ASP B 1 497 ? 28.125 -28.109 -32.406 1 91.5 497 ASP B O 1
ATOM 9679 N N . TYR B 1 498 ? 26.344 -27.938 -31.156 1 94.19 498 TYR B N 1
ATOM 9680 C CA . TYR B 1 498 ? 26.516 -26.516 -30.875 1 94.19 498 TYR B CA 1
ATOM 9681 C C . TYR B 1 498 ? 27.859 -26.266 -30.203 1 94.19 498 TYR B C 1
ATOM 9683 O O . TYR B 1 498 ? 28.547 -25.297 -30.516 1 94.19 498 TYR B O 1
ATOM 9691 N N . PRO B 1 499 ? 28.297 -27.125 -29.188 1 95.25 499 PRO B N 1
ATOM 9692 C CA . PRO B 1 499 ? 29.625 -26.891 -28.625 1 95.25 499 PRO B CA 1
ATOM 9693 C C . PRO B 1 499 ? 30.719 -26.859 -29.688 1 95.25 499 PRO B C 1
ATOM 9695 O O . PRO B 1 499 ? 31.594 -25.984 -29.656 1 95.25 499 PRO B O 1
ATOM 9698 N N . LEU B 1 500 ? 30.641 -27.734 -30.641 1 95.44 500 LEU B N 1
ATOM 9699 C CA . LEU B 1 500 ? 31.641 -27.781 -31.703 1 95.44 500 LEU B CA 1
ATOM 9700 C C . LEU B 1 500 ? 31.547 -26.531 -32.594 1 95.44 500 LEU B C 1
ATOM 9702 O O . LEU B 1 500 ? 32.562 -25.906 -32.906 1 95.44 500 LEU B O 1
ATOM 9706 N N . LEU B 1 501 ? 30.359 -26.203 -33 1 95.81 501 LEU B N 1
ATOM 9707 C CA . LEU B 1 501 ? 30.141 -25.062 -33.875 1 95.81 501 LEU B CA 1
ATOM 9708 C C . LEU B 1 501 ? 30.656 -23.781 -33.219 1 95.81 501 LEU B C 1
ATOM 9710 O O . LEU B 1 501 ? 31.297 -22.953 -33.875 1 95.81 501 LEU B O 1
ATOM 9714 N N . VAL B 1 502 ? 30.391 -23.641 -31.938 1 97.12 502 VAL B N 1
ATOM 9715 C CA . VAL B 1 502 ? 30.781 -22.438 -31.219 1 97.12 502 VAL B CA 1
ATOM 9716 C C . VAL B 1 502 ? 32.281 -22.422 -31.016 1 97.12 502 VAL B C 1
ATOM 9718 O O . VAL B 1 502 ? 32.938 -21.359 -31.094 1 97.12 502 VAL B O 1
ATOM 9721 N N . SER B 1 503 ? 32.875 -23.594 -30.766 1 96.62 503 SER B N 1
ATOM 9722 C CA . SER B 1 503 ? 34.312 -23.688 -30.609 1 96.62 503 SER B CA 1
ATOM 9723 C C . SER B 1 503 ? 35.031 -23.344 -31.891 1 96.62 503 SER B C 1
ATOM 9725 O O . SER B 1 503 ? 36.188 -22.859 -31.859 1 96.62 503 SER B O 1
ATOM 9727 N N . GLU B 1 504 ? 34.406 -23.547 -33.031 1 96.12 504 GLU B N 1
ATOM 9728 C CA . GLU B 1 504 ? 35 -23.203 -34.312 1 96.12 504 GLU B CA 1
ATOM 9729 C C . GLU B 1 504 ? 34.844 -21.719 -34.594 1 96.12 504 GLU B C 1
ATOM 9731 O O . GLU B 1 504 ? 35.656 -21.141 -35.344 1 96.12 504 GLU B O 1
ATOM 9736 N N . LEU B 1 505 ? 33.844 -21.172 -34.094 1 96.88 505 LEU B N 1
ATOM 9737 C CA . LEU B 1 505 ? 33.594 -19.75 -34.344 1 96.88 505 LEU B CA 1
ATOM 9738 C C . LEU B 1 505 ? 34.531 -18.875 -33.531 1 96.88 505 LEU B C 1
ATOM 9740 O O . LEU B 1 505 ? 35.156 -17.953 -34.062 1 96.88 505 LEU B O 1
ATOM 9744 N N . PHE B 1 506 ? 34.656 -19.156 -32.25 1 97.5 506 PHE B N 1
ATOM 9745 C CA . PHE B 1 506 ? 35.406 -18.312 -31.328 1 97.5 506 PHE B CA 1
ATOM 9746 C C . PHE B 1 506 ? 36.812 -18.844 -31.125 1 97.5 506 PHE B C 1
ATOM 9748 O O . PHE B 1 506 ? 37.062 -20.047 -31.219 1 97.5 506 PHE B O 1
ATOM 9755 N N . SER B 1 507 ? 37.75 -17.938 -30.828 1 96.62 507 SER B N 1
ATOM 9756 C CA . SER B 1 507 ? 39.125 -18.359 -30.5 1 96.62 507 SER B CA 1
ATOM 9757 C C . SER B 1 507 ? 39.188 -18.875 -29.062 1 96.62 507 SER B C 1
ATOM 9759 O O . SER B 1 507 ? 40.125 -19.594 -28.703 1 96.62 507 SER B O 1
ATOM 9761 N N . GLY B 1 508 ? 38.219 -18.531 -28.234 1 95.69 508 GLY B N 1
ATOM 9762 C CA . GLY B 1 508 ? 38.062 -18.938 -26.859 1 95.69 508 GLY B CA 1
ATOM 9763 C C . GLY B 1 508 ? 36.781 -18.438 -26.234 1 95.69 508 GLY B C 1
ATOM 9764 O O . GLY B 1 508 ? 36.125 -17.531 -26.766 1 95.69 508 GLY B O 1
ATOM 9765 N N . ALA B 1 509 ? 36.438 -19.078 -25.141 1 97.06 509 ALA B N 1
ATOM 9766 C CA . ALA B 1 509 ? 35.219 -18.641 -24.438 1 97.06 509 ALA B CA 1
ATOM 9767 C C . ALA B 1 509 ? 35.25 -19.047 -22.984 1 97.06 509 ALA B C 1
ATOM 9769 O O . ALA B 1 509 ? 36.156 -19.766 -22.547 1 97.06 509 ALA B O 1
ATOM 9770 N N . CYS B 1 510 ? 34.5 -18.438 -22.25 1 96.69 510 CYS B N 1
ATOM 9771 C CA . CYS B 1 510 ? 34.188 -18.922 -20.922 1 96.69 510 CYS B CA 1
ATOM 9772 C C . CYS B 1 510 ? 32.719 -19.328 -20.828 1 96.69 510 CYS B C 1
ATOM 9774 O O . CYS B 1 510 ? 31.828 -18.469 -20.891 1 96.69 510 CYS B O 1
ATOM 9776 N N . THR B 1 511 ? 32.5 -20.594 -20.734 1 96.56 511 THR B N 1
ATOM 9777 C CA . THR B 1 511 ? 31.156 -21.172 -20.703 1 96.56 511 THR B CA 1
ATOM 9778 C C . THR B 1 511 ? 30.984 -22.078 -19.484 1 96.56 511 THR B C 1
ATOM 9780 O O . THR B 1 511 ? 30.922 -23.312 -19.625 1 96.56 511 THR B O 1
ATOM 9783 N N . PRO B 1 512 ? 30.703 -21.484 -18.391 1 96.12 512 PRO B N 1
ATOM 9784 C CA . PRO B 1 512 ? 30.609 -22.281 -17.156 1 96.12 512 PRO B CA 1
ATOM 9785 C C . PRO B 1 512 ? 29.594 -23.406 -17.266 1 96.12 512 PRO B C 1
ATOM 9787 O O . PRO B 1 512 ? 28.484 -23.203 -17.766 1 96.12 512 PRO B O 1
ATOM 9790 N N . GLY B 1 513 ? 29.969 -24.641 -16.766 1 95.19 513 GLY B N 1
ATOM 9791 C CA . GLY B 1 513 ? 29.031 -25.766 -16.703 1 95.19 513 GLY B CA 1
ATOM 9792 C C . GLY B 1 513 ? 29.172 -26.703 -17.875 1 95.19 513 GLY B C 1
ATOM 9793 O O . GLY B 1 513 ? 28.578 -27.797 -17.859 1 95.19 513 GLY B O 1
ATOM 9794 N N . ILE B 1 514 ? 29.953 -26.359 -18.906 1 94.62 514 ILE B N 1
ATOM 9795 C CA . ILE B 1 514 ? 30.016 -27.156 -20.141 1 94.62 514 ILE B CA 1
ATOM 9796 C C . ILE B 1 514 ? 30.656 -28.516 -19.844 1 94.62 514 ILE B C 1
ATOM 9798 O O . ILE B 1 514 ? 30.359 -29.5 -20.531 1 94.62 514 ILE B O 1
ATOM 9802 N N . GLU B 1 515 ? 31.453 -28.578 -18.75 1 91.25 515 GLU B N 1
ATOM 9803 C CA . GLU B 1 515 ? 32.125 -29.812 -18.375 1 91.25 515 GLU B CA 1
ATOM 9804 C C . GLU B 1 515 ? 31.375 -30.516 -17.234 1 91.25 515 GLU B C 1
ATOM 9806 O O . GLU B 1 515 ? 31.797 -31.594 -16.781 1 91.25 515 GLU B O 1
ATOM 9811 N N . ASP B 1 516 ? 30.328 -29.891 -16.812 1 90.94 516 ASP B N 1
ATOM 9812 C CA . ASP B 1 516 ? 29.594 -30.422 -15.656 1 90.94 516 ASP B CA 1
ATOM 9813 C C . ASP B 1 516 ? 28.609 -31.5 -16.078 1 90.94 516 ASP B C 1
ATOM 9815 O O . ASP B 1 516 ? 27.875 -31.344 -17.062 1 90.94 516 ASP B O 1
ATOM 9819 N N . PHE B 1 517 ? 28.531 -32.5 -15.305 1 89.31 517 PHE B N 1
ATOM 9820 C CA . PHE B 1 517 ? 27.625 -33.625 -15.594 1 89.31 517 PHE B CA 1
ATOM 9821 C C . PHE B 1 517 ? 26.172 -33.188 -15.508 1 89.31 517 PHE B C 1
ATOM 9823 O O . PHE B 1 517 ? 25.312 -33.75 -16.172 1 89.31 517 PHE B O 1
ATOM 9830 N N . ASP B 1 518 ? 25.938 -32.188 -14.742 1 92 518 ASP B N 1
ATOM 9831 C CA . ASP B 1 518 ? 24.578 -31.672 -14.578 1 92 518 ASP B CA 1
ATOM 9832 C C . ASP B 1 518 ? 24.094 -30.984 -15.852 1 92 518 ASP B C 1
ATOM 9834 O O . ASP B 1 518 ? 22.891 -30.812 -16.047 1 92 518 ASP B O 1
ATOM 9838 N N . HIS B 1 519 ? 25 -30.625 -16.703 1 93.69 519 HIS B N 1
ATOM 9839 C CA . HIS B 1 519 ? 24.641 -29.812 -17.859 1 93.69 519 HIS B CA 1
ATOM 9840 C C . HIS B 1 519 ? 24.625 -30.656 -19.141 1 93.69 519 HIS B C 1
ATOM 9842 O O . HIS B 1 519 ? 24.125 -30.203 -20.172 1 93.69 519 HIS B O 1
ATOM 9848 N N . SER B 1 520 ? 25.219 -31.766 -19.141 1 90.12 520 SER B N 1
ATOM 9849 C CA . SER B 1 520 ? 25.234 -32.594 -20.328 1 90.12 520 SER B CA 1
ATOM 9850 C C . SER B 1 520 ? 25.312 -34.094 -19.953 1 90.12 520 SER B C 1
ATOM 9852 O O . SER B 1 520 ? 26.078 -34.469 -19.062 1 90.12 520 SER B O 1
ATOM 9854 N N . SER B 1 521 ? 24.484 -34.875 -20.703 1 83.69 521 SER B N 1
ATOM 9855 C CA . SER B 1 521 ? 24.516 -36.312 -20.484 1 83.69 521 SER B CA 1
ATOM 9856 C C . SER B 1 521 ? 25.641 -36.969 -21.281 1 83.69 521 SER B C 1
ATOM 9858 O O . SER B 1 521 ? 26.031 -38.094 -21.016 1 83.69 521 SER B O 1
ATOM 9860 N N . ILE B 1 522 ? 26.078 -36.25 -22.312 1 83.94 522 ILE B N 1
ATOM 9861 C CA . ILE B 1 522 ? 27.125 -36.781 -23.172 1 83.94 522 ILE B CA 1
ATOM 9862 C C . ILE B 1 522 ? 28.406 -35.938 -22.984 1 83.94 522 ILE B C 1
ATOM 9864 O O . ILE B 1 522 ? 28.344 -34.719 -22.938 1 83.94 522 ILE B O 1
ATOM 9868 N N . ALA B 1 523 ? 29.453 -36.656 -22.844 1 84.81 523 ALA B N 1
ATOM 9869 C CA . ALA B 1 523 ? 30.719 -35.969 -22.656 1 84.81 523 ALA B CA 1
ATOM 9870 C C . ALA B 1 523 ? 31.109 -35.156 -23.891 1 84.81 523 ALA B C 1
ATOM 9872 O O . ALA B 1 523 ? 31.016 -35.656 -25.016 1 84.81 523 ALA B O 1
ATOM 9873 N N . ILE B 1 524 ? 31.375 -33.938 -23.719 1 89.81 524 ILE B N 1
ATOM 9874 C CA . ILE B 1 524 ? 31.875 -33.062 -24.766 1 89.81 524 ILE B CA 1
ATOM 9875 C C . ILE B 1 524 ? 33.375 -33.344 -24.984 1 89.81 524 ILE B C 1
ATOM 9877 O O . ILE B 1 524 ? 34.125 -33.438 -24.031 1 89.81 524 ILE B O 1
ATOM 9881 N N . PRO B 1 525 ? 33.781 -33.438 -26.281 1 93 525 PRO B N 1
ATOM 9882 C CA . PRO B 1 525 ? 35.188 -33.656 -26.547 1 93 525 PRO B CA 1
ATOM 9883 C C . PRO B 1 525 ? 36.094 -32.656 -25.844 1 93 525 PRO B C 1
ATOM 9885 O O . PRO B 1 525 ? 35.75 -31.469 -25.766 1 93 525 PRO B O 1
ATOM 9888 N N . SER B 1 526 ? 37.188 -33.125 -25.375 1 91.94 526 SER B N 1
ATOM 9889 C CA . SER B 1 526 ? 38.094 -32.312 -24.531 1 91.94 526 SER B CA 1
ATOM 9890 C C . SER B 1 526 ? 38.594 -31.094 -25.297 1 91.94 526 SER B C 1
ATOM 9892 O O . SER B 1 526 ? 38.781 -30.031 -24.703 1 91.94 526 SER B O 1
ATOM 9894 N N . ASN B 1 527 ? 38.875 -31.266 -26.531 1 93.38 527 ASN B N 1
ATOM 9895 C CA . ASN B 1 527 ? 39.406 -30.156 -27.328 1 93.38 527 ASN B CA 1
ATOM 9896 C C . ASN B 1 527 ? 38.375 -29.047 -27.453 1 93.38 527 ASN B C 1
ATOM 9898 O O . ASN B 1 527 ? 38.719 -27.859 -27.438 1 93.38 527 ASN B O 1
ATOM 9902 N N . VAL B 1 528 ? 37.156 -29.438 -27.516 1 95.5 528 VAL B N 1
ATOM 9903 C CA . VAL B 1 528 ? 36.062 -28.484 -27.641 1 95.5 528 VAL B CA 1
ATOM 9904 C C . VAL B 1 528 ? 35.812 -27.812 -26.297 1 95.5 528 VAL B C 1
ATOM 9906 O O . VAL B 1 528 ? 35.781 -26.578 -26.219 1 95.5 528 VAL B O 1
ATOM 9909 N N . SER B 1 529 ? 35.719 -28.609 -25.203 1 93.44 529 SER B N 1
ATOM 9910 C CA . SER B 1 529 ? 35.438 -28.047 -23.891 1 93.44 529 SER B CA 1
ATOM 9911 C C . SER B 1 529 ? 36.594 -27.188 -23.391 1 93.44 529 SER B C 1
ATOM 9913 O O . SER B 1 529 ? 36.375 -26.156 -22.75 1 93.44 529 SER B O 1
ATOM 9915 N N . SER B 1 530 ? 37.844 -27.562 -23.734 1 92.31 530 SER B N 1
ATOM 9916 C CA . SER B 1 530 ? 39 -26.781 -23.328 1 92.31 530 SER B CA 1
ATOM 9917 C C . SER B 1 530 ? 38.969 -25.391 -23.969 1 92.31 530 SER B C 1
ATOM 9919 O O . SER B 1 530 ? 39.312 -24.391 -23.328 1 92.31 530 SER B O 1
ATOM 9921 N N . LYS B 1 531 ? 38.625 -25.375 -25.188 1 94.75 531 LYS B N 1
ATOM 9922 C CA . LYS B 1 531 ? 38.531 -24.094 -25.891 1 94.75 531 LYS B CA 1
ATOM 9923 C C . LYS B 1 531 ? 37.406 -23.219 -25.312 1 94.75 531 LYS B C 1
ATOM 9925 O O . LYS B 1 531 ? 37.625 -22.031 -25.094 1 94.75 531 LYS B O 1
ATOM 9930 N N . LEU B 1 532 ? 36.312 -23.828 -25.062 1 96.38 532 LEU B N 1
ATOM 9931 C CA . LEU B 1 532 ? 35.156 -23.094 -24.578 1 96.38 532 LEU B CA 1
ATOM 9932 C C . LEU B 1 532 ? 35.281 -22.781 -23.094 1 96.38 532 LEU B C 1
ATOM 9934 O O . LEU B 1 532 ? 34.438 -22.125 -22.516 1 96.38 532 LEU B O 1
ATOM 9938 N N . CYS B 1 533 ? 36.406 -23.203 -22.438 1 95.25 533 CYS B N 1
ATOM 9939 C CA . CYS B 1 533 ? 36.719 -22.859 -21.062 1 95.25 533 CYS B CA 1
ATOM 9940 C C . CYS B 1 533 ? 38 -22.047 -20.969 1 95.25 533 CYS B C 1
ATOM 9942 O O . CYS B 1 533 ? 38.406 -21.656 -19.875 1 95.25 533 CYS B O 1
ATOM 9944 N N . SER B 1 534 ? 38.562 -21.766 -22.094 1 93.5 534 SER B N 1
ATOM 9945 C CA . SER B 1 534 ? 39.906 -21.172 -22.125 1 93.5 534 SER B CA 1
ATOM 9946 C C . SER B 1 534 ? 39.906 -19.781 -21.516 1 93.5 534 SER B C 1
ATOM 9948 O O . SER B 1 534 ? 40.906 -19.375 -20.906 1 93.5 534 SER B O 1
ATOM 9950 N N . ALA B 1 535 ? 38.781 -19.094 -21.688 1 93.12 535 ALA B N 1
ATOM 9951 C CA . ALA B 1 535 ? 38.75 -17.734 -21.156 1 93.12 535 ALA B CA 1
ATOM 9952 C C . ALA B 1 535 ? 38.375 -17.75 -19.672 1 93.12 535 ALA B C 1
ATOM 9954 O O . ALA B 1 535 ? 38.562 -16.734 -18.984 1 93.12 535 ALA B O 1
ATOM 9955 N N . CYS B 1 536 ? 37.844 -18.844 -19.188 1 90.81 536 CYS B N 1
ATOM 9956 C CA . CYS B 1 536 ? 37.469 -18.922 -17.781 1 90.81 536 CYS B CA 1
ATOM 9957 C C . CYS B 1 536 ? 38.688 -19.062 -16.891 1 90.81 536 CYS B C 1
ATOM 9959 O O . CYS B 1 536 ? 38.688 -18.625 -15.742 1 90.81 536 CYS B O 1
ATOM 9961 N N . LYS B 1 537 ? 39.594 -19.844 -17.391 1 74.44 537 LYS B N 1
ATOM 9962 C CA . LYS B 1 537 ? 40.75 -20.297 -16.625 1 74.44 537 LYS B CA 1
ATOM 9963 C C . LYS B 1 537 ? 41.812 -19.203 -16.516 1 74.44 537 LYS B C 1
ATOM 9965 O O . LYS B 1 537 ? 42.188 -18.594 -17.516 1 74.44 537 LYS B O 1
ATOM 9970 N N . ASN B 1 538 ? 41.688 -18.453 -15.414 1 63.06 538 ASN B N 1
ATOM 9971 C CA . ASN B 1 538 ? 42.781 -17.531 -15.172 1 63.06 538 ASN B CA 1
ATOM 9972 C C . ASN B 1 538 ? 43.844 -18.125 -14.234 1 63.06 538 ASN B C 1
ATOM 9974 O O . ASN B 1 538 ? 43.688 -19.25 -13.766 1 63.06 538 ASN B O 1
ATOM 9978 N N . GLN B 1 539 ? 45 -17.438 -14.102 1 53.06 539 GLN B N 1
ATOM 9979 C CA . GLN B 1 539 ? 46.156 -17.891 -13.344 1 53.06 539 GLN B CA 1
ATOM 9980 C C . GLN B 1 539 ? 45.75 -18.453 -11.984 1 53.06 539 GLN B C 1
ATOM 9982 O O . GLN B 1 539 ? 46.312 -19.438 -11.523 1 53.06 539 GLN B O 1
ATOM 9987 N N . ASN B 1 540 ? 44.75 -17.953 -11.375 1 53.59 540 ASN B N 1
ATOM 9988 C CA . ASN B 1 540 ? 44.438 -18.281 -9.992 1 53.59 540 ASN B CA 1
ATOM 9989 C C . ASN B 1 540 ? 43.188 -19.125 -9.875 1 53.59 540 ASN B C 1
ATOM 9991 O O . ASN B 1 540 ? 42.875 -19.641 -8.805 1 53.59 540 ASN B O 1
ATOM 9995 N N . ASP B 1 541 ? 42.344 -19.219 -10.914 1 60.25 541 ASP B N 1
ATOM 9996 C CA . ASP B 1 541 ? 41.062 -19.938 -10.828 1 60.25 541 ASP B CA 1
ATOM 9997 C C . ASP B 1 541 ? 40.812 -20.734 -12.102 1 60.25 541 ASP B C 1
ATOM 9999 O O . ASP B 1 541 ? 40.625 -20.156 -13.18 1 60.25 541 ASP B O 1
ATOM 10003 N N . SER B 1 542 ? 41.031 -22.047 -12.102 1 64.06 542 SER B N 1
ATOM 10004 C CA . SER B 1 542 ? 41 -22.922 -13.273 1 64.06 542 SER B CA 1
ATOM 10005 C C . SER B 1 542 ? 39.625 -23.609 -13.422 1 64.06 542 SER B C 1
ATOM 10007 O O . SER B 1 542 ? 39.469 -24.469 -14.273 1 64.06 542 SER B O 1
ATOM 10009 N N . SER B 1 543 ? 38.625 -22.953 -12.75 1 81.5 543 SER B N 1
ATOM 10010 C CA . SER B 1 543 ? 37.406 -23.75 -12.789 1 81.5 543 SER B CA 1
ATOM 10011 C C . SER B 1 543 ? 36.469 -23.25 -13.883 1 81.5 543 SER B C 1
ATOM 10013 O O . SER B 1 543 ? 36.344 -22.047 -14.125 1 81.5 543 SER B O 1
ATOM 10015 N N . CYS B 1 544 ? 36 -24.156 -14.703 1 91.38 544 CYS B N 1
ATOM 10016 C CA . CYS B 1 544 ? 34.938 -23.891 -15.68 1 91.38 544 CYS B CA 1
ATOM 10017 C C . CYS B 1 544 ? 33.594 -24.344 -15.164 1 91.38 544 CYS B C 1
ATOM 10019 O O . CYS B 1 544 ? 32.688 -24.656 -15.945 1 91.38 544 CYS B O 1
ATOM 10021 N N . ALA B 1 545 ? 33.531 -24.375 -13.805 1 90.94 545 ALA B N 1
ATOM 10022 C CA . ALA B 1 545 ? 32.344 -24.906 -13.141 1 90.94 545 ALA B CA 1
ATOM 10023 C C . ALA B 1 545 ? 31.234 -23.875 -13.094 1 90.94 545 ALA B C 1
ATOM 10025 O O . ALA B 1 545 ? 31.5 -22.672 -13.023 1 90.94 545 ALA B O 1
ATOM 10026 N N . ALA B 1 546 ? 30.016 -24.344 -13.094 1 93.25 546 ALA B N 1
ATOM 10027 C CA . ALA B 1 546 ? 28.844 -23.469 -12.977 1 93.25 546 ALA B CA 1
ATOM 10028 C C . ALA B 1 546 ? 28.5 -23.219 -11.516 1 93.25 546 ALA B C 1
ATOM 10030 O O . ALA B 1 546 ? 27.406 -23.547 -11.062 1 93.25 546 ALA B O 1
ATOM 10031 N N . ASN B 1 547 ? 29.359 -22.656 -10.812 1 90.44 547 ASN B N 1
ATOM 10032 C CA . ASN B 1 547 ? 29.141 -22.281 -9.414 1 90.44 547 ASN B CA 1
ATOM 10033 C C . ASN B 1 547 ? 30.062 -21.125 -9 1 90.44 547 ASN B C 1
ATOM 10035 O O . ASN B 1 547 ? 30.797 -20.578 -9.82 1 90.44 547 ASN B O 1
ATOM 10039 N N . GLU B 1 548 ? 30.094 -20.797 -7.785 1 88.56 548 GLU B N 1
ATOM 10040 C CA . GLU B 1 548 ? 30.703 -19.562 -7.293 1 88.56 548 GLU B CA 1
ATOM 10041 C C . GLU B 1 548 ? 32.219 -19.688 -7.254 1 88.56 548 GLU B C 1
ATOM 10043 O O . GLU B 1 548 ? 32.938 -18.688 -7.125 1 88.56 548 GLU B O 1
ATOM 10048 N N . THR B 1 549 ? 32.75 -20.828 -7.445 1 87.12 549 THR B N 1
ATOM 10049 C CA . THR B 1 549 ? 34.188 -20.984 -7.508 1 87.12 549 THR B CA 1
ATOM 10050 C C . THR B 1 549 ? 34.75 -20.391 -8.797 1 87.12 549 THR B C 1
ATOM 10052 O O . THR B 1 549 ? 35.938 -20.094 -8.898 1 87.12 549 THR B O 1
ATOM 10055 N N . ASN B 1 550 ? 33.875 -20.359 -9.812 1 90.81 550 ASN B N 1
ATOM 10056 C CA . ASN B 1 550 ? 34.188 -19.688 -11.07 1 90.81 550 ASN B CA 1
ATOM 10057 C C . ASN B 1 550 ? 33.781 -18.219 -11.055 1 90.81 550 ASN B C 1
ATOM 10059 O O . ASN B 1 550 ? 32.594 -17.906 -11.117 1 90.81 550 ASN B O 1
ATOM 10063 N N . ARG B 1 551 ? 34.688 -17.312 -11.055 1 90.12 551 ARG B N 1
ATOM 10064 C CA . ARG B 1 551 ? 34.406 -15.883 -10.93 1 90.12 551 ARG B CA 1
ATOM 10065 C C . ARG B 1 551 ? 33.594 -15.375 -12.109 1 90.12 551 ARG B C 1
ATOM 10067 O O . ARG B 1 551 ? 32.969 -14.32 -12.023 1 90.12 551 ARG B O 1
ATOM 10074 N N . TYR B 1 552 ? 33.594 -16.125 -13.195 1 93.38 552 TYR B N 1
ATOM 10075 C CA . TYR B 1 552 ? 32.906 -15.664 -14.391 1 93.38 552 TYR B CA 1
ATOM 10076 C C . TYR B 1 552 ? 31.562 -16.375 -14.547 1 93.38 552 TYR B C 1
ATOM 10078 O O . TYR B 1 552 ? 30.906 -16.281 -15.586 1 93.38 552 TYR B O 1
ATOM 10086 N N . TYR B 1 553 ? 31.156 -17.094 -13.5 1 93.5 553 TYR B N 1
ATOM 10087 C CA . TYR B 1 553 ? 29.891 -17.797 -13.5 1 93.5 553 TYR B CA 1
ATOM 10088 C C . TYR B 1 553 ? 28.734 -16.828 -13.305 1 93.5 553 TYR B C 1
ATOM 10090 O O . TYR B 1 553 ? 28.844 -15.859 -12.539 1 93.5 553 TYR B O 1
ATOM 10098 N N . GLY B 1 554 ? 27.672 -17.125 -14.055 1 93.31 554 GLY B N 1
ATOM 10099 C CA . GLY B 1 554 ? 26.484 -16.297 -13.922 1 93.31 554 GLY B CA 1
ATOM 10100 C C . GLY B 1 554 ? 26.562 -15 -14.727 1 93.31 554 GLY B C 1
ATOM 10101 O O . GLY B 1 554 ? 27.609 -14.68 -15.289 1 93.31 554 GLY B O 1
ATOM 10102 N N . ASP B 1 555 ? 25.516 -14.273 -14.734 1 92.75 555 ASP B N 1
ATOM 10103 C CA . ASP B 1 555 ? 25.469 -13.031 -15.492 1 92.75 555 ASP B CA 1
ATOM 10104 C C . ASP B 1 555 ? 26.5 -12.031 -14.969 1 92.75 555 ASP B C 1
ATOM 10106 O O . ASP B 1 555 ? 27.172 -11.352 -15.75 1 92.75 555 ASP B O 1
ATOM 10110 N N . LYS B 1 556 ? 26.562 -11.898 -13.664 1 90.62 556 LYS B N 1
ATOM 10111 C CA . LYS B 1 556 ? 27.562 -11.016 -13.07 1 90.62 556 LYS B CA 1
ATOM 10112 C C . LYS B 1 556 ? 28.969 -11.43 -13.461 1 90.62 556 LYS B C 1
ATOM 10114 O O . LYS B 1 556 ? 29.828 -10.586 -13.711 1 90.62 556 LYS B O 1
ATOM 10119 N N . GLY B 1 557 ? 29.156 -12.742 -13.5 1 91.81 557 GLY B N 1
ATOM 10120 C CA . GLY B 1 557 ? 30.453 -13.258 -13.898 1 91.81 557 GLY B CA 1
ATOM 10121 C C . GLY B 1 557 ? 30.781 -13.016 -15.359 1 91.81 557 GLY B C 1
ATOM 10122 O O . GLY B 1 557 ? 31.906 -12.672 -15.703 1 91.81 557 GLY B O 1
ATOM 10123 N N . ALA B 1 558 ? 29.797 -13.227 -16.188 1 93.88 558 ALA B N 1
ATOM 10124 C CA . ALA B 1 558 ? 30.016 -13.016 -17.625 1 93.88 558 ALA B CA 1
ATOM 10125 C C . ALA B 1 558 ? 30.375 -11.562 -17.922 1 93.88 558 ALA B C 1
ATOM 10127 O O . ALA B 1 558 ? 31.219 -11.289 -18.766 1 93.88 558 ALA B O 1
ATOM 10128 N N . ILE B 1 559 ? 29.734 -10.633 -17.266 1 91.94 559 ILE B N 1
ATOM 10129 C CA . ILE B 1 559 ? 30.062 -9.227 -17.469 1 91.94 559 ILE B CA 1
ATOM 10130 C C . ILE B 1 559 ? 31.453 -8.93 -16.922 1 91.94 559 ILE B C 1
ATOM 10132 O O . ILE B 1 559 ? 32.188 -8.109 -17.469 1 91.94 559 ILE B O 1
ATOM 10136 N N . GLN B 1 560 ? 31.781 -9.547 -15.773 1 91.38 560 GLN B N 1
ATOM 10137 C CA . GLN B 1 560 ? 33.125 -9.398 -15.219 1 91.38 560 GLN B CA 1
ATOM 10138 C C . GLN B 1 560 ? 34.188 -9.867 -16.219 1 91.38 560 GLN B C 1
ATOM 10140 O O . GLN B 1 560 ? 35.25 -9.258 -16.328 1 91.38 560 GLN B O 1
ATOM 10145 N N . CYS B 1 561 ? 33.844 -10.977 -16.875 1 93.81 561 CYS B N 1
ATOM 10146 C CA . CYS B 1 561 ? 34.719 -11.492 -17.938 1 93.81 561 CYS B CA 1
ATOM 10147 C C . CYS B 1 561 ? 34.969 -10.445 -19.016 1 93.81 561 CYS B C 1
ATOM 10149 O O . CYS B 1 561 ? 36.062 -10.312 -19.516 1 93.81 561 CYS B O 1
ATOM 10151 N N . LEU B 1 562 ? 33.969 -9.688 -19.297 1 93.12 562 LEU B N 1
ATOM 10152 C CA . LEU B 1 562 ? 34.062 -8.609 -20.281 1 93.12 562 LEU B CA 1
ATOM 10153 C C . LEU B 1 562 ? 34.844 -7.43 -19.703 1 93.12 562 LEU B C 1
ATOM 10155 O O . LEU B 1 562 ? 35.688 -6.84 -20.406 1 93.12 562 LEU B O 1
ATOM 10159 N N . ILE B 1 563 ? 34.562 -7.09 -18.453 1 90.62 563 ILE B N 1
ATOM 10160 C CA . ILE B 1 563 ? 35.219 -5.977 -17.766 1 90.62 563 ILE B CA 1
ATOM 10161 C C . ILE B 1 563 ? 36.719 -6.246 -17.688 1 90.62 563 ILE B C 1
ATOM 10163 O O . ILE B 1 563 ? 37.531 -5.344 -17.891 1 90.62 563 ILE B O 1
ATOM 10167 N N . ASP B 1 564 ? 37.094 -7.551 -17.422 1 91.56 564 ASP B N 1
ATOM 10168 C CA . ASP B 1 564 ? 38.469 -7.949 -17.234 1 91.56 564 ASP B CA 1
ATOM 10169 C C . ASP B 1 564 ? 39.219 -8.062 -18.578 1 91.56 564 ASP B C 1
ATOM 10171 O O . ASP B 1 564 ? 40.406 -8.367 -18.609 1 91.56 564 ASP B O 1
ATOM 10175 N N . GLU B 1 565 ? 38.5 -7.902 -19.641 1 92.88 565 GLU B N 1
ATOM 10176 C CA . GLU B 1 565 ? 39.031 -7.941 -21 1 92.88 565 GLU B CA 1
ATOM 10177 C C . GLU B 1 565 ? 39.531 -9.336 -21.359 1 92.88 565 GLU B C 1
ATOM 10179 O O . GLU B 1 565 ? 40.438 -9.492 -22.172 1 92.88 565 GLU B O 1
ATOM 10184 N N . THR B 1 566 ? 38.969 -10.234 -20.578 1 93.12 566 THR B N 1
ATOM 10185 C CA . THR B 1 566 ? 39.219 -11.625 -20.922 1 93.12 566 THR B CA 1
ATOM 10186 C C . THR B 1 566 ? 38.375 -12.055 -22.109 1 93.12 566 THR B C 1
ATOM 10188 O O . THR B 1 566 ? 38.781 -12.914 -22.891 1 93.12 566 THR B O 1
ATOM 10191 N N . GLY B 1 567 ? 37.188 -11.555 -22.172 1 95.06 567 GLY B N 1
ATOM 10192 C CA . GLY B 1 567 ? 36.312 -11.727 -23.312 1 95.06 567 GLY B CA 1
ATOM 10193 C C . GLY B 1 567 ? 36.062 -10.453 -24.094 1 95.06 567 GLY B C 1
ATOM 10194 O O . GLY B 1 567 ? 36.281 -9.352 -23.562 1 95.06 567 GLY B O 1
ATOM 10195 N N . ASP B 1 568 ? 35.719 -10.625 -25.328 1 96.44 568 ASP B N 1
ATOM 10196 C CA . ASP B 1 568 ? 35.438 -9.484 -26.188 1 96.44 568 ASP B CA 1
ATOM 10197 C C . ASP B 1 568 ? 33.969 -9.172 -26.25 1 96.44 568 ASP B C 1
ATOM 10199 O O . ASP B 1 568 ? 33.562 -8.055 -26.594 1 96.44 568 ASP B O 1
ATOM 10203 N N . ILE B 1 569 ? 33.188 -10.156 -25.969 1 96.62 569 ILE B N 1
ATOM 10204 C CA . ILE B 1 569 ? 31.734 -10.023 -25.984 1 96.62 569 ILE B CA 1
ATOM 10205 C C . ILE B 1 569 ? 31.125 -10.875 -24.875 1 96.62 569 ILE B C 1
ATOM 10207 O O . ILE B 1 569 ? 31.641 -11.945 -24.547 1 96.62 569 ILE B O 1
ATOM 10211 N N . ALA B 1 570 ? 30.125 -10.328 -24.234 1 96.12 570 ALA B N 1
ATOM 10212 C CA . ALA B 1 570 ? 29.406 -11.07 -23.203 1 96.12 570 ALA B CA 1
ATOM 10213 C C . ALA B 1 570 ? 27.922 -11.18 -23.531 1 96.12 570 ALA B C 1
ATOM 10215 O O . ALA B 1 570 ? 27.312 -10.219 -24.031 1 96.12 570 ALA B O 1
ATOM 10216 N N . PHE B 1 571 ? 27.359 -12.344 -23.453 1 96.25 571 PHE B N 1
ATOM 10217 C CA . PHE B 1 571 ? 25.938 -12.586 -23.594 1 96.25 571 PHE B CA 1
ATOM 10218 C C . PHE B 1 571 ? 25.266 -12.719 -22.219 1 96.25 571 PHE B C 1
ATOM 10220 O O . PHE B 1 571 ? 25.5 -13.703 -21.516 1 96.25 571 PHE B O 1
ATOM 10227 N N . ILE B 1 572 ? 24.422 -11.734 -21.859 1 93.31 572 ILE B N 1
ATOM 10228 C CA . ILE B 1 572 ? 23.969 -11.695 -20.469 1 93.31 572 ILE B CA 1
ATOM 10229 C C . ILE B 1 572 ? 22.484 -11.359 -20.422 1 93.31 572 ILE B C 1
ATOM 10231 O O . ILE B 1 572 ? 21.938 -10.812 -21.375 1 93.31 572 ILE B O 1
ATOM 10235 N N . GLU B 1 573 ? 21.859 -11.711 -19.266 1 90.12 573 GLU B N 1
ATOM 10236 C CA . GLU B 1 573 ? 20.516 -11.258 -18.922 1 90.12 573 GLU B CA 1
ATOM 10237 C C . GLU B 1 573 ? 20.547 -9.961 -18.125 1 90.12 573 GLU B C 1
ATOM 10239 O O . GLU B 1 573 ? 21.375 -9.797 -17.219 1 90.12 573 GLU B O 1
ATOM 10244 N N . THR B 1 574 ? 19.734 -8.867 -18.359 1 74.31 574 THR B N 1
ATOM 10245 C CA . THR B 1 574 ? 19.875 -7.516 -17.844 1 74.31 574 THR B CA 1
ATOM 10246 C C . THR B 1 574 ? 19.266 -7.414 -16.438 1 74.31 574 THR B C 1
ATOM 10248 O O . THR B 1 574 ? 19.641 -6.539 -15.656 1 74.31 574 THR B O 1
ATOM 10251 N N . THR B 1 575 ? 18.25 -7.996 -16.094 1 67.06 575 THR B N 1
ATOM 10252 C CA . THR B 1 575 ? 17.562 -7.73 -14.836 1 67.06 575 THR B CA 1
ATOM 10253 C C . THR B 1 575 ? 18.547 -7.715 -13.664 1 67.06 575 THR B C 1
ATOM 10255 O O . THR B 1 575 ? 18.297 -7.059 -12.648 1 67.06 575 THR B O 1
ATOM 10258 N N . ASN B 1 576 ? 19.812 -8.164 -13.906 1 60.09 576 ASN B N 1
ATOM 10259 C CA . ASN B 1 576 ? 20.719 -8.422 -12.789 1 60.09 576 ASN B CA 1
ATOM 10260 C C . ASN B 1 576 ? 21.906 -7.465 -12.789 1 60.09 576 ASN B C 1
ATOM 10262 O O . ASN B 1 576 ? 22.781 -7.555 -11.93 1 60.09 576 ASN B O 1
ATOM 10266 N N . ILE B 1 577 ? 22.016 -6.543 -13.742 1 66.25 577 ILE B N 1
ATOM 10267 C CA . ILE B 1 577 ? 23.359 -6.012 -13.891 1 66.25 577 ILE B CA 1
ATOM 10268 C C . ILE B 1 577 ? 23.328 -4.492 -13.75 1 66.25 577 ILE B C 1
ATOM 10270 O O . ILE B 1 577 ? 24.391 -3.857 -13.625 1 66.25 577 ILE B O 1
ATOM 10274 N N . PHE B 1 578 ? 22.266 -3.852 -13.602 1 60.5 578 PHE B N 1
ATOM 10275 C CA . PHE B 1 578 ? 22.219 -2.4 -13.734 1 60.5 578 PHE B CA 1
ATOM 10276 C C . PHE B 1 578 ? 22.984 -1.729 -12.602 1 60.5 578 PHE B C 1
ATOM 10278 O O . PHE B 1 578 ? 23.531 -0.633 -12.773 1 60.5 578 PHE B O 1
ATOM 10285 N N . THR B 1 579 ? 23.188 -2.441 -11.617 1 61.97 579 THR B N 1
ATOM 10286 C CA . THR B 1 579 ? 23.75 -1.756 -10.461 1 61.97 579 THR B CA 1
ATOM 10287 C C . THR B 1 579 ? 25.266 -1.918 -10.422 1 61.97 579 THR B C 1
ATOM 10289 O O . THR B 1 579 ? 25.938 -1.257 -9.633 1 61.97 579 THR B O 1
ATOM 10292 N N . ILE B 1 580 ? 25.812 -2.688 -11.438 1 65 580 ILE B N 1
ATOM 10293 C CA . ILE B 1 580 ? 27.203 -3.043 -11.234 1 65 580 ILE B CA 1
ATOM 10294 C C . ILE B 1 580 ? 28.062 -2.365 -12.289 1 65 580 ILE B C 1
ATOM 10296 O O . ILE B 1 580 ? 29.281 -2.246 -12.125 1 65 580 ILE B O 1
ATOM 10300 N N . ILE B 1 581 ? 27.438 -1.911 -13.328 1 75.88 581 ILE B N 1
ATOM 10301 C CA . ILE B 1 581 ? 28.297 -1.435 -14.414 1 75.88 581 ILE B CA 1
ATOM 10302 C C . ILE B 1 581 ? 27.953 0.019 -14.734 1 75.88 581 ILE B C 1
ATOM 10304 O O . ILE B 1 581 ? 26.875 0.497 -14.406 1 75.88 581 ILE B O 1
ATOM 10308 N N . GLU B 1 582 ? 28.953 0.699 -15.188 1 81.69 582 GLU B N 1
ATOM 10309 C CA . GLU B 1 582 ? 28.719 1.984 -15.836 1 81.69 582 GLU B CA 1
ATOM 10310 C C . GLU B 1 582 ? 28.203 1.795 -17.266 1 81.69 582 GLU B C 1
ATOM 10312 O O . GLU B 1 582 ? 28.984 1.542 -18.172 1 81.69 582 GLU B O 1
ATOM 10317 N N . PRO B 1 583 ? 27.016 1.931 -17.469 1 81.56 583 PRO B N 1
ATOM 10318 C CA . PRO B 1 583 ? 26.391 1.529 -18.734 1 81.56 583 PRO B CA 1
ATOM 10319 C C . PRO B 1 583 ? 27.016 2.189 -19.953 1 81.56 583 PRO B C 1
ATOM 10321 O O . PRO B 1 583 ? 27.094 1.576 -21.016 1 81.56 583 PRO B O 1
ATOM 10324 N N . ASN B 1 584 ? 27.594 3.365 -19.891 1 85 584 ASN B N 1
ATOM 10325 C CA . ASN B 1 584 ? 28.109 4.109 -21.031 1 85 584 ASN B CA 1
ATOM 10326 C C . ASN B 1 584 ? 29.422 3.51 -21.547 1 85 584 ASN B C 1
ATOM 10328 O O . ASN B 1 584 ? 29.859 3.828 -22.656 1 85 584 ASN B O 1
ATOM 10332 N N . LYS B 1 585 ? 29.969 2.59 -20.844 1 89 585 LYS B N 1
ATOM 10333 C CA . LYS B 1 585 ? 31.234 1.965 -21.234 1 89 585 LYS B CA 1
ATOM 10334 C C . LYS B 1 585 ? 30.984 0.729 -22.094 1 89 585 LYS B C 1
ATOM 10336 O O . LYS B 1 585 ? 31.938 0.097 -22.562 1 89 585 LYS B O 1
ATOM 10341 N N . TYR B 1 586 ? 29.75 0.435 -22.359 1 90.06 586 TYR B N 1
ATOM 10342 C CA . TYR B 1 586 ? 29.406 -0.775 -23.094 1 90.06 586 TYR B CA 1
ATOM 10343 C C . TYR B 1 586 ? 28.375 -0.479 -24.188 1 90.06 586 TYR B C 1
ATOM 10345 O O . TYR B 1 586 ? 27.719 0.56 -24.156 1 90.06 586 TYR B O 1
ATOM 10353 N N . ARG B 1 587 ? 28.375 -1.309 -25.125 1 91.25 587 ARG B N 1
ATOM 10354 C CA . ARG B 1 587 ? 27.469 -1.193 -26.266 1 91.25 587 ARG B CA 1
ATOM 10355 C C . ARG B 1 587 ? 26.781 -2.525 -26.547 1 91.25 587 ARG B C 1
ATOM 10357 O O . ARG B 1 587 ? 27.391 -3.588 -26.391 1 91.25 587 ARG B O 1
ATOM 10364 N N . ILE B 1 588 ? 25.562 -2.428 -27.031 1 92.31 588 ILE B N 1
ATOM 10365 C CA . ILE B 1 588 ? 24.781 -3.635 -27.281 1 92.31 588 ILE B CA 1
ATOM 10366 C C . ILE B 1 588 ? 24.875 -4.008 -28.75 1 92.31 588 ILE B C 1
ATOM 10368 O O . ILE B 1 588 ? 24.797 -3.139 -29.625 1 92.31 588 ILE B O 1
ATOM 10372 N N . LEU B 1 589 ? 25.219 -5.254 -29.016 1 93.44 589 LEU B N 1
ATOM 10373 C CA . LEU B 1 589 ? 25.078 -5.828 -30.344 1 93.44 589 LEU B CA 1
ATOM 10374 C C . LEU B 1 589 ? 23.688 -6.406 -30.547 1 93.44 589 LEU B C 1
ATOM 10376 O O . LEU B 1 589 ? 23.328 -7.398 -29.906 1 93.44 589 LEU B O 1
ATOM 10380 N N . CYS B 1 590 ? 22.969 -5.828 -31.453 1 92.38 590 CYS B N 1
ATOM 10381 C CA . CYS B 1 590 ? 21.547 -6.148 -31.594 1 92.38 590 CYS B CA 1
ATOM 10382 C C . CYS B 1 590 ? 21.375 -7.473 -32.344 1 92.38 590 CYS B C 1
ATOM 10384 O O . CYS B 1 590 ? 22.281 -7.938 -33.031 1 92.38 590 CYS B O 1
ATOM 10386 N N . LYS B 1 591 ? 20.203 -8.047 -32.188 1 91.25 591 LYS B N 1
ATOM 10387 C CA . LYS B 1 591 ? 19.859 -9.359 -32.75 1 91.25 591 LYS B CA 1
ATOM 10388 C C . LYS B 1 591 ? 20.016 -9.367 -34.25 1 91.25 591 LYS B C 1
ATOM 10390 O O . LYS B 1 591 ? 20.297 -10.414 -34.844 1 91.25 591 LYS B O 1
ATOM 10395 N N . ASN B 1 592 ? 19.875 -8.203 -34.906 1 87.62 592 ASN B N 1
ATOM 10396 C CA . ASN B 1 592 ? 20.031 -8.133 -36.375 1 87.62 592 ASN B CA 1
ATOM 10397 C C . ASN B 1 592 ? 21.484 -7.953 -36.781 1 87.62 592 ASN B C 1
ATOM 10399 O O . ASN B 1 592 ? 21.781 -7.852 -37.969 1 87.62 592 ASN B O 1
ATOM 10403 N N . GLY B 1 593 ? 22.312 -7.828 -35.812 1 89.12 593 GLY B N 1
ATOM 10404 C CA . GLY B 1 593 ? 23.734 -7.762 -36.094 1 89.12 593 GLY B CA 1
ATOM 10405 C C . GLY B 1 593 ? 24.297 -6.352 -36.031 1 89.12 593 GLY B C 1
ATOM 10406 O O . GLY B 1 593 ? 25.5 -6.148 -36.125 1 89.12 593 GLY B O 1
ATOM 10407 N N . SER B 1 594 ? 23.375 -5.426 -35.906 1 89.12 594 SER B N 1
ATOM 10408 C CA . SER B 1 594 ? 23.844 -4.047 -35.844 1 89.12 594 SER B CA 1
ATOM 10409 C C . SER B 1 594 ? 24.156 -3.645 -34.406 1 89.12 594 SER B C 1
ATOM 10411 O O . SER B 1 594 ? 23.719 -4.312 -33.438 1 89.12 594 SER B O 1
ATOM 10413 N N . LEU B 1 595 ? 24.953 -2.586 -34.25 1 90.62 595 LEU B N 1
ATOM 10414 C CA . LEU B 1 595 ? 25.188 -2.016 -32.938 1 90.62 595 LEU B CA 1
ATOM 10415 C C . LEU B 1 595 ? 24.062 -1.078 -32.531 1 90.62 595 LEU B C 1
ATOM 10417 O O . LEU B 1 595 ? 23.5 -0.364 -33.375 1 90.62 595 LEU B O 1
ATOM 10421 N N . ALA B 1 596 ? 23.766 -1.103 -31.25 1 90.19 596 ALA B N 1
ATOM 10422 C CA . ALA B 1 596 ? 22.781 -0.158 -30.734 1 90.19 596 ALA B CA 1
ATOM 10423 C C . ALA B 1 596 ? 23.203 1.282 -31.016 1 90.19 596 ALA B C 1
ATOM 10425 O O . ALA B 1 596 ? 24.391 1.588 -31.047 1 90.19 596 ALA B O 1
ATOM 10426 N N . GLN B 1 597 ? 22.219 2.154 -31.188 1 84 597 GLN B N 1
ATOM 10427 C CA . GLN B 1 597 ? 22.484 3.541 -31.562 1 84 597 GLN B CA 1
ATOM 10428 C C . GLN B 1 597 ? 23.25 4.273 -30.469 1 84 597 GLN B C 1
ATOM 10430 O O . GLN B 1 597 ? 24.109 5.117 -30.766 1 84 597 GLN B O 1
ATOM 10435 N N . GLN B 1 598 ? 22.891 3.994 -29.312 1 83.94 598 GLN B N 1
ATOM 10436 C CA . GLN B 1 598 ? 23.531 4.645 -28.188 1 83.94 598 GLN B CA 1
ATOM 10437 C C . GLN B 1 598 ? 24.203 3.623 -27.266 1 83.94 598 GLN B C 1
ATOM 10439 O O . GLN B 1 598 ? 23.812 2.457 -27.234 1 83.94 598 GLN B O 1
ATOM 10444 N N . SER B 1 599 ? 25.312 4.125 -26.641 1 80.5 599 SER B N 1
ATOM 10445 C CA . SER B 1 599 ? 25.906 3.285 -25.625 1 80.5 599 SER B CA 1
ATOM 10446 C C . SER B 1 599 ? 25.016 3.164 -24.391 1 80.5 599 SER B C 1
ATOM 10448 O O . SER B 1 599 ? 24.094 3.965 -24.219 1 80.5 599 SER B O 1
ATOM 10450 N N . GLY B 1 600 ? 25.25 2.219 -23.703 1 79.12 600 GLY B N 1
ATOM 10451 C CA . GLY B 1 600 ? 24.484 2.041 -22.469 1 79.12 600 GLY B CA 1
ATOM 10452 C C . GLY B 1 600 ? 23.438 0.957 -22.578 1 79.12 600 GLY B C 1
ATOM 10453 O O . GLY B 1 600 ? 23.562 0.032 -23.391 1 79.12 600 GLY B O 1
ATOM 10454 N N . LEU B 1 601 ? 22.516 0.973 -21.625 1 75.31 601 LEU B N 1
ATOM 10455 C CA . LEU B 1 601 ? 21.547 -0.108 -21.484 1 75.31 601 LEU B CA 1
ATOM 10456 C C . LEU B 1 601 ? 20.156 0.34 -21.953 1 75.31 601 LEU B C 1
ATOM 10458 O O . LEU B 1 601 ? 19.172 -0.379 -21.766 1 75.31 601 LEU B O 1
ATOM 10462 N N . ASN B 1 602 ? 20.109 1.622 -22.453 1 70.69 602 ASN B N 1
ATOM 10463 C CA . ASN B 1 602 ? 18.844 2.076 -23 1 70.69 602 ASN B CA 1
ATOM 10464 C C . ASN B 1 602 ? 18.641 1.558 -24.422 1 70.69 602 ASN B C 1
ATOM 10466 O O . ASN B 1 602 ? 19.328 1.984 -25.359 1 70.69 602 ASN B O 1
ATOM 10470 N N . PHE B 1 603 ? 18.094 0.44 -24.547 1 65.38 603 PHE B N 1
ATOM 10471 C CA . PHE B 1 603 ? 17.906 -0.154 -25.859 1 65.38 603 PHE B CA 1
ATOM 10472 C C . PHE B 1 603 ? 16.438 -0.49 -26.109 1 65.38 603 PHE B C 1
ATOM 10474 O O . PHE B 1 603 ? 15.656 -0.557 -25.156 1 65.38 603 PHE B O 1
ATOM 10481 N N . ASP B 1 604 ? 16.203 -0.441 -27.344 1 67.06 604 ASP B N 1
ATOM 10482 C CA . ASP B 1 604 ? 14.906 -0.9 -27.812 1 67.06 604 ASP B CA 1
ATOM 10483 C C . ASP B 1 604 ? 14.789 -2.42 -27.719 1 67.06 604 ASP B C 1
ATOM 10485 O O . ASP B 1 604 ? 15.773 -3.137 -27.906 1 67.06 604 ASP B O 1
ATOM 10489 N N . GLU B 1 605 ? 13.758 -2.932 -27.25 1 68.62 605 GLU B N 1
ATOM 10490 C CA . GLU B 1 605 ? 13.5 -4.363 -27.156 1 68.62 605 GLU B CA 1
ATOM 10491 C C . GLU B 1 605 ? 13.852 -5.078 -28.453 1 68.62 605 GLU B C 1
ATOM 10493 O O . GLU B 1 605 ? 14.141 -6.277 -28.453 1 68.62 605 GLU B O 1
ATOM 10498 N N . GLN B 1 606 ? 14.055 -4.301 -29.422 1 79.44 606 GLN B N 1
ATOM 10499 C CA . GLN B 1 606 ? 14.375 -4.898 -30.719 1 79.44 606 GLN B CA 1
ATOM 10500 C C . GLN B 1 606 ? 15.844 -5.297 -30.797 1 79.44 606 GLN B C 1
ATOM 10502 O O . GLN B 1 606 ? 16.234 -6.105 -31.641 1 79.44 606 GLN B O 1
ATOM 10507 N N . CYS B 1 607 ? 16.5 -4.805 -29.844 1 88.56 607 CYS B N 1
ATOM 10508 C CA . CYS B 1 607 ? 17.922 -5.125 -29.844 1 88.56 607 CYS B CA 1
ATOM 10509 C C . CYS B 1 607 ? 18.188 -6.395 -29.031 1 88.56 607 CYS B C 1
ATOM 10511 O O . CYS B 1 607 ? 19.234 -7.031 -29.203 1 88.56 607 CYS B O 1
ATOM 10513 N N . ALA B 1 608 ? 17.25 -6.812 -28.266 1 91.88 608 ALA B N 1
ATOM 10514 C CA . ALA B 1 608 ? 17.453 -7.984 -27.406 1 91.88 608 ALA B CA 1
ATOM 10515 C C . ALA B 1 608 ? 17.531 -9.258 -28.25 1 91.88 608 ALA B C 1
ATOM 10517 O O . ALA B 1 608 ? 16.812 -9.414 -29.219 1 91.88 608 ALA B O 1
ATOM 10518 N N . LEU B 1 609 ? 18.453 -10.156 -27.844 1 94.69 609 LEU B N 1
ATOM 10519 C CA . LEU B 1 609 ? 18.531 -11.453 -28.5 1 94.69 609 LEU B CA 1
ATOM 10520 C C . LEU B 1 609 ? 17.281 -12.281 -28.25 1 94.69 609 LEU B C 1
ATOM 10522 O O . LEU B 1 609 ? 16.844 -13.039 -29.109 1 94.69 609 LEU B O 1
ATOM 10526 N N . SER B 1 610 ? 16.734 -12.195 -27.078 1 94.06 610 SER B N 1
ATOM 10527 C CA . SER B 1 610 ? 15.492 -12.875 -26.719 1 94.06 610 SER B CA 1
ATOM 10528 C C . SER B 1 610 ? 14.805 -12.203 -25.547 1 94.06 610 SER B C 1
ATOM 10530 O O . SER B 1 610 ? 15.469 -11.57 -24.703 1 94.06 610 SER B O 1
ATOM 10532 N N . VAL B 1 611 ? 13.531 -12.125 -25.5 1 93.5 611 VAL B N 1
ATOM 10533 C CA . VAL B 1 611 ? 12.664 -11.734 -24.391 1 93.5 611 VAL B CA 1
ATOM 10534 C C . VAL B 1 611 ? 11.703 -12.875 -24.062 1 93.5 611 VAL B C 1
ATOM 10536 O O . VAL B 1 611 ? 10.742 -13.125 -24.797 1 93.5 611 VAL B O 1
ATOM 10539 N N . THR B 1 612 ? 11.938 -13.562 -22.953 1 95 612 THR B N 1
ATOM 10540 C CA . THR B 1 612 ? 11.188 -14.766 -22.625 1 95 612 THR B CA 1
ATOM 10541 C C . THR B 1 612 ? 10.648 -14.688 -21.188 1 95 612 THR B C 1
ATOM 10543 O O . THR B 1 612 ? 10.758 -13.648 -20.547 1 95 612 THR B O 1
ATOM 10546 N N . ILE B 1 613 ? 10.023 -15.766 -20.703 1 96.62 613 ILE B N 1
ATOM 10547 C CA . ILE B 1 613 ? 9.492 -15.836 -19.344 1 96.62 613 ILE B CA 1
ATOM 10548 C C . ILE B 1 613 ? 10.633 -15.953 -18.344 1 96.62 613 ILE B C 1
ATOM 10550 O O . ILE B 1 613 ? 11.766 -16.25 -18.719 1 96.62 613 ILE B O 1
ATOM 10554 N N . ASP B 1 614 ? 10.273 -15.781 -17.094 1 96.5 614 ASP B N 1
ATOM 10555 C CA . ASP B 1 614 ? 11.289 -15.805 -16.047 1 96.5 614 ASP B CA 1
ATOM 10556 C C . ASP B 1 614 ? 11.273 -17.141 -15.305 1 96.5 614 ASP B C 1
ATOM 10558 O O . ASP B 1 614 ? 12.258 -17.5 -14.656 1 96.5 614 ASP B O 1
ATOM 10562 N N . SER B 1 615 ? 10.164 -17.844 -15.414 1 97.75 615 SER B N 1
ATOM 10563 C CA . SER B 1 615 ? 10.039 -19.047 -14.602 1 97.75 615 SER B CA 1
ATOM 10564 C C . SER B 1 615 ? 8.977 -19.984 -15.164 1 97.75 615 SER B C 1
ATOM 10566 O O . SER B 1 615 ? 8.117 -19.562 -15.945 1 97.75 615 SER B O 1
ATOM 10568 N N . GLU B 1 616 ? 9.078 -21.234 -14.805 1 98.38 616 GLU B N 1
ATOM 10569 C CA . GLU B 1 616 ? 8.102 -22.266 -15.18 1 98.38 616 GLU B CA 1
ATOM 10570 C C . GLU B 1 616 ? 8.078 -23.406 -14.164 1 98.38 616 GLU B C 1
ATOM 10572 O O . GLU B 1 616 ? 9 -23.547 -13.359 1 98.38 616 GLU B O 1
ATOM 10577 N N . ILE B 1 617 ? 7.035 -24.109 -14.156 1 98.62 617 ILE B N 1
ATOM 10578 C CA . ILE B 1 617 ? 6.902 -25.328 -13.367 1 98.62 617 ILE B CA 1
ATOM 10579 C C . ILE B 1 617 ? 7.141 -26.547 -14.258 1 98.62 617 ILE B C 1
ATOM 10581 O O . ILE B 1 617 ? 6.504 -26.688 -15.305 1 98.62 617 ILE B O 1
ATOM 10585 N N . VAL B 1 618 ? 8.055 -27.422 -13.836 1 98.31 618 VAL B N 1
ATOM 10586 C CA . VAL B 1 618 ? 8.359 -28.594 -14.656 1 98.31 618 VAL B CA 1
ATOM 10587 C C . VAL B 1 618 ? 8.086 -29.875 -13.859 1 98.31 618 VAL B C 1
ATOM 10589 O O . VAL B 1 618 ? 8.102 -29.844 -12.625 1 98.31 618 VAL B O 1
ATOM 10592 N N . GLY B 1 619 ? 7.754 -30.906 -14.5 1 97.12 619 GLY B N 1
ATOM 10593 C CA . GLY B 1 619 ? 7.539 -32.25 -14.008 1 97.12 619 GLY B CA 1
ATOM 10594 C C . GLY B 1 619 ? 7.816 -33.312 -15.047 1 97.12 619 GLY B C 1
ATOM 10595 O O . GLY B 1 619 ? 8.461 -33.062 -16.062 1 97.12 619 GLY B O 1
ATOM 10596 N N . ARG B 1 620 ? 7.41 -34.5 -14.727 1 93.94 620 ARG B N 1
ATOM 10597 C CA . ARG B 1 620 ? 7.633 -35.594 -15.664 1 93.94 620 ARG B CA 1
ATOM 10598 C C . ARG B 1 620 ? 6.777 -35.438 -16.922 1 93.94 620 ARG B C 1
ATOM 10600 O O . ARG B 1 620 ? 5.742 -34.781 -16.891 1 93.94 620 ARG B O 1
ATOM 10607 N N . LYS B 1 621 ? 7.191 -36 -17.922 1 86.88 621 LYS B N 1
ATOM 10608 C CA . LYS B 1 621 ? 6.477 -35.906 -19.188 1 86.88 621 LYS B CA 1
ATOM 10609 C C . LYS B 1 621 ? 5.086 -36.5 -19.094 1 86.88 621 LYS B C 1
ATOM 10611 O O . LYS B 1 621 ? 4.848 -37.406 -18.266 1 86.88 621 LYS B O 1
ATOM 10616 N N . LYS B 1 622 ? 4.172 -36.031 -19.891 1 67.5 622 LYS B N 1
ATOM 10617 C CA . LYS B 1 622 ? 2.74 -36.312 -19.891 1 67.5 622 LYS B CA 1
ATOM 10618 C C . LYS B 1 622 ? 2.484 -37.812 -20.016 1 67.5 622 LYS B C 1
ATOM 10620 O O . LYS B 1 622 ? 1.629 -38.344 -19.312 1 67.5 622 LYS B O 1
ATOM 10625 N N . ASP B 1 623 ? 3.111 -38.344 -20.906 1 62.72 623 ASP B N 1
ATOM 10626 C CA . ASP B 1 623 ? 2.801 -39.75 -21.234 1 62.72 623 ASP B CA 1
ATOM 10627 C C . ASP B 1 623 ? 2.984 -40.656 -20.016 1 62.72 623 ASP B C 1
ATOM 10629 O O . ASP B 1 623 ? 2.377 -41.719 -19.938 1 62.72 623 ASP B O 1
ATOM 10633 N N . ASP B 1 624 ? 3.52 -40.25 -19.031 1 58.44 624 ASP B N 1
ATOM 10634 C CA . ASP B 1 624 ? 3.861 -41.094 -17.891 1 58.44 624 ASP B CA 1
ATOM 10635 C C . ASP B 1 624 ? 2.746 -41.094 -16.844 1 58.44 624 ASP B C 1
ATOM 10637 O O . ASP B 1 624 ? 2.463 -42.094 -16.219 1 58.44 624 ASP B O 1
ATOM 10641 N N . GLU B 1 625 ? 2.018 -40.062 -16.703 1 80.38 625 GLU B N 1
ATOM 10642 C CA . GLU B 1 625 ? 1.031 -39.969 -15.633 1 80.38 625 GLU B CA 1
ATOM 10643 C C . GLU B 1 625 ? 0.042 -38.844 -15.898 1 80.38 625 GLU B C 1
ATOM 10645 O O . GLU B 1 625 ? 0.044 -37.812 -15.195 1 80.38 625 GLU B O 1
ATOM 10650 N N . GLU B 1 626 ? -0.916 -39.125 -16.812 1 87.56 626 GLU B N 1
ATOM 10651 C CA . GLU B 1 626 ? -1.811 -38.094 -17.312 1 87.56 626 GLU B CA 1
ATOM 10652 C C . GLU B 1 626 ? -2.74 -37.562 -16.219 1 87.56 626 GLU B C 1
ATOM 10654 O O . GLU B 1 626 ? -2.914 -36.375 -16.062 1 87.56 626 GLU B O 1
ATOM 10659 N N . ILE B 1 627 ? -3.287 -38.438 -15.438 1 93 627 ILE B N 1
ATOM 10660 C CA . ILE B 1 627 ? -4.258 -38.094 -14.406 1 93 627 ILE B CA 1
ATOM 10661 C C . ILE B 1 627 ? -3.576 -37.25 -13.32 1 93 627 ILE B C 1
ATOM 10663 O O . ILE B 1 627 ? -4.066 -36.188 -12.938 1 93 627 ILE B O 1
ATOM 10667 N N . SER B 1 628 ? -2.453 -37.75 -12.875 1 92.94 628 SER B N 1
ATOM 10668 C CA . SER B 1 628 ? -1.724 -37.062 -11.82 1 92.94 628 SER B CA 1
ATOM 10669 C C . SER B 1 628 ? -1.262 -35.688 -12.297 1 92.94 628 SER B C 1
ATOM 10671 O O . SER B 1 628 ? -1.271 -34.719 -11.523 1 92.94 628 SER B O 1
ATOM 10673 N N . ARG B 1 629 ? -0.855 -35.594 -13.492 1 94.31 629 ARG B N 1
ATOM 10674 C CA . ARG B 1 629 ? -0.438 -34.312 -14.07 1 94.31 629 ARG B CA 1
ATOM 10675 C C . ARG B 1 629 ? -1.6 -33.344 -14.125 1 94.31 629 ARG B C 1
ATOM 10677 O O . ARG B 1 629 ? -1.444 -32.156 -13.758 1 94.31 629 ARG B O 1
ATOM 10684 N N . THR B 1 630 ? -2.717 -33.844 -14.586 1 95.25 630 THR B N 1
ATOM 10685 C CA . THR B 1 630 ? -3.908 -33 -14.648 1 95.25 630 THR B CA 1
ATOM 10686 C C . THR B 1 630 ? -4.312 -32.531 -13.25 1 95.25 630 THR B C 1
ATOM 10688 O O . THR B 1 630 ? -4.645 -31.359 -13.055 1 95.25 630 THR B O 1
ATOM 10691 N N . ASP B 1 631 ? -4.277 -33.438 -12.281 1 96.31 631 ASP B N 1
ATOM 10692 C CA . ASP B 1 631 ? -4.582 -33.062 -10.898 1 96.31 631 ASP B CA 1
ATOM 10693 C C . ASP B 1 631 ? -3.643 -31.984 -10.391 1 96.31 631 ASP B C 1
ATOM 10695 O O . ASP B 1 631 ? -4.07 -31.078 -9.68 1 96.31 631 ASP B O 1
ATOM 10699 N N . THR B 1 632 ? -2.396 -32.125 -10.766 1 96.88 632 THR B N 1
ATOM 10700 C CA . THR B 1 632 ? -1.4 -31.141 -10.352 1 96.88 632 THR B CA 1
ATOM 10701 C C . THR B 1 632 ? -1.711 -29.766 -10.953 1 96.88 632 THR B C 1
ATOM 10703 O O . THR B 1 632 ? -1.671 -28.75 -10.25 1 96.88 632 THR B O 1
ATOM 10706 N N . ILE B 1 633 ? -2.029 -29.766 -12.219 1 96.88 633 ILE B N 1
ATOM 10707 C CA . ILE B 1 633 ? -2.357 -28.531 -12.914 1 96.88 633 ILE B CA 1
ATOM 10708 C C . ILE B 1 633 ? -3.562 -27.859 -12.25 1 96.88 633 ILE B C 1
ATOM 10710 O O . ILE B 1 633 ? -3.529 -26.672 -11.945 1 96.88 633 ILE B O 1
ATOM 10714 N N . LEU B 1 634 ? -4.578 -28.625 -11.969 1 97 634 LEU B N 1
ATOM 10715 C CA . LEU B 1 634 ? -5.805 -28.078 -11.391 1 97 634 LEU B CA 1
ATOM 10716 C C . LEU B 1 634 ? -5.559 -27.562 -9.977 1 97 634 LEU B C 1
ATOM 10718 O O . LEU B 1 634 ? -6.086 -26.516 -9.594 1 97 634 LEU B O 1
ATOM 10722 N N . ALA B 1 635 ? -4.781 -28.281 -9.227 1 97.5 635 ALA B N 1
ATOM 10723 C CA . ALA B 1 635 ? -4.457 -27.859 -7.871 1 97.5 635 ALA B CA 1
ATOM 10724 C C . ALA B 1 635 ? -3.688 -26.547 -7.879 1 97.5 635 ALA B C 1
ATOM 10726 O O . ALA B 1 635 ? -3.98 -25.641 -7.094 1 97.5 635 ALA B O 1
ATOM 10727 N N . LEU B 1 636 ? -2.697 -26.438 -8.789 1 98.12 636 LEU B N 1
ATOM 10728 C CA . LEU B 1 636 ? -1.875 -25.234 -8.883 1 98.12 636 LEU B CA 1
ATOM 10729 C C . LEU B 1 636 ? -2.715 -24.031 -9.305 1 98.12 636 LEU B C 1
ATOM 10731 O O . LEU B 1 636 ? -2.531 -22.922 -8.781 1 98.12 636 LEU B O 1
ATOM 10735 N N . LEU B 1 637 ? -3.598 -24.266 -10.195 1 96.56 637 LEU B N 1
ATOM 10736 C CA . LEU B 1 637 ? -4.465 -23.188 -10.656 1 96.56 637 LEU B CA 1
ATOM 10737 C C . LEU B 1 637 ? -5.406 -22.734 -9.539 1 96.56 637 LEU B C 1
ATOM 10739 O O . LEU B 1 637 ? -5.707 -21.547 -9.414 1 96.56 637 LEU B O 1
ATOM 10743 N N . LYS B 1 638 ? -5.879 -23.609 -8.75 1 94.62 638 LYS B N 1
ATOM 10744 C CA . LYS B 1 638 ? -6.715 -23.266 -7.605 1 94.62 638 LYS B CA 1
ATOM 10745 C C . LYS B 1 638 ? -5.918 -22.484 -6.562 1 94.62 638 LYS B C 1
ATOM 10747 O O . LYS B 1 638 ? -6.434 -21.547 -5.949 1 94.62 638 LYS B O 1
ATOM 10752 N N . LEU B 1 639 ? -4.695 -22.922 -6.363 1 96.31 639 LEU B N 1
ATOM 10753 C CA . LEU B 1 639 ? -3.822 -22.188 -5.453 1 96.31 639 LEU B CA 1
ATOM 10754 C C . LEU B 1 639 ? -3.629 -20.75 -5.922 1 96.31 639 LEU B C 1
ATOM 10756 O O . LEU B 1 639 ? -3.652 -19.828 -5.113 1 96.31 639 LEU B O 1
ATOM 10760 N N . GLU B 1 640 ? -3.398 -20.625 -7.168 1 94.38 640 GLU B N 1
ATOM 10761 C CA . GLU B 1 640 ? -3.252 -19.297 -7.754 1 94.38 640 GLU B CA 1
ATOM 10762 C C . GLU B 1 640 ? -4.492 -18.438 -7.5 1 94.38 640 GLU B C 1
ATOM 10764 O O . GLU B 1 640 ? -4.383 -17.266 -7.168 1 94.38 640 GLU B O 1
ATOM 10769 N N . ASP B 1 641 ? -5.602 -19 -7.605 1 91.38 641 ASP B N 1
ATOM 10770 C CA . ASP B 1 641 ? -6.863 -18.281 -7.414 1 91.38 641 ASP B CA 1
ATOM 10771 C C . ASP B 1 641 ? -7.012 -17.812 -5.973 1 91.38 641 ASP B C 1
ATOM 10773 O O . ASP B 1 641 ? -7.477 -16.688 -5.73 1 91.38 641 ASP B O 1
ATOM 10777 N N . TRP B 1 642 ? -6.594 -18.594 -5.07 1 92.81 642 TRP B N 1
ATOM 10778 C CA . TRP B 1 642 ? -6.887 -18.312 -3.668 1 92.81 642 TRP B CA 1
ATOM 10779 C C . TRP B 1 642 ? -5.727 -17.578 -3.006 1 92.81 642 TRP B C 1
ATOM 10781 O O . TRP B 1 642 ? -5.918 -16.875 -2.016 1 92.81 642 TRP B O 1
ATOM 10791 N N . LEU B 1 643 ? -4.523 -17.781 -3.543 1 96 643 LEU B N 1
ATOM 10792 C CA . LEU B 1 643 ? -3.367 -17.266 -2.822 1 96 643 LEU B CA 1
ATOM 10793 C C . LEU B 1 643 ? -2.596 -16.266 -3.68 1 96 643 LEU B C 1
ATOM 10795 O O . LEU B 1 643 ? -1.649 -15.633 -3.205 1 96 643 LEU B O 1
ATOM 10799 N N . GLY B 1 644 ? -2.943 -16.156 -4.977 1 95.25 644 GLY B N 1
ATOM 10800 C CA . GLY B 1 644 ? -2.279 -15.219 -5.879 1 95.25 644 GLY B CA 1
ATOM 10801 C C . GLY B 1 644 ? -2.854 -13.82 -5.812 1 95.25 644 GLY B C 1
ATOM 10802 O O . GLY B 1 644 ? -3.365 -13.398 -4.773 1 95.25 644 GLY B O 1
ATOM 10803 N N . TYR B 1 645 ? -2.705 -13.039 -6.879 1 93.69 645 TYR B N 1
ATOM 10804 C CA . TYR B 1 645 ? -3.139 -11.648 -6.91 1 93.69 645 TYR B CA 1
ATOM 10805 C C . TYR B 1 645 ? -4.59 -11.539 -7.363 1 93.69 645 TYR B C 1
ATOM 10807 O O . TYR B 1 645 ? -4.969 -12.102 -8.391 1 93.69 645 TYR B O 1
ATOM 10815 N N . ARG B 1 646 ? -5.391 -10.914 -6.551 1 90.06 646 ARG B N 1
ATOM 10816 C CA . ARG B 1 646 ? -6.785 -10.594 -6.848 1 90.06 646 ARG B CA 1
ATOM 10817 C C . ARG B 1 646 ? -7.168 -9.234 -6.281 1 90.06 646 ARG B C 1
ATOM 10819 O O . ARG B 1 646 ? -6.602 -8.789 -5.281 1 90.06 646 ARG B O 1
ATOM 10826 N N . VAL B 1 647 ? -8.102 -8.586 -6.961 1 91.56 647 VAL B N 1
ATOM 10827 C CA . VAL B 1 647 ? -8.508 -7.246 -6.547 1 91.56 647 VAL B CA 1
ATOM 10828 C C . VAL B 1 647 ? -9.133 -7.301 -5.156 1 91.56 647 VAL B C 1
ATOM 10830 O O . VAL B 1 647 ? -10.023 -8.117 -4.902 1 91.56 647 VAL B O 1
ATOM 10833 N N . ASN B 1 648 ? -8.648 -6.5 -4.266 1 83.62 648 ASN B N 1
ATOM 10834 C CA . ASN B 1 648 ? -9.172 -6.285 -2.92 1 83.62 648 ASN B CA 1
ATOM 10835 C C . ASN B 1 648 ? -9.266 -7.594 -2.139 1 83.62 648 ASN B C 1
ATOM 10837 O O . ASN B 1 648 ? -10.266 -7.84 -1.458 1 83.62 648 ASN B O 1
ATOM 10841 N N . ALA B 1 649 ? -8.266 -8.453 -2.309 1 84.06 649 ALA B N 1
ATOM 10842 C CA . ALA B 1 649 ? -8.297 -9.742 -1.627 1 84.06 649 ALA B CA 1
ATOM 10843 C C . ALA B 1 649 ? -7.328 -9.766 -0.447 1 84.06 649 ALA B C 1
ATOM 10845 O O . ALA B 1 649 ? -6.203 -9.273 -0.549 1 84.06 649 ALA B O 1
ATOM 10846 N N . ARG B 1 650 ? -7.855 -10.211 0.691 1 85.56 650 ARG B N 1
ATOM 10847 C CA . ARG B 1 650 ? -7.035 -10.523 1.855 1 85.56 650 ARG B CA 1
ATOM 10848 C C . ARG B 1 650 ? -6.531 -11.961 1.803 1 85.56 650 ARG B C 1
ATOM 10850 O O . ARG B 1 650 ? -7.316 -12.891 1.62 1 85.56 650 ARG B O 1
ATOM 10857 N N . ARG B 1 651 ? -5.172 -12.094 1.839 1 89.75 651 ARG B N 1
ATOM 10858 C CA . ARG B 1 651 ? -4.602 -13.43 1.725 1 89.75 651 ARG B CA 1
ATOM 10859 C C . ARG B 1 651 ? -3.959 -13.867 3.039 1 89.75 651 ARG B C 1
ATOM 10861 O O . ARG B 1 651 ? -3.236 -13.094 3.67 1 89.75 651 ARG B O 1
ATOM 10868 N N . SER B 1 652 ? -4.258 -15.117 3.361 1 95.25 652 SER B N 1
ATOM 10869 C CA . SER B 1 652 ? -3.57 -15.68 4.52 1 95.25 652 SER B CA 1
ATOM 10870 C C . SER B 1 652 ? -2.074 -15.82 4.262 1 95.25 652 SER B C 1
ATOM 10872 O O . SER B 1 652 ? -1.262 -15.641 5.172 1 95.25 652 SER B O 1
ATOM 10874 N N . ILE B 1 653 ? -1.741 -16.109 3.045 1 97.38 653 ILE B N 1
ATOM 10875 C CA . ILE B 1 653 ? -0.363 -16.156 2.57 1 97.38 653 ILE B CA 1
ATOM 10876 C C . ILE B 1 653 ? -0.325 -15.867 1.071 1 97.38 653 ILE B C 1
ATOM 10878 O O . ILE B 1 653 ? -1.192 -16.328 0.323 1 97.38 653 ILE B O 1
ATOM 10882 N N . HIS B 1 654 ? 0.622 -15.109 0.686 1 96.5 654 HIS B N 1
ATOM 10883 C CA . HIS B 1 654 ? 0.849 -14.914 -0.741 1 96.5 654 HIS B CA 1
ATOM 10884 C C . HIS B 1 654 ? 1.726 -16.016 -1.32 1 96.5 654 HIS B C 1
ATOM 10886 O O . HIS B 1 654 ? 2.82 -16.281 -0.814 1 96.5 654 HIS B O 1
ATOM 10892 N N . ILE B 1 655 ? 1.207 -16.594 -2.361 1 97.56 655 ILE B N 1
ATOM 10893 C CA . ILE B 1 655 ? 1.997 -17.656 -2.955 1 97.56 655 ILE B CA 1
ATOM 10894 C C . ILE B 1 655 ? 3.152 -17.062 -3.758 1 97.56 655 ILE B C 1
ATOM 10896 O O . ILE B 1 655 ? 4.207 -17.688 -3.896 1 97.56 655 ILE B O 1
ATOM 10900 N N . TYR B 1 656 ? 2.971 -15.859 -4.223 1 97.19 656 TYR B N 1
ATOM 10901 C CA . TYR B 1 656 ? 4.027 -15.141 -4.926 1 97.19 656 TYR B CA 1
ATOM 10902 C C . TYR B 1 656 ? 4.676 -14.102 -4.016 1 97.19 656 TYR B C 1
ATOM 10904 O O . TYR B 1 656 ? 4.145 -13.781 -2.947 1 97.19 656 TYR B O 1
ATOM 10912 N N . GLY B 1 657 ? 5.855 -13.656 -4.406 1 94.5 657 GLY B N 1
ATOM 10913 C CA . GLY B 1 657 ? 6.535 -12.617 -3.652 1 94.5 657 GLY B CA 1
ATOM 10914 C C . GLY B 1 657 ? 7.406 -13.156 -2.535 1 94.5 657 GLY B C 1
ATOM 10915 O O . GLY B 1 657 ? 7.5 -14.375 -2.35 1 94.5 657 GLY B O 1
ATOM 10916 N N . PRO B 1 658 ? 8.016 -12.25 -1.801 1 95.56 658 PRO B N 1
ATOM 10917 C CA . PRO B 1 658 ? 8.914 -12.656 -0.721 1 95.56 658 PRO B CA 1
ATOM 10918 C C . PRO B 1 658 ? 8.18 -13.266 0.469 1 95.56 658 PRO B C 1
ATOM 10920 O O . PRO B 1 658 ? 7.008 -12.953 0.7 1 95.56 658 PRO B O 1
ATOM 10923 N N . PHE B 1 659 ? 8.828 -14.18 1.145 1 95.81 659 PHE B N 1
ATOM 10924 C CA . PHE B 1 659 ? 8.352 -14.812 2.367 1 95.81 659 PHE B CA 1
ATOM 10925 C C . PHE B 1 659 ? 9.398 -14.711 3.473 1 95.81 659 PHE B C 1
ATOM 10927 O O . PHE B 1 659 ? 10.547 -15.117 3.283 1 95.81 659 PHE B O 1
ATOM 10934 N N . ASN B 1 660 ? 8.93 -14.055 4.516 1 93.25 660 ASN B N 1
ATOM 10935 C CA . ASN B 1 660 ? 9.805 -13.898 5.676 1 93.25 660 ASN B CA 1
ATOM 10936 C C . ASN B 1 660 ? 11.102 -13.188 5.309 1 93.25 660 ASN B C 1
ATOM 10938 O O . ASN B 1 660 ? 12.188 -13.625 5.699 1 93.25 660 ASN B O 1
ATOM 10942 N N . GLY B 1 661 ? 11.016 -12.258 4.465 1 91.38 661 GLY B N 1
ATOM 10943 C CA . GLY B 1 661 ? 12.133 -11.406 4.102 1 91.38 661 GLY B CA 1
ATOM 10944 C C . GLY B 1 661 ? 13.008 -11.992 3.01 1 91.38 661 GLY B C 1
ATOM 10945 O O . GLY B 1 661 ? 13.961 -11.359 2.555 1 91.38 661 GLY B O 1
ATOM 10946 N N . GLU B 1 662 ? 12.688 -13.203 2.586 1 95.94 662 GLU B N 1
ATOM 10947 C CA . GLU B 1 662 ? 13.5 -13.859 1.569 1 95.94 662 GLU B CA 1
ATOM 10948 C C . GLU B 1 662 ? 12.797 -13.859 0.216 1 95.94 662 GLU B C 1
ATOM 10950 O O . GLU B 1 662 ? 11.586 -14.07 0.142 1 95.94 662 GLU B O 1
ATOM 10955 N N . ARG B 1 663 ? 13.578 -13.648 -0.765 1 95.62 663 ARG B N 1
ATOM 10956 C CA . ARG B 1 663 ? 13.047 -13.5 -2.115 1 95.62 663 ARG B CA 1
ATOM 10957 C C . ARG B 1 663 ? 13.094 -14.828 -2.871 1 95.62 663 ARG B C 1
ATOM 10959 O O . ARG B 1 663 ? 13.867 -15.719 -2.523 1 95.62 663 ARG B O 1
ATOM 10966 N N . ASN B 1 664 ? 12.188 -14.969 -3.863 1 96.75 664 ASN B N 1
ATOM 10967 C CA . ASN B 1 664 ? 12.188 -16.047 -4.852 1 96.75 664 ASN B CA 1
ATOM 10968 C C . ASN B 1 664 ? 12.102 -17.406 -4.188 1 96.75 664 ASN B C 1
ATOM 10970 O O . ASN B 1 664 ? 12.891 -18.312 -4.492 1 96.75 664 ASN B O 1
ATOM 10974 N N . LEU B 1 665 ? 11.148 -17.531 -3.279 1 97.88 665 LEU B N 1
ATOM 10975 C CA . LEU B 1 665 ? 10.852 -18.812 -2.65 1 97.88 665 LEU B CA 1
ATOM 10976 C C . LEU B 1 665 ? 9.617 -19.453 -3.287 1 97.88 665 LEU B C 1
ATOM 10978 O O . LEU B 1 665 ? 8.547 -18.844 -3.326 1 97.88 665 LEU B O 1
ATOM 10982 N N . LEU B 1 666 ? 9.766 -20.719 -3.793 1 97.88 666 LEU B N 1
ATOM 10983 C CA . LEU B 1 666 ? 8.758 -21.469 -4.535 1 97.88 666 LEU B CA 1
ATOM 10984 C C . LEU B 1 666 ? 8.562 -20.891 -5.93 1 97.88 666 LEU B C 1
ATOM 10986 O O . LEU B 1 666 ? 8.891 -21.531 -6.93 1 97.88 666 LEU B O 1
ATOM 10990 N N . PHE B 1 667 ? 8.109 -19.625 -5.934 1 98.25 667 PHE B N 1
ATOM 10991 C CA . PHE B 1 667 ? 8.016 -18.891 -7.195 1 98.25 667 PHE B CA 1
ATOM 10992 C C . PHE B 1 667 ? 8.953 -17.688 -7.191 1 98.25 667 PHE B C 1
ATOM 10994 O O . PHE B 1 667 ? 9.266 -17.141 -6.133 1 98.25 667 PHE B O 1
ATOM 11001 N N . LYS B 1 668 ? 9.359 -17.312 -8.414 1 96.88 668 LYS B N 1
ATOM 11002 C CA . LYS B 1 668 ? 10.086 -16.047 -8.539 1 96.88 668 LYS B CA 1
ATOM 11003 C C . LYS B 1 668 ? 9.195 -14.867 -8.172 1 96.88 668 LYS B C 1
ATOM 11005 O O . LYS B 1 668 ? 7.988 -14.891 -8.398 1 96.88 668 LYS B O 1
ATOM 11010 N N . ASP B 1 669 ? 9.836 -13.844 -7.645 1 95.75 669 ASP B N 1
ATOM 11011 C CA . ASP B 1 669 ? 9.086 -12.656 -7.258 1 95.75 669 ASP B CA 1
ATOM 11012 C C . ASP B 1 669 ? 8.477 -11.969 -8.484 1 95.75 669 ASP B C 1
ATOM 11014 O O . ASP B 1 669 ? 7.523 -11.195 -8.359 1 95.75 669 ASP B O 1
ATOM 11018 N N . SER B 1 670 ? 8.992 -12.289 -9.664 1 95.81 670 SER B N 1
ATOM 11019 C CA . SER B 1 670 ? 8.477 -11.719 -10.906 1 95.81 670 SER B CA 1
ATOM 11020 C C . SER B 1 670 ? 7.195 -12.414 -11.344 1 95.81 670 SER B C 1
ATOM 11022 O O . SER B 1 670 ? 6.516 -11.961 -12.273 1 95.81 670 SER B O 1
ATOM 11024 N N . SER B 1 671 ? 6.832 -13.508 -10.672 1 97.62 671 SER B N 1
ATOM 11025 C CA . SER B 1 671 ? 5.645 -14.273 -11.039 1 97.62 671 SER B CA 1
ATOM 11026 C C . SER B 1 671 ? 4.371 -13.57 -10.578 1 97.62 671 SER B C 1
ATOM 11028 O O . SER B 1 671 ? 4.281 -13.125 -9.43 1 97.62 671 SER B O 1
ATOM 11030 N N . VAL B 1 672 ? 3.35 -13.531 -11.484 1 97 672 VAL B N 1
ATOM 11031 C CA . VAL B 1 672 ? 2.113 -12.852 -11.117 1 97 672 VAL B CA 1
ATOM 11032 C C . VAL B 1 672 ? 0.921 -13.766 -11.375 1 97 672 VAL B C 1
ATOM 11034 O O . VAL B 1 672 ? -0.226 -13.398 -11.117 1 97 672 VAL B O 1
ATOM 11037 N N . GLY B 1 673 ? 1.193 -14.945 -11.87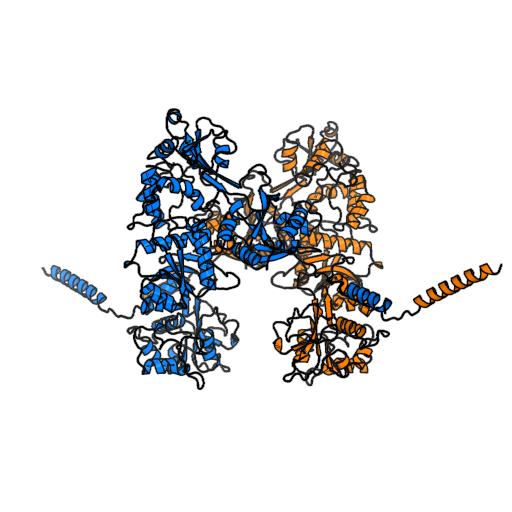5 1 96.5 673 GLY B N 1
ATOM 11038 C CA . GLY B 1 673 ? 0.153 -15.922 -12.164 1 96.5 673 GLY B CA 1
ATOM 11039 C C . GLY B 1 673 ? 0.674 -17.172 -12.852 1 96.5 673 GLY B C 1
ATOM 11040 O O . GLY B 1 673 ? 1.883 -17.312 -13.047 1 96.5 673 GLY B O 1
ATOM 11041 N N . LEU B 1 674 ? -0.241 -18.062 -13.148 1 97.06 674 LEU B N 1
ATOM 11042 C CA . LEU B 1 674 ? 0.079 -19.297 -13.867 1 97.06 674 LEU B CA 1
ATOM 11043 C C . LEU B 1 674 ? -0.678 -19.359 -15.188 1 97.06 674 LEU B C 1
ATOM 11045 O O . LEU B 1 674 ? -1.847 -18.984 -15.266 1 97.06 674 LEU B O 1
ATOM 11049 N N . ILE B 1 675 ? 0.01 -19.781 -16.172 1 94.31 675 ILE B N 1
ATOM 11050 C CA . ILE B 1 675 ? -0.636 -19.859 -17.484 1 94.31 675 ILE B CA 1
ATOM 11051 C C . ILE B 1 675 ? -0.313 -21.203 -18.141 1 94.31 675 ILE B C 1
ATOM 11053 O O . ILE B 1 675 ? 0.739 -21.781 -17.891 1 94.31 675 ILE B O 1
ATOM 11057 N N . SER B 1 676 ? -1.182 -21.578 -18.984 1 93.44 676 SER B N 1
ATOM 11058 C CA . SER B 1 676 ? -1.11 -22.891 -19.609 1 93.44 676 SER B CA 1
ATOM 11059 C C . SER B 1 676 ? -0.004 -22.938 -20.656 1 93.44 676 SER B C 1
ATOM 11061 O O . SER B 1 676 ? 0.485 -21.891 -21.109 1 93.44 676 SER B O 1
ATOM 11063 N N . THR B 1 677 ? 0.375 -24.125 -21.031 1 93.62 677 THR B N 1
ATOM 11064 C CA . THR B 1 677 ? 1.399 -24.344 -22.047 1 93.62 677 THR B CA 1
ATOM 11065 C C . THR B 1 677 ? 0.897 -23.922 -23.422 1 93.62 677 THR B C 1
ATOM 11067 O O . THR B 1 677 ? 1.689 -23.75 -24.344 1 93.62 677 THR B O 1
ATOM 11070 N N . SER B 1 678 ? -0.398 -23.719 -23.547 1 91.88 678 SER B N 1
ATOM 11071 C CA . SER B 1 678 ? -0.98 -23.328 -24.812 1 91.88 678 SER B CA 1
ATOM 11072 C C . SER B 1 678 ? -1.142 -21.812 -24.906 1 91.88 678 SER B C 1
ATOM 11074 O O . SER B 1 678 ? -1.724 -21.297 -25.875 1 91.88 678 SER B O 1
ATOM 11076 N N . SER B 1 679 ? -0.635 -21.188 -23.891 1 92.31 679 SER B N 1
ATOM 11077 C CA . SER B 1 679 ? -0.774 -19.734 -23.859 1 92.31 679 SER B CA 1
ATOM 11078 C C . SER B 1 679 ? -0.121 -19.094 -25.078 1 92.31 679 SER B C 1
ATOM 11080 O O . SER B 1 679 ? 0.923 -19.562 -25.547 1 92.31 679 SER B O 1
ATOM 11082 N N . THR B 1 680 ? -0.708 -17.938 -25.516 1 92.19 680 THR B N 1
ATOM 11083 C CA . THR B 1 680 ? -0.181 -17.219 -26.656 1 92.19 680 THR B CA 1
ATOM 11084 C C . THR B 1 680 ? 0.471 -15.898 -26.234 1 92.19 680 THR B C 1
ATOM 11086 O O . THR B 1 680 ? 0.692 -15.008 -27.047 1 92.19 680 THR B O 1
ATOM 11089 N N . LYS B 1 681 ? 0.671 -15.828 -24.969 1 92.31 681 LYS B N 1
ATOM 11090 C CA . LYS B 1 681 ? 1.399 -14.656 -24.5 1 92.31 681 LYS B CA 1
ATOM 11091 C C . LYS B 1 681 ? 2.766 -14.555 -25.188 1 92.31 681 LYS B C 1
ATOM 11093 O O . LYS B 1 681 ? 3.455 -15.555 -25.359 1 92.31 681 LYS B O 1
ATOM 11098 N N . GLU B 1 682 ? 3.182 -13.391 -25.484 1 91.38 682 GLU B N 1
ATOM 11099 C CA . GLU B 1 682 ? 4.359 -13.156 -26.328 1 91.38 682 GLU B CA 1
ATOM 11100 C C . GLU B 1 682 ? 5.605 -13.773 -25.703 1 91.38 682 GLU B C 1
ATOM 11102 O O . GLU B 1 682 ? 6.387 -14.438 -26.391 1 91.38 682 GLU B O 1
ATOM 11107 N N . SER B 1 683 ? 5.805 -13.539 -24.422 1 93.69 683 SER B N 1
ATOM 11108 C CA . SER B 1 683 ? 7.008 -14.047 -23.781 1 93.69 683 SER B CA 1
ATOM 11109 C C . SER B 1 683 ? 7.004 -15.57 -23.719 1 93.69 683 SER B C 1
ATOM 11111 O O . SER B 1 683 ? 8.055 -16.203 -23.797 1 93.69 683 SER B O 1
ATOM 11113 N N . VAL B 1 684 ? 5.867 -16.188 -23.562 1 96.25 684 VAL B N 1
ATOM 11114 C CA . VAL B 1 684 ? 5.738 -17.641 -23.516 1 96.25 684 VAL B CA 1
ATOM 11115 C C . VAL B 1 684 ? 6.027 -18.219 -24.906 1 96.25 684 VAL B C 1
ATOM 11117 O O . VAL B 1 684 ? 6.773 -19.188 -25.031 1 96.25 684 VAL B O 1
ATOM 11120 N N . VAL B 1 685 ? 5.473 -17.609 -25.938 1 96.38 685 VAL B N 1
ATOM 11121 C CA . VAL B 1 685 ? 5.691 -18.062 -27.312 1 96.38 685 VAL B CA 1
ATOM 11122 C C . VAL B 1 685 ? 7.172 -17.938 -27.672 1 96.38 685 VAL B C 1
ATOM 11124 O O . VAL B 1 685 ? 7.754 -18.859 -28.25 1 96.38 685 VAL B O 1
ATOM 11127 N N . ALA B 1 686 ? 7.707 -16.797 -27.312 1 95.44 686 ALA B N 1
ATOM 11128 C CA . ALA B 1 686 ? 9.125 -16.578 -27.578 1 95.44 686 ALA B CA 1
ATOM 11129 C C . ALA B 1 686 ? 9.977 -17.656 -26.906 1 95.44 686 ALA B C 1
ATOM 11131 O O . ALA B 1 686 ? 10.945 -18.141 -27.484 1 95.44 686 ALA B O 1
ATOM 11132 N N . TYR B 1 687 ? 9.641 -18 -25.703 1 97.06 687 TYR B N 1
ATOM 11133 C CA . TYR B 1 687 ? 10.367 -19.016 -24.938 1 97.06 687 TYR B CA 1
ATOM 11134 C C . TYR B 1 687 ? 10.258 -20.375 -25.609 1 97.06 687 TYR B C 1
ATOM 11136 O O . TYR B 1 687 ? 11.266 -21.062 -25.812 1 97.06 687 TYR B O 1
ATOM 11144 N N . LYS B 1 688 ? 9.102 -20.75 -25.969 1 96.94 688 LYS B N 1
ATOM 11145 C CA . LYS B 1 688 ? 8.867 -22.016 -26.641 1 96.94 688 LYS B CA 1
ATOM 11146 C C . LYS B 1 688 ? 9.602 -22.078 -27.984 1 96.94 688 LYS B C 1
ATOM 11148 O O . LYS B 1 688 ? 10.219 -23.094 -28.297 1 96.94 688 LYS B O 1
ATOM 11153 N N . GLU B 1 689 ? 9.516 -21.031 -28.703 1 96.25 689 GLU B N 1
ATOM 11154 C CA . GLU B 1 689 ? 10.18 -20.984 -30 1 96.25 689 GLU B CA 1
ATOM 11155 C C . GLU B 1 689 ? 11.695 -21.109 -29.859 1 96.25 689 GLU B C 1
ATOM 11157 O O . GLU B 1 689 ? 12.352 -21.781 -30.656 1 96.25 689 GLU B O 1
ATOM 11162 N N . LEU B 1 690 ? 12.172 -20.422 -28.891 1 96.38 690 LEU B N 1
ATOM 11163 C CA . LEU B 1 690 ? 13.609 -20.516 -28.656 1 96.38 690 LEU B CA 1
ATOM 11164 C C . LEU B 1 690 ? 14.031 -21.953 -28.391 1 96.38 690 LEU B C 1
ATOM 11166 O O . LEU B 1 690 ? 14.992 -22.438 -28.984 1 96.38 690 LEU B O 1
ATOM 11170 N N . LEU B 1 691 ? 13.336 -22.672 -27.562 1 96.25 691 LEU B N 1
ATOM 11171 C CA . LEU B 1 691 ? 13.641 -24.062 -27.234 1 96.25 691 LEU B CA 1
ATOM 11172 C C . LEU B 1 691 ? 13.445 -24.969 -28.453 1 96.25 691 LEU B C 1
ATOM 11174 O O . LEU B 1 691 ? 14.266 -25.859 -28.719 1 96.25 691 LEU B O 1
ATOM 11178 N N . ASP B 1 692 ? 12.414 -24.688 -29.203 1 94.06 692 ASP B N 1
ATOM 11179 C CA . ASP B 1 692 ? 12.109 -25.5 -30.375 1 94.06 692 ASP B CA 1
ATOM 11180 C C . ASP B 1 692 ? 13.172 -25.312 -31.453 1 94.06 692 ASP B C 1
ATOM 11182 O O . ASP B 1 692 ? 13.57 -26.266 -32.125 1 94.06 692 ASP B O 1
ATOM 11186 N N . ASN B 1 693 ? 13.57 -24.109 -31.609 1 92.25 693 ASN B N 1
ATOM 11187 C CA . ASN B 1 693 ? 14.555 -23.797 -32.625 1 92.25 693 ASN B CA 1
ATOM 11188 C C . ASN B 1 693 ? 15.891 -24.484 -32.344 1 92.25 693 ASN B C 1
ATOM 11190 O O . ASN B 1 693 ? 16.594 -24.875 -33.281 1 92.25 693 ASN B O 1
ATOM 11194 N N . ILE B 1 694 ? 16.219 -24.562 -31.156 1 91.81 694 ILE B N 1
ATOM 11195 C CA . ILE B 1 694 ? 17.469 -25.188 -30.766 1 91.81 694 ILE B CA 1
ATOM 11196 C C . ILE B 1 694 ? 17.422 -26.688 -31.078 1 91.81 694 ILE B C 1
ATOM 11198 O O . ILE B 1 694 ? 18.438 -27.297 -31.422 1 91.81 694 ILE B O 1
ATOM 11202 N N . GLU B 1 695 ? 16.297 -27.234 -31.047 1 87.56 695 GLU B N 1
ATOM 11203 C CA . GLU B 1 695 ? 16.156 -28.672 -31.234 1 87.56 695 GLU B CA 1
ATOM 11204 C C . GLU B 1 695 ? 16.031 -29 -32.719 1 87.56 695 GLU B C 1
ATOM 11206 O O . GLU B 1 695 ? 16.312 -30.141 -33.125 1 87.56 695 GLU B O 1
ATOM 11211 N N . LYS B 1 696 ? 15.562 -28.047 -33.594 1 81.06 696 LYS B N 1
ATOM 11212 C CA . LYS B 1 696 ? 15.328 -28.312 -35.031 1 81.06 696 LYS B CA 1
ATOM 11213 C C . LYS B 1 696 ? 16.641 -28.359 -35.812 1 81.06 696 LYS B C 1
ATOM 11215 O O . LYS B 1 696 ? 17.25 -27.328 -36.062 1 81.06 696 LYS B O 1
ATOM 11220 N N . CYS B 1 697 ? 17.672 -28.953 -35.531 1 66 697 CYS B N 1
ATOM 11221 C CA . CYS B 1 697 ? 18.812 -29.141 -36.438 1 66 697 CYS B CA 1
ATOM 11222 C C . CYS B 1 697 ? 18.688 -30.453 -37.219 1 66 697 CYS B C 1
ATOM 11224 O O . CYS B 1 697 ? 19.406 -30.672 -38.188 1 66 697 CYS B O 1
ATOM 11226 N N . SER B 1 698 ? 18.078 -31.359 -36.594 1 47.09 698 SER B N 1
ATOM 11227 C CA . SER B 1 698 ? 18.156 -32.656 -37.25 1 47.09 698 SER B CA 1
ATOM 11228 C C . SER B 1 698 ? 17.453 -32.625 -38.625 1 47.09 698 SER B C 1
ATOM 11230 O O . SER B 1 698 ? 16.25 -32.344 -38.688 1 47.09 698 SER B O 1
ATOM 11232 N N . GLY B 1 699 ? 18.109 -31.969 -39.5 1 41.69 699 GLY B N 1
ATOM 11233 C CA . GLY B 1 699 ? 17.719 -32.094 -40.906 1 41.69 699 GLY B CA 1
ATOM 11234 C C . GLY B 1 699 ? 16.969 -33.375 -41.188 1 41.69 699 GLY B C 1
ATOM 11235 O O . GLY B 1 699 ? 17.578 -34.438 -41.375 1 41.69 699 GLY B O 1
ATOM 11236 N N . SER B 1 700 ? 16.016 -33.781 -40.531 1 36.31 700 SER B N 1
ATOM 11237 C CA . SER B 1 700 ? 15.211 -34.781 -41.219 1 36.31 700 SER B CA 1
ATOM 11238 C C . SER B 1 700 ? 14.82 -34.312 -42.625 1 36.31 700 SER B C 1
ATOM 11240 O O . SER B 1 700 ? 14.023 -33.406 -42.75 1 36.31 700 SER B O 1
ATOM 11242 N N . SER B 1 701 ? 15.758 -34.094 -43.531 1 36.97 701 SER B N 1
ATOM 11243 C CA . SER B 1 701 ? 15.68 -34.188 -45 1 36.97 701 SER B CA 1
ATOM 11244 C C . SER B 1 701 ? 14.555 -35.094 -45.438 1 36.97 701 SER B C 1
ATOM 11246 O O . SER B 1 701 ? 14.328 -35.281 -46.656 1 36.97 701 SER B O 1
ATOM 11248 N N . LEU B 1 702 ? 14.078 -36.031 -44.594 1 34.62 702 LEU B N 1
ATOM 11249 C CA . LEU B 1 702 ? 13.258 -37.062 -45.219 1 34.62 702 LEU B CA 1
ATOM 11250 C C . LEU B 1 702 ? 11.922 -36.5 -45.688 1 34.62 702 LEU B C 1
ATOM 11252 O O . LEU B 1 702 ? 11.227 -37.125 -46.469 1 34.62 702 LEU B O 1
ATOM 11256 N N . ALA B 1 703 ? 11.391 -35.531 -45.031 1 37.66 703 ALA B N 1
ATOM 11257 C CA . ALA B 1 703 ? 9.961 -35.5 -45.312 1 37.66 703 ALA B CA 1
ATOM 11258 C C . ALA B 1 703 ? 9.68 -34.781 -46.656 1 37.66 703 ALA B C 1
ATOM 11260 O O . ALA B 1 703 ? 8.562 -34.844 -47.156 1 37.66 703 ALA B O 1
ATOM 11261 N N . THR B 1 704 ? 10.586 -33.938 -47.062 1 36.34 704 THR B N 1
ATOM 11262 C CA . THR B 1 704 ? 10.125 -33.281 -48.281 1 36.34 704 THR B CA 1
ATOM 11263 C C . THR B 1 704 ? 10.242 -34.25 -49.469 1 36.34 704 THR B C 1
ATOM 11265 O O . THR B 1 704 ? 9.852 -33.906 -50.594 1 36.34 704 THR B O 1
ATOM 11268 N N . ALA B 1 705 ? 11.102 -35.281 -49.375 1 37.97 705 ALA B N 1
ATOM 11269 C CA . ALA B 1 705 ? 11.242 -36.125 -50.562 1 37.97 705 ALA B CA 1
ATOM 11270 C C . ALA B 1 705 ? 9.922 -36.844 -50.875 1 37.97 705 ALA B C 1
ATOM 11272 O O . ALA B 1 705 ? 9.68 -37.219 -52.031 1 37.97 705 ALA B O 1
ATOM 11273 N N . ASN B 1 706 ? 9.117 -37.062 -49.812 1 33.97 706 ASN B N 1
ATOM 11274 C CA . ASN B 1 706 ? 7.973 -37.906 -50.156 1 33.97 706 ASN B CA 1
ATOM 11275 C C . ASN B 1 706 ? 6.875 -37.125 -50.844 1 33.97 706 ASN B C 1
ATOM 11277 O O . ASN B 1 706 ? 5.93 -37.688 -51.406 1 33.97 706 ASN B O 1
ATOM 11281 N N . LEU B 1 707 ? 6.902 -35.812 -50.562 1 37.5 707 LEU B N 1
ATOM 11282 C CA . LEU B 1 707 ? 5.781 -35.156 -51.219 1 37.5 707 LEU B CA 1
ATOM 11283 C C . LEU B 1 707 ? 6.078 -34.938 -52.688 1 37.5 707 LEU B C 1
ATOM 11285 O O . LEU B 1 707 ? 5.156 -34.781 -53.5 1 37.5 707 LEU B O 1
ATOM 11289 N N . ILE B 1 708 ? 7.418 -34.781 -52.969 1 38.84 708 ILE B N 1
ATOM 11290 C CA . ILE B 1 708 ? 7.676 -34.594 -54.406 1 38.84 708 ILE B CA 1
ATOM 11291 C C . ILE B 1 708 ? 7.379 -35.906 -55.125 1 38.84 708 ILE B C 1
ATOM 11293 O O . ILE B 1 708 ? 6.895 -35.875 -56.281 1 38.84 708 ILE B O 1
ATOM 11297 N N . PHE B 1 709 ? 7.699 -37.031 -54.438 1 40.09 709 PHE B N 1
ATOM 11298 C CA . PHE B 1 709 ? 7.461 -38.281 -55.125 1 40.09 709 PHE B CA 1
ATOM 11299 C C . PHE B 1 709 ? 5.969 -38.5 -55.344 1 40.09 709 PHE B C 1
ATOM 11301 O O . PHE B 1 709 ? 5.559 -39.094 -56.344 1 40.09 709 PHE B O 1
ATOM 11308 N N . ILE B 1 710 ? 5.176 -37.969 -54.406 1 41.66 710 ILE B N 1
ATOM 11309 C CA . ILE B 1 710 ? 3.748 -38.219 -54.594 1 41.66 710 ILE B CA 1
ATOM 11310 C C . ILE B 1 710 ? 3.217 -37.312 -55.688 1 41.66 710 ILE B C 1
ATOM 11312 O O . ILE B 1 710 ? 2.393 -37.75 -56.5 1 41.66 710 ILE B O 1
ATOM 11316 N N . SER B 1 711 ? 3.818 -36.094 -55.781 1 43.66 711 SER B N 1
ATOM 11317 C CA . SER B 1 711 ? 3.281 -35.25 -56.844 1 43.66 711 SER B CA 1
ATOM 11318 C C . SER B 1 711 ? 3.721 -35.719 -58.219 1 43.66 711 SER B C 1
ATOM 11320 O O . SER B 1 711 ? 3.016 -35.531 -59.219 1 43.66 711 SER B O 1
ATOM 11322 N N . LEU B 1 712 ? 4.973 -36.281 -58.219 1 44.25 712 LEU B N 1
ATOM 11323 C CA . LEU B 1 712 ? 5.426 -36.75 -59.531 1 44.25 712 LEU B CA 1
ATOM 11324 C C . LEU B 1 712 ? 4.641 -38 -59.938 1 44.25 712 LEU B C 1
ATOM 11326 O O . LEU B 1 712 ? 4.348 -38.188 -61.125 1 44.25 712 LEU B O 1
ATOM 11330 N N . VAL B 1 713 ? 4.289 -38.812 -58.906 1 47.66 713 VAL B N 1
ATOM 11331 C CA . VAL B 1 713 ? 3.52 -40 -59.281 1 47.66 713 VAL B CA 1
ATOM 11332 C C . VAL B 1 713 ? 2.119 -39.594 -59.719 1 47.66 713 VAL B C 1
ATOM 11334 O O . VAL B 1 713 ? 1.572 -40.156 -60.656 1 47.66 713 VAL B O 1
ATOM 11337 N N . ALA B 1 714 ? 1.616 -38.5 -59.125 1 46.81 714 ALA B N 1
ATOM 11338 C CA . ALA B 1 714 ? 0.275 -38.062 -59.5 1 46.81 714 ALA B CA 1
ATOM 11339 C C . ALA B 1 714 ? 0.275 -37.438 -60.906 1 46.81 714 ALA B C 1
ATOM 11341 O O . ALA B 1 714 ? -0.663 -37.625 -61.688 1 46.81 714 ALA B O 1
ATOM 11342 N N . LEU B 1 715 ? 1.377 -36.719 -61.188 1 48.34 715 LEU B N 1
ATOM 11343 C CA . LEU B 1 715 ? 1.442 -36.125 -62.5 1 48.34 715 LEU B CA 1
ATOM 11344 C C . LEU B 1 715 ? 1.584 -37.219 -63.594 1 48.34 715 LEU B C 1
ATOM 11346 O O . LEU B 1 715 ? 1.021 -37.094 -64.688 1 48.34 715 LEU B O 1
ATOM 11350 N N . TYR B 1 716 ? 2.295 -38.281 -63.219 1 46.94 716 TYR B N 1
ATOM 11351 C CA . TYR B 1 716 ? 2.461 -39.344 -64.188 1 46.94 716 TYR B CA 1
ATOM 11352 C C . TYR B 1 716 ? 1.122 -39.969 -64.562 1 46.94 716 TYR B C 1
ATOM 11354 O O . TYR B 1 716 ? 0.855 -40.281 -65.75 1 46.94 716 TYR B O 1
ATOM 11362 N N . HIS B 1 717 ? 0.291 -40.156 -63.531 1 48.53 717 HIS B N 1
ATOM 11363 C CA . HIS B 1 717 ? -0.98 -40.812 -63.812 1 48.53 717 HIS B CA 1
ATOM 11364 C C . HIS B 1 717 ? -1.898 -39.906 -64.625 1 48.53 717 HIS B C 1
ATOM 11366 O O . HIS B 1 717 ? -2.824 -40.406 -65.312 1 48.53 717 HIS B O 1
ATOM 11372 N N . LEU B 1 718 ? -1.804 -38.625 -64.438 1 47.06 718 LEU B N 1
ATOM 11373 C CA . LEU B 1 718 ? -2.701 -37.75 -65.25 1 47.06 718 LEU B CA 1
ATOM 11374 C C . LEU B 1 718 ? -2.303 -37.719 -66.688 1 47.06 718 LEU B C 1
ATOM 11376 O O . LEU B 1 718 ? -3.152 -37.531 -67.562 1 47.06 718 LEU B O 1
ATOM 11380 N N . LEU B 1 719 ? -1 -37.781 -66.938 1 47.62 719 LEU B N 1
ATOM 11381 C CA . LEU B 1 719 ? -0.635 -37.688 -68.375 1 47.62 719 LEU B CA 1
ATOM 11382 C C . LEU B 1 719 ? -1.003 -38.969 -69.125 1 47.62 719 LEU B C 1
ATOM 11384 O O . LEU B 1 719 ? -1.103 -39 -70.312 1 47.62 719 LEU B O 1
ATOM 11388 N N . SER B 1 720 ? -0.957 -40.062 -68.312 1 45.81 720 SER B N 1
ATOM 11389 C CA . SER B 1 720 ? -1.187 -41.312 -69.062 1 45.81 720 SER B CA 1
ATOM 11390 C C . SER B 1 720 ? -2.627 -41.406 -69.562 1 45.81 720 SER B C 1
ATOM 11392 O O . SER B 1 720 ? -2.977 -42.312 -70.312 1 45.81 720 SER B O 1
ATOM 11394 N N . SER B 1 721 ? -3.496 -40.719 -68.812 1 41.56 721 SER B N 1
ATOM 11395 C CA . SER B 1 721 ? -4.863 -41.031 -69.188 1 41.56 721 SER B CA 1
ATOM 11396 C C . SER B 1 721 ? -5.219 -40.375 -70.5 1 41.56 721 SER B C 1
ATOM 11398 O O . SER B 1 721 ? -6.328 -40.562 -71 1 41.56 721 SER B O 1
ATOM 11400 N N . HIS B 1 722 ? -4.43 -39.375 -70.938 1 40.47 722 HIS B N 1
ATOM 11401 C CA . HIS B 1 722 ? -4.957 -38.75 -72.125 1 40.47 722 HIS B CA 1
ATOM 11402 C C . HIS B 1 722 ? -4.598 -39.562 -73.375 1 40.47 722 HIS B C 1
ATOM 11404 O O . HIS B 1 722 ? -4.797 -39.094 -74.5 1 40.47 722 HIS B O 1
ATOM 11410 N N . VAL B 1 723 ? -3.738 -40.594 -73.25 1 37.78 723 VAL B N 1
ATOM 11411 C CA . VAL B 1 723 ? -3.363 -41.281 -74.438 1 37.78 723 VAL B CA 1
ATOM 11412 C C . VAL B 1 723 ? -4.527 -42.125 -74.938 1 37.78 723 VAL B C 1
ATOM 11414 O O . VAL B 1 723 ? -4.594 -42.469 -76.125 1 37.78 723 VAL B O 1
ATOM 11417 N N . HIS B 1 724 ? -5.527 -42.469 -74.062 1 28.97 724 HIS B N 1
ATOM 11418 C CA . HIS B 1 724 ? -6.48 -43.219 -74.875 1 28.97 724 HIS B CA 1
ATOM 11419 C C . HIS B 1 724 ? -7.344 -42.281 -75.75 1 28.97 724 HIS B C 1
ATOM 11421 O O . HIS B 1 724 ? -7.816 -41.25 -75.25 1 28.97 724 HIS B O 1
#

Radius of gyration: 38.47 Å; Cα contacts (8 Å, |Δi|>4): 2952; chains: 2; bounding box: 95×87×148 Å

Organism: Atta cephalotes (NCBI:txid12957)

Sequence (1448 aa):
MGNLVWVILLVAAAHAQDLEKRHFYKFCAPVDVVTESSCIAVQRGNSEVSCLSVSDSSECAIRLAEGKADFGVFNAEELLLINQFYPSDIEPIIQLRHRTKQLEEFEFQMVAVIPTDPTFIHITPRERLERLKDNGFCHPGFSQSQWLNDYILKYFENTLSVNPLQCQDNVTVIENEIINLKNFFGKACRPGEWASNKSIDQELKEKYPELCALCDDTAACSYDNKQHHGHFGALQCLTQSRGKVAYVALHYVQKYLQTNESYQFLCPDGSILPLSTSNPCAWLQQPWSVVAVRKEVAHSLKEKLSNWLYKSNSDWTKSLSRIIQEDSKGVDLTKMTIAAYLKGREIDVENIKTCGKTIRWCTIGDSETNKCKWVAKAAKALGVAPSISCIMSNSTFQCFRDIKENRTDIIVIDSNYGYLARKVYNLSTILYSETEMDKNSVTFAMIREPKEDNYLIKNFQDLNDKKACFPEYGGLSWLSFINAARQNNIISSKSCDYPLLVSELFSGACTPGIEDFDHSSIAIPSNVSSKLCSACKNQNDSSCAANETNRYYGDKGAIQCLIDETGDIAFIETTNIFTIIEPNKYRILCKNGSLAQQSGLNFDEQCALSVTIDSEIVGRKKDDEEISRTDTILALLKLEDWLGYRVNARRSIHIYGPFNGERNLLFKDSSVGLISTSSTKESVVAYKELLDNIEKCSGSSLATANLIFISLVALYHLLSSHVHMGNLVWVILLVAAAHAQDLEKRHFYKFCAPVDVVTESSCIAVQRGNSEVSCLSVSDSSECAIRLAEGKADFGVFNAEELLLINQFYPSDIEPIIQLRHRTKQLEEFEFQMVAVIPTDPTFIHITPRERLERLKDNGFCHPGFSQSQWLNDYILKYFENTLSVNPLQCQDNVTVIENEIINLKNFFGKACRPGEWASNKSIDQELKEKYPELCALCDDTAACSYDNKQHHGHFGALQCLTQSRGKVAYVALHYVQKYLQTNESYQFLCPDGSILPLSTSNPCAWLQQPWSVVAVRKEVAHSLKEKLSNWLYKSNSDWTKSLSRIIQEDSKGVDLTKMTIAAYLKGREIDVENIKTCGKTIRWCTIGDSETNKCKWVAKAAKALGVAPSISCIMSNSTFQCFRDIKENRTDIIVIDSNYGYLARKVYNLSTILYSETEMDKNSVTFAMIREPKEDNYLIKNFQDLNDKKACFPEYGGLSWLSFINAARQNNIISSKSCDYPLLVSELFSGACTPGIEDFDHSSIAIPSNVSSKLCSACKNQNDSSCAANETNRYYGDKGAIQCLIDETGDIAFIETTNIFTIIEPNKYRILCKNGSLAQQSGLNFDEQCALSVTIDSEIVGRKKDDEEISRTDTILALLKLEDWLGYRVNARRSIHIYGPFNGERNLLFKDSSVGLISTSSTKESVVAYKELLDNIEKCSGSSLATANLIFISLVALYHLLSSHVH

InterPro domains:
  IPR001156 Transferrin-like domain [PF00405] (45-319)
  IPR001156 Transferrin-like domain [PF00405] (359-681)
  IPR001156 Transferrin-like domain [PR00422] (390-408)
  IPR001156 Transferrin-like domain [PR00422] (408-422)
  IPR001156 Transferrin-like domain [PR00422] (552-573)
  IPR001156 Transferrin-like domain [PR00422] (586-600)
  IPR001156 Transferrin-like domain [PR00422] (663-681)
  IPR001156 Transferrin-like domain [PS51408] (25-354)
  IPR001156 Transferrin-like domain [PS51408] (359-692)
  IPR001156 Transferrin-like domain [SM00094] (359-700)

Foldseek 3Di:
DVVVVVVVVVVVVVVPPVPPPLAAAEEEAECLQAPPVLQVQLPPDSHSYHYDYDNALQLVLVCQLVVNHWKYWFFLLLLLLSCVPPQDFKWFWKFWAFPVCPVDQFPWFKFKKFFDDPCLVVDDLVVLLQVLFQQEEQALADDLVDPAFPCLRCVVLCLSLPVPDDFDAVFFQLLSSLVSSCRGNVAYQHADASFLDPVVRQVSCVVRLRHLVLAPDSNRSHHPDCPPNRQLRSVVSNVVSSGRMYIHILVVCCVRCNQPQRMWTQAPSRDTGGNPDPDDHGSFTTHGMGMMTGPVCCVVVSVVLCCLQVVPDDSSSVSVNCSRRVRTDIDTDDTDTSCVRGVRDDSPLVPDDTYDDEAEEEFADDQLLVLQVSLQSSLSSSPFDDGYHYDYDHDPLVVLQCQLVPVHFKAKDFLQCVLLSCPVRNKDFLWFFDFAPPRFWFKFKKFFDDPPNPACAFFPLSQAAFEEEEQAPSTPLLLLVLLLCPVQVVFPLQDLPSLVRVLRRYQAYQHACLQPCSRDVDGDDPSSVCRPRVLQCDPVQHHSHQDVSGCLHAQNSQVVSNVVVSGRMYIHTPVPPVVPDDQQRMWTQASNTGIAPGTGDPGDSRRTSFGAHGMTMMHHDCVPRVNNSVSVSRSQSSSCSQQADDPSDRHSHHPEADDPPHAQRSHHNRGRHIHHLPDPPPRSVRSVVSSVSSVPNNPPVPPVVVVVVVVVVVVVVVVVVVVD/DVVVVVVVVVVVVVVPPVPPPLAAAEEEAECLQAPPVLQVQLPPDSHSYHYDYDNAQQLVLVCQLVVNHWKYWFFLLLLLLSCVPCQDFKWFWKFWAFPVCPVDQFPWFKFKKFFDDPCLVVDDLVVLLQVLFQQEEQALADDLVDPAFPCLRCVVLCLSLPPPQDFDAVFFQLLSSLVSSCRGNVAYQHADASFLDPVVRQVSCVVRLRPLVLAPDSNRSHHPDCPPNRQVRSVVSRVVSSGRMYIHILVVCCVRCNQPQRMWTQAPSRDTGGNPDPDDHGSATTHGMGMMTGPVCCVVVSVVLCCLQVVPDDSSSVSVNCSRRVRTDIDTDDTDTSCVRRPRDDSPLVPDDTYDDEAEEEFADDQLLVLQVSLQSSLSSSPFDDGYHYDYDHDPLVVLQCQLVPNHFKAKDFLQCVLLSCPVRNKDFLWAFDFAPPRFWFKFKKFFDDPPNPACAFFPLSQAAFEEEEQAPSTPLLLLVLLLCPVQVVFPLQDLPSLVRVLRRYQAYQHACLQPCSRDVDGDDPVSVCRPRVLQCDPVQHHSHQDVSGCLHAQNSRVVSNVVVSGRMYIHTPVPPVVPDDQQRMWTQASNTGIAPGTGDPGDSRRTSFTAHGMTMMHHDCVPRVNNSVSVSRSQSSSCSQQADDPSDRHSHHPEADDPPHAQRSHHNRGRHIHHLPDPPPRSVRSVCSSVSSVPNNPPVPPVVVVVVVVVVVVVVVVVVVVD

Secondary structure (DSSP, 8-state):
-HHHHHHHHHHHHHHT-------PEEEEEETTTS-HHHHHHHTSTT-SEEEEEESSHHHHHHHHHHTS--EEEE-HHHHHHHHHH-TTTEEEEEEEEETT-TT-SSSEEEEEEEE--GGGGGS-HHHHHHTTTTS-EE-----TT--S-HHHHHHHHHHHHTTTPP--TTS-HHHHHHHHHHHHHSSEE--S-SSSSHHHHHHHHHH-GGGGTTSSBTTTTB-S--GGGGHHHHHHHHHTTS-S-EEEEHHHHHHHTTT-TTEEEEPTTS-EEETT-SS---SEEEPPEEEEEEGGGHHHHHHHHHHHHHS--SHHHHHHHHHHSSSEEEEEPPS--HHHHTTTS---GGG---SS--EEEEEEHHHHHHHHHHHHHHHHHHT-SS-EEEEEESSHHHHHHHHHTTS--EEEEEGGGHHHHHHTT-EEEEEEEEEPTT-SEEEEEEEEPPTTS--S-SSGGGGTT-EEE-S-TTSHHHHHHHHHHHHTTSS-SS---HHHHHHHH-SEEE-TTTT-TTT-SSPPPHHHHHHTTTTT-BTTB----SSTTSTT-HHHHHHHHHHTTS-SEEEEEGGGTTTTS-GGGEEEE-TTSPBPSSSSS---GGG-SEEE-SEEEEEE-GGG-HHHHHHHHHHHHHHHHHHS--TT---SS-SSS-BTTBSSSSS-TTEEEEE-TT---HHHHHHHHHHHHHHTT----SHHHHHHHHHHHHHHHHHGGG--/-HHHHHHHHHHHHHH--------PEEEEEETTTS-HHHHHHHTSTT-SEEEEEESSHHHHHHHHHHTS--EEEE-HHHHHHHHHH-TTTEEEEEEEEETT-TT-SSSEEEEEEEE--GGGGGS-HHHHHHTTTTS-EE-----TT--S-HHHHHHHHHHHHTTTPP--TTS-HHHHHHHHHHHHHSSEE--S-SSSSHHHHHHHHHH-GGGGTTSSBTTTTB-S--GGGGHHHHHHHHHTTS-S-EEEEHHHHHHHTTT-TTEEEEPTTS-EEETT-SS---SEEEPPEEEEEEGGGHHHHHHHHHHHHHS--SHHHHHHHHHHSSSEEEEEPPS--HHHHTBTB---GGG---SS--EEEEEEHHHHHHHHHHHHHHHHHHT-SS-EEEEEESSHHHHHHHHHTTS--EEEEEGGGHHHHHHTT-EEEEEEEEEPTT-SEEEEEEEEPPSSS--S-SSGGGGTT-EEE-SSTTSHHHHHHHHHHHHTTSS-SS---HHHHHHHH-SEEE-TTTT-TTT-SSPPPHHHHHHHTTTT-BTTB----SSTTSTT-HHHHHHHHHHTTS-SEEEEEGGGTTTTS-GGGEEEE-TTSPBPSSSSS---GGG-SEEE-SEEEEEE-GGG-HHHHHHHHHHHHHHHHHHS--TT---SS-SSS-BTTBSSSSS-TTEEEEE-TT---HHHHHHHHHHHHHHTTS---SHHHHHHHHHHHHHHHHHGGG--